Protein AF-A0A0F3RMZ8-F1 (afdb_monomer)

Secondary structure (DSSP, 8-state):
--HHHHHHHHHHHHHHHHHHH---HHHHHHHHHHHHHHHHHHHHHT---HHHHHHHHHHHHHHHTGGG-TTHHHHHHHHHHHHHHHHHHHSPP--EEEEHHHHHHHHHHHHHHHHT-TTEEEEE-TT--SEEEE-HHHHHHHHHHHHHHHHHTS-TTPEEEEEEEEETTEEEEEEEEET----HHHHHHHHHHHH---TT--SSS-HHHHHHHHHHHHTTEEEEEETTTTEEEEEE-HHHHHHHHHHHT-HHHHHHHHHHTT-EEEESSHHHHHHHHHHHHHT-SS-GGGEEEE--HHHHHHHHHHHHHHHHHTT-SEEEEEEEEEE-SSS-EEEEEEET-EEEE-S-BTTTTB-TT-EEEEEEE-SS-EEEEETTS-EEEE-TTT--EEE-SEES---TTT---SEEEEEE-TT----HHHHHHHTT-SEEEEEEEHHHH-SHHHHHHHHHHHHHHH-------HHHHHHHHHHHGGGS-----SSSSHHHHHHHHHHHHHHHTHHHHHHHHH-SB-TTT-BTTEEEESTT--EEEE-SGGGTTEEEETTT--EEEHHHHHHHHH---HHHHHHHHHHHHT--------PPPPP--TTSTTS---HHHHHHHHHHHHHHSEESSS----SS--HHHHHHHHHHHHTT----TTT--TTEEEEEEE-TTT--EEEEEEEEEE-TTS-EEEEEEEEE-TTSSB-SSS-SEEEEE--TT-BEEEEPPPTTS-SEEEEESSHHHHHHHHHTT--SEEEE-SSGGGGGG--PPTT-EEEEE----TT-HHHHHHHHHHHHHHHHTT-EEEEE--SSSS-HHHHHHHHHHHHHHHHHHHHHHHHHHTTHHHHHHHHHHHHHHHHHHHHHHHHHHHHPEEP--TTS-S---HHHHHHHHHHHHHH----HHHH--TTEEEEEEEETTTTEEEEEEEEEEE-TTS-EEEEEEEEB-TTT-SB-SS--EEEE--TT-BEEEEPPPTTS--EEEEESSHHHHHHHHHTT--SEEEE-SSGGGGGS--PPTTPEEEEEEE-SSS-EEEEEE-

Mean predicted aligned error: 24.42 Å

Nearest PDB structures (foldseek):
  4u7o-assembly1_B  TM=6.023E-01  e=2.367E-08  Lactiplantibacillus plantarum JDM1
  3a0w-assembly1_A  TM=7.372E-01  e=4.372E-07  Thermotoga maritima
  4zki-assembly1_B  TM=6.185E-01  e=9.907E-08  Lactiplantibacillus plantarum JDM1
  4zki-assembly1_A  TM=5.209E-01  e=1.188E-08  Lactiplantibacillus plantarum JDM1
  9eut-assembly1_B  TM=5.581E-01  e=3.181E-07  Pseudomonas aeruginosa

Solvent-accessible surface area (backbone atoms only — not comparable to full-atom values): 58020 Å² total; per-residue (Å²): 136,75,70,75,59,58,34,58,39,51,46,52,47,52,50,56,47,38,75,72,73,50,90,50,75,65,62,52,55,50,44,53,55,40,51,51,51,41,50,59,50,41,64,74,66,72,76,66,57,72,67,62,56,55,49,55,53,54,48,51,55,56,61,74,50,60,93,75,55,94,71,55,58,63,60,50,50,51,50,48,54,52,50,52,51,49,48,63,66,70,48,80,87,52,79,41,80,45,54,53,62,65,54,50,52,53,48,50,57,48,50,29,67,52,64,76,36,83,50,60,43,80,47,71,54,92,84,52,78,53,68,45,78,39,39,68,68,59,53,50,50,42,52,51,48,52,53,50,53,47,52,74,76,43,62,100,80,48,39,30,42,34,40,43,43,57,60,90,89,33,52,37,40,32,45,28,33,51,87,56,82,72,60,67,72,62,52,52,53,40,41,54,53,60,70,47,84,64,92,85,69,64,90,77,44,54,76,64,56,47,49,39,52,52,52,27,55,74,69,52,32,49,70,48,71,45,84,78,33,51,31,39,41,38,36,56,49,70,40,37,56,32,24,50,24,53,70,73,65,43,37,60,61,19,51,50,52,30,47,79,67,74,20,51,43,80,30,67,38,65,66,52,29,51,51,51,52,50,50,56,60,70,70,48,91,64,56,80,85,29,44,41,35,38,22,53,69,71,55,14,56,54,48,32,51,54,51,50,52,50,36,47,76,72,60,64,41,44,82,74,77,45,78,43,82,77,43,76,92,91,57,83,43,68,49,75,49,36,20,52,40,44,28,26,29,71,39,72,37,81,91,71,68,41,47,57,49,28,43,29,32,28,68,44,74,54,99,68,40,39,29,30,36,33,80,91,68,51,77,39,77,47,42,75,93,77,55,52,64,45,70,41,53,24,34,69,76,50,47,54,91,58,46,81,36,41,36,38,38,36,50,49,65,74,71,58,40,80,50,72,45,46,38,53,36,47,31,65,21,81,39,61,35,42,31,32,19,36,73,66,34,70,45,72,68,46,41,37,46,36,45,47,52,35,42,54,77,75,54,89,74,89,80,94,62,76,76,55,59,67,49,52,59,55,58,59,59,74,76,64,77,97,81,79,88,74,74,84,64,47,66,64,48,52,54,51,49,51,54,55,44,44,27,81,41,24,59,64,54,45,36,76,73,66,45,76,63,28,71,90,71,32,47,94,47,37,43,14,27,55,101,82,37,42,36,37,38,25,44,46,70,102,51,31,28,29,37,39,29,75,83,78,72,49,69,48,40,55,59,57,48,40,23,69,73,71,69,36,52,76,65,56,26,49,53,52,49,29,52,76,61,69,69,58,90,82,83,88,83,87,77,83,81,76,94,73,78,87,84,74,79,82,81,86,69,57,69,68,60,37,20,52,51,39,44,52,49,57,73,73,33,44,69,73,59,67,97,69,90,71,81,73,80,54,72,39,40,52,28,39,50,42,26,33,51,75,55,63,48,71,70,61,55,91,65,63,34,88,43,43,30,15,34,78,45,77,39,84,88,83,69,44,76,29,34,20,42,33,40,36,14,27,32,93,87,66,48,62,25,12,34,40,34,38,34,29,36,94,86,18,43,76,30,99,52,102,73,36,67,49,77,44,50,47,46,80,48,18,37,26,59,50,39,76,54,54,95,90,40,60,86,36,38,35,40,15,40,34,64,63,40,32,49,39,45,49,57,38,68,61,69,22,30,32,27,13,30,77,36,69,87,28,51,58,48,61,82,60,53,78,69,36,36,34,38,38,47,44,68,25,58,85,87,42,68,66,60,55,52,49,52,54,54,26,43,54,52,39,36,76,55,36,25,46,66,45,82,46,62,50,96,54,84,36,40,55,33,56,44,39,60,75,63,34,45,64,58,56,39,71,62,47,51,59,53,54,45,47,71,53,44,65,48,53,62,44,52,66,54,35,72,66,46,52,59,55,54,52,48,50,42,35,48,51,44,49,47,53,55,72,73,33,37,71,33,70,52,94,89,65,85,94,79,80,57,68,23,31,56,33,35,42,47,26,48,30,74,75,52,71,58,88,53,55,81,68,43,60,35,97,34,41,30,14,33,76,44,76,37,80,89,77,72,43,74,30,30,15,38,32,42,32,20,29,45,98,87,68,48,67,38,15,33,43,37,41,46,29,30,82,86,78,26,40,78,36,103,59,85,76,44,75,44,55,54,52,83,66,27,38,28,70,76,40,72,64,58,91,90,55,82,56,37,38,37,41,19,70,41,66,58,61,42,52,43,46,53,70,72,63,59,86,32,23,30,31,21,25,83,47,82,68,26,67,78,58,64,80,79,59,95,84,50,44,46,35,46,47,50,91,46,97,73,92,48,86,50,79,49,78,59,130

Radius of gyration: 38.12 Å; Cα contacts (8 Å, |Δi|>4): 1713; chains: 1; bounding box: 91×83×98 Å

Structure (mmCIF, N/CA/C/O backbone):
data_AF-A0A0F3RMZ8-F1
#
_entry.id   AF-A0A0F3RMZ8-F1
#
loop_
_atom_site.group_PDB
_atom_site.id
_atom_site.type_symbol
_atom_site.label_atom_id
_atom_site.label_alt_id
_atom_site.label_comp_id
_atom_site.label_asym_id
_atom_site.label_entity_id
_atom_site.label_seq_id
_atom_site.pdbx_PDB_ins_code
_atom_site.Cartn_x
_atom_site.Cartn_y
_atom_site.Cartn_z
_atom_site.occupancy
_atom_site.B_iso_or_equiv
_atom_site.auth_seq_id
_atom_site.auth_comp_id
_atom_site.auth_asym_id
_atom_site.auth_atom_id
_atom_site.pdbx_PDB_model_num
ATOM 1 N N . MET A 1 1 ? -0.131 24.751 -21.221 1.00 34.22 1 MET A N 1
ATOM 2 C CA . MET A 1 1 ? -1.398 24.020 -21.472 1.00 34.22 1 MET A CA 1
ATOM 3 C C . MET A 1 1 ? -2.368 24.675 -22.497 1.00 34.22 1 MET A C 1
ATOM 5 O O . MET A 1 1 ? -3.573 24.519 -22.316 1.00 34.22 1 MET A O 1
ATOM 9 N N . PRO A 1 2 ? -1.947 25.344 -23.599 1.00 27.28 2 PRO A N 1
ATOM 10 C CA . PRO A 1 2 ? -2.908 25.855 -24.597 1.00 27.28 2 PRO A CA 1
ATOM 11 C C . PRO A 1 2 ? -3.242 24.863 -25.734 1.00 27.28 2 PRO A C 1
ATOM 13 O O . PRO A 1 2 ? -4.149 25.115 -26.516 1.00 27.28 2 PRO A O 1
ATOM 16 N N . ILE A 1 3 ? -2.520 23.743 -25.839 1.00 37.91 3 ILE A N 1
ATOM 17 C CA . ILE A 1 3 ? -2.465 22.934 -27.066 1.00 37.91 3 ILE A CA 1
ATOM 18 C C . ILE A 1 3 ? -3.632 21.925 -27.176 1.00 37.91 3 ILE A C 1
ATOM 20 O O . ILE A 1 3 ? -4.238 21.810 -28.235 1.00 37.91 3 ILE A O 1
ATOM 24 N N . GLU A 1 4 ? -4.035 21.266 -26.085 1.00 44.53 4 GLU A N 1
ATOM 25 C CA . GLU A 1 4 ? -5.160 20.299 -26.076 1.00 44.53 4 GLU A CA 1
ATOM 26 C C . GLU A 1 4 ? -6.536 20.956 -26.289 1.00 44.53 4 GLU A C 1
ATOM 28 O O . GLU A 1 4 ? -7.549 20.313 -26.565 1.00 44.53 4 GLU A O 1
ATOM 33 N N . ASP A 1 5 ? -6.573 22.276 -26.165 1.00 45.41 5 ASP A N 1
ATOM 34 C CA . ASP A 1 5 ? -7.783 23.045 -25.983 1.00 45.41 5 ASP A CA 1
ATOM 35 C C . ASP A 1 5 ? -8.452 23.480 -27.292 1.00 45.41 5 ASP A C 1
ATOM 37 O O . ASP A 1 5 ? -9.676 23.640 -27.367 1.00 45.41 5 ASP A O 1
ATOM 41 N N . GLU A 1 6 ? -7.649 23.700 -28.323 1.00 47.22 6 GLU A N 1
ATOM 42 C CA . GLU A 1 6 ? -8.118 24.192 -29.613 1.00 47.22 6 GLU A CA 1
ATOM 43 C C . GLU A 1 6 ? -8.627 23.045 -30.499 1.00 47.22 6 GLU A C 1
ATOM 45 O O . GLU A 1 6 ? -9.656 23.187 -31.161 1.00 47.22 6 GLU A O 1
ATOM 50 N N . GLY A 1 7 ? -7.973 21.878 -30.440 1.00 50.22 7 GLY A N 1
ATOM 51 C CA . GLY A 1 7 ? -8.373 20.690 -31.199 1.00 50.22 7 GLY A CA 1
ATOM 52 C C . GLY A 1 7 ? -9.674 20.063 -30.686 1.00 50.22 7 GLY A C 1
ATOM 53 O O . GLY A 1 7 ? -10.588 19.827 -31.475 1.00 50.22 7 GLY A O 1
ATOM 54 N N . GLN A 1 8 ? -9.825 19.887 -29.366 1.00 47.91 8 GLN A N 1
ATOM 55 C CA . GLN A 1 8 ? -11.036 19.291 -28.780 1.00 47.91 8 GLN A CA 1
ATOM 56 C C . GLN A 1 8 ? -12.297 20.114 -29.080 1.00 47.91 8 GLN A C 1
ATOM 58 O O . GLN A 1 8 ? -13.366 19.570 -29.354 1.00 47.91 8 GLN A O 1
ATOM 63 N N . ASN A 1 9 ? -12.178 21.439 -29.063 1.00 50.00 9 ASN A N 1
ATOM 64 C CA . ASN A 1 9 ? -13.314 22.307 -29.327 1.00 50.00 9 ASN A CA 1
ATOM 65 C C . ASN A 1 9 ? -13.688 22.390 -30.809 1.00 50.00 9 ASN A C 1
ATOM 67 O O . ASN A 1 9 ? -14.875 22.466 -31.116 1.00 50.00 9 ASN A O 1
ATOM 71 N N . LYS A 1 10 ? -12.720 22.314 -31.732 1.00 51.72 10 LYS A N 1
ATOM 72 C CA . LYS A 1 10 ? -13.022 22.185 -33.166 1.00 51.72 10 LYS A CA 1
ATOM 73 C C . LYS A 1 10 ? -13.729 20.871 -33.480 1.00 51.72 10 LYS A C 1
ATOM 75 O O . LYS A 1 10 ? -14.668 20.873 -34.269 1.00 51.72 10 LYS A O 1
ATOM 80 N N . ILE A 1 11 ? -13.337 19.779 -32.821 1.00 51.44 11 ILE A N 1
ATOM 81 C CA . ILE A 1 11 ? -13.996 18.474 -32.960 1.00 51.44 11 ILE A CA 1
ATOM 82 C C . ILE A 1 11 ? -15.448 18.547 -32.469 1.00 51.44 11 ILE A C 1
ATOM 84 O O . ILE A 1 11 ? -16.346 18.096 -33.179 1.00 51.44 11 ILE A O 1
ATOM 88 N N . ASN A 1 12 ? -15.710 19.186 -31.325 1.00 48.75 12 ASN A N 1
ATOM 89 C CA . ASN A 1 12 ? -17.076 19.363 -30.814 1.00 48.75 12 ASN A CA 1
ATOM 90 C C . ASN A 1 12 ? -17.944 20.215 -31.765 1.00 48.75 12 ASN A C 1
ATOM 92 O O . ASN A 1 12 ? -19.047 19.799 -32.114 1.00 48.75 12 ASN A O 1
ATOM 96 N N . LYS A 1 13 ? -17.418 21.342 -32.270 1.00 53.66 13 LYS A N 1
ATOM 97 C CA . LYS A 1 13 ? -18.103 22.218 -33.245 1.00 53.66 13 LYS A CA 1
ATOM 98 C C . LYS A 1 13 ? -18.433 21.498 -34.558 1.00 53.66 13 LYS A C 1
ATOM 100 O O . LYS A 1 13 ? -19.517 21.652 -35.113 1.00 53.66 13 LYS A O 1
ATOM 105 N N . LEU A 1 14 ? -17.496 20.694 -35.063 1.00 51.59 14 LEU A N 1
ATOM 106 C CA . LEU A 1 14 ? -17.687 19.906 -36.282 1.00 51.59 14 LEU A CA 1
ATOM 107 C C . LEU A 1 14 ? -18.672 18.743 -36.071 1.00 51.59 14 LEU A C 1
ATOM 109 O O . LEU A 1 14 ? -19.395 18.384 -36.998 1.00 51.59 14 LEU A O 1
ATOM 113 N N . THR A 1 15 ? -18.746 18.195 -34.855 1.00 49.81 15 THR A N 1
ATOM 114 C CA . THR A 1 15 ? -19.709 17.146 -34.477 1.00 49.81 15 THR A CA 1
ATOM 115 C C . THR A 1 15 ? -21.139 17.692 -34.400 1.00 49.81 15 THR A C 1
ATOM 117 O O . THR A 1 15 ? -22.067 17.059 -34.896 1.00 49.81 15 THR A O 1
ATOM 120 N N . GLU A 1 16 ? -21.320 18.899 -33.865 1.00 50.50 16 GLU A N 1
ATOM 121 C CA . GLU A 1 16 ? -22.615 19.596 -33.811 1.00 50.50 16 GLU A CA 1
ATOM 122 C C . GLU A 1 16 ? -23.098 20.057 -35.202 1.00 50.50 16 GLU A C 1
ATOM 124 O O . GLU A 1 16 ? -24.286 20.017 -35.526 1.00 50.50 16 GLU A O 1
ATOM 129 N N . LYS A 1 17 ? -22.163 20.414 -36.089 1.00 51.00 17 LYS A N 1
ATOM 130 C CA . LYS A 1 17 ? -22.466 20.712 -37.495 1.00 51.00 17 LYS A CA 1
ATOM 131 C C . LYS A 1 17 ? -22.897 19.462 -38.278 1.00 51.00 17 LYS A C 1
ATOM 133 O O . LYS A 1 17 ? -23.775 19.536 -39.133 1.00 51.00 17 LYS A O 1
ATOM 138 N N . LEU A 1 18 ? -22.340 18.290 -37.950 1.00 50.94 18 LEU A N 1
ATOM 139 C CA . LEU A 1 18 ? -22.748 17.005 -38.536 1.00 50.94 18 LEU A CA 1
ATOM 140 C C . LEU A 1 18 ? -24.140 16.538 -38.091 1.00 50.94 18 LEU A C 1
ATOM 142 O O . LEU A 1 18 ? -24.825 15.883 -38.879 1.00 50.94 18 LEU A O 1
ATOM 146 N N . SER A 1 19 ? -24.559 16.847 -36.859 1.00 47.69 19 SER A N 1
ATOM 147 C CA . SER A 1 19 ? -25.889 16.479 -36.356 1.00 47.69 19 SER A CA 1
ATOM 148 C C . SER A 1 19 ? -27.010 17.356 -36.925 1.00 47.69 19 SER A C 1
ATOM 150 O O . SER A 1 19 ? -28.149 16.903 -36.993 1.00 47.69 19 SER A O 1
ATOM 152 N N . THR A 1 20 ? -26.691 18.575 -37.374 1.00 47.12 20 THR A N 1
ATOM 153 C CA . THR A 1 20 ? -27.666 19.565 -37.866 1.00 47.12 20 THR A CA 1
ATOM 154 C C . THR A 1 20 ? -27.744 19.665 -39.393 1.00 47.12 20 THR A C 1
ATOM 156 O O . THR A 1 20 ? -28.841 19.794 -39.929 1.00 47.12 20 THR A O 1
ATOM 159 N N . GLU A 1 21 ? -26.624 19.559 -40.118 1.00 49.94 21 GLU A N 1
ATOM 160 C CA . GLU A 1 21 ? -26.582 19.717 -41.588 1.00 49.94 21 GLU A CA 1
ATOM 161 C C . GLU A 1 21 ? -26.584 18.377 -42.354 1.00 49.94 21 GLU A C 1
ATOM 163 O O . GLU A 1 21 ? -26.677 18.345 -43.583 1.00 49.94 21 GLU A O 1
ATOM 168 N N . GLY A 1 22 ? -26.503 17.251 -41.638 1.00 53.28 22 GLY A N 1
ATOM 169 C CA . GLY A 1 22 ? -26.339 15.924 -42.223 1.00 53.28 22 GLY A CA 1
ATOM 170 C C . GLY A 1 22 ? -24.911 15.652 -42.714 1.00 53.28 22 GLY A C 1
ATOM 171 O O . GLY A 1 22 ? -24.095 16.540 -42.956 1.00 53.28 22 GLY A O 1
ATOM 172 N N . ILE A 1 23 ? -24.577 14.367 -42.838 1.00 54.50 23 ILE A N 1
ATOM 173 C CA . ILE A 1 23 ? -23.204 13.915 -43.084 1.00 54.50 23 ILE A CA 1
ATOM 174 C C . ILE A 1 23 ? -22.748 14.236 -44.523 1.00 54.50 23 ILE A C 1
ATOM 176 O O . ILE A 1 23 ? -23.162 13.553 -45.462 1.00 54.50 23 ILE A O 1
ATOM 180 N N . ASN A 1 24 ? -21.848 15.218 -44.684 1.00 58.06 24 ASN A N 1
ATOM 181 C CA . ASN A 1 24 ? -21.133 15.508 -45.936 1.00 58.06 24 ASN A CA 1
ATOM 182 C C . ASN A 1 24 ? -19.634 15.143 -45.824 1.00 58.06 24 ASN A C 1
ATOM 184 O O . ASN A 1 24 ? -19.039 15.219 -44.744 1.00 58.06 24 ASN A O 1
ATOM 188 N N . SER A 1 25 ? -19.010 14.740 -46.938 1.00 53.38 25 SER A N 1
ATOM 189 C CA . SER A 1 25 ? -17.624 14.239 -46.958 1.00 53.38 25 SER A CA 1
ATOM 190 C C . SER A 1 25 ? -16.579 15.284 -46.560 1.00 53.38 25 SER A C 1
ATOM 192 O O . SER A 1 25 ? -15.489 14.946 -46.104 1.00 53.38 25 SER A O 1
ATOM 194 N N . THR A 1 26 ? -16.891 16.561 -46.754 1.00 60.12 26 THR A N 1
ATOM 195 C CA . THR A 1 26 ? -16.004 17.693 -46.479 1.00 60.12 26 THR A CA 1
ATOM 196 C C . THR A 1 26 ? -15.885 17.934 -44.975 1.00 60.12 26 THR A C 1
ATOM 198 O O . THR A 1 26 ? -14.777 18.095 -44.467 1.00 60.12 26 THR A O 1
ATOM 201 N N . THR A 1 27 ? -16.996 17.861 -44.238 1.00 58.44 27 THR A N 1
ATOM 202 C CA . THR A 1 27 ? -17.020 18.013 -42.774 1.00 58.44 27 THR A CA 1
ATOM 203 C C . THR A 1 27 ? -16.284 16.868 -42.074 1.00 58.44 27 THR A C 1
ATOM 205 O O . THR A 1 27 ? -15.575 17.093 -41.098 1.00 58.44 27 THR A O 1
ATOM 208 N N . ILE A 1 28 ? -16.359 15.647 -42.610 1.00 56.53 28 ILE A N 1
ATOM 209 C CA . ILE A 1 28 ? -15.632 14.488 -42.065 1.00 56.53 28 ILE A CA 1
ATOM 210 C C . ILE A 1 28 ? -14.124 14.586 -42.303 1.00 56.53 28 ILE A C 1
ATOM 212 O O . ILE A 1 28 ? -13.348 14.320 -41.386 1.00 56.53 28 ILE A O 1
ATOM 216 N N . LYS A 1 29 ? -13.695 15.039 -43.488 1.00 58.66 29 LYS A N 1
ATOM 217 C CA . LYS A 1 29 ? -12.273 15.310 -43.756 1.00 58.66 29 LYS A CA 1
ATOM 218 C C . LYS A 1 29 ? -11.706 16.381 -42.821 1.00 58.66 29 LYS A C 1
ATOM 220 O O . LYS A 1 29 ? -10.556 16.283 -42.399 1.00 58.66 29 LYS A O 1
ATOM 225 N N . LEU A 1 30 ? -12.515 17.379 -42.467 1.00 61.47 30 LEU A N 1
ATOM 226 C CA . LEU A 1 30 ? -12.140 18.406 -41.494 1.00 61.47 30 LEU A CA 1
ATOM 227 C C . LEU A 1 30 ? -11.966 17.830 -40.078 1.00 61.47 30 LEU A C 1
ATOM 229 O O . LEU A 1 30 ? -10.998 18.179 -39.409 1.00 61.47 30 LEU A O 1
ATOM 233 N N . ILE A 1 31 ? -12.842 16.917 -39.643 1.00 60.06 31 ILE A N 1
ATOM 234 C CA . ILE A 1 31 ? -12.723 16.241 -38.335 1.00 60.06 31 ILE A CA 1
ATOM 235 C C . ILE A 1 31 ? -11.470 15.370 -38.269 1.00 60.06 31 ILE A C 1
ATOM 237 O O . ILE A 1 31 ? -10.724 15.459 -37.295 1.00 60.06 31 ILE A O 1
ATOM 241 N N . ASP A 1 32 ? -11.214 14.565 -39.302 1.00 58.22 32 ASP A N 1
ATOM 242 C CA . ASP A 1 32 ? -10.008 13.732 -39.372 1.00 58.22 32 ASP A CA 1
ATOM 243 C C . ASP A 1 32 ? -8.736 14.590 -39.306 1.00 58.22 32 ASP A C 1
ATOM 245 O O . ASP A 1 32 ? -7.828 14.328 -38.517 1.00 58.22 32 ASP A O 1
ATOM 249 N N . THR A 1 33 ? -8.718 15.704 -40.041 1.00 60.31 33 THR A N 1
ATOM 250 C CA . THR A 1 33 ? -7.590 16.645 -40.047 1.00 60.31 33 THR A CA 1
ATOM 251 C C . THR A 1 33 ? -7.341 17.276 -38.672 1.00 60.31 33 THR A C 1
ATOM 253 O O . THR A 1 33 ? -6.191 17.443 -38.266 1.00 60.31 33 THR A O 1
ATOM 256 N N . GLU A 1 34 ? -8.385 17.635 -37.925 1.00 59.88 34 GLU A N 1
ATOM 257 C CA . GLU A 1 34 ? -8.215 18.219 -36.587 1.00 59.88 34 GLU A CA 1
ATOM 258 C C . GLU A 1 34 ? -7.824 17.170 -35.532 1.00 59.88 34 GLU A C 1
ATOM 260 O O . GLU A 1 34 ? -7.008 17.461 -34.658 1.00 59.88 34 GLU A O 1
ATOM 265 N N . LEU A 1 35 ? -8.291 15.925 -35.655 1.00 59.06 35 LEU A N 1
ATOM 266 C CA . LEU A 1 35 ? -7.830 14.814 -34.814 1.00 59.06 35 LEU A CA 1
ATOM 267 C C . LEU A 1 35 ? -6.369 14.435 -35.079 1.00 59.06 35 LEU A C 1
ATOM 269 O O . LEU A 1 35 ? -5.651 14.092 -34.143 1.00 59.06 35 LEU A O 1
ATOM 273 N N . GLN A 1 36 ? -5.897 14.532 -36.326 1.00 57.38 36 GLN A N 1
ATOM 274 C CA . GLN A 1 36 ? -4.476 14.385 -36.673 1.00 57.38 36 GLN A CA 1
ATOM 275 C C . GLN A 1 36 ? -3.612 15.436 -35.973 1.00 57.38 36 GLN A C 1
ATOM 277 O O . GLN A 1 36 ? -2.560 15.117 -35.418 1.00 57.38 36 GLN A O 1
ATOM 282 N N . LYS A 1 37 ? -4.075 16.689 -35.941 1.00 60.75 37 LYS A N 1
ATOM 283 C CA . LYS A 1 37 ? -3.377 17.767 -35.230 1.00 60.75 37 LYS A CA 1
ATOM 284 C C . LYS A 1 37 ? -3.348 17.515 -33.727 1.00 60.75 37 LYS A C 1
ATOM 286 O O . LYS A 1 37 ? -2.280 17.639 -33.133 1.00 60.75 37 LYS A O 1
ATOM 291 N N . LEU A 1 38 ? -4.479 17.112 -33.139 1.00 58.25 38 LEU A N 1
ATOM 292 C CA . LEU A 1 38 ? -4.570 16.775 -31.717 1.00 58.25 38 LEU A CA 1
ATOM 293 C C . LEU A 1 38 ? -3.643 15.600 -31.362 1.00 58.25 38 LEU A C 1
ATOM 295 O O . LEU A 1 38 ? -2.915 15.682 -30.380 1.00 58.25 38 LEU A O 1
ATOM 299 N N . TYR A 1 39 ? -3.604 14.555 -32.197 1.00 56.69 39 TYR A N 1
ATOM 300 C CA . TYR A 1 39 ? -2.688 13.417 -32.064 1.00 56.69 39 TYR A CA 1
ATOM 301 C C . TYR A 1 39 ? -1.223 13.874 -32.004 1.00 56.69 39 TYR A C 1
ATOM 303 O O . TYR A 1 39 ? -0.540 13.620 -31.015 1.00 56.69 39 TYR A O 1
ATOM 311 N N . CYS A 1 40 ? -0.760 14.627 -33.007 1.00 53.56 40 CYS A N 1
ATOM 312 C CA . CYS A 1 40 ? 0.628 15.098 -33.058 1.00 53.56 40 CYS A CA 1
ATOM 313 C C . CYS A 1 40 ? 0.979 16.060 -31.915 1.00 53.56 40 CYS A C 1
ATOM 315 O O . CYS A 1 40 ? 2.136 16.172 -31.517 1.00 53.56 40 CYS A O 1
ATOM 317 N N . GLN A 1 41 ? 0.001 16.806 -31.413 1.00 54.56 41 GLN A N 1
ATOM 318 C CA . GLN A 1 41 ? 0.177 17.736 -30.306 1.00 54.56 41 GLN A CA 1
ATOM 319 C C . GLN A 1 41 ? 0.282 17.023 -28.954 1.00 54.56 41 GLN A C 1
ATOM 321 O O . GLN A 1 41 ? 1.170 17.336 -28.160 1.00 54.56 41 GLN A O 1
ATOM 326 N N . LEU A 1 42 ? -0.595 16.048 -28.719 1.00 51.62 42 LEU A N 1
ATOM 327 C CA . LEU A 1 42 ? -0.597 15.195 -27.538 1.00 51.62 42 LEU A CA 1
ATOM 328 C C . LEU A 1 42 ? 0.700 14.380 -27.458 1.00 51.62 42 LEU A C 1
ATOM 330 O O . LEU A 1 42 ? 1.376 14.408 -26.431 1.00 51.62 42 LEU A O 1
ATOM 334 N N . GLU A 1 43 ? 1.108 13.766 -28.569 1.00 48.44 43 GLU A N 1
ATOM 335 C CA . GLU A 1 43 ? 2.361 13.012 -28.711 1.00 48.44 43 GLU A CA 1
ATOM 336 C C . GLU A 1 43 ? 3.598 13.866 -28.374 1.00 48.44 43 GLU A C 1
ATOM 338 O O . GLU A 1 43 ? 4.470 13.434 -27.623 1.00 48.44 43 GLU A O 1
ATOM 343 N N . LYS A 1 44 ? 3.640 15.127 -28.827 1.00 45.78 44 LYS A N 1
ATOM 344 C CA . LYS A 1 44 ? 4.725 16.075 -28.507 1.00 45.78 44 LYS A CA 1
ATOM 345 C C . LYS A 1 44 ? 4.744 16.541 -27.049 1.00 45.78 44 LYS A C 1
ATOM 347 O O . LYS A 1 44 ? 5.785 16.990 -26.578 1.00 45.78 44 LYS A O 1
ATOM 352 N N . SER A 1 45 ? 3.614 16.478 -26.345 1.00 45.78 45 SER A N 1
ATOM 353 C CA . SER A 1 45 ? 3.492 16.943 -24.954 1.00 45.78 45 SER A CA 1
ATOM 354 C C . SER A 1 45 ? 3.876 15.890 -23.905 1.00 45.78 45 SER A C 1
ATOM 356 O O . SER A 1 45 ? 3.978 16.223 -22.726 1.00 45.78 45 SER A O 1
ATOM 358 N N . GLY A 1 46 ? 4.068 14.627 -24.309 1.00 43.12 46 GLY A N 1
ATOM 359 C CA . GLY A 1 46 ? 4.396 13.517 -23.406 1.00 43.12 46 GLY A CA 1
ATOM 360 C C . GLY A 1 46 ? 3.253 13.072 -22.480 1.00 43.12 46 GLY A C 1
ATOM 361 O O . GLY A 1 46 ? 3.467 12.232 -21.615 1.00 43.12 46 GLY A O 1
ATOM 362 N N . GLN A 1 47 ? 2.034 13.604 -22.637 1.00 42.81 47 GLN A N 1
ATOM 363 C CA . GLN A 1 47 ? 0.897 13.344 -21.735 1.00 42.81 47 GLN A CA 1
ATOM 364 C C . GLN A 1 47 ? -0.034 12.193 -22.165 1.00 42.81 47 GLN A C 1
ATOM 366 O O . GLN A 1 47 ? -1.190 12.132 -21.740 1.00 42.81 47 GLN A O 1
ATOM 371 N N . VAL A 1 48 ? 0.430 11.253 -22.987 1.00 43.47 48 VAL A N 1
ATOM 372 C CA . VAL A 1 48 ? -0.464 10.294 -23.654 1.00 43.47 48 VAL A CA 1
ATOM 373 C C . VAL A 1 48 ? -0.352 8.897 -23.058 1.00 43.47 48 VAL A C 1
ATOM 375 O O . VAL A 1 48 ? 0.732 8.324 -23.019 1.00 43.47 48 VAL A O 1
ATOM 378 N N . SER A 1 49 ? -1.480 8.307 -22.642 1.00 47.97 49 SER A N 1
ATOM 379 C CA . SER A 1 49 ? -1.527 6.857 -22.429 1.00 47.97 49 SER A CA 1
ATOM 380 C C . SER A 1 49 ? -1.693 6.129 -23.761 1.00 47.97 49 SER A C 1
ATOM 382 O O . SER A 1 49 ? -2.441 6.578 -24.632 1.00 47.97 49 SER A O 1
ATOM 384 N N . ILE A 1 50 ? -1.070 4.956 -23.872 1.00 40.56 50 ILE A N 1
ATOM 385 C CA . ILE A 1 50 ? -1.154 4.038 -25.022 1.00 40.56 50 ILE A CA 1
ATOM 386 C C . ILE A 1 50 ? -2.608 3.804 -25.468 1.00 40.56 50 ILE A C 1
ATOM 388 O O . ILE A 1 50 ? -2.902 3.820 -26.660 1.00 40.56 50 ILE A O 1
ATOM 392 N N . LYS A 1 51 ? -3.553 3.735 -24.519 1.00 42.53 51 LYS A N 1
ATOM 393 C CA . LYS A 1 51 ? -4.978 3.559 -24.826 1.00 42.53 51 LYS A CA 1
ATOM 394 C C . LYS A 1 51 ? -5.538 4.694 -25.689 1.00 42.53 51 LYS A C 1
ATOM 396 O O . LYS A 1 51 ? -6.298 4.422 -26.606 1.00 42.53 51 LYS A O 1
ATOM 401 N N . LEU A 1 52 ? -5.172 5.957 -25.442 1.00 50.59 52 LEU A N 1
ATOM 402 C CA . LEU A 1 52 ? -5.694 7.106 -26.201 1.00 50.59 52 LEU A CA 1
ATOM 403 C C . LEU A 1 52 ? -5.227 7.100 -27.669 1.00 50.59 52 LEU A C 1
ATOM 405 O O . LEU A 1 52 ? -5.975 7.505 -28.558 1.00 50.59 52 LEU A O 1
ATOM 409 N N . ILE A 1 53 ? -4.017 6.599 -27.920 1.00 52.03 53 ILE A N 1
ATOM 410 C CA . ILE A 1 53 ? -3.452 6.438 -29.266 1.00 52.03 53 ILE A CA 1
ATOM 411 C C . ILE A 1 53 ? -4.212 5.353 -30.029 1.00 52.03 53 ILE A C 1
ATOM 413 O O . ILE A 1 53 ? -4.671 5.604 -31.144 1.00 52.03 53 ILE A O 1
ATOM 417 N N . ASP A 1 54 ? -4.435 4.200 -29.397 1.00 48.44 54 ASP A N 1
ATOM 418 C CA . ASP A 1 54 ? -5.208 3.099 -29.982 1.00 48.44 54 ASP A CA 1
ATOM 419 C C . ASP A 1 54 ? -6.645 3.534 -30.327 1.00 48.44 54 ASP A C 1
ATOM 421 O O . ASP A 1 54 ? -7.183 3.173 -31.378 1.00 48.44 54 ASP A O 1
ATOM 425 N N . TRP A 1 55 ? -7.250 4.396 -29.500 1.00 54.56 55 TRP A N 1
ATOM 426 C CA . TRP A 1 55 ? -8.585 4.954 -29.738 1.00 54.56 55 TRP A CA 1
ATOM 427 C C . TRP A 1 55 ? -8.652 5.900 -30.943 1.00 54.56 55 TRP A C 1
ATOM 429 O O . TRP A 1 55 ? -9.588 5.809 -31.742 1.00 54.56 55 TRP A O 1
ATOM 439 N N . ILE A 1 56 ? -7.664 6.786 -31.115 1.00 57.22 56 ILE A N 1
ATOM 440 C CA . ILE A 1 56 ? -7.595 7.683 -32.281 1.00 57.22 56 ILE A CA 1
ATOM 441 C C . ILE A 1 56 ? -7.418 6.866 -33.571 1.00 57.22 56 ILE A C 1
ATOM 443 O O . ILE A 1 56 ? -8.046 7.170 -34.589 1.00 57.22 56 ILE A O 1
ATOM 447 N N . GLN A 1 57 ? -6.627 5.790 -33.527 1.00 54.62 57 GLN A N 1
ATOM 448 C CA . GLN A 1 57 ? -6.437 4.883 -34.664 1.00 54.62 57 GLN A CA 1
ATOM 449 C C . GLN A 1 57 ? -7.711 4.092 -34.997 1.00 54.62 57 GLN A C 1
ATOM 451 O O . GLN A 1 57 ? -8.070 3.949 -36.169 1.00 54.62 57 GLN A O 1
ATOM 456 N N . TYR A 1 58 ? -8.450 3.642 -33.980 1.00 54.72 58 TYR A N 1
ATOM 457 C CA . TYR A 1 58 ? -9.745 2.990 -34.168 1.00 54.72 58 TYR A CA 1
ATOM 458 C C . TYR A 1 58 ? -10.772 3.921 -34.833 1.00 54.72 58 TYR A C 1
ATOM 460 O O . TYR A 1 58 ? -11.486 3.505 -35.747 1.00 54.72 58 TYR A O 1
ATOM 468 N N . PHE A 1 59 ? -10.809 5.204 -34.458 1.00 56.59 59 PHE A N 1
ATOM 469 C CA . PHE A 1 59 ? -11.697 6.166 -35.113 1.00 56.59 59 PHE A CA 1
ATOM 470 C C . PHE A 1 59 ? -11.324 6.435 -36.570 1.00 56.59 59 PHE A C 1
ATOM 472 O O . PHE A 1 59 ? -12.208 6.452 -37.426 1.00 56.59 59 PHE A O 1
ATOM 479 N N . ARG A 1 60 ? -10.028 6.583 -36.879 1.00 57.00 60 ARG A N 1
ATOM 480 C CA . ARG A 1 60 ? -9.556 6.723 -38.268 1.00 57.00 60 ARG A CA 1
ATOM 481 C C . ARG A 1 60 ? -10.014 5.563 -39.134 1.00 57.00 60 ARG A C 1
ATOM 483 O O . ARG A 1 60 ? -10.431 5.775 -40.266 1.00 57.00 60 ARG A O 1
ATOM 490 N N . ARG A 1 61 ? -9.998 4.343 -38.596 1.00 58.62 61 ARG A N 1
ATOM 491 C CA . ARG A 1 61 ? -10.512 3.161 -39.294 1.00 58.62 61 ARG A CA 1
ATOM 492 C C . ARG A 1 61 ? -12.007 3.286 -39.616 1.00 58.62 61 ARG A C 1
ATOM 494 O O . ARG A 1 61 ? -12.393 2.959 -40.730 1.00 58.62 61 ARG A O 1
ATOM 501 N N . ILE A 1 62 ? -12.826 3.794 -38.695 1.00 53.38 62 ILE A N 1
ATOM 502 C CA . ILE A 1 62 ? -14.271 4.005 -38.917 1.00 53.38 62 ILE A CA 1
ATOM 503 C C . ILE A 1 62 ? -14.527 5.129 -39.928 1.00 53.38 62 ILE A C 1
ATOM 505 O O . ILE A 1 62 ? -15.377 4.984 -40.806 1.00 53.38 62 ILE A O 1
ATOM 509 N N . VAL A 1 63 ? -13.785 6.236 -39.833 1.00 54.59 63 VAL A N 1
ATOM 510 C CA . VAL A 1 63 ? -13.864 7.351 -40.789 1.00 54.59 63 VAL A CA 1
ATOM 511 C C . VAL A 1 63 ? -13.413 6.918 -42.184 1.00 54.59 63 VAL A C 1
ATOM 513 O O . VAL A 1 63 ? -14.027 7.313 -43.167 1.00 54.59 63 VAL A O 1
ATOM 516 N N . ASN A 1 64 ? -12.399 6.061 -42.297 1.00 56.06 64 ASN A N 1
ATOM 517 C CA . ASN A 1 64 ? -11.936 5.538 -43.584 1.00 56.06 64 ASN A CA 1
ATOM 518 C C . ASN A 1 64 ? -12.923 4.546 -44.231 1.00 56.06 64 ASN A C 1
ATOM 520 O O . ASN A 1 64 ? -12.887 4.368 -45.445 1.00 56.06 64 ASN A O 1
ATOM 524 N N . ASP A 1 65 ? -13.853 3.967 -43.462 1.00 56.00 65 ASP A N 1
ATOM 525 C CA . ASP A 1 65 ? -14.917 3.065 -43.943 1.00 56.00 65 ASP A CA 1
ATOM 526 C C . ASP A 1 65 ? -16.224 3.814 -44.325 1.00 56.00 65 ASP A C 1
ATOM 528 O O . ASP A 1 65 ? -17.296 3.220 -44.494 1.00 56.00 65 ASP A O 1
ATOM 532 N N . TYR A 1 66 ? -16.132 5.145 -44.480 1.00 50.97 66 TYR A N 1
ATOM 533 C CA . TYR A 1 66 ? -17.209 6.130 -44.691 1.00 50.97 66 TYR A CA 1
ATOM 534 C C . TYR A 1 66 ? -18.302 5.732 -45.695 1.00 50.97 66 TYR A C 1
ATOM 536 O O . TYR A 1 66 ? -19.468 6.093 -45.525 1.00 50.97 66 TYR A O 1
ATOM 544 N N . ASN A 1 67 ? -17.961 4.949 -46.718 1.00 52.56 67 ASN A N 1
ATOM 545 C CA . ASN A 1 67 ? -18.899 4.584 -47.776 1.00 52.56 67 ASN A CA 1
ATOM 546 C C . ASN A 1 67 ? -19.963 3.547 -47.360 1.00 52.56 67 ASN A C 1
ATOM 548 O O . ASN A 1 67 ? -20.867 3.294 -48.155 1.00 52.56 67 ASN A O 1
ATOM 552 N N . LYS A 1 68 ? -19.914 2.948 -46.153 1.00 47.34 68 LYS A N 1
ATOM 553 C CA . LYS A 1 68 ? -20.746 1.764 -45.848 1.00 47.34 68 LYS A CA 1
ATOM 554 C C . LYS A 1 68 ? -21.920 1.879 -44.872 1.00 47.34 68 LYS A C 1
ATOM 556 O O . LYS A 1 68 ? -22.644 0.892 -44.804 1.00 47.34 68 LYS A O 1
ATOM 561 N N . LYS A 1 69 ? -22.198 2.999 -44.177 1.00 46.41 69 LYS A N 1
ATOM 562 C CA . LYS A 1 69 ? -23.524 3.270 -43.538 1.00 46.41 69 LYS A CA 1
ATOM 563 C C . LYS A 1 69 ? -23.579 4.617 -42.797 1.00 46.41 69 LYS A C 1
ATOM 565 O O . LYS A 1 69 ? -22.943 4.809 -41.766 1.00 46.41 69 LYS A O 1
ATOM 570 N N . LYS A 1 70 ? -24.464 5.499 -43.271 1.00 46.56 70 LYS A N 1
ATOM 571 C CA . LYS A 1 70 ? -24.729 6.881 -42.813 1.00 46.56 70 LYS A CA 1
ATOM 572 C C . LYS A 1 70 ? -25.212 7.018 -41.348 1.00 46.56 70 LYS A C 1
ATOM 574 O O . LYS A 1 70 ? -25.232 8.121 -40.830 1.00 46.56 70 LYS A O 1
ATOM 579 N N . ILE A 1 71 ? -25.588 5.930 -40.667 1.00 45.84 71 ILE A N 1
ATOM 580 C CA . ILE A 1 71 ? -26.147 5.946 -39.293 1.00 45.84 71 ILE A CA 1
ATOM 581 C C . ILE A 1 71 ? -25.086 5.601 -38.227 1.00 45.84 71 ILE A C 1
ATOM 583 O O . ILE A 1 71 ? -25.170 6.061 -37.092 1.00 45.84 71 ILE A O 1
ATOM 587 N N . ASN A 1 72 ? -24.026 4.870 -38.592 1.00 49.50 72 ASN A N 1
ATOM 588 C CA . ASN A 1 72 ? -23.053 4.360 -37.617 1.00 49.50 72 ASN A CA 1
ATOM 589 C C . ASN A 1 72 ? -22.036 5.408 -37.139 1.00 49.50 72 ASN A C 1
ATOM 591 O O . ASN A 1 72 ? -21.406 5.207 -36.104 1.00 49.50 72 ASN A O 1
ATOM 595 N N . ILE A 1 73 ? -21.870 6.525 -37.853 1.00 50.12 73 ILE A N 1
ATOM 596 C CA . ILE A 1 73 ? -20.803 7.500 -37.567 1.00 50.12 73 ILE A CA 1
ATOM 597 C C . ILE A 1 73 ? -21.126 8.346 -36.328 1.00 50.12 73 ILE A C 1
ATOM 599 O O . ILE A 1 73 ? -20.242 8.563 -35.509 1.00 50.12 73 ILE A O 1
ATOM 603 N N . ILE A 1 74 ? -22.387 8.754 -36.134 1.00 46.06 74 ILE A N 1
ATOM 604 C CA . ILE A 1 74 ? -22.813 9.517 -34.944 1.00 46.06 74 ILE A CA 1
ATOM 605 C C . ILE A 1 74 ? -22.724 8.645 -33.685 1.00 46.06 74 ILE A C 1
ATOM 607 O O . ILE A 1 74 ? -22.161 9.071 -32.681 1.00 46.06 74 ILE A O 1
ATOM 611 N N . ALA A 1 75 ? -23.187 7.392 -33.757 1.00 45.03 75 ALA A N 1
ATOM 612 C CA . ALA A 1 75 ? -23.022 6.426 -32.670 1.00 45.03 75 ALA A CA 1
ATOM 613 C C . ALA A 1 75 ? -21.537 6.147 -32.365 1.00 45.03 75 ALA A C 1
ATOM 615 O O . ALA A 1 75 ? -21.153 6.054 -31.202 1.00 45.03 75 ALA A O 1
ATOM 616 N N . SER A 1 76 ? -20.682 6.084 -33.394 1.00 50.12 76 SER A N 1
ATOM 617 C CA . SER A 1 76 ? -19.234 5.903 -33.213 1.00 50.12 76 SER A CA 1
ATOM 618 C C . SER A 1 76 ? -18.561 7.123 -32.580 1.00 50.12 76 SER A C 1
ATOM 620 O O . SER A 1 76 ? -17.709 6.966 -31.712 1.00 50.12 76 SER A O 1
ATOM 622 N N . LEU A 1 77 ? -18.964 8.335 -32.975 1.00 51.25 77 LEU A N 1
ATOM 623 C CA . LEU A 1 77 ? -18.475 9.594 -32.407 1.00 51.25 77 LEU A CA 1
ATOM 624 C C . LEU A 1 77 ? -18.880 9.753 -30.935 1.00 51.25 77 LEU A C 1
ATOM 626 O O . LEU A 1 77 ? -18.031 10.078 -30.106 1.00 51.25 77 LEU A O 1
ATOM 630 N N . ASN A 1 78 ? -20.135 9.455 -30.588 1.00 49.88 78 ASN A N 1
ATOM 631 C CA . ASN A 1 78 ? -20.587 9.438 -29.192 1.00 49.88 78 ASN A CA 1
ATOM 632 C C . ASN A 1 78 ? -19.849 8.364 -28.383 1.00 49.88 78 ASN A C 1
ATOM 634 O O . ASN A 1 78 ? -19.413 8.634 -27.267 1.00 49.88 78 ASN A O 1
ATOM 638 N N . GLY A 1 79 ? -19.601 7.191 -28.978 1.00 48.62 79 GLY A N 1
ATOM 639 C CA . GLY A 1 79 ? -18.741 6.164 -28.391 1.00 48.62 79 GLY A CA 1
ATOM 640 C C . GLY A 1 79 ? -17.341 6.689 -28.061 1.00 48.62 79 GLY A C 1
ATOM 641 O O . GLY A 1 79 ? -16.819 6.422 -26.986 1.00 48.62 79 GLY A O 1
ATOM 642 N N . ILE A 1 80 ? -16.750 7.512 -28.925 1.00 50.94 80 ILE A N 1
ATOM 643 C CA . ILE A 1 80 ? -15.416 8.091 -28.698 1.00 50.94 80 ILE A CA 1
ATOM 644 C C . ILE A 1 80 ? -15.424 9.158 -27.615 1.00 50.94 80 ILE A C 1
ATOM 646 O O . ILE A 1 80 ? -14.529 9.169 -26.773 1.00 50.94 80 ILE A O 1
ATOM 650 N N . ILE A 1 81 ? -16.436 10.023 -27.591 1.00 53.50 81 ILE A N 1
ATOM 651 C CA . ILE A 1 81 ? -16.608 11.005 -26.515 1.00 53.50 81 ILE A CA 1
ATOM 652 C C . ILE A 1 81 ? -16.794 10.282 -25.174 1.00 53.50 81 ILE A C 1
ATOM 654 O O . ILE A 1 81 ? -16.171 10.662 -24.183 1.00 53.50 81 ILE A O 1
ATOM 658 N N . PHE A 1 82 ? -17.584 9.207 -25.143 1.00 49.53 82 PHE A N 1
ATOM 659 C CA . PHE A 1 82 ? -17.768 8.352 -23.972 1.00 49.53 82 PHE A CA 1
ATOM 660 C C . PHE A 1 82 ? -16.454 7.709 -23.505 1.00 49.53 82 PHE A C 1
ATOM 662 O O . PHE A 1 82 ? -16.136 7.740 -22.318 1.00 49.53 82 PHE A O 1
ATOM 669 N N . LEU A 1 83 ? -15.643 7.189 -24.425 1.00 48.31 83 LEU A N 1
ATOM 670 C CA . LEU A 1 83 ? -14.359 6.558 -24.112 1.00 48.31 83 LEU A CA 1
ATOM 671 C C . LEU A 1 83 ? -13.287 7.564 -23.679 1.00 48.31 83 LEU A C 1
ATOM 673 O O . LEU A 1 83 ? -12.501 7.278 -22.779 1.00 48.31 83 LEU A O 1
ATOM 677 N N . PHE A 1 84 ? -13.284 8.767 -24.253 1.00 55.66 84 PHE A N 1
ATOM 678 C CA . PHE A 1 84 ? -12.417 9.862 -23.818 1.00 55.66 84 PHE A CA 1
ATOM 679 C C . PHE A 1 84 ? -12.793 10.338 -22.408 1.00 55.66 84 PHE A C 1
ATOM 681 O O . PHE A 1 84 ? -11.926 10.535 -21.556 1.00 55.66 84 PHE A O 1
ATOM 688 N N . ARG A 1 85 ? -14.099 10.430 -22.125 1.00 57.81 85 ARG A N 1
ATOM 689 C CA . ARG A 1 85 ? -14.634 10.668 -20.778 1.00 57.81 85 ARG A CA 1
ATOM 690 C C . ARG A 1 85 ? -14.221 9.556 -19.807 1.00 57.81 85 ARG A C 1
ATOM 692 O O . ARG A 1 85 ? -13.731 9.870 -18.725 1.00 57.81 85 ARG A O 1
ATOM 699 N N . GLN A 1 86 ? -14.315 8.280 -20.198 1.00 53.56 86 GLN A N 1
ATOM 700 C CA . GLN A 1 86 ? -13.809 7.158 -19.395 1.00 53.56 86 GLN A CA 1
ATOM 701 C C . GLN A 1 86 ? -12.300 7.236 -19.157 1.00 53.56 86 GLN A C 1
ATOM 703 O O . GLN A 1 86 ? -11.843 6.922 -18.063 1.00 53.56 86 GLN A O 1
ATOM 708 N N . TYR A 1 87 ? -11.517 7.664 -20.147 1.00 55.41 87 TYR A N 1
ATOM 709 C CA . TYR A 1 87 ? -10.077 7.808 -19.987 1.00 55.41 87 TYR A CA 1
ATOM 710 C C . TYR A 1 87 ? -9.737 8.873 -18.942 1.00 55.41 87 TYR A C 1
ATOM 712 O O . TYR A 1 87 ? -9.033 8.560 -17.984 1.00 55.41 87 TYR A O 1
ATOM 720 N N . ILE A 1 88 ? -10.295 10.085 -19.061 1.00 55.50 88 ILE A N 1
ATOM 721 C CA . ILE A 1 88 ? -10.092 11.154 -18.068 1.00 55.50 88 ILE A CA 1
ATOM 722 C C . ILE A 1 88 ? -10.521 10.663 -16.679 1.00 55.50 88 ILE A C 1
ATOM 724 O O . ILE A 1 88 ? -9.750 10.763 -15.725 1.00 55.50 88 ILE A O 1
ATOM 728 N N . ALA A 1 89 ? -11.699 10.045 -16.582 1.00 51.78 89 ALA A N 1
ATOM 729 C CA . ALA A 1 89 ? -12.181 9.387 -15.371 1.00 51.78 89 ALA A CA 1
ATOM 730 C C . ALA A 1 89 ? -11.196 8.334 -14.818 1.00 51.78 89 ALA A C 1
ATOM 732 O O . ALA A 1 89 ? -10.968 8.280 -13.618 1.00 51.78 89 ALA A O 1
ATOM 733 N N . SER A 1 90 ? -10.560 7.528 -15.667 1.00 50.16 90 SER A N 1
ATOM 734 C CA . SER A 1 90 ? -9.654 6.444 -15.252 1.00 50.16 90 SER A CA 1
ATOM 735 C C . SER A 1 90 ? -8.251 6.894 -14.837 1.00 50.16 90 SER A C 1
ATOM 737 O O . SER A 1 90 ? -7.501 6.106 -14.263 1.00 50.16 90 SER A O 1
ATOM 739 N N . THR A 1 91 ? -7.866 8.134 -15.146 1.00 53.56 91 THR A N 1
ATOM 740 C CA . THR A 1 91 ? -6.569 8.673 -14.714 1.00 53.56 91 THR A CA 1
ATOM 741 C C . THR A 1 91 ? -6.591 9.016 -13.224 1.00 53.56 91 THR A C 1
ATOM 743 O O . THR A 1 91 ? -7.647 9.312 -12.670 1.00 53.56 91 THR A O 1
ATOM 746 N N . ASN A 1 92 ? -5.434 8.995 -12.558 1.00 53.53 92 ASN A N 1
ATOM 747 C CA . ASN A 1 92 ? -5.343 9.475 -11.177 1.00 53.53 92 ASN A CA 1
ATOM 748 C C . ASN A 1 92 ? -5.527 11.000 -11.125 1.00 53.53 92 ASN A C 1
ATOM 750 O O . ASN A 1 92 ? -5.202 11.707 -12.082 1.00 53.53 92 ASN A O 1
ATOM 754 N N . ILE A 1 93 ? -6.046 11.501 -10.004 1.00 57.53 93 ILE A N 1
ATOM 755 C CA . ILE A 1 93 ? -6.145 12.941 -9.731 1.00 57.53 93 ILE A CA 1
ATOM 756 C C . ILE A 1 93 ? -4.729 13.508 -9.652 1.00 57.53 93 ILE A C 1
ATOM 758 O O . ILE A 1 93 ? -3.892 12.995 -8.907 1.00 57.53 93 ILE A O 1
ATOM 762 N N . ARG A 1 94 ? -4.458 14.559 -10.424 1.00 53.72 94 ARG A N 1
ATOM 763 C CA . ARG A 1 94 ? -3.180 15.270 -10.396 1.00 53.72 94 ARG A CA 1
ATOM 764 C C . ARG A 1 94 ? -3.311 16.444 -9.442 1.00 53.72 94 ARG A C 1
ATOM 766 O O . ARG A 1 94 ? -4.078 17.357 -9.702 1.00 53.72 94 ARG A O 1
ATOM 773 N N . ILE A 1 95 ? -2.596 16.405 -8.326 1.00 56.66 95 ILE A N 1
ATOM 774 C CA . ILE A 1 95 ? -2.597 17.508 -7.366 1.00 56.66 95 ILE A CA 1
ATOM 775 C C . ILE A 1 95 ? -1.481 18.467 -7.764 1.00 56.66 95 ILE A C 1
ATOM 777 O O . ILE A 1 95 ? -0.304 18.126 -7.667 1.00 56.66 95 ILE A O 1
ATOM 781 N N . GLU A 1 96 ? -1.852 19.657 -8.217 1.00 55.22 96 GLU A N 1
ATOM 782 C CA . GLU A 1 96 ? -0.914 20.704 -8.604 1.00 55.22 96 GLU A CA 1
ATOM 783 C C . GLU A 1 96 ? -1.344 22.062 -8.052 1.00 55.22 96 GLU A C 1
ATOM 785 O O . GLU A 1 96 ? -2.514 22.297 -7.750 1.00 55.22 96 GLU A O 1
ATOM 790 N N . THR A 1 97 ? -0.374 22.960 -7.918 1.00 58.50 97 THR A N 1
ATOM 791 C CA . THR A 1 97 ? -0.605 24.347 -7.524 1.00 58.50 97 THR A CA 1
ATOM 792 C C . THR A 1 97 ? -0.766 25.189 -8.785 1.00 58.50 97 THR A C 1
ATOM 794 O O . THR A 1 97 ? 0.147 25.246 -9.607 1.00 58.50 97 THR A O 1
ATOM 797 N N . PHE A 1 98 ? -1.906 25.853 -8.960 1.00 66.31 98 PHE A N 1
ATOM 798 C CA . PHE A 1 98 ? -2.196 26.628 -10.169 1.00 66.31 98 PHE A CA 1
ATOM 799 C C . PHE A 1 98 ? -3.034 27.870 -9.863 1.00 66.31 98 PHE A C 1
ATOM 801 O O . PHE A 1 98 ? -3.706 27.944 -8.835 1.00 66.31 98 PHE A O 1
ATOM 808 N N . ASN A 1 99 ? -3.007 28.851 -10.772 1.00 70.44 99 ASN A N 1
ATOM 809 C CA . ASN A 1 99 ? -3.844 30.038 -10.640 1.00 70.44 99 ASN A CA 1
ATOM 810 C C . ASN A 1 99 ? -5.227 29.810 -11.272 1.00 70.44 99 ASN A C 1
ATOM 812 O O . ASN A 1 99 ? -5.327 29.485 -12.460 1.00 70.44 99 ASN A O 1
ATOM 816 N N . ILE A 1 100 ? -6.285 29.968 -10.477 1.00 76.31 100 ILE A N 1
ATOM 817 C CA . ILE A 1 100 ? -7.661 29.684 -10.898 1.00 76.31 100 ILE A CA 1
ATOM 818 C C . ILE A 1 100 ? -8.196 30.710 -11.893 1.00 76.31 100 ILE A C 1
ATOM 820 O O . ILE A 1 100 ? -8.922 30.356 -12.822 1.00 76.31 100 ILE A O 1
ATOM 824 N N . GLU A 1 101 ? -7.809 31.971 -11.747 1.00 75.62 101 GLU A N 1
ATOM 825 C CA . GLU A 1 101 ? -8.352 33.054 -12.554 1.00 75.62 101 GLU A CA 1
ATOM 826 C C . GLU A 1 101 ? -7.906 32.945 -14.029 1.00 75.62 101 GLU A C 1
ATOM 828 O O . GLU A 1 101 ? -8.778 32.887 -14.900 1.00 75.62 101 GLU A O 1
ATOM 833 N N . PRO A 1 102 ? -6.608 32.773 -14.366 1.00 77.50 102 PRO A N 1
ATOM 834 C CA . PRO A 1 102 ? -6.172 32.492 -15.730 1.00 77.50 102 PRO A CA 1
ATOM 835 C C . PRO A 1 102 ? -6.772 31.204 -16.291 1.00 77.50 102 PRO A C 1
ATOM 837 O O . PRO A 1 102 ? -7.077 31.147 -17.481 1.00 77.50 102 PRO A O 1
ATOM 840 N N . LEU A 1 103 ? -6.958 30.167 -15.465 1.00 77.06 103 LEU A N 1
ATOM 841 C CA . LEU A 1 103 ? -7.551 28.907 -15.913 1.00 77.06 103 LEU A CA 1
ATOM 842 C C . LEU A 1 103 ? -8.987 29.125 -16.409 1.00 77.06 103 LEU A C 1
ATOM 844 O O . LEU A 1 103 ? -9.344 28.675 -17.502 1.00 77.06 103 LEU A O 1
ATOM 848 N N . ILE A 1 104 ? -9.799 29.841 -15.631 1.00 76.69 104 ILE A N 1
ATOM 849 C CA . ILE A 1 104 ? -11.206 30.094 -15.947 1.00 76.69 104 ILE A CA 1
ATOM 850 C C . ILE A 1 104 ? -11.336 31.131 -17.061 1.00 76.69 104 ILE A C 1
ATOM 852 O O . ILE A 1 104 ? -12.052 30.868 -18.028 1.00 76.69 104 ILE A O 1
ATOM 856 N N . ASN A 1 105 ? -10.595 32.241 -16.993 1.00 80.44 105 ASN A N 1
ATOM 857 C CA . ASN A 1 105 ? -10.574 33.272 -18.033 1.00 80.44 105 ASN A CA 1
ATOM 858 C C . ASN A 1 105 ? -10.236 32.664 -19.401 1.00 80.44 105 ASN A C 1
ATOM 860 O O . ASN A 1 105 ? -10.996 32.826 -20.359 1.00 80.44 105 ASN A O 1
ATOM 864 N N . ASN A 1 106 ? -9.155 31.881 -19.488 1.00 77.00 106 ASN A N 1
ATOM 865 C CA . ASN A 1 106 ? -8.757 31.227 -20.736 1.00 77.00 106 ASN A CA 1
ATOM 866 C C . ASN A 1 106 ? -9.806 30.222 -21.218 1.00 77.00 106 ASN A C 1
ATOM 868 O O . ASN A 1 106 ? -10.078 30.133 -22.416 1.00 77.00 106 ASN A O 1
ATOM 872 N N . THR A 1 107 ? -10.432 29.487 -20.296 1.00 72.38 107 THR A N 1
ATOM 873 C CA . THR A 1 107 ? -11.487 28.530 -20.641 1.00 72.38 107 THR A CA 1
ATOM 874 C C . THR A 1 107 ? -12.712 29.239 -21.213 1.00 72.38 107 THR A C 1
ATOM 876 O O . THR A 1 107 ? -13.203 28.830 -22.262 1.00 72.38 107 THR A O 1
ATOM 879 N N . VAL A 1 108 ? -13.172 30.330 -20.596 1.00 75.62 108 VAL A N 1
ATOM 880 C CA . VAL A 1 108 ? -14.333 31.101 -21.068 1.00 75.62 108 VAL A CA 1
ATOM 881 C C . VAL A 1 108 ? -14.049 31.788 -22.405 1.00 75.62 108 VAL A C 1
ATOM 883 O O . VAL A 1 108 ? -14.856 31.657 -23.325 1.00 75.62 108 VAL A O 1
ATOM 886 N N . ILE A 1 109 ? -12.894 32.451 -22.558 1.00 74.19 109 ILE A N 1
ATOM 887 C CA . ILE A 1 109 ? -12.468 33.074 -23.829 1.00 74.19 109 ILE A CA 1
ATOM 888 C C . ILE A 1 109 ? -12.486 32.040 -24.955 1.00 74.19 109 ILE A C 1
ATOM 890 O O . ILE A 1 109 ? -13.010 32.279 -26.047 1.00 74.19 109 ILE A O 1
ATOM 894 N N . ARG A 1 110 ? -11.948 30.855 -24.669 1.00 69.44 110 ARG A N 1
ATOM 895 C CA . ARG A 1 110 ? -11.922 29.748 -25.612 1.00 69.44 110 ARG A CA 1
ATOM 896 C C . ARG A 1 110 ? -13.331 29.264 -25.960 1.00 69.44 110 ARG A C 1
ATOM 898 O O . ARG A 1 110 ? -13.612 29.079 -27.140 1.00 69.44 110 ARG A O 1
ATOM 905 N N . MET A 1 111 ? -14.222 29.083 -24.985 1.00 68.25 111 MET A N 1
ATOM 906 C CA . MET A 1 111 ? -15.610 28.670 -25.244 1.00 68.25 111 MET A CA 1
ATOM 907 C C . MET A 1 111 ? -16.373 29.716 -26.071 1.00 68.25 111 MET A C 1
ATOM 909 O O . MET A 1 111 ? -17.071 29.344 -27.008 1.00 68.25 111 MET A O 1
ATOM 913 N N . ARG A 1 112 ? -16.158 31.016 -25.826 1.00 71.62 112 ARG A N 1
ATOM 914 C CA . ARG A 1 112 ? -16.732 32.113 -26.629 1.00 71.62 112 ARG A CA 1
ATOM 915 C C . ARG A 1 112 ? -16.368 31.981 -28.111 1.00 71.62 112 ARG A C 1
ATOM 917 O O . ARG A 1 112 ? -17.244 31.930 -28.972 1.00 71.62 112 ARG A O 1
ATOM 924 N N . LYS A 1 113 ? -15.071 31.822 -28.399 1.00 63.78 113 LYS A N 1
ATOM 925 C CA . LYS A 1 113 ? -14.545 31.614 -29.761 1.00 63.78 113 LYS A CA 1
ATOM 926 C C . LYS A 1 113 ? -15.084 30.321 -30.385 1.00 63.78 113 LYS A C 1
ATOM 928 O O . LYS A 1 113 ? -15.475 30.275 -31.553 1.00 63.78 113 LYS A O 1
ATOM 933 N N . ASN A 1 114 ? -15.138 29.256 -29.596 1.00 59.19 114 ASN A N 1
ATOM 934 C CA . ASN A 1 114 ? -15.510 27.931 -30.074 1.00 59.19 114 ASN A CA 1
ATOM 935 C C . ASN A 1 114 ? -16.999 27.690 -30.212 1.00 59.19 114 ASN A C 1
ATOM 937 O O . ASN A 1 114 ? -17.352 26.660 -30.752 1.00 59.19 114 ASN A O 1
ATOM 941 N N . PHE A 1 115 ? -17.859 28.618 -29.820 1.00 59.59 115 PHE A N 1
ATOM 942 C CA . PHE A 1 115 ? -19.291 28.527 -30.098 1.00 59.59 115 PHE A CA 1
ATOM 943 C C . PHE A 1 115 ? -19.833 29.758 -30.829 1.00 59.59 115 PHE A C 1
ATOM 945 O O . PHE A 1 115 ? -21.030 29.823 -31.069 1.00 59.59 115 PHE A O 1
ATOM 952 N N . GLU A 1 116 ? -18.964 30.709 -31.214 1.00 63.12 116 GLU A N 1
ATOM 953 C CA . GLU A 1 116 ? -19.365 31.967 -31.877 1.00 63.12 116 GLU A CA 1
ATOM 954 C C . GLU A 1 116 ? -20.463 32.718 -31.100 1.00 63.12 116 GLU A C 1
ATOM 956 O O . GLU A 1 116 ? -21.309 33.391 -31.676 1.00 63.12 116 GLU A O 1
ATOM 961 N N . ASN A 1 117 ? -20.448 32.599 -29.768 1.00 67.00 117 ASN A N 1
ATOM 962 C CA . ASN A 1 117 ? -21.434 33.215 -28.888 1.00 67.00 117 ASN A CA 1
ATOM 963 C C . ASN A 1 117 ? -20.741 34.242 -27.996 1.00 67.00 117 ASN A C 1
ATOM 965 O O . ASN A 1 117 ? -20.098 33.872 -27.017 1.00 67.00 117 ASN A O 1
ATOM 969 N N . GLU A 1 118 ? -20.875 35.528 -28.322 1.00 62.56 118 GLU A N 1
ATOM 970 C CA . GLU A 1 118 ? -20.265 36.624 -27.558 1.00 62.56 118 GLU A CA 1
ATOM 971 C C . GLU A 1 118 ? -20.955 36.900 -26.213 1.00 62.56 118 GLU A C 1
ATOM 973 O O . GLU A 1 118 ? -20.354 37.517 -25.337 1.00 62.56 118 GLU A O 1
ATOM 978 N N . ASN A 1 119 ? -22.157 36.357 -25.987 1.00 69.75 119 ASN A N 1
ATOM 979 C CA . ASN A 1 119 ? -22.962 36.574 -24.780 1.00 69.75 119 ASN A CA 1
ATOM 980 C C . ASN A 1 119 ? -22.570 35.664 -23.597 1.00 69.75 119 ASN A C 1
ATOM 982 O O . ASN A 1 119 ? -23.361 35.472 -22.668 1.00 69.75 119 ASN A O 1
ATOM 986 N N . ILE A 1 120 ? -21.360 35.092 -23.628 1.00 73.50 120 ILE A N 1
ATOM 987 C CA . ILE A 1 120 ? -20.763 34.356 -22.509 1.00 73.50 120 ILE A CA 1
ATOM 988 C C . ILE A 1 120 ? -19.955 35.335 -21.653 1.00 73.50 120 ILE A C 1
ATOM 990 O O . ILE A 1 120 ? -18.843 35.734 -22.022 1.00 73.50 120 ILE A O 1
ATOM 994 N N . ASN A 1 121 ? -20.501 35.688 -20.494 1.00 75.50 121 ASN A N 1
ATOM 995 C CA . ASN A 1 121 ? -19.912 36.632 -19.549 1.00 75.50 121 ASN A CA 1
ATOM 996 C C . ASN A 1 121 ? -19.313 35.898 -18.353 1.00 75.50 121 ASN A C 1
ATOM 998 O O . ASN A 1 121 ? -19.922 34.971 -17.827 1.00 75.50 121 ASN A O 1
ATOM 1002 N N . LEU A 1 122 ? -18.141 36.338 -17.907 1.00 75.62 122 LEU A N 1
ATOM 1003 C CA . LEU A 1 122 ? -17.490 35.843 -16.701 1.00 75.62 122 LEU A CA 1
ATOM 1004 C C . LEU A 1 122 ? -17.409 36.979 -15.686 1.00 75.62 122 LEU A C 1
ATOM 1006 O O . LEU A 1 122 ? -16.845 38.028 -15.981 1.00 75.62 122 LEU A O 1
ATOM 1010 N N . ASN A 1 123 ? -17.960 36.736 -14.505 1.00 77.00 123 ASN A N 1
ATOM 1011 C CA . ASN A 1 123 ? -17.886 37.609 -13.350 1.00 77.00 123 ASN A CA 1
ATOM 1012 C C . ASN A 1 123 ? -17.008 36.925 -12.299 1.00 77.00 123 ASN A C 1
ATOM 1014 O O . ASN A 1 123 ? -17.292 35.803 -11.871 1.00 77.00 123 ASN A O 1
ATOM 1018 N N . VAL A 1 124 ? -15.944 37.604 -11.891 1.00 68.38 124 VAL A N 1
ATOM 1019 C CA . VAL A 1 124 ? -15.000 37.129 -10.876 1.00 68.38 124 VAL A CA 1
ATOM 1020 C C . VAL A 1 124 ? -15.104 38.066 -9.678 1.00 68.38 124 VAL A C 1
ATOM 1022 O O . VAL A 1 124 ? -15.082 39.283 -9.849 1.00 68.38 124 VAL A O 1
ATOM 1025 N N . GLN A 1 125 ? -15.268 37.518 -8.476 1.00 69.94 125 GLN A N 1
ATOM 1026 C CA . GLN A 1 125 ? -15.234 38.304 -7.242 1.00 69.94 125 GLN A CA 1
ATOM 1027 C C . GLN A 1 125 ? -13.805 38.824 -6.977 1.00 69.94 125 GLN A C 1
ATOM 1029 O O . GLN A 1 125 ? -12.842 38.090 -7.173 1.00 69.94 125 GLN A O 1
ATOM 1034 N N . ASN A 1 126 ? -13.657 40.070 -6.512 1.00 54.34 126 ASN A N 1
ATOM 1035 C CA . ASN A 1 126 ? -12.346 40.737 -6.397 1.00 54.34 126 ASN A CA 1
ATOM 1036 C C . ASN A 1 126 ? -11.370 40.099 -5.380 1.00 54.34 126 ASN A C 1
ATOM 1038 O O . ASN A 1 126 ? -10.164 40.263 -5.532 1.00 54.34 126 ASN A O 1
ATOM 1042 N N . ASP A 1 127 ? -11.865 39.358 -4.380 1.00 59.75 127 ASP A N 1
ATOM 1043 C CA . ASP A 1 127 ? -11.071 38.865 -3.236 1.00 59.75 127 ASP A CA 1
ATOM 1044 C C . ASP A 1 127 ? -10.834 37.341 -3.260 1.00 59.75 127 ASP A C 1
ATOM 1046 O O . ASP A 1 127 ? -10.866 36.664 -2.230 1.00 59.75 127 ASP A O 1
ATOM 1050 N N . ILE A 1 128 ? -10.639 36.760 -4.444 1.00 62.97 128 ILE A N 1
ATOM 1051 C CA . ILE A 1 128 ? -10.379 35.320 -4.588 1.00 62.97 128 ILE A CA 1
ATOM 1052 C C . ILE A 1 128 ? -8.888 35.047 -4.373 1.00 62.97 128 ILE A C 1
ATOM 1054 O O . ILE A 1 128 ? -8.032 35.717 -4.951 1.00 62.97 128 ILE A O 1
ATOM 1058 N N . LYS A 1 129 ? -8.557 34.024 -3.575 1.00 59.75 129 LYS A N 1
ATOM 1059 C CA . LYS A 1 129 ? -7.188 33.511 -3.463 1.00 59.75 129 LYS A CA 1
ATOM 1060 C C . LYS A 1 129 ? -6.743 33.039 -4.853 1.00 59.75 129 LYS A C 1
ATOM 1062 O O . LYS A 1 129 ? -7.319 32.086 -5.381 1.00 59.75 129 LYS A O 1
ATOM 1067 N N . PRO A 1 130 ? -5.705 33.651 -5.447 1.00 59.06 130 PRO A N 1
ATOM 1068 C CA . PRO A 1 130 ? -5.359 33.391 -6.838 1.00 59.06 130 PRO A CA 1
ATOM 1069 C C . PRO A 1 130 ? -4.853 31.964 -7.036 1.00 59.06 130 PRO A C 1
ATOM 1071 O O . PRO A 1 130 ? -5.053 31.384 -8.093 1.00 59.06 130 PRO A O 1
ATOM 1074 N N . ILE A 1 131 ? -4.220 31.373 -6.022 1.00 60.62 131 ILE A N 1
ATOM 1075 C CA . ILE A 1 131 ? -3.521 30.095 -6.124 1.00 60.62 131 ILE A CA 1
ATOM 1076 C C . ILE A 1 131 ? -4.320 28.999 -5.414 1.00 60.62 131 ILE A C 1
ATOM 1078 O O . ILE A 1 131 ? -4.573 29.090 -4.214 1.00 60.62 131 ILE A O 1
ATOM 1082 N N . LEU A 1 132 ? -4.676 27.949 -6.154 1.00 64.31 132 LEU A N 1
ATOM 1083 C CA . LEU A 1 132 ? -5.353 26.756 -5.653 1.00 64.31 132 LEU A CA 1
ATOM 1084 C C . LEU A 1 132 ? -4.464 25.524 -5.782 1.00 64.31 132 LEU A C 1
ATOM 1086 O O . LEU A 1 132 ? -3.623 25.443 -6.675 1.00 64.31 132 LEU A O 1
ATOM 1090 N N . ILE A 1 133 ? -4.707 24.549 -4.909 1.00 54.53 133 ILE A N 1
ATOM 1091 C CA . ILE A 1 133 ? -4.114 23.215 -4.971 1.00 54.53 133 ILE A CA 1
ATOM 1092 C C . ILE A 1 133 ? -5.218 22.243 -5.393 1.00 54.53 133 ILE A C 1
ATOM 1094 O O . ILE A 1 133 ? -6.229 22.112 -4.704 1.00 54.53 133 ILE A O 1
ATOM 1098 N N . GLY A 1 134 ? -5.055 21.587 -6.538 1.00 63.94 134 GLY A N 1
ATOM 1099 C CA . GLY A 1 134 ? -6.057 20.677 -7.095 1.00 63.94 134 GLY A CA 1
ATOM 1100 C C . GLY A 1 134 ? -5.711 20.233 -8.512 1.00 63.94 134 GLY A C 1
ATOM 1101 O O . GLY A 1 134 ? -4.607 20.473 -8.979 1.00 63.94 134 GLY A O 1
ATOM 1102 N N . ASP A 1 135 ? -6.657 19.600 -9.202 1.00 69.19 135 ASP A N 1
ATOM 1103 C CA . ASP A 1 135 ? -6.458 19.115 -10.572 1.00 69.19 135 ASP A CA 1
ATOM 1104 C C . ASP A 1 135 ? -6.987 20.140 -11.580 1.00 69.19 135 ASP A C 1
ATOM 1106 O O . ASP A 1 135 ? -8.184 20.182 -11.887 1.00 69.19 135 ASP A O 1
ATOM 1110 N N . SER A 1 136 ? -6.095 21.001 -12.084 1.00 68.56 136 SER A N 1
ATOM 1111 C CA . SER A 1 136 ? -6.486 22.081 -12.998 1.00 68.56 136 SER A CA 1
ATOM 1112 C C . SER A 1 136 ? -7.115 21.537 -14.285 1.00 68.56 136 SER A C 1
ATOM 1114 O O . SER A 1 136 ? -8.036 22.145 -14.840 1.00 68.56 136 SER A O 1
ATOM 1116 N N . PHE A 1 137 ? -6.679 20.355 -14.732 1.00 67.31 137 PHE A N 1
ATOM 1117 C CA . PHE A 1 137 ? -7.171 19.697 -15.935 1.00 67.31 137 PHE A CA 1
ATOM 1118 C C . PHE A 1 137 ? -8.620 19.224 -15.771 1.00 67.31 137 PHE A C 1
ATOM 1120 O O . PHE A 1 137 ? -9.467 19.494 -16.628 1.00 67.31 137 PHE A O 1
ATOM 1127 N N . ARG A 1 138 ? -8.952 18.587 -14.645 1.00 72.75 138 ARG A N 1
ATOM 1128 C CA . ARG A 1 138 ? -10.330 18.157 -14.350 1.00 72.75 138 ARG A CA 1
ATOM 1129 C C . ARG A 1 138 ? -11.263 19.323 -14.075 1.00 72.75 138 ARG A C 1
ATOM 1131 O O . ARG A 1 138 ? -12.396 19.307 -14.552 1.00 72.75 138 ARG A O 1
ATOM 1138 N N . ILE A 1 139 ? -10.792 20.351 -13.372 1.00 75.06 139 ILE A N 1
ATOM 1139 C CA . ILE A 1 139 ? -11.572 21.571 -13.113 1.00 75.06 139 ILE A CA 1
ATOM 1140 C C . ILE A 1 139 ? -11.944 22.235 -14.439 1.00 75.06 139 ILE A C 1
ATOM 1142 O O . ILE A 1 139 ? -13.110 22.533 -14.699 1.00 75.06 139 ILE A O 1
ATOM 1146 N N . LYS A 1 140 ? -10.975 22.369 -15.342 1.00 73.94 140 LYS A N 1
ATOM 1147 C CA . LYS A 1 140 ? -11.191 22.866 -16.700 1.00 73.94 140 LYS A CA 1
ATOM 1148 C C . LYS A 1 140 ? -12.164 22.007 -17.506 1.00 73.94 140 LYS A C 1
ATOM 1150 O O . LYS A 1 140 ? -13.008 22.556 -18.221 1.00 73.94 140 LYS A O 1
ATOM 1155 N N . ALA A 1 141 ? -12.065 20.680 -17.401 1.00 69.88 141 ALA A N 1
ATOM 1156 C CA . ALA A 1 141 ? -12.971 19.751 -18.072 1.00 69.88 141 ALA A CA 1
ATOM 1157 C C . ALA A 1 141 ? -14.415 19.924 -17.581 1.00 69.88 141 ALA A C 1
ATOM 1159 O O . ALA A 1 141 ? -15.325 20.044 -18.401 1.00 69.88 141 ALA A O 1
ATOM 1160 N N . VAL A 1 142 ? -14.620 20.026 -16.266 1.00 74.69 142 VAL A N 1
ATOM 1161 C CA . VAL A 1 142 ? -15.936 20.274 -15.665 1.00 74.69 142 VAL A CA 1
ATOM 1162 C C . VAL A 1 142 ? -16.520 21.606 -16.144 1.00 74.69 142 VAL A C 1
ATOM 1164 O O . VAL A 1 142 ? -17.648 21.640 -16.634 1.00 74.69 142 VAL A O 1
ATOM 1167 N N . ILE A 1 143 ? -15.743 22.691 -16.086 1.00 73.69 143 ILE A N 1
ATOM 1168 C CA . ILE A 1 143 ? -16.184 24.027 -16.518 1.00 73.69 143 ILE A CA 1
ATOM 1169 C C . ILE A 1 143 ? -16.559 24.037 -18.004 1.00 73.69 143 ILE A C 1
ATOM 1171 O O . ILE A 1 143 ? -17.614 24.546 -18.382 1.00 73.69 143 ILE A O 1
ATOM 1175 N N . SER A 1 144 ? -15.724 23.432 -18.851 1.00 72.56 144 SER A N 1
ATOM 1176 C CA . SER A 1 144 ? -15.968 23.361 -20.295 1.00 72.56 144 SER A CA 1
ATOM 1177 C C . SER A 1 144 ? -17.239 22.563 -20.612 1.00 72.56 144 SER A C 1
ATOM 1179 O O . SER A 1 144 ? -18.027 22.969 -21.460 1.00 72.56 144 SER A O 1
ATOM 1181 N N . GLN A 1 145 ? -17.481 21.450 -19.914 1.00 72.19 145 GLN A N 1
ATOM 1182 C CA . GLN A 1 145 ? -18.678 20.629 -20.128 1.00 72.19 145 GLN A CA 1
ATOM 1183 C C . GLN A 1 145 ? -19.953 21.323 -19.633 1.00 72.19 145 GLN A C 1
ATOM 1185 O O . GLN A 1 145 ? -20.991 21.205 -20.282 1.00 72.19 145 GLN A O 1
ATOM 1190 N N . LEU A 1 146 ? -19.883 22.085 -18.538 1.00 73.38 146 LEU A N 1
ATOM 1191 C CA . LEU A 1 146 ? -21.016 22.868 -18.038 1.00 73.38 146 LEU A CA 1
ATOM 1192 C C . LEU A 1 146 ? -21.394 24.004 -18.988 1.00 73.38 146 LEU A C 1
ATOM 1194 O O . LEU A 1 146 ? -22.564 24.138 -19.338 1.00 73.38 146 LEU A O 1
ATOM 1198 N N . ILE A 1 147 ? -20.410 24.778 -19.455 1.00 72.62 147 ILE A N 1
ATOM 1199 C CA . ILE A 1 147 ? -20.645 25.849 -20.432 1.00 72.62 147 ILE A CA 1
ATOM 1200 C C . ILE A 1 147 ? -21.159 25.255 -21.751 1.00 72.62 147 ILE A C 1
ATOM 1202 O O . ILE A 1 147 ? -22.141 25.749 -22.293 1.00 72.62 147 ILE A O 1
ATOM 1206 N N . GLY A 1 148 ? -20.561 24.164 -22.242 1.00 66.31 148 GLY A N 1
ATOM 1207 C CA . GLY A 1 148 ? -21.018 23.492 -23.463 1.00 66.31 148 GLY A CA 1
ATOM 1208 C C . GLY A 1 148 ? -22.452 22.971 -23.344 1.00 66.31 148 GLY A C 1
ATOM 1209 O O . GLY A 1 148 ? -23.265 23.194 -24.234 1.00 66.31 148 GLY A O 1
ATOM 1210 N N . SER A 1 149 ? -22.799 22.361 -22.209 1.00 67.75 149 SER A N 1
ATOM 1211 C CA . SER A 1 149 ? -24.168 21.898 -21.940 1.00 67.75 149 SER A CA 1
ATOM 1212 C C . SER A 1 149 ? -25.161 23.057 -21.847 1.00 67.75 149 SER A C 1
ATOM 1214 O O . SER A 1 149 ? -26.298 22.923 -22.297 1.00 67.75 149 SER A O 1
ATOM 1216 N N . ALA A 1 150 ? -24.748 24.196 -21.284 1.00 67.38 150 ALA A N 1
ATOM 1217 C CA . ALA A 1 150 ? -25.567 25.401 -21.254 1.00 67.38 150 ALA A CA 1
ATOM 1218 C C . ALA A 1 150 ? -25.823 25.937 -22.670 1.00 67.38 150 ALA A C 1
ATOM 1220 O O . ALA A 1 150 ? -26.959 26.285 -22.961 1.00 67.38 150 ALA A O 1
ATOM 1221 N N . ILE A 1 151 ? -24.815 25.933 -23.553 1.00 63.84 151 ILE A N 1
ATOM 1222 C CA . ILE A 1 151 ? -24.934 26.392 -24.948 1.00 63.84 151 ILE A CA 1
ATOM 1223 C C . ILE A 1 151 ? -25.853 25.480 -25.765 1.00 63.84 151 ILE A C 1
ATOM 1225 O O . ILE A 1 151 ? -26.787 25.979 -26.389 1.00 63.84 151 ILE A O 1
ATOM 1229 N N . ILE A 1 152 ? -25.627 24.163 -25.722 1.00 60.62 152 ILE A N 1
ATOM 1230 C CA . ILE A 1 152 ? -26.396 23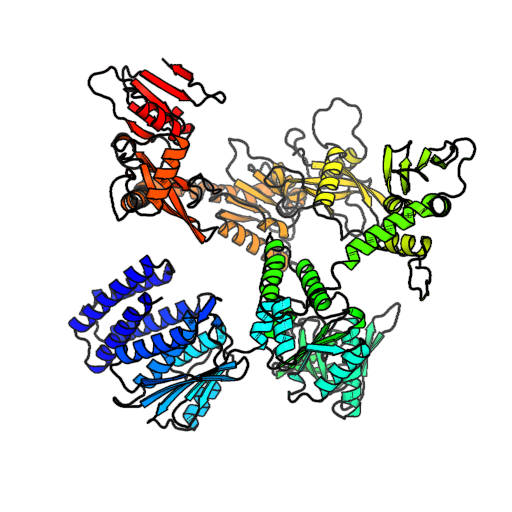.165 -26.492 1.00 60.62 152 ILE A CA 1
ATOM 1231 C C . ILE A 1 152 ? -27.887 23.231 -26.155 1.00 60.62 152 ILE A C 1
ATOM 1233 O O . ILE A 1 152 ? -28.741 23.087 -27.025 1.00 60.62 152 ILE A O 1
ATOM 1237 N N . ASN A 1 153 ? -28.207 23.469 -24.884 1.00 56.94 153 ASN A N 1
ATOM 1238 C CA . ASN A 1 153 ? -29.587 23.565 -24.425 1.00 56.94 153 ASN A CA 1
ATOM 1239 C C . ASN A 1 153 ? -30.156 24.985 -24.539 1.00 56.94 153 ASN A C 1
ATOM 1241 O O . ASN A 1 153 ? -31.213 25.241 -23.977 1.00 56.94 153 ASN A O 1
ATOM 1245 N N . SER A 1 154 ? -29.473 25.917 -25.210 1.00 59.53 154 SER A N 1
ATOM 1246 C CA . SER A 1 154 ? -29.869 27.323 -25.312 1.00 59.53 154 SER A CA 1
ATOM 1247 C C . SER A 1 154 ? -30.247 27.751 -26.730 1.00 59.53 154 SER A C 1
ATOM 1249 O O . SER A 1 154 ? -29.853 27.132 -27.714 1.00 59.53 154 SER A O 1
ATOM 1251 N N . SER A 1 155 ? -31.024 28.829 -26.853 1.00 58.88 155 SER A N 1
ATOM 1252 C CA . SER A 1 155 ? -31.279 29.465 -28.153 1.00 58.88 155 SER A CA 1
ATOM 1253 C C . SER A 1 155 ? -30.043 30.253 -28.615 1.00 58.88 155 SER A C 1
ATOM 1255 O O . SER A 1 155 ? -29.262 30.705 -27.781 1.00 58.88 155 SER A O 1
ATOM 1257 N N . LYS A 1 156 ? -29.874 30.478 -29.929 1.00 52.94 156 LYS A N 1
ATOM 1258 C CA . LYS A 1 156 ? -28.664 31.076 -30.547 1.00 52.94 156 LYS A CA 1
ATOM 1259 C C . LYS A 1 156 ? -28.181 32.429 -29.972 1.00 52.94 156 LYS A C 1
ATOM 1261 O O . LYS A 1 156 ? -27.064 32.815 -30.282 1.00 52.94 156 LYS A O 1
ATOM 1266 N N . ASN A 1 157 ? -28.954 33.106 -29.114 1.00 54.50 157 ASN A N 1
ATOM 1267 C CA . ASN A 1 157 ? -28.599 34.380 -28.467 1.00 54.50 157 ASN A CA 1
ATOM 1268 C C . ASN A 1 157 ? -28.734 34.370 -26.927 1.00 54.50 157 ASN A C 1
ATOM 1270 O O . ASN A 1 157 ? -28.781 35.430 -26.305 1.00 54.50 157 ASN A O 1
ATOM 1274 N N . SER A 1 158 ? -28.835 33.202 -26.289 1.00 61.81 158 SER A N 1
ATOM 1275 C CA . SER A 1 158 ? -28.985 33.115 -24.833 1.00 61.81 158 SER A CA 1
ATOM 1276 C C . SER A 1 158 ? -27.735 33.612 -24.094 1.00 61.81 158 SER A C 1
ATOM 1278 O O . SER A 1 158 ? -26.601 33.308 -24.476 1.00 61.81 158 SER A O 1
ATOM 1280 N N . LYS A 1 159 ? -27.949 34.379 -23.017 1.00 72.06 159 LYS A N 1
ATOM 1281 C CA . LYS A 1 159 ? -26.878 34.962 -22.200 1.00 72.06 159 LYS A CA 1
ATOM 1282 C C . LYS A 1 159 ? -26.418 33.960 -21.147 1.00 72.06 159 LYS A C 1
ATOM 1284 O O . LYS A 1 159 ? -27.187 33.595 -20.255 1.00 72.06 159 LYS A O 1
ATOM 1289 N N . ILE A 1 160 ? -25.150 33.562 -21.219 1.00 74.94 160 ILE A N 1
ATOM 1290 C CA . ILE A 1 160 ? -24.534 32.633 -20.268 1.00 74.94 160 ILE A CA 1
ATOM 1291 C C . ILE A 1 160 ? -23.651 33.435 -19.322 1.00 74.94 160 ILE A C 1
ATOM 1293 O O . ILE A 1 160 ? -22.753 34.145 -19.763 1.00 74.94 160 ILE A O 1
ATOM 1297 N N . THR A 1 161 ? -23.908 33.347 -18.020 1.00 76.44 161 THR A N 1
ATOM 1298 C CA . THR A 1 161 ? -23.119 34.058 -17.004 1.00 76.44 161 THR A CA 1
ATOM 1299 C C . THR A 1 161 ? -22.397 33.055 -16.122 1.00 76.44 161 THR A C 1
ATOM 1301 O O . THR A 1 161 ? -23.024 32.209 -15.493 1.00 76.44 161 THR A O 1
ATOM 1304 N N . ILE A 1 162 ? -21.075 33.142 -16.078 1.00 80.44 162 ILE A N 1
ATOM 1305 C CA . ILE A 1 162 ? -20.227 32.370 -15.183 1.00 80.44 162 ILE A CA 1
ATOM 1306 C C . ILE A 1 162 ? -19.870 33.262 -13.998 1.00 80.44 162 ILE A C 1
ATOM 1308 O O . ILE A 1 162 ? -19.308 34.330 -14.201 1.00 80.44 162 ILE A O 1
ATOM 1312 N N . ASN A 1 163 ? -20.174 32.832 -12.777 1.00 77.12 163 ASN A N 1
ATOM 1313 C CA . ASN A 1 163 ? -19.768 33.518 -11.554 1.00 77.12 163 ASN A CA 1
ATOM 1314 C C . ASN A 1 163 ? -18.762 32.649 -10.802 1.00 77.12 163 ASN A C 1
ATOM 1316 O O . ASN A 1 163 ? -19.046 31.484 -10.506 1.00 77.12 163 ASN A O 1
ATOM 1320 N N . LEU A 1 164 ? -17.608 33.223 -10.484 1.00 76.94 164 LEU A N 1
ATOM 1321 C CA . LEU A 1 164 ? -16.641 32.637 -9.569 1.00 76.94 164 LEU A CA 1
ATOM 1322 C C . LEU A 1 164 ? -16.655 33.454 -8.281 1.00 76.94 164 LEU A C 1
ATOM 1324 O O . LEU A 1 164 ? -16.286 34.628 -8.292 1.00 76.94 164 LEU A O 1
ATOM 1328 N N . ASN A 1 165 ? -17.078 32.820 -7.193 1.00 73.44 165 ASN A N 1
ATOM 1329 C CA . ASN A 1 165 ? -17.149 33.433 -5.874 1.00 73.44 165 ASN A CA 1
ATOM 1330 C C . ASN A 1 165 ? -16.274 32.637 -4.909 1.00 73.44 165 ASN A C 1
ATOM 1332 O O . ASN A 1 165 ? -16.203 31.411 -5.002 1.00 73.44 165 ASN A O 1
ATOM 1336 N N . GLN A 1 166 ? -15.647 33.315 -3.956 1.00 63.44 166 GLN A N 1
ATOM 1337 C CA . GLN A 1 166 ? -14.960 32.651 -2.856 1.00 63.44 166 GLN A CA 1
ATOM 1338 C C . GLN A 1 166 ? -15.559 33.114 -1.534 1.00 63.44 166 GLN A C 1
ATOM 1340 O O . GLN A 1 166 ? -15.602 34.304 -1.229 1.00 63.44 166 GLN A O 1
ATOM 1345 N N . TYR A 1 167 ? -16.012 32.147 -0.741 1.00 63.41 167 TYR A N 1
ATOM 1346 C CA . TYR A 1 167 ? -16.511 32.375 0.607 1.00 63.41 167 TYR A CA 1
ATOM 1347 C C . TYR A 1 167 ? -15.591 31.631 1.570 1.00 63.41 167 TYR A C 1
ATOM 1349 O O . TYR A 1 167 ? -15.647 30.404 1.648 1.00 63.41 167 TYR A O 1
ATOM 1357 N N . SER A 1 168 ? -14.732 32.357 2.292 1.00 60.19 168 SER A N 1
ATOM 1358 C CA . SER A 1 168 ? -13.700 31.746 3.147 1.00 60.19 168 SER A CA 1
ATOM 1359 C C . SER A 1 168 ? -12.789 30.803 2.324 1.00 60.19 168 SER A C 1
ATOM 1361 O O . SER A 1 168 ? -12.218 31.240 1.326 1.00 60.19 168 SER A O 1
ATOM 1363 N N . GLU A 1 169 ? -12.660 29.524 2.683 1.00 56.31 169 GLU A N 1
ATOM 1364 C CA . GLU A 1 169 ? -11.893 28.510 1.931 1.00 56.31 169 GLU A CA 1
ATOM 1365 C C . GLU A 1 169 ? -12.733 27.753 0.878 1.00 56.31 169 GLU A C 1
ATOM 1367 O O . GLU A 1 169 ? -12.255 26.803 0.256 1.00 56.31 169 GLU A O 1
ATOM 1372 N N . ILE A 1 170 ? -13.995 28.149 0.662 1.00 58.91 170 ILE A N 1
ATOM 1373 C CA . ILE A 1 170 ? -14.879 27.534 -0.332 1.00 58.91 170 ILE A CA 1
ATOM 1374 C C . ILE A 1 170 ? -14.810 28.328 -1.630 1.00 58.91 170 ILE A C 1
ATOM 1376 O O . ILE A 1 170 ? -15.323 29.445 -1.725 1.00 58.91 170 ILE A O 1
ATOM 1380 N N . LEU A 1 171 ? -14.241 27.705 -2.659 1.00 67.25 171 LEU A N 1
ATOM 1381 C CA . LEU A 1 171 ? -14.374 28.180 -4.027 1.00 67.25 171 LEU A CA 1
ATOM 1382 C C . LEU A 1 171 ? -15.714 27.713 -4.594 1.00 67.25 171 LEU A C 1
ATOM 1384 O O . LEU A 1 171 ? -15.947 26.511 -4.720 1.00 67.25 171 LEU A O 1
ATOM 1388 N N . GLN A 1 172 ? -16.572 28.663 -4.948 1.00 71.88 172 GLN A N 1
ATOM 1389 C CA . GLN A 1 172 ? -17.856 28.415 -5.576 1.00 71.88 172 GLN A CA 1
ATOM 1390 C C . GLN A 1 172 ? -17.816 28.807 -7.053 1.00 71.88 172 GLN A C 1
ATOM 1392 O O . GLN A 1 172 ? -17.631 29.972 -7.402 1.00 71.88 172 GLN A O 1
ATOM 1397 N N . PHE A 1 173 ? -18.069 27.839 -7.928 1.00 73.81 173 PHE A N 1
ATOM 1398 C CA . PHE A 1 173 ? -18.234 28.087 -9.358 1.00 73.81 173 PHE A CA 1
ATOM 1399 C C . PHE A 1 173 ? -19.695 27.945 -9.760 1.00 73.81 173 PHE A C 1
ATOM 1401 O O . PHE A 1 173 ? -20.321 26.951 -9.396 1.00 73.81 173 PHE A O 1
ATOM 1408 N N . THR A 1 174 ? -20.221 28.915 -10.513 1.00 73.44 174 THR A N 1
ATOM 1409 C CA . THR A 1 174 ? -21.618 28.917 -10.952 1.00 73.44 174 THR A CA 1
ATOM 1410 C C . THR A 1 174 ? -21.754 29.226 -12.441 1.00 73.44 174 THR A C 1
ATOM 1412 O O . THR A 1 174 ? -21.321 30.286 -12.875 1.00 73.44 174 THR A O 1
ATOM 1415 N N . VAL A 1 175 ? -22.401 28.354 -13.225 1.00 74.56 175 VAL A N 1
ATOM 1416 C CA . VAL A 1 175 ? -22.769 28.629 -14.635 1.00 74.56 175 VAL A CA 1
ATOM 1417 C C . VAL A 1 175 ? -24.264 28.843 -14.734 1.00 74.56 175 VAL A C 1
ATOM 1419 O O . VAL A 1 175 ? -25.011 27.959 -14.339 1.00 74.56 175 VAL A O 1
ATOM 1422 N N . GLN A 1 176 ? -24.674 29.987 -15.266 1.00 72.88 176 GLN A N 1
ATOM 1423 C CA . GLN A 1 176 ? -26.055 30.414 -15.447 1.00 72.88 176 GLN A CA 1
ATOM 1424 C C . GLN A 1 176 ? -26.413 30.475 -16.926 1.00 72.88 176 GLN A C 1
ATOM 1426 O O . GLN A 1 176 ? -25.646 31.037 -17.706 1.00 72.88 176 GLN A O 1
ATOM 1431 N N . ASN A 1 177 ? -27.610 30.027 -17.290 1.00 71.06 177 ASN A N 1
ATOM 1432 C CA . ASN A 1 177 ? -28.195 30.248 -18.608 1.00 71.06 177 ASN A CA 1
ATOM 1433 C C . ASN A 1 177 ? -29.496 31.061 -18.488 1.00 71.06 177 ASN A C 1
ATOM 1435 O O . ASN A 1 177 ? -30.519 30.564 -18.017 1.00 71.06 177 ASN A O 1
ATOM 1439 N N . ILE A 1 178 ? -29.455 32.330 -18.899 1.00 59.34 178 ILE A N 1
ATOM 1440 C CA . ILE A 1 178 ? -30.603 33.241 -18.847 1.00 59.34 178 ILE A CA 1
ATOM 1441 C C . ILE A 1 178 ? -31.448 33.016 -20.107 1.00 59.34 178 ILE A C 1
ATOM 1443 O O . ILE A 1 178 ? -31.049 33.415 -21.203 1.00 59.34 178 ILE A O 1
ATOM 1447 N N . GLY A 1 179 ? -32.612 32.375 -19.950 1.00 52.06 179 GLY A N 1
ATOM 1448 C CA . GLY A 1 179 ? -33.586 32.190 -21.035 1.00 52.06 179 GLY A CA 1
ATOM 1449 C C . GLY A 1 179 ? -34.233 30.806 -21.150 1.00 52.06 179 GLY A C 1
ATOM 1450 O O . GLY A 1 179 ? -35.087 30.637 -22.014 1.00 52.06 179 GLY A O 1
ATOM 1451 N N . LEU A 1 180 ? -33.877 29.829 -20.306 1.00 51.53 180 LEU A N 1
ATOM 1452 C CA . LEU A 1 180 ? -34.579 28.540 -20.232 1.00 51.53 180 LEU A CA 1
ATOM 1453 C C . LEU A 1 180 ? -35.235 28.321 -18.872 1.00 51.53 180 LEU A C 1
ATOM 1455 O O . LEU A 1 180 ? -34.581 28.432 -17.837 1.00 51.53 180 LEU A O 1
ATOM 1459 N N . SER A 1 181 ? -36.508 27.933 -18.897 1.00 50.66 181 SER A N 1
ATOM 1460 C CA . SER A 1 181 ? -37.209 27.351 -17.757 1.00 50.66 181 SER A CA 1
ATOM 1461 C C . SER A 1 181 ? -37.272 25.833 -17.940 1.00 50.66 181 SER A C 1
ATOM 1463 O O . SER A 1 181 ? -37.859 25.318 -18.890 1.00 50.66 181 SER A O 1
ATOM 1465 N N . THR A 1 182 ? -36.619 25.099 -17.042 1.00 57.00 182 THR A N 1
ATOM 1466 C CA . THR A 1 182 ? -36.773 23.642 -16.935 1.00 57.00 182 THR A CA 1
ATOM 1467 C C . THR A 1 182 ? -37.889 23.372 -15.925 1.00 57.00 182 THR A C 1
ATOM 1469 O O . THR A 1 182 ? -37.921 24.022 -14.884 1.00 57.00 182 THR A O 1
ATOM 1472 N N . SER A 1 183 ? -38.807 22.438 -16.190 1.00 61.16 183 SER A N 1
ATOM 1473 C CA . SER A 1 183 ? -39.889 22.113 -15.244 1.00 61.16 183 SER A CA 1
ATOM 1474 C C . SER A 1 183 ? -39.333 21.651 -13.888 1.00 61.16 183 SER A C 1
ATOM 1476 O O . SER A 1 183 ? -38.456 20.780 -13.867 1.00 61.16 183 SER A O 1
ATOM 1478 N N . LYS A 1 184 ? -39.895 22.157 -12.784 1.00 61.50 184 LYS A N 1
ATOM 1479 C CA . LYS A 1 184 ? -39.522 21.829 -11.396 1.00 61.50 184 LYS A CA 1
ATOM 1480 C C . LYS A 1 184 ? -39.331 20.333 -11.136 1.00 61.50 184 LYS A C 1
ATOM 1482 O O . LYS A 1 184 ? -38.287 19.917 -10.646 1.00 61.50 184 LYS A O 1
ATOM 1487 N N . GLU A 1 185 ? -40.284 19.517 -11.581 1.00 62.84 185 GLU A N 1
ATOM 1488 C CA . GLU A 1 185 ? -40.263 18.060 -11.392 1.00 62.84 185 GLU A CA 1
ATOM 1489 C C . GLU A 1 185 ? -39.054 17.379 -12.052 1.00 62.84 185 GLU A C 1
ATOM 1491 O O . GLU A 1 185 ? -38.483 16.436 -11.510 1.00 62.84 185 GLU A O 1
ATOM 1496 N N . LYS A 1 186 ? -38.626 17.862 -13.224 1.00 65.75 186 LYS A N 1
ATOM 1497 C CA . LYS A 1 186 ? -37.445 17.331 -13.921 1.00 65.75 186 LYS A CA 1
ATOM 1498 C C . LYS A 1 186 ? -36.151 17.738 -13.211 1.00 65.75 186 LYS A C 1
ATOM 1500 O O . LYS A 1 186 ? -35.214 16.949 -13.147 1.00 65.75 186 LYS A O 1
ATOM 1505 N N . LEU A 1 187 ? -36.100 18.950 -12.657 1.00 65.69 187 LEU A N 1
ATOM 1506 C CA . LEU A 1 187 ? -34.960 19.422 -11.865 1.00 65.69 187 LEU A CA 1
ATOM 1507 C C . LEU A 1 187 ? -34.815 18.658 -10.546 1.00 65.69 187 LEU A C 1
ATOM 1509 O O . LEU A 1 187 ? -33.696 18.329 -10.161 1.00 65.69 187 LEU A O 1
ATOM 1513 N N . GLU A 1 188 ? -35.923 18.344 -9.876 1.00 66.31 188 GLU A N 1
ATOM 1514 C CA . GLU A 1 188 ? -35.922 17.528 -8.658 1.00 66.31 188 GLU A CA 1
ATOM 1515 C C . GLU A 1 188 ? -35.396 16.113 -8.933 1.00 66.31 188 GLU A C 1
ATOM 1517 O O . GLU A 1 188 ? -34.534 15.638 -8.194 1.00 66.31 188 GLU A O 1
ATOM 1522 N N . ARG A 1 189 ? -35.802 1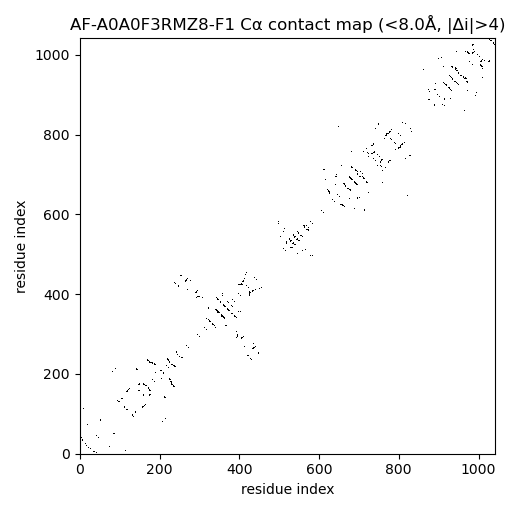5.482 -10.046 1.00 67.88 189 ARG A N 1
ATOM 1523 C CA . ARG A 1 189 ? -35.256 14.178 -10.469 1.00 67.88 189 ARG A CA 1
ATOM 1524 C C . ARG A 1 189 ? -33.758 14.231 -10.786 1.00 67.88 189 ARG A C 1
ATOM 1526 O O . ARG A 1 189 ? -33.008 13.377 -10.320 1.00 67.88 189 ARG A O 1
ATOM 1533 N N . ILE A 1 190 ? -33.304 15.259 -11.509 1.00 67.88 190 ILE A N 1
ATOM 1534 C CA . ILE A 1 190 ? -31.877 15.466 -11.811 1.00 67.88 190 ILE A CA 1
ATOM 1535 C C . ILE A 1 190 ? -31.065 15.667 -10.525 1.00 67.88 190 ILE A C 1
ATOM 1537 O O . ILE A 1 190 ? -30.016 15.049 -10.367 1.00 67.88 190 ILE A O 1
ATOM 1541 N N . ASN A 1 191 ? -31.529 16.503 -9.592 1.00 66.44 191 ASN A N 1
ATOM 1542 C CA . ASN A 1 191 ? -30.822 16.736 -8.329 1.00 66.44 191 ASN A CA 1
ATOM 1543 C C . ASN A 1 191 ? -30.808 15.490 -7.435 1.00 66.44 191 ASN A C 1
ATOM 1545 O O . ASN A 1 191 ? -29.768 15.194 -6.854 1.00 66.44 191 ASN A O 1
ATOM 1549 N N . ALA A 1 192 ? -31.902 14.725 -7.382 1.00 66.88 192 ALA A N 1
ATOM 1550 C CA . ALA A 1 192 ? -31.938 13.451 -6.670 1.00 66.88 192 ALA A CA 1
ATOM 1551 C C . ALA A 1 192 ? -30.919 12.449 -7.246 1.00 66.88 192 ALA A C 1
ATOM 1553 O O . ALA A 1 192 ? -30.194 11.799 -6.492 1.00 66.88 192 ALA A O 1
ATOM 1554 N N . GLU A 1 193 ? -30.790 12.365 -8.578 1.00 66.88 193 GLU A N 1
ATOM 1555 C CA . GLU A 1 193 ? -29.732 11.564 -9.200 1.00 66.88 193 GLU A CA 1
ATOM 1556 C C . GLU A 1 193 ? -28.338 12.132 -8.917 1.00 66.88 193 GLU A C 1
ATOM 1558 O O . GLU A 1 193 ? -27.427 11.344 -8.698 1.00 66.88 193 GLU A O 1
ATOM 1563 N N . LEU A 1 194 ? -28.128 13.453 -8.882 1.00 64.94 194 LEU A N 1
ATOM 1564 C CA . LEU A 1 194 ? -26.825 14.058 -8.562 1.00 64.94 194 LEU A CA 1
ATOM 1565 C C . LEU A 1 194 ? -26.384 13.824 -7.109 1.00 64.94 194 LEU A C 1
ATOM 1567 O O . LEU A 1 194 ? -25.192 13.625 -6.877 1.00 64.94 194 LEU A O 1
ATOM 1571 N N . GLU A 1 195 ? -27.323 13.798 -6.163 1.00 60.47 195 GLU A N 1
ATOM 1572 C CA . GLU A 1 195 ? -27.072 13.533 -4.739 1.00 60.47 195 GLU A CA 1
ATOM 1573 C C . GLU A 1 195 ? -26.877 12.039 -4.430 1.00 60.47 195 GLU A C 1
ATOM 1575 O O . GLU A 1 195 ? -26.260 11.687 -3.424 1.00 60.47 195 GLU A O 1
ATOM 1580 N N . ASN A 1 196 ? -27.334 11.143 -5.311 1.00 62.09 196 ASN A N 1
ATOM 1581 C CA . ASN A 1 196 ? -27.175 9.701 -5.142 1.00 62.09 196 ASN A CA 1
ATOM 1582 C C . ASN A 1 196 ? -25.695 9.273 -5.242 1.00 62.09 196 ASN A C 1
ATOM 1584 O O . ASN A 1 196 ? -25.028 9.516 -6.249 1.00 62.09 196 ASN A O 1
ATOM 1588 N N . THR A 1 197 ? -25.170 8.594 -4.226 1.00 51.78 197 THR A N 1
ATOM 1589 C CA . THR A 1 197 ? -23.770 8.138 -4.167 1.00 51.78 197 THR A CA 1
ATOM 1590 C C . THR A 1 197 ? -23.500 6.864 -4.974 1.00 51.78 197 THR A C 1
ATOM 1592 O O . THR A 1 197 ? -22.344 6.577 -5.285 1.00 51.78 197 THR A O 1
ATOM 1595 N N . ASN A 1 198 ? -24.540 6.127 -5.381 1.00 52.19 198 ASN A N 1
ATOM 1596 C CA . ASN A 1 198 ? -24.404 4.931 -6.211 1.00 52.19 198 ASN A CA 1
ATOM 1597 C C . ASN A 1 198 ? -24.226 5.314 -7.691 1.00 52.19 198 ASN A C 1
ATOM 1599 O O . ASN A 1 198 ? -25.139 5.827 -8.335 1.00 52.19 198 ASN A O 1
ATOM 1603 N N . LEU A 1 199 ? -23.047 5.029 -8.258 1.00 51.84 199 LEU A N 1
ATOM 1604 C CA . LEU A 1 199 ? -22.652 5.366 -9.642 1.00 51.84 199 LEU A CA 1
ATOM 1605 C C . LEU A 1 199 ? -23.360 4.525 -10.737 1.00 51.84 199 LEU A C 1
ATOM 1607 O O . LEU A 1 199 ? -22.918 4.519 -11.882 1.00 51.84 199 LEU A O 1
ATOM 1611 N N . VAL A 1 200 ? -24.408 3.768 -10.393 1.00 45.88 200 VAL A N 1
ATOM 1612 C CA . VAL A 1 200 ? -24.946 2.673 -11.226 1.00 45.88 200 VAL A CA 1
ATOM 1613 C C . VAL A 1 200 ? -26.147 3.098 -12.088 1.00 45.88 200 VAL A C 1
ATOM 1615 O O . VAL A 1 200 ? -26.416 2.449 -13.094 1.00 45.88 200 VAL A O 1
ATOM 1618 N N . MET A 1 201 ? -26.843 4.197 -11.762 1.00 47.47 201 MET A N 1
ATOM 1619 C CA . MET A 1 201 ? -28.042 4.647 -12.491 1.00 47.47 201 MET A CA 1
ATOM 1620 C C . MET A 1 201 ? -27.995 6.151 -12.801 1.00 47.47 201 MET A C 1
ATOM 1622 O O . MET A 1 201 ? -27.899 6.969 -11.888 1.00 47.47 201 MET A O 1
ATOM 1626 N N . TYR A 1 202 ? -28.074 6.489 -14.094 1.00 50.84 202 TYR A N 1
ATOM 1627 C CA . TYR A 1 202 ? -28.072 7.854 -14.646 1.00 50.84 202 TYR A CA 1
ATOM 1628 C C . TYR A 1 202 ? -29.133 7.981 -15.746 1.00 50.84 202 TYR A C 1
ATOM 1630 O O . TYR A 1 202 ? -28.807 8.190 -16.913 1.00 50.84 202 TYR A O 1
ATOM 1638 N N . GLN A 1 203 ? -30.397 7.730 -15.412 1.00 52.50 203 GLN A N 1
ATOM 1639 C CA . GLN A 1 203 ? -31.465 7.688 -16.414 1.00 52.50 203 GLN A CA 1
ATOM 1640 C C . GLN A 1 203 ? -31.922 9.096 -16.812 1.00 52.50 203 GLN A C 1
ATOM 1642 O O . GLN A 1 203 ? -32.268 9.324 -17.971 1.00 52.50 203 GLN A O 1
ATOM 1647 N N . GLU A 1 204 ? -31.882 10.042 -15.872 1.00 45.28 204 GLU A N 1
ATOM 1648 C CA . GLU A 1 204 ? -32.291 11.440 -16.073 1.00 45.28 204 GLU A CA 1
ATOM 1649 C C . GLU A 1 204 ? -31.099 12.364 -16.405 1.00 45.28 204 GLU A C 1
ATOM 1651 O O . GLU A 1 204 ? -31.278 13.483 -16.899 1.00 45.28 204 GLU A O 1
ATOM 1656 N N . LEU A 1 205 ? -29.863 11.902 -16.176 1.00 51.75 205 LEU A N 1
ATOM 1657 C CA . LEU A 1 205 ? -28.627 12.626 -16.482 1.00 51.75 205 LEU A CA 1
ATOM 1658 C C . LEU A 1 205 ? -28.123 12.336 -17.907 1.00 51.75 205 LEU A C 1
ATOM 1660 O O . LEU A 1 205 ? -27.711 11.227 -18.231 1.00 51.75 205 LEU A O 1
ATOM 1664 N N . GLY A 1 206 ? -28.055 13.365 -18.759 1.00 59.34 206 GLY A N 1
ATOM 1665 C CA . GLY A 1 206 ? -27.364 13.263 -20.052 1.00 59.34 206 GLY A CA 1
ATOM 1666 C C . GLY A 1 206 ? -25.862 12.969 -19.890 1.00 59.34 206 GLY A C 1
ATOM 1667 O O . GLY A 1 206 ? -25.263 13.315 -18.868 1.00 59.34 206 GLY A O 1
ATOM 1668 N N . GLU A 1 207 ? -25.219 12.394 -20.916 1.00 60.97 207 GLU A N 1
ATOM 1669 C CA . GLU A 1 207 ? -23.828 11.896 -20.845 1.00 60.97 207 GLU A CA 1
ATOM 1670 C C . GLU A 1 207 ? -22.804 12.932 -20.330 1.00 60.97 207 GLU A C 1
ATOM 1672 O O . GLU A 1 207 ? -21.813 12.577 -19.691 1.00 60.97 207 GLU A O 1
ATOM 1677 N N . GLY A 1 208 ? -23.032 14.224 -20.597 1.00 61.25 208 GLY A N 1
ATOM 1678 C CA . GLY A 1 208 ? -22.183 15.312 -20.104 1.00 61.25 208 GLY A CA 1
ATOM 1679 C C . GLY A 1 208 ? -22.299 15.537 -18.595 1.00 61.25 208 GLY A C 1
ATOM 1680 O O . GLY A 1 208 ? -21.282 15.692 -17.922 1.00 61.25 208 GLY A O 1
ATOM 1681 N N . LEU A 1 209 ? -23.516 15.504 -18.047 1.00 67.38 209 LEU A N 1
ATOM 1682 C CA . LEU A 1 209 ? -23.760 15.745 -16.623 1.00 67.38 209 LEU A CA 1
ATOM 1683 C C . LEU A 1 209 ? -23.384 14.522 -15.772 1.00 67.38 209 LEU A C 1
ATOM 1685 O O . LEU A 1 209 ? -22.831 14.689 -14.687 1.00 67.38 209 LEU A O 1
ATOM 1689 N N . ALA A 1 210 ? -23.563 13.307 -16.305 1.00 68.19 210 ALA A N 1
ATOM 1690 C CA . ALA A 1 210 ? -23.042 12.076 -15.704 1.00 68.19 210 ALA A CA 1
ATOM 1691 C C . ALA A 1 210 ? -21.503 12.086 -15.614 1.00 68.19 210 ALA A C 1
ATOM 1693 O O . ALA A 1 210 ? -20.928 11.742 -14.581 1.00 68.19 210 ALA A O 1
ATOM 1694 N N . PHE A 1 211 ? -20.822 12.558 -16.665 1.00 68.38 211 PHE A N 1
ATOM 1695 C CA . PHE A 1 211 ? -19.369 12.724 -16.653 1.00 68.38 211 PHE A CA 1
ATOM 1696 C C . PHE A 1 211 ? -18.905 13.784 -15.649 1.00 68.38 211 PHE A C 1
ATOM 1698 O O . PHE A 1 211 ? -17.958 13.541 -14.903 1.00 68.38 211 PHE A O 1
ATOM 1705 N N . ILE A 1 212 ? -19.588 14.933 -15.583 1.00 72.06 212 ILE A N 1
ATOM 1706 C CA . ILE A 1 212 ? -19.289 15.965 -14.583 1.00 72.06 212 ILE A CA 1
ATOM 1707 C C . ILE A 1 212 ? -19.447 15.393 -13.176 1.00 72.06 212 ILE A C 1
ATOM 1709 O O . ILE A 1 212 ? -18.524 15.534 -12.383 1.00 72.06 212 ILE A O 1
ATOM 1713 N N . LYS A 1 213 ? -20.547 14.684 -12.890 1.00 71.19 213 LYS A N 1
ATOM 1714 C CA . LYS A 1 213 ? -20.767 14.030 -11.595 1.00 71.19 213 LYS A CA 1
ATOM 1715 C C . LYS A 1 213 ? -19.642 13.053 -11.246 1.00 71.19 213 LYS A C 1
ATOM 1717 O O . LYS A 1 213 ? -19.189 13.020 -10.106 1.00 71.19 213 LYS A O 1
ATOM 1722 N N . HIS A 1 214 ? -19.172 12.272 -12.218 1.00 70.88 214 HIS A N 1
ATOM 1723 C CA . HIS A 1 214 ? -18.053 11.359 -12.009 1.00 70.88 214 HIS A CA 1
ATOM 1724 C C . HIS A 1 214 ? -16.766 12.112 -11.637 1.00 70.88 214 HIS A C 1
ATOM 1726 O O . HIS A 1 214 ? -16.122 11.779 -10.643 1.00 70.88 214 HIS A O 1
ATOM 1732 N N . LEU A 1 215 ? -16.413 13.164 -12.384 1.00 69.06 215 LEU A N 1
ATOM 1733 C CA . LEU A 1 215 ? -15.227 13.973 -12.091 1.00 69.06 215 LEU A CA 1
ATOM 1734 C C . LEU A 1 215 ? -15.336 14.697 -10.747 1.00 69.06 215 LEU A C 1
ATOM 1736 O O . LEU A 1 215 ? -14.364 14.734 -9.995 1.00 69.06 215 LEU A O 1
ATOM 1740 N N . THR A 1 216 ? -16.502 15.261 -10.429 1.00 70.31 216 THR A N 1
ATOM 1741 C CA . THR A 1 216 ? -16.725 15.944 -9.154 1.00 70.31 216 THR A CA 1
ATOM 1742 C C . THR A 1 216 ? -16.696 14.956 -8.000 1.00 70.31 216 THR A C 1
ATOM 1744 O O . THR A 1 216 ? -16.093 15.266 -6.987 1.00 70.31 216 THR A O 1
ATOM 1747 N N . HIS A 1 217 ? -17.232 13.743 -8.157 1.00 69.31 217 HIS A N 1
ATOM 1748 C CA . HIS A 1 217 ? -17.118 12.693 -7.145 1.00 69.31 217 HIS A CA 1
ATOM 1749 C C . HIS A 1 217 ? -15.654 12.321 -6.872 1.00 69.31 217 HIS A C 1
ATOM 1751 O O . HIS A 1 217 ? -15.243 12.257 -5.716 1.00 69.31 217 HIS A O 1
ATOM 1757 N N . GLN A 1 218 ? -14.841 12.155 -7.921 1.00 63.03 218 GLN A N 1
ATOM 1758 C CA . GLN A 1 218 ? -13.408 11.885 -7.774 1.00 63.03 218 GLN A CA 1
ATOM 1759 C C . GLN A 1 218 ? -12.679 13.029 -7.064 1.00 63.03 218 GLN A C 1
ATOM 1761 O O . GLN A 1 218 ? -11.916 12.785 -6.136 1.00 63.03 218 GLN A O 1
ATOM 1766 N N . MET A 1 219 ? -12.960 14.277 -7.445 1.00 65.50 219 MET A N 1
ATOM 1767 C CA . MET A 1 219 ? -12.402 15.469 -6.793 1.00 65.50 219 MET A CA 1
ATOM 1768 C C . MET A 1 219 ? -13.052 15.787 -5.435 1.00 65.50 219 MET A C 1
ATOM 1770 O O . MET A 1 219 ? -12.654 16.753 -4.791 1.00 65.50 219 MET A O 1
ATOM 1774 N N . LYS A 1 220 ? -14.056 15.007 -5.008 1.00 62.91 220 LYS A N 1
ATOM 1775 C CA . LYS A 1 220 ? -14.908 15.238 -3.828 1.00 62.91 220 LYS A CA 1
ATOM 1776 C C . LYS A 1 220 ? -15.561 16.627 -3.780 1.00 62.91 220 LYS A C 1
ATOM 1778 O O . LYS A 1 220 ? -15.685 17.246 -2.725 1.00 62.91 220 LYS A O 1
ATOM 1783 N N . TRP A 1 221 ? -15.977 17.117 -4.943 1.00 66.88 221 TRP A N 1
ATOM 1784 C CA . TRP A 1 221 ? -16.727 18.354 -5.124 1.00 66.88 221 TRP A CA 1
ATOM 1785 C C . TRP A 1 221 ? -18.233 18.096 -5.096 1.00 66.88 221 TRP A C 1
ATOM 1787 O O . TRP A 1 221 ? -18.722 17.126 -5.678 1.00 66.88 221 TRP A O 1
ATOM 1797 N N . ASN A 1 222 ? -18.977 19.015 -4.485 1.00 60.53 222 ASN A N 1
ATOM 1798 C CA . ASN A 1 222 ? -20.440 18.977 -4.484 1.00 60.53 222 ASN A CA 1
ATOM 1799 C C . ASN A 1 222 ? -21.003 19.645 -5.740 1.00 60.53 222 ASN A C 1
ATOM 1801 O O . ASN A 1 222 ? -20.534 20.718 -6.103 1.00 60.53 222 ASN A O 1
ATOM 1805 N N . LEU A 1 223 ? -22.025 19.046 -6.362 1.00 67.81 223 LEU A N 1
ATOM 1806 C CA . LEU A 1 223 ? -22.683 19.536 -7.578 1.00 67.81 223 LEU A CA 1
ATOM 1807 C C . LEU A 1 223 ? -24.192 19.704 -7.338 1.00 67.81 223 LEU A C 1
ATOM 1809 O O . LEU A 1 223 ? -24.839 18.762 -6.890 1.00 67.81 223 LEU A O 1
ATOM 1813 N N . ARG A 1 224 ? -24.766 20.875 -7.649 1.00 64.88 224 ARG A N 1
ATOM 1814 C CA . ARG A 1 224 ? -26.223 21.134 -7.541 1.00 64.88 224 ARG A CA 1
ATOM 1815 C C . ARG A 1 224 ? -26.749 21.979 -8.696 1.00 64.88 224 ARG A C 1
ATOM 1817 O O . ARG A 1 224 ? -26.032 22.869 -9.147 1.00 64.88 224 ARG A O 1
ATOM 1824 N N . VAL A 1 225 ? -28.006 21.763 -9.100 1.00 66.19 225 VAL A N 1
ATOM 1825 C CA . VAL A 1 225 ? -28.719 22.542 -10.135 1.00 66.19 225 VAL A CA 1
ATOM 1826 C C . VAL A 1 225 ? -29.923 23.276 -9.516 1.00 66.19 225 VAL A C 1
ATOM 1828 O O . VAL A 1 225 ? -30.674 22.673 -8.756 1.00 66.19 225 VAL A O 1
ATOM 1831 N N . LYS A 1 226 ? -30.142 24.572 -9.803 1.00 61.12 226 LYS A N 1
ATOM 1832 C CA . LYS A 1 226 ? -31.256 25.369 -9.217 1.00 61.12 226 LYS A CA 1
ATOM 1833 C C . LYS A 1 226 ? -32.208 25.997 -10.252 1.00 61.12 226 LYS A C 1
ATOM 1835 O O . LYS A 1 226 ? -31.789 26.333 -11.355 1.00 61.12 226 LYS A O 1
ATOM 1840 N N . GLU A 1 227 ? -33.466 26.215 -9.836 1.00 50.41 227 GLU A N 1
ATOM 1841 C CA . GLU A 1 227 ? -34.641 26.578 -10.665 1.00 50.41 227 GLU A CA 1
ATOM 1842 C C . GLU A 1 227 ? -34.627 27.951 -11.360 1.00 50.41 227 GLU A C 1
ATOM 1844 O O . GLU A 1 227 ? -35.298 28.111 -12.373 1.00 50.41 227 GLU A O 1
ATOM 1849 N N . HIS A 1 228 ? -33.888 28.953 -10.879 1.00 45.75 228 HIS A N 1
ATOM 1850 C CA . HIS A 1 228 ? -33.883 30.276 -11.520 1.00 45.75 228 HIS A CA 1
ATOM 1851 C C . HIS A 1 228 ? -32.635 30.433 -12.388 1.00 45.75 228 HIS A C 1
ATOM 1853 O O . HIS A 1 228 ? -31.540 30.546 -11.856 1.00 45.75 228 HIS A O 1
ATOM 1859 N N . ASN A 1 229 ? -32.795 30.450 -13.716 1.00 42.16 229 ASN A N 1
ATOM 1860 C CA . ASN A 1 229 ? -31.724 30.599 -14.716 1.00 42.16 229 ASN A CA 1
ATOM 1861 C C . ASN A 1 229 ? -30.692 29.450 -14.791 1.00 42.16 229 ASN A C 1
ATOM 1863 O O . ASN A 1 229 ? -29.569 29.674 -15.247 1.00 42.16 229 ASN A O 1
ATOM 1867 N N . ASN A 1 230 ? -31.061 28.234 -14.359 1.00 41.53 230 ASN A N 1
ATOM 1868 C CA . ASN A 1 230 ? -30.234 27.018 -14.416 1.00 41.53 230 ASN A CA 1
ATOM 1869 C C . ASN A 1 230 ? -28.786 27.252 -13.935 1.00 41.53 230 ASN A C 1
ATOM 1871 O O . ASN A 1 230 ? -27.847 27.183 -14.726 1.00 41.53 230 ASN A O 1
ATOM 1875 N N . TYR A 1 231 ? -28.605 27.543 -12.643 1.00 37.50 231 TYR A N 1
ATOM 1876 C CA . TYR A 1 231 ? -27.273 27.653 -12.040 1.00 37.50 231 TYR A CA 1
ATOM 1877 C C . TYR A 1 231 ? -26.729 26.287 -11.619 1.00 37.50 231 TYR A C 1
ATOM 1879 O O . TYR A 1 231 ? -27.414 25.571 -10.883 1.00 37.50 231 TYR A O 1
ATOM 1887 N N . VAL A 1 232 ? -25.493 25.962 -12.013 1.00 42.12 232 VAL A N 1
ATOM 1888 C CA . VAL A 1 232 ? -24.764 24.781 -11.518 1.00 42.12 232 VAL A CA 1
ATOM 1889 C C . VAL A 1 232 ? -23.660 25.183 -10.548 1.00 42.12 232 VAL A C 1
ATOM 1891 O O . VAL A 1 232 ? -22.724 25.846 -10.977 1.00 42.12 232 VAL A O 1
ATOM 1894 N N . THR A 1 233 ? -23.749 24.774 -9.278 1.00 37.16 233 THR A N 1
ATOM 1895 C CA . THR A 1 233 ? -22.783 25.126 -8.219 1.00 37.16 233 THR A CA 1
ATOM 1896 C C . THR A 1 233 ? -21.775 24.003 -7.952 1.00 37.16 233 THR A C 1
ATOM 1898 O O . THR A 1 233 ? -22.203 22.874 -7.723 1.00 37.16 233 THR A O 1
ATOM 1901 N N . LEU A 1 234 ? -20.473 24.327 -7.907 1.00 38.59 234 LEU A N 1
ATOM 1902 C CA . LEU A 1 234 ? -19.370 23.436 -7.497 1.00 38.59 234 LEU A CA 1
ATOM 1903 C C . LEU A 1 234 ? -18.625 23.972 -6.266 1.00 38.59 234 LEU A C 1
ATOM 1905 O O . LEU A 1 234 ? -18.319 25.161 -6.256 1.00 38.59 234 LEU A O 1
ATOM 1909 N N . ALA A 1 235 ? -18.309 23.124 -5.276 1.00 35.97 235 ALA A N 1
ATOM 1910 C CA . ALA A 1 235 ? -17.536 23.495 -4.077 1.00 35.97 235 ALA A CA 1
ATOM 1911 C C . ALA A 1 235 ? -16.597 22.368 -3.592 1.00 35.97 235 ALA A C 1
ATOM 1913 O O . ALA A 1 235 ? -17.022 21.213 -3.540 1.00 35.97 235 ALA A O 1
ATOM 1914 N N . ASN A 1 236 ? -15.357 22.712 -3.207 1.00 43.88 236 ASN A N 1
ATOM 1915 C CA . ASN A 1 236 ? -14.368 21.806 -2.595 1.00 43.88 236 ASN A CA 1
ATOM 1916 C C . ASN A 1 236 ? -14.643 21.648 -1.083 1.00 43.88 236 ASN A C 1
ATOM 1918 O O . ASN A 1 236 ? -14.922 22.649 -0.420 1.00 43.88 236 ASN A O 1
ATOM 1922 N N . SER A 1 237 ? -14.585 20.432 -0.520 1.00 53.69 237 SER A N 1
ATOM 1923 C CA . SER A 1 237 ? -14.840 20.235 0.915 1.00 53.69 237 SER A CA 1
ATOM 1924 C C . SER A 1 237 ? -13.559 20.421 1.736 1.00 53.69 237 SER A C 1
ATOM 1926 O O . SER A 1 237 ? -12.552 19.740 1.559 1.00 53.69 237 SER A O 1
ATOM 1928 N N . TYR A 1 238 ? -13.599 21.368 2.669 1.00 59.25 238 TYR A N 1
ATOM 1929 C CA . TYR A 1 238 ? -12.496 21.690 3.574 1.00 59.25 238 TYR A CA 1
ATOM 1930 C C . TYR A 1 238 ? -11.927 20.449 4.310 1.00 59.25 238 TYR A C 1
ATOM 1932 O O . TYR A 1 238 ? -10.709 20.263 4.372 1.00 59.25 238 TYR A O 1
ATOM 1940 N N . ASN A 1 239 ? -12.794 19.541 4.774 1.00 58.91 239 ASN A N 1
ATOM 1941 C CA . ASN A 1 239 ? -12.392 18.322 5.489 1.00 58.91 239 ASN A CA 1
ATOM 1942 C C . ASN A 1 239 ? -11.601 17.342 4.603 1.00 58.91 239 ASN A C 1
ATOM 1944 O O . ASN A 1 239 ? -10.740 16.610 5.099 1.00 58.91 239 ASN A O 1
ATOM 1948 N N . HIS A 1 240 ? -11.831 17.346 3.284 1.00 56.59 240 HIS A N 1
ATOM 1949 C CA . HIS A 1 240 ? -11.047 16.530 2.361 1.00 56.59 240 HIS A CA 1
ATOM 1950 C C . HIS A 1 240 ? -9.588 16.995 2.305 1.00 56.59 240 HIS A C 1
ATOM 1952 O O . HIS A 1 240 ? -8.686 16.158 2.354 1.00 56.59 240 HIS A O 1
ATOM 1958 N N . ASN A 1 241 ? -9.351 18.310 2.287 1.00 54.72 241 ASN A N 1
ATOM 1959 C CA . ASN A 1 241 ? -8.000 18.872 2.307 1.00 54.72 241 ASN A CA 1
ATOM 1960 C C . ASN A 1 241 ? -7.270 18.528 3.613 1.00 54.72 241 ASN A C 1
ATOM 1962 O O . ASN A 1 241 ? -6.106 18.132 3.563 1.00 54.72 241 ASN A O 1
ATOM 1966 N N . VAL A 1 242 ? -7.962 18.582 4.761 1.00 60.81 242 VAL A N 1
ATOM 1967 C CA . VAL A 1 242 ? -7.415 18.125 6.053 1.00 60.81 242 VAL A CA 1
ATOM 1968 C C . VAL A 1 242 ? -6.970 16.664 5.955 1.00 60.81 242 VAL A C 1
ATOM 1970 O O . VAL A 1 242 ? -5.830 16.342 6.280 1.00 60.81 242 VAL A O 1
ATOM 1973 N N . ALA A 1 243 ? -7.824 15.776 5.442 1.00 56.16 243 ALA A N 1
ATOM 1974 C CA . ALA A 1 243 ? -7.492 14.359 5.322 1.00 56.16 243 ALA A CA 1
ATOM 1975 C C . ALA A 1 243 ? -6.334 14.081 4.354 1.00 56.16 243 ALA A C 1
ATOM 1977 O O . ALA A 1 243 ? -5.477 13.259 4.663 1.00 56.16 243 ALA A O 1
ATOM 1978 N N . VAL A 1 244 ? -6.258 14.772 3.211 1.00 53.38 244 VAL A N 1
ATOM 1979 C CA . VAL A 1 244 ? -5.141 14.621 2.259 1.00 53.38 244 VAL A CA 1
ATOM 1980 C C . VAL A 1 244 ? -3.819 15.041 2.901 1.00 53.38 244 VAL A C 1
ATOM 1982 O O . VAL A 1 244 ? -2.830 14.317 2.789 1.00 53.38 244 VAL A O 1
ATOM 1985 N N . LYS A 1 245 ? -3.804 16.158 3.637 1.00 60.69 245 LYS A N 1
ATOM 1986 C CA . LYS A 1 245 ? -2.619 16.618 4.374 1.00 60.69 245 LYS A CA 1
ATOM 1987 C C . LYS A 1 245 ? -2.196 15.620 5.451 1.00 60.69 245 LYS A C 1
ATOM 1989 O O . LYS A 1 245 ? -1.035 15.202 5.494 1.00 60.69 245 LYS A O 1
ATOM 1994 N N . LEU A 1 246 ? -3.158 15.117 6.224 1.00 62.47 246 LEU A N 1
ATOM 1995 C CA . LEU A 1 246 ? -2.914 14.072 7.215 1.00 62.47 246 LEU A CA 1
ATOM 1996 C C . LEU A 1 246 ? -2.444 12.744 6.584 1.00 62.47 246 LEU A C 1
ATOM 1998 O O . LEU A 1 246 ? -1.605 12.078 7.184 1.00 62.47 246 LEU A O 1
ATOM 2002 N N . ILE A 1 247 ? -2.887 12.368 5.373 1.00 56.34 247 ILE A N 1
ATOM 2003 C CA . ILE A 1 247 ? -2.453 11.157 4.629 1.00 56.34 247 ILE A CA 1
ATOM 2004 C C . ILE A 1 247 ? -1.065 11.314 4.005 1.00 56.34 247 ILE A C 1
ATOM 2006 O O . ILE A 1 247 ? -0.292 10.356 4.022 1.00 56.34 247 ILE A O 1
ATOM 2010 N N . ASN A 1 248 ? -0.696 12.504 3.537 1.00 50.59 248 ASN A N 1
ATOM 2011 C CA . ASN A 1 248 ? 0.586 12.732 2.861 1.00 50.59 248 ASN A CA 1
ATOM 2012 C C . ASN A 1 248 ? 1.755 12.982 3.822 1.00 50.59 248 ASN A C 1
ATOM 2014 O O . ASN A 1 248 ? 2.904 12.832 3.437 1.00 50.59 248 ASN A O 1
ATOM 2018 N N . GLY A 1 249 ? 1.474 13.269 5.096 1.00 53.28 249 GLY A N 1
ATOM 2019 C CA . GLY A 1 249 ? 2.513 13.473 6.119 1.00 53.28 249 GLY A CA 1
ATOM 2020 C C . GLY A 1 249 ? 2.742 14.941 6.431 1.00 53.28 249 GLY A C 1
ATOM 2021 O O . GLY A 1 249 ? 3.461 15.251 7.373 1.00 53.28 249 GLY A O 1
ATOM 2022 N N . ASP A 1 250 ? 2.027 15.816 5.730 1.00 61.69 250 ASP A N 1
ATOM 2023 C CA . ASP A 1 250 ? 1.926 17.246 5.981 1.00 61.69 250 ASP A CA 1
ATOM 2024 C C . ASP A 1 250 ? 1.027 17.514 7.209 1.00 61.69 250 ASP A C 1
ATOM 2026 O O . ASP A 1 250 ? 0.008 18.203 7.129 1.00 61.69 250 ASP A O 1
ATOM 2030 N N . ILE A 1 251 ? 1.362 16.924 8.364 1.00 72.81 251 ILE A N 1
ATOM 2031 C CA . ILE A 1 251 ? 0.552 17.020 9.591 1.00 72.81 251 ILE A CA 1
ATOM 2032 C C . ILE A 1 251 ? 0.380 18.481 10.017 1.00 72.81 251 ILE A C 1
ATOM 2034 O O . ILE A 1 251 ? -0.716 18.878 10.405 1.00 72.81 251 ILE A O 1
ATOM 2038 N N . ALA A 1 252 ? 1.434 19.292 9.892 1.00 65.00 252 ALA A N 1
ATOM 2039 C CA . ALA A 1 252 ? 1.393 20.714 10.215 1.00 65.00 252 ALA A CA 1
ATOM 2040 C C . ALA A 1 252 ? 0.312 21.455 9.411 1.00 65.00 252 ALA A C 1
ATOM 2042 O O . ALA A 1 252 ? -0.535 22.119 10.005 1.00 65.00 252 ALA A O 1
ATOM 2043 N N . ASP A 1 253 ? 0.276 21.269 8.089 1.00 56.78 253 ASP A N 1
ATOM 2044 C CA . ASP A 1 253 ? -0.733 21.880 7.218 1.00 56.78 253 ASP A CA 1
ATOM 2045 C C . ASP A 1 253 ? -2.148 21.400 7.569 1.00 56.78 253 ASP A C 1
ATOM 2047 O O . ASP A 1 253 ? -3.089 22.191 7.582 1.00 56.78 253 ASP A O 1
ATOM 2051 N N . GLY A 1 254 ? -2.314 20.113 7.895 1.00 64.50 254 GLY A N 1
ATOM 2052 C CA . GLY A 1 254 ? -3.601 19.562 8.329 1.00 64.50 254 GLY A CA 1
ATOM 2053 C C . GLY A 1 254 ? -4.111 20.188 9.633 1.00 64.50 254 GLY A C 1
ATOM 2054 O O . GLY A 1 254 ? -5.298 20.491 9.752 1.00 64.50 254 GLY A O 1
ATOM 2055 N N . ILE A 1 255 ? -3.217 20.429 10.597 1.00 76.38 255 ILE A N 1
ATOM 2056 C CA . ILE A 1 255 ? -3.549 21.085 11.870 1.00 76.38 255 ILE A CA 1
ATOM 2057 C C . ILE A 1 255 ? -3.826 22.581 11.684 1.00 76.38 255 ILE A C 1
ATOM 2059 O O . ILE A 1 255 ? -4.762 23.093 12.298 1.00 76.38 255 ILE A O 1
ATOM 2063 N N . VAL A 1 256 ? -3.080 23.271 10.816 1.00 69.81 256 VAL A N 1
ATOM 2064 C CA . VAL A 1 256 ? -3.361 24.672 10.453 1.00 69.81 256 VAL A CA 1
ATOM 2065 C C . VAL A 1 256 ? -4.755 24.787 9.841 1.00 69.81 256 VAL A C 1
ATOM 2067 O O . VAL A 1 256 ? -5.557 25.593 10.300 1.00 69.81 256 VAL A O 1
ATOM 2070 N N . LEU A 1 257 ? -5.103 23.897 8.908 1.00 63.09 257 LEU A N 1
ATOM 2071 C CA . LEU A 1 257 ? -6.443 23.842 8.329 1.00 63.09 257 LEU A CA 1
ATOM 2072 C C . LEU A 1 257 ? -7.527 23.634 9.406 1.00 63.09 257 LEU A C 1
ATOM 2074 O O . LEU A 1 257 ? -8.549 24.325 9.383 1.00 63.09 257 LEU A O 1
ATOM 2078 N N . LEU A 1 258 ? -7.324 22.718 10.364 1.00 71.69 258 LEU A N 1
ATOM 2079 C CA . LEU A 1 258 ? -8.202 22.521 11.539 1.00 71.69 258 LEU A CA 1
ATOM 2080 C C . LEU A 1 258 ? -8.349 23.779 12.396 1.00 71.69 258 LEU A C 1
ATOM 2082 O O . LEU A 1 258 ? -9.464 24.116 12.802 1.00 71.69 258 LEU A O 1
ATOM 2086 N N . SER A 1 259 ? -7.257 24.498 12.620 1.00 73.94 259 SER A N 1
ATOM 2087 C CA . SER A 1 259 ? -7.253 25.752 13.368 1.00 73.94 259 SER A CA 1
ATOM 2088 C C . SER A 1 259 ? -8.035 26.857 12.651 1.00 73.94 259 SER A C 1
ATOM 2090 O O . SER A 1 259 ? -8.943 27.437 13.245 1.00 73.94 259 SER A O 1
ATOM 2092 N N . ASP A 1 260 ? -7.752 27.100 11.369 1.00 67.69 260 ASP A N 1
ATOM 2093 C CA . ASP A 1 260 ? -8.337 28.199 10.582 1.00 67.69 260 ASP A CA 1
ATOM 2094 C C . ASP A 1 260 ? -9.866 28.105 10.457 1.00 67.69 260 ASP A C 1
ATOM 2096 O O . ASP A 1 260 ? -10.555 29.111 10.294 1.00 67.69 260 ASP A O 1
ATOM 2100 N N . ASN A 1 261 ? -10.418 26.895 10.580 1.00 65.81 261 ASN A N 1
ATOM 2101 C CA . ASN A 1 261 ? -11.855 26.634 10.488 1.00 65.81 261 ASN A CA 1
ATOM 2102 C C . ASN A 1 261 ? -12.507 26.395 11.860 1.00 65.81 261 ASN A C 1
ATOM 2104 O O . ASN A 1 261 ? -13.564 25.765 11.939 1.00 65.81 261 ASN A O 1
ATOM 2108 N N . ASN A 1 262 ? -11.888 26.854 12.956 1.00 77.00 262 ASN A N 1
ATOM 2109 C CA . ASN A 1 262 ? -12.392 26.698 14.332 1.00 77.00 262 ASN A CA 1
ATOM 2110 C C . ASN A 1 262 ? -12.736 25.241 14.709 1.00 77.00 262 ASN A C 1
ATOM 2112 O O . ASN A 1 262 ? -13.635 24.972 15.519 1.00 77.00 262 ASN A O 1
ATOM 2116 N N . SER A 1 263 ? -12.026 24.299 14.092 1.00 83.31 263 SER A N 1
ATOM 2117 C CA . SER A 1 263 ? -12.221 22.854 14.218 1.00 83.31 263 SER A CA 1
ATOM 2118 C C . SER A 1 263 ? -11.144 22.204 15.094 1.00 83.31 263 SER A C 1
ATOM 2120 O O . SER A 1 263 ? -11.231 21.017 15.390 1.00 83.31 263 SER A O 1
ATOM 2122 N N . LEU A 1 264 ? -10.165 22.978 15.570 1.00 86.94 264 LEU A N 1
ATOM 2123 C CA . LEU A 1 264 ? -9.190 22.586 16.585 1.00 86.94 264 LEU A CA 1
ATOM 2124 C C . LEU A 1 264 ? -9.610 23.133 17.961 1.00 86.94 264 LEU A C 1
ATOM 2126 O O . LEU A 1 264 ? -9.869 24.328 18.103 1.00 86.94 264 LEU A O 1
ATOM 2130 N N . ARG A 1 265 ? -9.687 22.266 18.975 1.00 88.81 265 ARG A N 1
ATOM 2131 C CA . ARG A 1 265 ? -10.107 22.595 20.346 1.00 88.81 265 ARG A CA 1
ATOM 2132 C C . ARG A 1 265 ? -9.021 22.197 21.336 1.00 88.81 265 ARG A C 1
ATOM 2134 O O . ARG A 1 265 ? -8.519 21.076 21.290 1.00 88.81 265 ARG A O 1
ATOM 2141 N N . ALA A 1 266 ? -8.671 23.134 22.207 1.00 87.00 266 ALA A N 1
ATOM 2142 C CA . ALA A 1 266 ? -7.620 22.984 23.196 1.00 87.00 266 ALA A CA 1
ATOM 2143 C C . ALA A 1 266 ? -8.184 23.283 24.582 1.00 87.00 266 ALA A C 1
ATOM 2145 O O . ALA A 1 266 ? -8.699 24.380 24.798 1.00 87.00 266 ALA A O 1
ATOM 2146 N N . ASP A 1 267 ? -8.027 22.348 25.513 1.00 92.00 267 ASP A N 1
ATOM 2147 C CA . ASP A 1 267 ? -8.375 22.548 26.924 1.00 92.00 267 ASP A CA 1
ATOM 2148 C C . ASP A 1 267 ? -7.171 22.238 27.819 1.00 92.00 267 ASP A C 1
ATOM 2150 O O . ASP A 1 267 ? -6.169 21.682 27.362 1.00 92.00 267 ASP A O 1
ATOM 2154 N N . ASN A 1 268 ? -7.222 22.593 29.104 1.00 87.56 268 ASN A N 1
ATOM 2155 C CA . ASN A 1 268 ? -6.063 22.398 29.976 1.00 87.56 268 ASN A CA 1
ATOM 2156 C C . ASN A 1 268 ? -5.884 20.920 30.333 1.00 87.56 268 ASN A C 1
ATOM 2158 O O . ASN A 1 268 ? -4.758 20.422 30.339 1.00 87.56 268 ASN A O 1
ATOM 2162 N N . THR A 1 269 ? -6.986 20.209 30.591 1.00 91.25 269 THR A N 1
ATOM 2163 C CA . THR A 1 269 ? -6.975 18.811 31.049 1.00 91.25 269 THR A CA 1
ATOM 2164 C C . THR A 1 269 ? -7.765 17.876 30.132 1.00 91.25 269 THR A C 1
ATOM 2166 O O . THR A 1 269 ? -8.720 18.279 29.472 1.00 91.25 269 THR A O 1
ATOM 2169 N N . LEU A 1 270 ? -7.423 16.581 30.141 1.00 90.44 270 LEU A N 1
ATOM 2170 C CA . LEU A 1 270 ? -8.159 15.551 29.392 1.00 90.44 270 LEU A CA 1
ATOM 2171 C C . LEU A 1 270 ? -9.658 15.524 29.741 1.00 90.44 270 LEU A C 1
ATOM 2173 O O . LEU A 1 270 ? -10.500 15.309 28.872 1.00 90.44 270 LEU A O 1
ATOM 2177 N N . LYS A 1 271 ? -9.997 15.751 31.016 1.00 91.69 271 LYS A N 1
ATOM 2178 C CA . LYS A 1 271 ? -11.386 15.768 31.491 1.00 91.69 271 LYS A CA 1
ATOM 2179 C C . LYS A 1 271 ? -12.178 16.923 30.877 1.00 91.69 271 LYS A C 1
ATOM 2181 O O . LYS A 1 271 ? -13.324 16.723 30.489 1.00 91.69 271 LYS A O 1
ATOM 2186 N N . GLU A 1 272 ? -11.577 18.107 30.783 1.00 91.94 272 GLU A N 1
ATOM 2187 C CA . GLU A 1 272 ? -12.199 19.269 30.138 1.00 91.94 272 GLU A CA 1
ATOM 2188 C C . GLU A 1 272 ? -12.434 19.006 28.650 1.00 91.94 272 GLU A C 1
ATOM 2190 O O . GLU A 1 272 ? -13.561 19.179 28.192 1.00 91.94 272 GLU A O 1
ATOM 2195 N N . SER A 1 273 ? -11.440 18.465 27.936 1.00 92.12 273 SER A N 1
ATOM 2196 C CA . SER A 1 273 ? -11.602 18.115 26.519 1.00 92.12 273 SER A CA 1
ATOM 2197 C C . SER A 1 273 ? -12.688 17.073 26.277 1.00 92.12 273 SER A C 1
ATOM 2199 O O . SER A 1 273 ? -13.476 17.224 25.347 1.00 92.12 273 SER A O 1
ATOM 2201 N N . ILE A 1 274 ? -12.790 16.042 27.124 1.00 92.94 274 ILE A N 1
ATOM 2202 C CA . ILE A 1 274 ? -13.878 15.055 27.038 1.00 92.94 274 ILE A CA 1
ATOM 2203 C C . ILE A 1 274 ? -15.239 15.720 27.284 1.00 92.94 274 ILE A C 1
ATOM 2205 O O . ILE A 1 274 ? -16.184 15.473 26.536 1.00 92.94 274 ILE A O 1
ATOM 2209 N N . ASN A 1 275 ? -15.352 16.580 28.299 1.00 93.25 275 ASN A N 1
ATOM 2210 C CA . ASN A 1 275 ? -16.601 17.277 28.609 1.00 93.25 275 ASN A CA 1
ATOM 2211 C C . ASN A 1 275 ? -17.035 18.208 27.473 1.00 93.25 275 ASN A C 1
ATOM 2213 O O . ASN A 1 275 ? -18.210 18.212 27.103 1.00 93.25 275 ASN A O 1
ATOM 2217 N N . GLN A 1 276 ? -16.096 18.967 26.907 1.00 93.56 276 GLN A N 1
ATOM 2218 C CA . GLN A 1 276 ? -16.363 19.873 25.797 1.00 93.56 276 GLN A CA 1
ATOM 2219 C C . GLN A 1 276 ? -16.752 19.100 24.532 1.00 93.56 276 GLN A C 1
ATOM 2221 O O . GLN A 1 276 ? -17.744 19.441 23.892 1.00 93.56 276 GLN A O 1
ATOM 2226 N N . LEU A 1 277 ? -16.044 18.010 24.222 1.00 95.75 277 LEU A N 1
ATOM 2227 C CA . LEU A 1 277 ? -16.378 17.109 23.119 1.00 95.75 277 LEU A CA 1
ATOM 2228 C C . LEU A 1 277 ? -17.796 16.553 23.269 1.00 95.75 277 LEU A C 1
ATOM 2230 O O . LEU A 1 277 ? -18.587 16.613 22.330 1.00 95.75 277 LEU A O 1
ATOM 2234 N N . ILE A 1 278 ? -18.146 16.049 24.454 1.00 95.12 278 ILE A N 1
ATOM 2235 C CA . ILE A 1 278 ? -19.485 15.521 24.728 1.00 95.12 278 ILE A CA 1
ATOM 2236 C C . ILE A 1 278 ? -20.541 16.627 24.615 1.00 95.12 278 ILE A C 1
ATOM 2238 O O . ILE A 1 278 ? -21.620 16.377 24.085 1.00 95.12 278 ILE A O 1
ATOM 2242 N N . ASN A 1 279 ? -20.260 17.846 25.076 1.00 94.62 279 ASN A N 1
ATOM 2243 C CA . ASN A 1 279 ? -21.180 18.973 24.931 1.00 94.62 279 ASN A CA 1
ATOM 2244 C C . ASN A 1 279 ? -21.428 19.320 23.453 1.00 94.62 279 ASN A C 1
ATOM 2246 O O . ASN A 1 279 ? -22.574 19.462 23.028 1.00 94.62 279 ASN A O 1
ATOM 2250 N N . ASP A 1 280 ? -20.372 19.378 22.645 1.00 93.94 280 ASP A N 1
ATOM 2251 C CA . ASP A 1 280 ? -20.489 19.626 21.208 1.00 93.94 280 ASP A CA 1
ATOM 2252 C C . ASP A 1 280 ? -21.196 18.468 20.483 1.00 93.94 280 ASP A C 1
ATOM 2254 O O . ASP A 1 280 ? -21.927 18.695 19.518 1.00 93.94 280 ASP A O 1
ATOM 2258 N N . TRP A 1 281 ? -21.024 17.230 20.959 1.00 95.06 281 TRP A N 1
ATOM 2259 C CA . TRP A 1 281 ? -21.749 16.054 20.473 1.00 95.06 281 TRP A CA 1
ATOM 2260 C C . TRP A 1 281 ? -23.242 16.118 20.799 1.00 95.06 281 TRP A C 1
ATOM 2262 O O . TRP A 1 281 ? -24.065 15.816 19.936 1.00 95.06 281 TRP A O 1
ATOM 2272 N N . LYS A 1 282 ? -23.614 16.559 22.010 1.00 93.31 282 LYS A N 1
ATOM 2273 C CA . LYS A 1 282 ? -25.017 16.750 22.425 1.00 93.31 282 LYS A CA 1
ATOM 2274 C C . LYS A 1 282 ? -25.718 17.793 21.557 1.00 93.31 282 LYS A C 1
ATOM 2276 O O . LYS A 1 282 ? -26.832 17.553 21.100 1.00 93.31 282 LYS A O 1
ATOM 2281 N N . ASN A 1 283 ? -25.030 18.899 21.278 1.00 92.12 283 ASN A N 1
ATOM 2282 C CA . ASN A 1 283 ? -25.553 20.037 20.518 1.00 92.12 283 ASN A CA 1
ATOM 2283 C C . ASN A 1 283 ? -25.446 19.871 18.990 1.00 92.12 283 ASN A C 1
ATOM 2285 O O . ASN A 1 283 ? -25.693 20.822 18.246 1.00 92.12 283 ASN A O 1
ATOM 2289 N N . SER A 1 284 ? -25.059 18.690 18.499 1.00 91.56 284 SER A N 1
ATOM 2290 C CA . SER A 1 284 ? -24.986 18.432 17.062 1.00 91.56 284 SER A CA 1
ATOM 2291 C C . SER A 1 284 ? -26.369 18.479 16.404 1.00 91.56 284 SER A C 1
ATOM 2293 O O . SER A 1 284 ? -27.360 17.994 16.950 1.00 91.56 284 SER A O 1
ATOM 2295 N N . LYS A 1 285 ? -26.412 19.037 15.190 1.00 90.81 285 LYS A N 1
ATOM 2296 C CA . LYS A 1 285 ? -27.603 19.094 14.325 1.00 90.81 285 LYS A CA 1
ATOM 2297 C C . LYS A 1 285 ? -27.856 17.802 13.537 1.00 90.81 285 LYS A C 1
ATOM 2299 O O . LYS A 1 285 ? -28.878 17.699 12.870 1.00 90.81 285 LYS A O 1
ATOM 2304 N N . PHE A 1 286 ? -26.895 16.879 13.523 1.00 88.94 286 PHE A N 1
ATOM 2305 C CA . PHE A 1 286 ? -26.958 15.650 12.728 1.00 88.94 286 PHE A CA 1
ATOM 2306 C C . PHE A 1 286 ? -27.706 14.552 13.477 1.00 88.94 286 PHE A C 1
ATOM 2308 O O . PHE A 1 286 ? -27.735 14.570 14.697 1.00 88.94 286 PHE A O 1
ATOM 2315 N N . GLU A 1 287 ? -28.287 13.568 12.801 1.00 89.19 287 GLU A N 1
ATOM 2316 C CA . GLU A 1 287 ? -28.934 12.444 13.491 1.00 89.19 287 GLU A CA 1
ATOM 2317 C C . GLU A 1 287 ? -27.921 11.581 14.252 1.00 89.19 287 GLU A C 1
ATOM 2319 O O . GLU A 1 287 ? -26.737 11.560 13.920 1.00 89.19 287 GLU A O 1
ATOM 2324 N N . LEU A 1 288 ? -28.375 10.832 15.261 1.00 87.19 288 LEU A N 1
ATOM 2325 C CA . LEU A 1 288 ? -27.494 10.009 16.103 1.00 87.19 288 LEU A CA 1
ATOM 2326 C C . LEU A 1 288 ? -26.626 9.035 15.288 1.00 87.19 288 LEU A C 1
ATOM 2328 O O . LEU A 1 288 ? -25.451 8.841 15.589 1.00 87.19 288 LEU A O 1
ATOM 2332 N N . GLN A 1 289 ? -27.203 8.448 14.239 1.00 87.31 289 GLN A N 1
ATOM 2333 C CA . GLN A 1 289 ? -26.507 7.531 13.337 1.00 87.31 289 GLN A CA 1
ATOM 2334 C C . GLN A 1 289 ? -25.411 8.207 12.501 1.00 87.31 289 GLN A C 1
ATOM 2336 O O . GLN A 1 289 ? -24.484 7.532 12.066 1.00 87.31 289 GLN A O 1
ATOM 2341 N N . ASP A 1 290 ? -25.473 9.526 12.310 1.00 88.50 290 ASP A N 1
ATOM 2342 C CA . ASP A 1 290 ? -24.528 10.296 11.495 1.00 88.50 290 ASP A CA 1
ATOM 2343 C C . ASP A 1 290 ? -23.369 10.885 12.323 1.00 88.50 290 ASP A C 1
ATOM 2345 O O . ASP A 1 290 ? -22.447 11.473 11.749 1.00 88.50 290 ASP A O 1
ATOM 2349 N N . ARG A 1 291 ? -23.390 10.716 13.654 1.00 91.44 291 ARG A N 1
ATOM 2350 C CA . ARG A 1 291 ? -22.366 11.203 14.593 1.00 91.44 291 ARG A CA 1
ATOM 2351 C C . ARG A 1 291 ? -21.404 10.083 14.988 1.00 91.44 291 ARG A C 1
ATOM 2353 O O . ARG A 1 291 ? -21.831 8.948 15.200 1.00 91.44 291 ARG A O 1
ATOM 2360 N N . LEU A 1 292 ? -20.120 10.397 15.166 1.00 91.31 292 LEU A N 1
ATOM 2361 C CA . LEU A 1 292 ? -19.144 9.437 15.686 1.00 91.31 292 LEU A CA 1
ATOM 2362 C C . LEU A 1 292 ? -17.962 10.098 16.398 1.00 91.31 292 LEU A C 1
ATOM 2364 O O . LEU A 1 292 ? -17.445 11.121 15.953 1.00 91.31 292 LEU A O 1
ATOM 2368 N N . ILE A 1 293 ? -17.496 9.459 17.471 1.00 92.69 293 ILE A N 1
ATOM 2369 C CA . ILE A 1 293 ? -16.318 9.885 18.226 1.00 92.69 293 ILE A CA 1
ATOM 2370 C C . ILE A 1 293 ? -15.170 8.887 18.035 1.00 92.69 293 ILE A C 1
ATOM 2372 O O . ILE A 1 293 ? -15.354 7.674 18.139 1.00 92.69 293 ILE A O 1
ATOM 2376 N N . ILE A 1 294 ? -13.973 9.409 17.793 1.00 89.88 294 ILE A N 1
ATOM 2377 C CA . ILE A 1 294 ? -12.723 8.666 17.654 1.00 89.88 294 ILE A CA 1
ATOM 2378 C C . ILE A 1 294 ? -11.818 9.035 18.828 1.00 89.88 294 ILE A C 1
ATOM 2380 O O . ILE A 1 294 ? -11.506 10.211 19.018 1.00 89.88 294 ILE A O 1
ATOM 2384 N N . ALA A 1 295 ? -11.402 8.051 19.622 1.00 89.00 295 ALA A N 1
ATOM 2385 C CA . ALA A 1 295 ? -10.542 8.255 20.788 1.00 89.00 295 ALA A CA 1
ATOM 2386 C C . ALA A 1 295 ? -9.731 6.991 21.114 1.00 89.00 295 ALA A C 1
ATOM 2388 O O . ALA A 1 295 ? -10.071 5.899 20.661 1.00 89.00 295 ALA A O 1
ATOM 2389 N N . GLY A 1 296 ? -8.688 7.119 21.942 1.00 84.38 296 GLY A N 1
ATOM 2390 C CA . GLY A 1 296 ? -7.955 5.973 22.497 1.00 84.38 296 GLY A CA 1
ATOM 2391 C C . GLY A 1 296 ? -8.867 4.991 23.248 1.00 84.38 296 GLY A C 1
ATOM 2392 O O . GLY A 1 296 ? -9.980 5.334 23.637 1.00 84.38 296 GLY A O 1
ATOM 2393 N N . HIS A 1 297 ? -8.427 3.742 23.445 1.00 83.19 297 HIS A N 1
ATOM 2394 C CA . HIS A 1 297 ? -9.295 2.665 23.958 1.00 83.19 297 HIS A CA 1
ATOM 2395 C C . HIS A 1 297 ? -9.949 3.013 25.302 1.00 83.19 297 HIS A C 1
ATOM 2397 O O . HIS A 1 297 ? -11.155 2.842 25.484 1.00 83.19 297 HIS A O 1
ATOM 2403 N N . LYS A 1 298 ? -9.151 3.522 26.245 1.00 85.94 298 LYS A N 1
ATOM 2404 C CA . LYS A 1 298 ? -9.612 3.879 27.590 1.00 85.94 298 LYS A CA 1
ATOM 2405 C C . LYS A 1 298 ? -10.573 5.069 27.550 1.00 85.94 298 LYS A C 1
ATOM 2407 O O . LYS A 1 298 ? -11.587 5.074 28.246 1.00 85.94 298 LYS A O 1
ATOM 2412 N N . GLU A 1 299 ? -10.265 6.064 26.728 1.00 89.31 299 GLU A N 1
ATOM 2413 C CA . GLU A 1 299 ? -11.081 7.256 26.533 1.00 89.31 299 GLU A CA 1
ATOM 2414 C C . GLU A 1 299 ? -12.404 6.918 25.836 1.00 89.31 299 GLU A C 1
ATOM 2416 O O . GLU A 1 299 ? -13.450 7.394 26.264 1.00 89.31 299 GLU A O 1
ATOM 2421 N N . ALA A 1 300 ? -12.391 6.051 24.823 1.00 89.50 300 ALA A N 1
ATOM 2422 C CA . ALA A 1 300 ? -13.584 5.621 24.104 1.00 89.50 300 ALA A CA 1
ATOM 2423 C C . ALA A 1 300 ? -14.563 4.863 25.016 1.00 89.50 300 ALA A C 1
ATOM 2425 O O . ALA A 1 300 ? -15.762 5.137 24.972 1.00 89.50 300 ALA A O 1
ATOM 2426 N N . GLU A 1 301 ? -14.090 3.953 25.879 1.00 87.31 301 GLU A N 1
ATOM 2427 C CA . GLU A 1 301 ? -14.950 3.300 26.885 1.00 87.31 301 GLU A CA 1
ATOM 2428 C C . GLU A 1 301 ? -15.595 4.330 27.828 1.00 87.31 301 GLU A C 1
ATOM 2430 O O . GLU A 1 301 ? -16.797 4.277 28.092 1.00 87.31 301 GLU A O 1
ATOM 2435 N N . ASN A 1 302 ? -14.808 5.304 28.289 1.00 90.75 302 ASN A N 1
ATOM 2436 C CA . ASN A 1 302 ? -15.270 6.362 29.181 1.00 90.75 302 ASN A CA 1
ATOM 2437 C C . ASN A 1 302 ? -16.329 7.268 28.515 1.00 90.75 302 ASN A C 1
ATOM 2439 O O . ASN A 1 302 ? -17.383 7.547 29.092 1.00 90.75 302 ASN A O 1
ATOM 2443 N N . ILE A 1 303 ? -16.077 7.692 27.276 1.00 94.25 303 ILE A N 1
ATOM 2444 C CA . ILE A 1 303 ? -16.982 8.542 26.494 1.00 94.25 303 ILE A CA 1
ATOM 2445 C C . ILE A 1 303 ? -18.289 7.810 26.184 1.00 94.25 303 ILE A C 1
ATOM 2447 O O . ILE A 1 303 ? -19.360 8.389 26.368 1.00 94.25 303 ILE A O 1
ATOM 2451 N N . ASN A 1 304 ? -18.215 6.539 25.768 1.00 94.25 304 ASN A N 1
ATOM 2452 C CA . ASN A 1 304 ? -19.398 5.712 25.521 1.00 94.25 304 ASN A CA 1
ATOM 2453 C C . ASN A 1 304 ? -20.330 5.714 26.736 1.00 94.25 304 ASN A C 1
ATOM 2455 O O . ASN A 1 304 ? -21.535 5.903 26.581 1.00 94.25 304 ASN A O 1
ATOM 2459 N N . GLN A 1 305 ? -19.775 5.579 27.944 1.00 91.94 305 GLN A N 1
ATOM 2460 C CA . GLN A 1 305 ? -20.598 5.520 29.143 1.00 91.94 305 GLN A CA 1
ATOM 2461 C C . GLN A 1 305 ? -21.199 6.871 29.546 1.00 91.94 305 GLN A C 1
ATOM 2463 O O . GLN A 1 305 ? -22.353 6.927 29.971 1.00 91.94 305 GLN A O 1
ATOM 2468 N N . HIS A 1 306 ? -20.471 7.974 29.361 1.00 93.38 306 HIS A N 1
ATOM 2469 C CA . HIS A 1 306 ? -21.028 9.310 29.590 1.00 93.38 306 HIS A CA 1
ATOM 2470 C C . HIS A 1 306 ? -22.163 9.642 28.619 1.00 93.38 306 HIS A C 1
ATOM 2472 O O . HIS A 1 306 ? -23.188 10.188 29.030 1.00 93.38 306 HIS A O 1
ATOM 2478 N N . ILE A 1 307 ? -21.994 9.303 27.338 1.00 95.00 307 ILE A N 1
ATOM 2479 C CA . ILE A 1 307 ? -23.033 9.513 26.329 1.00 95.00 307 ILE A CA 1
ATOM 2480 C C . ILE A 1 307 ? -24.247 8.659 26.649 1.00 95.00 307 ILE A C 1
ATOM 2482 O O . ILE A 1 307 ? -25.356 9.180 26.676 1.00 95.00 307 ILE A O 1
ATOM 2486 N N . ARG A 1 308 ? -24.048 7.382 26.973 1.00 93.75 308 ARG A N 1
ATOM 2487 C CA . ARG A 1 308 ? -25.144 6.492 27.343 1.00 93.75 308 ARG A CA 1
ATOM 2488 C C . ARG A 1 308 ? -25.936 7.007 28.545 1.00 93.75 308 ARG A C 1
ATOM 2490 O O . ARG A 1 308 ? -27.161 7.034 28.489 1.00 93.75 308 ARG A O 1
ATOM 2497 N N . ASN A 1 309 ? -25.263 7.460 29.605 1.00 92.62 309 ASN A N 1
ATOM 2498 C CA . ASN A 1 309 ? -25.935 8.045 30.770 1.00 92.62 309 ASN A CA 1
ATOM 2499 C C . ASN A 1 309 ? -26.789 9.257 30.375 1.00 92.62 309 ASN A C 1
ATOM 2501 O O . ASN A 1 309 ? -27.947 9.342 30.769 1.00 92.62 309 ASN A O 1
ATOM 2505 N N . TYR A 1 310 ? -26.266 10.129 29.512 1.00 92.75 310 TYR A N 1
ATOM 2506 C CA . TYR A 1 310 ? -27.039 11.240 28.963 1.00 92.75 310 TYR A CA 1
ATOM 2507 C C . TYR A 1 310 ? -28.247 10.777 28.124 1.00 92.75 310 TYR A C 1
ATOM 2509 O O . TYR A 1 310 ? -29.330 11.341 28.259 1.00 92.75 310 TYR A O 1
ATOM 2517 N N . MET A 1 311 ? -28.093 9.735 27.298 1.00 92.81 311 MET A N 1
ATOM 2518 C CA . MET A 1 311 ? -29.194 9.152 26.513 1.00 92.81 311 MET A CA 1
ATOM 2519 C C . MET A 1 311 ? -30.259 8.478 27.393 1.00 92.81 311 MET A C 1
ATOM 2521 O O . MET A 1 311 ? -31.420 8.352 27.007 1.00 92.81 311 MET A O 1
ATOM 2525 N N . LYS A 1 312 ? -29.879 8.039 28.594 1.00 92.38 312 LYS A N 1
ATOM 2526 C CA . LYS A 1 312 ? -30.812 7.529 29.601 1.00 92.38 312 LYS A CA 1
ATOM 2527 C C . LYS A 1 312 ? -31.570 8.675 30.270 1.00 92.38 312 LYS A C 1
ATOM 2529 O O . LYS A 1 312 ? -32.791 8.631 30.358 1.00 92.38 312 LYS A O 1
ATOM 2534 N N . GLU A 1 313 ? -30.856 9.717 30.692 1.00 91.31 313 GLU A N 1
ATOM 2535 C CA . GLU A 1 313 ? -31.423 10.904 31.348 1.00 91.31 313 GLU A CA 1
ATOM 2536 C C . GLU A 1 313 ? -32.380 11.690 30.442 1.00 91.31 313 GLU A C 1
ATOM 2538 O O . GLU A 1 313 ? -33.389 12.206 30.916 1.00 91.31 313 GLU A O 1
ATOM 2543 N N . ASN A 1 314 ? -32.098 11.763 29.137 1.00 90.00 314 ASN A N 1
ATOM 2544 C CA . ASN A 1 314 ? -32.950 12.460 28.171 1.00 90.00 314 ASN A CA 1
ATOM 2545 C C . ASN A 1 314 ? -34.120 11.603 27.635 1.00 90.00 314 ASN A C 1
ATOM 2547 O O . ASN A 1 314 ? -34.901 12.086 26.815 1.00 90.00 314 ASN A O 1
ATOM 2551 N N . GLY A 1 315 ? -34.246 10.345 28.081 1.00 88.50 315 GLY A N 1
ATOM 2552 C CA . GLY A 1 315 ? -35.321 9.428 27.690 1.00 88.50 315 GLY A CA 1
ATOM 2553 C C . GLY A 1 315 ? -35.196 8.815 26.288 1.00 88.50 315 GLY A C 1
ATOM 2554 O O . GLY A 1 315 ? -36.169 8.239 25.792 1.00 88.50 315 GLY A O 1
ATOM 2555 N N . ALA A 1 316 ? -34.035 8.926 25.632 1.00 88.69 316 ALA A N 1
ATOM 2556 C CA . ALA A 1 316 ? -33.782 8.294 24.335 1.00 88.69 316 ALA A CA 1
ATOM 2557 C C . ALA A 1 316 ? -33.639 6.767 24.445 1.00 88.69 316 ALA A C 1
ATOM 2559 O O . ALA A 1 316 ? -34.050 6.052 23.530 1.00 88.69 316 ALA A O 1
ATOM 2560 N N . LEU A 1 317 ? -33.104 6.266 25.564 1.00 91.38 317 LEU A N 1
ATOM 2561 C CA . LEU A 1 317 ? -33.052 4.833 25.867 1.00 91.38 317 LEU A CA 1
ATOM 2562 C C . LEU A 1 317 ? -34.345 4.387 26.550 1.00 91.38 317 LEU A C 1
ATOM 2564 O O . LEU A 1 317 ? -34.753 4.957 27.563 1.00 91.38 317 LEU A O 1
ATOM 2568 N N . LYS A 1 318 ? -34.992 3.357 26.000 1.00 82.31 318 LYS A N 1
ATOM 2569 C CA . LYS A 1 318 ? -36.311 2.885 26.444 1.00 82.31 318 LYS A CA 1
ATOM 2570 C C . LYS A 1 318 ? -36.265 1.415 26.854 1.00 82.31 318 LYS A C 1
ATOM 2572 O O . LYS A 1 318 ? -35.470 0.637 26.336 1.00 82.31 318 LYS A O 1
ATOM 2577 N N . GLY A 1 319 ? -37.170 1.029 27.752 1.00 84.62 319 GLY A N 1
ATOM 2578 C CA . GLY A 1 319 ? -37.321 -0.358 28.201 1.00 84.62 319 GLY A CA 1
ATOM 2579 C C . GLY A 1 319 ? -36.356 -0.768 29.323 1.00 84.62 319 GLY A C 1
ATOM 2580 O O . GLY A 1 319 ? -35.710 0.094 29.918 1.00 84.62 319 GLY A O 1
ATOM 2581 N N . PRO A 1 320 ? -36.307 -2.067 29.667 1.00 84.44 320 PRO A N 1
ATOM 2582 C CA . PRO A 1 320 ? -35.432 -2.585 30.717 1.00 84.44 320 PRO A CA 1
ATOM 2583 C C . PRO A 1 320 ? -33.948 -2.554 30.315 1.00 84.44 320 PRO A C 1
ATOM 2585 O O . PRO A 1 320 ? -33.597 -2.626 29.138 1.00 84.44 320 PRO A O 1
ATOM 2588 N N . GLU A 1 321 ? -33.075 -2.426 31.315 1.00 89.19 321 GLU A N 1
ATOM 2589 C CA . GLU A 1 321 ? -31.617 -2.434 31.157 1.00 89.19 321 GLU A CA 1
ATOM 2590 C C . GLU A 1 321 ? -31.071 -3.841 31.400 1.00 89.19 321 GLU A C 1
ATOM 2592 O O . GLU A 1 321 ? -31.312 -4.424 32.455 1.00 89.19 321 GLU A O 1
ATOM 2597 N N . TYR A 1 322 ? -30.319 -4.367 30.434 1.00 86.62 322 TYR A N 1
ATOM 2598 C CA . TYR A 1 322 ? -29.777 -5.723 30.478 1.00 86.62 322 TYR A CA 1
ATOM 2599 C C . TYR A 1 322 ? -28.262 -5.704 30.647 1.00 86.62 322 TYR A C 1
ATOM 2601 O O . TYR A 1 322 ? -27.554 -5.052 29.877 1.00 86.62 322 TYR A O 1
ATOM 2609 N N . SER A 1 323 ? -27.760 -6.440 31.639 1.00 85.19 323 SER A N 1
ATOM 2610 C CA . SER A 1 323 ? -26.330 -6.569 31.929 1.00 85.19 323 SER A CA 1
ATOM 2611 C C . SER A 1 323 ? -25.735 -7.808 31.262 1.00 85.19 323 SER A C 1
ATOM 2613 O O . SER A 1 323 ? -26.153 -8.930 31.530 1.00 85.19 323 SER A O 1
ATOM 2615 N N . ILE A 1 324 ? -24.708 -7.607 30.440 1.00 80.88 324 ILE A N 1
ATOM 2616 C CA . ILE A 1 324 ? -23.985 -8.654 29.713 1.00 80.88 324 ILE A CA 1
ATOM 2617 C C . ILE A 1 324 ? -22.581 -8.785 30.294 1.00 80.88 324 ILE A C 1
ATOM 2619 O O . ILE A 1 324 ? -21.878 -7.787 30.463 1.00 80.88 324 ILE A O 1
ATOM 2623 N N . LEU A 1 325 ? -22.153 -10.013 30.583 1.00 75.38 325 LEU A N 1
ATOM 2624 C CA . LEU A 1 325 ? -20.787 -10.307 31.012 1.00 75.38 325 LEU A CA 1
ATOM 2625 C C . LEU A 1 325 ? -19.837 -10.264 29.803 1.00 75.38 325 LEU A C 1
ATOM 2627 O O . LEU A 1 325 ? -20.011 -11.034 28.866 1.00 75.38 325 LEU A O 1
ATOM 2631 N N . ILE A 1 326 ? -18.821 -9.395 29.834 1.00 72.50 326 ILE A N 1
ATOM 2632 C CA . ILE A 1 326 ? -17.854 -9.224 28.730 1.00 72.50 326 ILE A CA 1
ATOM 2633 C C . ILE A 1 326 ? -16.490 -9.872 29.043 1.00 72.50 326 ILE A C 1
ATOM 2635 O O . ILE A 1 326 ? -15.749 -10.203 28.121 1.00 72.50 326 ILE A O 1
ATOM 2639 N N . SER A 1 327 ? -16.136 -10.110 30.316 1.00 60.00 327 SER A N 1
ATOM 2640 C CA . SER A 1 327 ? -14.901 -10.839 30.677 1.00 60.00 327 SER A CA 1
ATOM 2641 C C . SER A 1 327 ? -14.992 -11.627 31.994 1.00 60.00 327 SER A C 1
ATOM 2643 O O . SER A 1 327 ? -15.602 -11.155 32.955 1.00 60.00 327 SER A O 1
ATOM 2645 N N . GLY A 1 328 ? -14.312 -12.784 32.068 1.00 40.81 328 GLY A N 1
ATOM 2646 C CA . GLY A 1 328 ? -14.030 -13.571 33.289 1.00 40.81 328 GLY A CA 1
ATOM 2647 C C . GLY A 1 328 ? -12.849 -14.532 33.044 1.00 40.81 328 GLY A C 1
ATOM 2648 O O . GLY A 1 328 ? -12.763 -15.100 31.964 1.00 40.81 328 GLY A O 1
ATOM 2649 N N . ALA A 1 329 ? -11.842 -14.661 33.920 1.00 44.53 329 ALA A N 1
ATOM 2650 C CA . ALA A 1 329 ? -11.930 -15.306 35.238 1.00 44.53 329 ALA A CA 1
ATOM 2651 C C . ALA A 1 329 ? -11.293 -14.537 36.424 1.00 44.53 329 ALA A C 1
ATOM 2653 O O . ALA A 1 329 ? -11.527 -14.915 37.567 1.00 44.53 329 ALA A O 1
ATOM 2654 N N . GLU A 1 330 ? -10.555 -13.446 36.194 1.00 52.62 330 GLU A N 1
ATOM 2655 C CA . GLU A 1 330 ? -9.867 -12.696 37.272 1.00 52.62 330 GLU A CA 1
ATOM 2656 C C . GLU A 1 330 ? -10.567 -11.375 37.656 1.00 52.62 330 GLU A C 1
ATOM 2658 O O . GLU A 1 330 ? -10.391 -10.869 38.761 1.00 52.62 330 GLU A O 1
ATOM 2663 N N . SER A 1 331 ? -11.433 -10.835 36.787 1.00 50.62 331 SER A N 1
ATOM 2664 C CA . SER A 1 331 ? -12.360 -9.736 37.105 1.00 50.62 331 SER A CA 1
ATOM 2665 C C . SER A 1 331 ? -13.628 -9.844 36.248 1.00 50.62 331 SER A C 1
ATOM 2667 O O . SER A 1 331 ? -13.569 -9.861 35.017 1.00 50.62 331 SER A O 1
ATOM 2669 N N . LYS A 1 332 ? -14.798 -9.973 36.891 1.00 63.53 332 LYS A N 1
ATOM 2670 C CA . LYS A 1 332 ? -16.095 -10.010 36.195 1.00 63.53 332 LYS A CA 1
ATOM 2671 C C . LYS A 1 332 ? -16.453 -8.591 35.734 1.00 63.53 332 LYS A C 1
ATOM 2673 O O . LYS A 1 332 ? -16.867 -7.781 36.561 1.00 63.53 332 LYS A O 1
ATOM 2678 N N . LYS A 1 333 ? -16.284 -8.282 34.442 1.00 74.12 333 LYS A N 1
ATOM 2679 C CA . LYS A 1 333 ? -16.682 -6.992 33.838 1.00 74.12 333 LYS A CA 1
ATOM 2680 C C . LYS A 1 333 ? -18.025 -7.164 33.125 1.00 74.12 333 LYS A C 1
ATOM 2682 O O . LYS A 1 333 ? -18.150 -8.027 32.258 1.00 74.12 333 LYS A O 1
ATOM 2687 N N . TYR A 1 334 ? -19.005 -6.334 33.478 1.00 80.31 334 TYR A N 1
ATOM 2688 C CA . TYR A 1 334 ? -20.322 -6.292 32.836 1.00 80.31 334 TYR A CA 1
ATOM 2689 C C . TYR A 1 334 ? -20.485 -4.996 32.033 1.00 80.31 334 TYR A C 1
ATOM 2691 O O . TYR A 1 334 ? -19.968 -3.957 32.448 1.00 80.31 334 TYR A O 1
ATOM 2699 N N . ALA A 1 335 ? -21.224 -5.032 30.923 1.00 84.31 335 ALA A N 1
ATOM 2700 C CA . ALA A 1 335 ? -21.782 -3.829 30.302 1.00 84.31 335 ALA A CA 1
ATOM 2701 C C . ALA A 1 335 ? -23.297 -3.913 30.208 1.00 84.31 335 ALA A C 1
ATOM 2703 O O . ALA A 1 335 ? -23.863 -4.988 30.030 1.00 84.31 335 ALA A O 1
ATOM 2704 N N . ASN A 1 336 ? -23.928 -2.750 30.288 1.00 89.56 336 ASN A N 1
ATOM 2705 C CA . ASN A 1 336 ? -25.373 -2.616 30.282 1.00 89.56 336 ASN A CA 1
ATOM 2706 C C . ASN A 1 336 ? -25.848 -2.100 28.925 1.00 89.56 336 ASN A C 1
ATOM 2708 O O . ASN A 1 336 ? -25.243 -1.170 28.399 1.00 89.56 336 ASN A O 1
ATOM 2712 N N . TYR A 1 337 ? -26.941 -2.657 28.411 1.00 91.06 337 TYR A N 1
ATOM 2713 C CA . TYR A 1 337 ? -27.548 -2.275 27.136 1.00 91.06 337 TYR A CA 1
ATOM 2714 C C . TYR A 1 337 ? -29.059 -2.062 27.290 1.00 91.06 337 TYR A C 1
ATOM 2716 O O . TYR A 1 337 ? -29.712 -2.725 28.097 1.00 91.06 337 TYR A O 1
ATOM 2724 N N . MET A 1 338 ? -29.610 -1.112 26.535 1.00 93.06 338 MET A N 1
ATOM 2725 C CA . MET A 1 338 ? -31.040 -0.778 26.465 1.00 93.06 338 MET A CA 1
ATOM 2726 C C . MET A 1 338 ? -31.480 -0.591 25.009 1.00 93.06 338 MET A C 1
ATOM 2728 O O . MET A 1 338 ? -30.661 -0.308 24.133 1.00 93.06 338 MET A O 1
ATOM 2732 N N . ALA A 1 339 ? -32.779 -0.727 24.729 1.00 92.12 339 ALA A N 1
ATOM 2733 C CA . ALA A 1 339 ? -33.288 -0.385 23.405 1.00 92.12 339 ALA A CA 1
ATOM 2734 C C . ALA A 1 339 ? -33.033 1.108 23.126 1.00 92.12 339 ALA A C 1
ATOM 2736 O O . ALA A 1 339 ? -33.269 1.966 23.980 1.00 92.12 339 ALA A O 1
ATOM 2737 N N . GLY A 1 340 ? -32.518 1.400 21.935 1.00 91.62 340 GLY A N 1
ATOM 2738 C CA . GLY A 1 340 ? -31.985 2.700 21.532 1.00 91.62 340 GLY A CA 1
ATOM 2739 C C . GLY A 1 340 ? -30.458 2.806 21.604 1.00 91.62 340 GLY A C 1
ATOM 2740 O O . GLY A 1 340 ? -29.908 3.751 21.038 1.00 91.62 340 GLY A O 1
ATOM 2741 N N . ASP A 1 341 ? -29.753 1.858 22.240 1.00 94.12 341 ASP A N 1
ATOM 2742 C CA . ASP A 1 341 ? -28.292 1.929 22.335 1.00 94.12 341 ASP A CA 1
ATOM 2743 C C . ASP A 1 341 ? -27.609 1.751 20.973 1.00 94.12 341 ASP A C 1
ATOM 2745 O O . ASP A 1 341 ? -27.955 0.873 20.177 1.00 94.12 341 ASP A O 1
ATOM 2749 N N . ARG A 1 342 ? -26.583 2.571 20.721 1.00 93.25 342 ARG A N 1
ATOM 2750 C CA . ARG A 1 342 ? -25.697 2.422 19.561 1.00 93.25 342 ARG A CA 1
ATOM 2751 C C . ARG A 1 342 ? -24.643 1.364 19.843 1.00 93.25 342 ARG A C 1
ATOM 2753 O O . ARG A 1 342 ? -23.929 1.446 20.845 1.00 93.25 342 ARG A O 1
ATOM 2760 N N . ILE A 1 343 ? -24.487 0.427 18.916 1.00 92.94 343 ILE A N 1
ATOM 2761 C CA . ILE A 1 343 ? -23.497 -0.647 18.979 1.00 92.94 343 ILE A CA 1
ATOM 2762 C C . ILE A 1 343 ? -22.652 -0.705 17.707 1.00 92.94 343 ILE A C 1
ATOM 2764 O O . ILE A 1 343 ? -23.021 -0.171 16.661 1.00 92.94 343 ILE A O 1
ATOM 2768 N N . VAL A 1 344 ? -21.510 -1.375 17.812 1.00 91.31 344 VAL A N 1
ATOM 2769 C CA . VAL A 1 344 ? -20.663 -1.761 16.685 1.00 91.31 344 VAL A CA 1
ATOM 2770 C C . VAL A 1 344 ? -20.338 -3.247 16.789 1.00 91.31 344 VAL A C 1
ATOM 2772 O O . VAL A 1 344 ? -19.930 -3.731 17.852 1.00 91.31 344 VAL A O 1
ATOM 2775 N N . PHE A 1 345 ? -20.524 -3.975 15.691 1.00 90.88 345 PHE A N 1
ATOM 2776 C CA . PHE A 1 345 ? -20.205 -5.397 15.621 1.00 90.88 345 PHE A CA 1
ATOM 2777 C C . PHE A 1 345 ? -18.690 -5.611 15.545 1.00 90.88 345 PHE A C 1
ATOM 2779 O O . PHE A 1 345 ? -17.980 -4.901 14.836 1.00 90.88 345 PHE A O 1
ATOM 2786 N N . GLN A 1 346 ? -18.183 -6.604 16.276 1.00 86.56 346 GLN A N 1
ATOM 2787 C CA . GLN A 1 346 ? -16.766 -7.002 16.290 1.00 86.56 346 GLN A CA 1
ATOM 2788 C C . GLN A 1 346 ? -16.525 -8.341 15.574 1.00 86.56 346 GLN A C 1
ATOM 2790 O O . GLN A 1 346 ? -15.430 -8.899 15.625 1.00 86.56 346 GLN A O 1
ATOM 2795 N N . THR A 1 347 ? -17.562 -8.882 14.934 1.00 85.50 347 THR A N 1
ATOM 2796 C CA . THR A 1 347 ? -17.571 -10.190 14.269 1.00 85.50 347 THR A CA 1
ATOM 2797 C C . THR A 1 347 ? -18.173 -10.068 12.875 1.00 85.50 347 THR A C 1
ATOM 2799 O O . THR A 1 347 ? -18.891 -9.115 12.590 1.00 85.50 347 THR A O 1
ATOM 2802 N N . ASN A 1 348 ? -17.836 -11.012 11.996 1.00 85.38 348 ASN A N 1
ATOM 2803 C CA . ASN A 1 348 ? -18.491 -11.168 10.700 1.00 85.38 348 ASN A CA 1
ATOM 2804 C C . ASN A 1 348 ? -19.401 -12.395 10.769 1.00 85.38 348 ASN A C 1
ATOM 2806 O O . ASN A 1 348 ? -18.932 -13.457 11.176 1.00 85.38 348 ASN A O 1
ATOM 2810 N N . ASP A 1 349 ? -20.637 -12.271 10.300 1.00 86.75 349 ASP A N 1
ATOM 2811 C CA . ASP A 1 349 ? -21.568 -13.387 10.147 1.00 86.75 349 ASP A CA 1
ATOM 2812 C C . ASP A 1 349 ? -22.272 -13.267 8.792 1.00 86.75 349 ASP A C 1
ATOM 2814 O O . ASP A 1 349 ? -22.958 -12.285 8.511 1.00 86.75 349 ASP A O 1
ATOM 2818 N N . LYS A 1 350 ? -22.050 -14.248 7.912 1.00 84.94 350 LYS A N 1
ATOM 2819 C CA . LYS A 1 350 ? -22.573 -14.205 6.540 1.00 84.94 350 LYS A CA 1
ATOM 2820 C C . LYS A 1 350 ? -24.071 -14.470 6.476 1.00 84.94 350 LYS A C 1
ATOM 2822 O O . LYS A 1 350 ? -24.731 -13.896 5.614 1.00 84.94 350 LYS A O 1
ATOM 2827 N N . ASP A 1 351 ? -24.585 -15.316 7.362 1.00 84.50 351 ASP A N 1
ATOM 2828 C CA . ASP A 1 351 ? -25.983 -15.741 7.339 1.00 84.50 351 ASP A CA 1
ATOM 2829 C C . ASP A 1 351 ? -26.876 -14.620 7.875 1.00 84.50 351 ASP A C 1
ATOM 2831 O O . ASP A 1 351 ? -27.939 -14.342 7.323 1.00 84.50 351 ASP A O 1
ATOM 2835 N N . LEU A 1 352 ? -26.390 -13.913 8.897 1.00 83.44 352 LEU A N 1
ATOM 2836 C CA . LEU A 1 352 ? -27.045 -12.739 9.473 1.00 83.44 352 LEU A CA 1
ATOM 2837 C C . LEU A 1 352 ? -26.702 -11.427 8.751 1.00 83.44 352 LEU A C 1
ATOM 2839 O O . LEU A 1 352 ? -27.203 -10.374 9.138 1.00 83.44 352 LEU A O 1
ATOM 2843 N N . GLN A 1 353 ? -25.857 -11.480 7.713 1.00 84.69 353 GLN A N 1
ATOM 2844 C CA . GLN A 1 353 ? -25.357 -10.317 6.967 1.00 84.69 353 GLN A CA 1
ATOM 2845 C C . GLN A 1 353 ? -24.678 -9.257 7.854 1.00 84.69 353 GLN A C 1
ATOM 2847 O O . GLN A 1 353 ? -24.702 -8.071 7.538 1.00 84.69 353 GLN A O 1
ATOM 2852 N N . ILE A 1 354 ? -24.048 -9.688 8.949 1.00 87.31 354 ILE A N 1
ATOM 2853 C CA . ILE A 1 354 ? -23.317 -8.820 9.873 1.00 87.31 354 ILE A CA 1
ATOM 2854 C C . ILE A 1 354 ? -21.882 -8.661 9.385 1.00 87.31 354 ILE A C 1
ATOM 2856 O O . ILE A 1 354 ? -21.167 -9.652 9.189 1.00 87.31 354 ILE A O 1
ATOM 2860 N N . GLN A 1 355 ? -21.424 -7.418 9.265 1.00 82.94 355 GLN A N 1
ATOM 2861 C CA . GLN A 1 355 ? -20.023 -7.119 8.983 1.00 82.94 355 GLN A CA 1
ATOM 2862 C C . GLN A 1 355 ? -19.291 -6.598 10.223 1.00 82.94 355 GLN A C 1
ATOM 2864 O O . GLN A 1 355 ? -19.807 -5.814 11.020 1.00 82.94 355 GLN A O 1
ATOM 2869 N N . ASN A 1 356 ? -18.030 -6.996 10.366 1.00 82.06 356 ASN A N 1
ATOM 2870 C CA . ASN A 1 356 ? -17.155 -6.460 11.396 1.00 82.06 356 ASN A CA 1
ATOM 2871 C C . ASN A 1 356 ? -16.973 -4.950 11.181 1.00 82.06 356 ASN A C 1
ATOM 2873 O O . ASN A 1 356 ? -16.693 -4.501 10.069 1.00 82.06 356 ASN A O 1
ATOM 2877 N N . SER A 1 357 ? -17.057 -4.181 12.268 1.00 82.81 357 SER A N 1
ATOM 2878 C CA . SER A 1 357 ? -17.045 -2.713 12.277 1.00 82.81 357 SER A CA 1
ATOM 2879 C C . SER A 1 357 ? -18.265 -2.057 11.615 1.00 82.81 357 SER A C 1
ATOM 2881 O O . SER A 1 357 ? -18.210 -0.877 11.264 1.00 82.81 357 SER A O 1
ATOM 2883 N N . GLU A 1 358 ? -19.369 -2.787 11.447 1.00 87.62 358 GLU A N 1
ATOM 2884 C CA . GLU A 1 358 ? -20.666 -2.211 11.085 1.00 87.62 358 GLU A CA 1
ATOM 2885 C C . GLU A 1 358 ? -21.385 -1.670 12.328 1.00 87.62 358 GLU A C 1
ATOM 2887 O O . GLU A 1 358 ? -21.385 -2.295 13.393 1.00 87.62 358 GLU A O 1
ATOM 2892 N N . PHE A 1 359 ? -21.980 -0.483 12.194 1.00 90.50 359 PHE A N 1
ATOM 2893 C CA . PHE A 1 359 ? -22.714 0.189 13.263 1.00 90.50 359 PHE A CA 1
ATOM 2894 C C . PHE A 1 359 ? -24.208 -0.109 13.177 1.00 90.50 359 PHE A C 1
ATOM 2896 O O . PHE A 1 359 ? -24.786 -0.176 12.088 1.00 90.50 359 PHE A O 1
ATOM 2903 N N . ALA A 1 360 ? -24.839 -0.238 14.340 1.00 92.31 360 ALA A N 1
ATOM 2904 C CA . ALA A 1 360 ? -26.263 -0.500 14.453 1.00 92.31 360 ALA A CA 1
ATOM 2905 C C . ALA A 1 360 ? -26.869 0.164 15.696 1.00 92.31 360 ALA A C 1
ATOM 2907 O O . ALA A 1 360 ? -26.165 0.572 16.622 1.00 92.31 360 ALA A O 1
ATOM 2908 N N . THR A 1 361 ? -28.195 0.259 15.717 1.00 94.12 361 THR A N 1
ATOM 2909 C CA . THR A 1 361 ? -28.979 0.707 16.875 1.00 94.12 361 THR A CA 1
ATOM 2910 C C . THR A 1 361 ? -29.816 -0.454 17.387 1.00 94.12 361 THR A C 1
ATOM 2912 O O . THR A 1 361 ? -30.534 -1.074 16.604 1.00 94.12 361 THR A O 1
ATOM 2915 N N . LEU A 1 362 ? -29.755 -0.745 18.685 1.00 93.44 362 LEU A N 1
ATOM 2916 C CA . LEU A 1 362 ? -30.604 -1.761 19.303 1.00 93.44 362 LEU A CA 1
ATOM 2917 C C . LEU A 1 362 ? -32.070 -1.320 19.247 1.00 93.44 362 LEU A C 1
ATOM 2919 O O . LEU A 1 362 ? -32.418 -0.239 19.711 1.00 93.44 362 LEU A O 1
ATOM 2923 N N . VAL A 1 363 ? -32.925 -2.157 18.670 1.00 92.88 363 VAL A N 1
ATOM 2924 C CA . VAL A 1 363 ? -34.365 -1.910 18.516 1.00 92.88 363 VAL A CA 1
ATOM 2925 C C . VAL A 1 363 ? -35.137 -2.572 19.649 1.00 92.88 363 VAL A C 1
ATOM 2927 O O . VAL A 1 363 ? -35.991 -1.943 20.268 1.00 92.88 363 VAL A O 1
ATOM 2930 N N . SER A 1 364 ? -34.807 -3.825 19.954 1.00 88.06 364 SER A N 1
ATOM 2931 C CA . SER A 1 364 ? -35.403 -4.568 21.060 1.00 88.06 364 SER A CA 1
ATOM 2932 C C . SER A 1 364 ? -34.381 -5.485 21.708 1.00 88.06 364 SER A C 1
ATOM 2934 O O . SER A 1 364 ? -33.476 -6.003 21.048 1.00 88.06 364 SER A O 1
ATOM 2936 N N . ILE A 1 365 ? -34.555 -5.692 23.008 1.00 85.94 365 ILE A N 1
ATOM 2937 C CA . ILE A 1 365 ? -33.681 -6.527 23.819 1.00 85.94 365 ILE A CA 1
ATOM 2938 C C . ILE A 1 365 ? -34.535 -7.502 24.626 1.00 85.94 365 ILE A C 1
ATOM 2940 O O . ILE A 1 365 ? -35.442 -7.079 25.347 1.00 85.94 365 ILE A O 1
ATOM 2944 N N . ASP A 1 366 ? -34.215 -8.785 24.492 1.00 78.94 366 ASP A N 1
ATOM 2945 C CA . ASP A 1 366 ? -34.772 -9.906 25.247 1.00 78.94 366 ASP A CA 1
ATOM 2946 C C . ASP A 1 366 ? -33.629 -10.674 25.945 1.00 78.94 366 ASP A C 1
ATOM 2948 O O . ASP A 1 366 ? -32.463 -10.546 25.563 1.00 78.94 366 ASP A O 1
ATOM 2952 N N . GLU A 1 367 ? -33.943 -11.494 26.949 1.00 71.81 367 GLU A N 1
ATOM 2953 C CA . GLU A 1 367 ? -32.979 -12.244 27.772 1.00 71.81 367 GLU A CA 1
ATOM 2954 C C . GLU A 1 367 ? -32.075 -13.183 26.952 1.00 71.81 367 GLU A C 1
ATOM 2956 O O . GLU A 1 367 ? -30.966 -13.503 27.378 1.00 71.81 367 GLU A O 1
ATOM 2961 N N . SER A 1 368 ? -32.523 -13.610 25.765 1.00 73.19 368 SER A N 1
ATOM 2962 C CA . SER A 1 368 ? -31.785 -14.539 24.894 1.00 73.19 368 SER A CA 1
ATOM 2963 C C . SER A 1 368 ? -31.411 -13.981 23.518 1.00 73.19 368 SER A C 1
ATOM 2965 O O . SER A 1 368 ? -30.553 -14.553 22.841 1.00 73.19 368 SER A O 1
ATOM 2967 N N . LYS A 1 369 ? -32.042 -12.886 23.071 1.00 85.69 369 LYS A N 1
ATOM 2968 C CA . LYS A 1 369 ? -31.900 -12.370 21.702 1.00 85.69 369 LYS A CA 1
ATOM 2969 C C . LYS A 1 369 ? -31.963 -10.856 21.643 1.00 85.69 369 LYS A C 1
ATOM 2971 O O . LYS A 1 369 ? -32.811 -10.216 22.257 1.00 85.69 369 LYS A O 1
ATOM 2976 N N . PHE A 1 370 ? -31.067 -10.290 20.850 1.00 90.88 370 PHE A N 1
ATOM 2977 C CA . PHE A 1 370 ? -30.994 -8.861 20.591 1.00 90.88 370 PHE A CA 1
ATOM 2978 C C . PHE A 1 370 ? -31.419 -8.616 19.148 1.00 90.88 370 PHE A C 1
ATOM 2980 O O . PHE A 1 370 ? -31.112 -9.415 18.262 1.00 90.88 370 PHE A O 1
ATOM 2987 N N . VAL A 1 371 ? -32.138 -7.522 18.912 1.00 92.69 371 VAL A N 1
ATOM 2988 C CA . VAL A 1 371 ? -32.476 -7.058 17.564 1.00 92.69 371 VAL A CA 1
ATOM 2989 C C . VAL A 1 371 ? -31.847 -5.693 17.367 1.00 92.69 371 VAL A C 1
ATOM 2991 O O . VAL A 1 371 ? -32.092 -4.775 18.152 1.00 92.69 371 VAL A O 1
ATOM 2994 N N . ALA A 1 372 ? -31.036 -5.552 16.324 1.00 94.00 372 ALA A N 1
ATOM 2995 C CA . ALA A 1 372 ? -30.400 -4.298 15.959 1.00 94.00 372 ALA A CA 1
ATOM 2996 C C . ALA A 1 372 ? -30.733 -3.921 14.520 1.00 94.00 372 ALA A C 1
ATOM 2998 O O . ALA A 1 372 ? -30.775 -4.773 13.638 1.00 94.00 372 ALA A O 1
ATOM 2999 N N . LYS A 1 373 ? -30.914 -2.627 14.276 1.00 93.62 373 LYS A N 1
ATOM 3000 C CA . LYS A 1 373 ? -31.026 -2.066 12.935 1.00 93.62 373 LYS A CA 1
ATOM 3001 C C . LYS A 1 373 ? -29.690 -1.456 12.535 1.00 93.62 373 LYS A C 1
ATOM 3003 O O . LYS A 1 373 ? -29.239 -0.513 13.189 1.00 93.62 373 LYS A O 1
ATOM 3008 N N . THR A 1 374 ? -29.049 -2.002 11.509 1.00 89.88 374 THR A N 1
ATOM 3009 C CA . THR A 1 374 ? -27.792 -1.478 10.964 1.00 89.88 374 THR A CA 1
ATOM 3010 C C . THR A 1 374 ? -28.013 -0.115 10.314 1.00 89.88 374 THR A C 1
ATOM 3012 O O . THR A 1 374 ? -29.119 0.221 9.882 1.00 89.88 374 THR A O 1
ATOM 3015 N N . ASP A 1 375 ? -26.948 0.677 10.195 1.00 84.69 375 ASP A N 1
ATOM 3016 C CA . ASP A 1 375 ? -27.005 1.976 9.508 1.00 84.69 375 ASP A CA 1
ATOM 3017 C C . ASP A 1 375 ? -27.325 1.844 8.008 1.00 84.69 375 ASP A C 1
ATOM 3019 O O . ASP A 1 375 ? -27.820 2.783 7.388 1.00 84.69 375 ASP A O 1
ATOM 3023 N N . THR A 1 376 ? -27.085 0.662 7.432 1.00 79.12 376 THR A N 1
ATOM 3024 C CA . THR A 1 376 ? -27.465 0.291 6.061 1.00 79.12 376 THR A CA 1
ATOM 3025 C C . THR A 1 376 ? -28.962 -0.016 5.918 1.00 79.12 376 THR A C 1
ATOM 3027 O O . THR A 1 376 ? -29.463 -0.109 4.800 1.00 79.12 376 THR A O 1
ATOM 3030 N N . GLY A 1 377 ? -29.692 -0.107 7.035 1.00 82.62 377 GLY A N 1
ATOM 3031 C CA . GLY A 1 377 ? -31.140 -0.293 7.085 1.00 82.62 377 GLY A CA 1
ATOM 3032 C C . GLY A 1 377 ? -31.599 -1.728 7.345 1.00 82.62 377 GLY A C 1
ATOM 3033 O O . GLY A 1 377 ? -32.806 -1.938 7.464 1.00 82.62 377 GLY A O 1
ATOM 3034 N N . ASN A 1 378 ? -30.678 -2.688 7.476 1.00 85.75 378 ASN A N 1
ATOM 3035 C CA . ASN A 1 378 ? -31.003 -4.088 7.740 1.00 85.75 378 ASN A CA 1
ATOM 3036 C C . ASN A 1 378 ? -31.372 -4.294 9.209 1.00 85.75 378 ASN A C 1
ATOM 3038 O O . ASN A 1 378 ? -30.722 -3.762 10.106 1.00 85.75 378 ASN A O 1
ATOM 3042 N N . GLU A 1 379 ? -32.398 -5.099 9.463 1.00 92.00 379 GLU A N 1
ATOM 3043 C CA . GLU A 1 379 ? -32.754 -5.530 10.812 1.00 92.00 379 GLU A CA 1
ATOM 3044 C C . GLU A 1 379 ? -32.180 -6.922 11.068 1.00 92.00 379 GLU A C 1
ATOM 3046 O O . GLU A 1 379 ? -32.413 -7.853 10.297 1.00 92.00 379 GLU A O 1
ATOM 3051 N N . VAL A 1 380 ? -31.402 -7.054 12.138 1.00 91.62 380 VAL A N 1
ATOM 3052 C CA . VAL A 1 380 ? -30.639 -8.259 12.443 1.00 91.62 380 VAL A CA 1
ATOM 3053 C C . VAL A 1 380 ? -30.963 -8.728 13.850 1.00 91.62 380 VAL A C 1
ATOM 3055 O O . VAL A 1 380 ? -30.786 -7.988 14.818 1.00 91.62 380 VAL A O 1
ATOM 3058 N N . SER A 1 381 ? -31.406 -9.979 13.963 1.00 91.94 381 SER A N 1
ATOM 3059 C CA . SER A 1 381 ? -31.621 -10.653 15.242 1.00 91.94 381 SER A CA 1
ATOM 3060 C C . SER A 1 381 ? -30.463 -11.603 15.534 1.00 91.94 381 SER A C 1
ATOM 3062 O O . SER A 1 381 ? -30.140 -12.452 14.703 1.00 91.94 381 SER A O 1
ATOM 3064 N N . PHE A 1 382 ? -29.839 -11.473 16.704 1.00 90.19 382 PHE A N 1
ATOM 3065 C CA . PHE A 1 382 ? -28.665 -12.262 17.072 1.00 90.19 382 PHE A CA 1
ATOM 3066 C C . PHE A 1 382 ? -28.650 -12.700 18.541 1.00 90.19 382 PHE A C 1
ATOM 3068 O O . PHE A 1 382 ? -29.283 -12.098 19.409 1.00 90.19 382 PHE A O 1
ATOM 3075 N N . ASP A 1 383 ? -27.905 -13.779 18.792 1.00 83.62 383 ASP A N 1
ATOM 3076 C CA . ASP A 1 383 ? -27.664 -14.369 20.113 1.00 83.62 383 ASP A CA 1
ATOM 3077 C C . ASP A 1 383 ? -26.377 -13.792 20.724 1.00 83.62 383 ASP A C 1
ATOM 3079 O O . ASP A 1 383 ? -25.328 -13.741 20.070 1.00 83.62 383 ASP A O 1
ATOM 3083 N N . LEU A 1 384 ? -26.464 -13.399 21.995 1.00 77.25 384 LEU A N 1
ATOM 3084 C CA . LEU A 1 384 ? -25.377 -12.821 22.787 1.00 77.25 384 LEU A CA 1
ATOM 3085 C C . LEU A 1 384 ? -24.145 -13.721 22.900 1.00 77.25 384 LEU A C 1
ATOM 3087 O O . LEU A 1 384 ? -23.030 -13.223 23.021 1.00 77.25 384 LEU A O 1
ATOM 3091 N N . ASN A 1 385 ? -24.333 -15.039 22.855 1.00 77.94 385 ASN A N 1
ATOM 3092 C CA . ASN A 1 385 ? -23.235 -15.994 22.981 1.00 77.94 385 ASN A CA 1
ATOM 3093 C C . ASN A 1 385 ? -22.501 -16.236 21.655 1.00 77.94 385 ASN A C 1
ATOM 3095 O O . ASN A 1 385 ? -21.447 -16.872 21.648 1.00 77.94 385 ASN A O 1
ATOM 3099 N N . LYS A 1 386 ? -23.059 -15.772 20.529 1.00 81.38 386 LYS A N 1
ATOM 3100 C CA . LYS A 1 386 ? -22.520 -16.029 19.184 1.00 81.38 386 LYS A CA 1
ATOM 3101 C C . LYS A 1 386 ? -21.924 -14.790 18.531 1.00 81.38 386 LYS A C 1
ATOM 3103 O O . LYS A 1 386 ? -20.927 -14.907 17.824 1.00 81.38 386 LYS A O 1
ATOM 3108 N N . ILE A 1 387 ? -22.520 -13.623 18.762 1.00 87.31 387 ILE A N 1
ATOM 3109 C CA . ILE A 1 387 ? -22.114 -12.372 18.120 1.00 87.31 387 ILE A CA 1
ATOM 3110 C C . ILE A 1 387 ? -21.430 -11.461 19.134 1.00 87.31 387 ILE A C 1
ATOM 3112 O O . ILE A 1 387 ? -22.012 -11.095 20.151 1.00 87.31 387 ILE A O 1
ATOM 3116 N N . SER A 1 388 ? -20.194 -11.060 18.828 1.00 87.00 388 SER A N 1
ATOM 3117 C CA . SER A 1 388 ? -19.451 -10.087 19.634 1.00 87.00 388 SER A CA 1
ATOM 3118 C C . SER A 1 388 ? -19.703 -8.667 19.133 1.00 87.00 388 SER A C 1
ATOM 3120 O O . SER A 1 388 ? -19.606 -8.395 17.930 1.00 87.00 388 SER A O 1
ATOM 3122 N N . PHE A 1 389 ? -20.015 -7.763 20.060 1.00 90.25 389 PHE A N 1
ATOM 3123 C CA . PHE A 1 389 ? -20.309 -6.353 19.818 1.00 90.25 389 PHE A CA 1
ATOM 3124 C C . PHE A 1 389 ? -19.966 -5.509 21.054 1.00 90.25 389 PHE A C 1
ATOM 3126 O O . PHE A 1 389 ? -19.825 -6.019 22.167 1.00 90.25 389 PHE A O 1
ATOM 3133 N N . LYS A 1 390 ? -19.846 -4.195 20.860 1.00 91.06 390 LYS A N 1
ATOM 3134 C CA . LYS A 1 390 ? -19.630 -3.212 21.934 1.00 91.06 390 LYS A CA 1
ATOM 3135 C C . LYS A 1 390 ? -20.413 -1.929 21.666 1.00 91.06 390 LYS A C 1
ATOM 3137 O O . LYS A 1 390 ? -20.959 -1.760 20.579 1.00 91.06 390 LYS A O 1
ATOM 3142 N N . HIS A 1 391 ? -20.430 -1.004 22.624 1.00 92.50 391 HIS A N 1
ATOM 3143 C CA . HIS A 1 391 ? -20.991 0.335 22.422 1.00 92.50 391 HIS A CA 1
ATOM 3144 C C . HIS A 1 391 ? -20.323 1.068 21.247 1.00 92.50 391 HIS A C 1
ATOM 3146 O O . HIS A 1 391 ? -19.109 0.990 21.056 1.00 92.50 391 HIS A O 1
ATOM 3152 N N . GLY A 1 392 ? -21.142 1.772 20.468 1.00 90.69 392 GLY A N 1
ATOM 3153 C CA . GLY A 1 392 ? -20.775 2.369 19.184 1.00 90.69 392 GLY A CA 1
ATOM 3154 C C . GLY A 1 392 ? -20.866 3.895 19.131 1.00 90.69 392 GLY A C 1
ATOM 3155 O O . GLY A 1 392 ? -20.898 4.442 18.034 1.00 90.69 392 GLY A O 1
ATOM 3156 N N . TYR A 1 393 ? -20.933 4.604 20.265 1.00 93.50 393 TYR A N 1
ATOM 3157 C CA . TYR A 1 393 ? -20.890 6.076 20.263 1.00 93.50 393 TYR A CA 1
ATOM 3158 C C . TYR A 1 393 ? -19.459 6.596 20.035 1.00 93.50 393 TYR A C 1
ATOM 3160 O O . TYR A 1 393 ? -19.254 7.585 19.328 1.00 93.50 393 TYR A O 1
ATOM 3168 N N . ALA A 1 394 ? -18.472 5.904 20.614 1.00 92.19 394 ALA A N 1
ATOM 3169 C CA . ALA A 1 394 ? -17.045 6.176 20.489 1.00 92.19 394 ALA A CA 1
ATOM 3170 C C . ALA A 1 394 ? -16.238 4.902 20.187 1.00 92.19 394 ALA A C 1
ATOM 3172 O O . ALA A 1 394 ? -16.543 3.821 20.698 1.00 92.19 394 ALA A O 1
ATOM 3173 N N . THR A 1 395 ? -15.176 5.026 19.392 1.00 88.31 395 THR A N 1
ATOM 3174 C CA . THR A 1 395 ? -14.319 3.903 18.973 1.00 88.31 395 THR A CA 1
ATOM 3175 C C . THR A 1 395 ? -12.867 4.331 18.751 1.00 88.31 395 THR A C 1
ATOM 3177 O O . THR A 1 395 ? -12.567 5.514 18.631 1.00 88.31 395 THR A O 1
ATOM 3180 N N . THR A 1 396 ? -11.963 3.356 18.693 1.00 79.12 396 THR A N 1
ATOM 3181 C CA . THR A 1 396 ? -10.531 3.546 18.414 1.00 79.12 396 THR A CA 1
ATOM 3182 C C . THR A 1 396 ? -10.219 3.532 16.926 1.00 79.12 396 THR A C 1
ATOM 3184 O O . THR A 1 396 ? -9.396 4.308 16.452 1.00 79.12 396 THR A O 1
ATOM 3187 N N . VAL A 1 397 ? -10.884 2.644 16.191 1.00 67.31 397 VAL A N 1
ATOM 3188 C CA . VAL A 1 397 ? -10.650 2.379 14.772 1.00 67.31 397 VAL A CA 1
ATOM 3189 C C . VAL A 1 397 ? -11.997 2.173 14.105 1.00 67.31 397 VAL A C 1
ATOM 3191 O O . VAL A 1 397 ? -12.867 1.498 14.665 1.00 67.31 397 VAL A O 1
ATOM 3194 N N . CYS A 1 398 ? -12.158 2.732 12.911 1.00 64.06 398 CYS A N 1
ATOM 3195 C CA . CYS A 1 398 ? -13.341 2.533 12.088 1.00 64.06 398 CYS A CA 1
ATOM 3196 C C . CYS A 1 398 ? -12.990 2.127 10.676 1.00 64.06 398 CYS A C 1
ATOM 3198 O O . CYS A 1 398 ? -12.104 2.708 10.061 1.00 64.06 398 CYS A O 1
ATOM 3200 N N . ASN A 1 399 ? -13.755 1.192 10.122 1.00 64.50 399 ASN A N 1
ATOM 3201 C CA . ASN A 1 399 ? -13.659 0.873 8.712 1.00 64.50 399 ASN A CA 1
ATOM 3202 C C . ASN A 1 399 ? -14.445 1.918 7.885 1.00 64.50 399 ASN A C 1
ATOM 3204 O O . ASN A 1 399 ? -15.671 1.985 8.001 1.00 64.50 399 ASN A O 1
ATOM 3208 N N . PRO A 1 400 ? -13.787 2.719 7.023 1.00 56.44 400 PRO A N 1
ATOM 3209 C CA . PRO A 1 400 ? -14.463 3.745 6.227 1.00 56.44 400 PRO A CA 1
ATOM 3210 C C . PRO A 1 400 ? -15.431 3.170 5.179 1.00 56.44 400 PRO A C 1
ATOM 3212 O O . PRO A 1 400 ? -16.238 3.918 4.635 1.00 56.44 400 PRO A O 1
ATOM 3215 N N . GLN A 1 401 ? -15.367 1.865 4.883 1.00 53.50 401 GLN A N 1
ATOM 3216 C CA . GLN A 1 401 ? -16.292 1.197 3.957 1.00 53.50 401 GLN A CA 1
ATOM 3217 C C . GLN A 1 401 ? -17.664 0.905 4.583 1.00 53.50 401 GLN A C 1
ATOM 3219 O O . GLN A 1 401 ? -18.650 0.837 3.856 1.00 53.50 401 GLN A O 1
ATOM 3224 N N . THR A 1 402 ? -17.736 0.753 5.910 1.00 52.53 402 THR A N 1
ATOM 3225 C CA . THR A 1 402 ? -18.961 0.384 6.646 1.00 52.53 402 THR A CA 1
ATOM 3226 C C . THR A 1 402 ? -19.526 1.535 7.486 1.00 52.53 402 THR A C 1
ATOM 3228 O O . THR A 1 402 ? -20.615 1.412 8.041 1.00 52.53 402 THR A O 1
ATOM 3231 N N . ALA A 1 403 ? -18.808 2.660 7.592 1.00 56.28 403 ALA A N 1
ATOM 3232 C CA . ALA A 1 403 ? -19.154 3.778 8.468 1.00 56.28 403 ALA A CA 1
ATOM 3233 C C . ALA A 1 403 ? -18.940 5.140 7.780 1.00 56.28 403 ALA A C 1
ATOM 3235 O O . ALA A 1 403 ? -17.924 5.805 7.977 1.00 56.28 403 ALA A O 1
ATOM 3236 N N . ILE A 1 404 ? -19.922 5.587 6.991 1.00 64.75 404 ILE A N 1
ATOM 3237 C CA . ILE A 1 404 ? -19.983 6.982 6.529 1.00 64.75 404 ILE A CA 1
ATOM 3238 C C . ILE A 1 404 ? -20.662 7.802 7.632 1.00 64.75 404 ILE A C 1
ATOM 3240 O O . ILE A 1 404 ? -21.795 7.509 8.012 1.00 64.75 404 ILE A O 1
ATOM 3244 N N . LYS A 1 405 ? -19.960 8.800 8.178 1.00 80.44 405 LYS A N 1
ATOM 3245 C CA . LYS A 1 405 ? -20.441 9.673 9.261 1.00 80.44 405 LYS A CA 1
ATOM 3246 C C . LYS A 1 405 ? -20.311 11.126 8.839 1.00 80.44 405 LYS A C 1
ATOM 3248 O O . LYS A 1 405 ? -19.305 11.497 8.242 1.00 80.44 405 LYS A O 1
ATOM 3253 N N . LYS A 1 406 ? -21.326 11.937 9.139 1.00 81.56 406 LYS A N 1
ATOM 3254 C CA . LYS A 1 406 ? -21.353 13.356 8.767 1.00 81.56 406 LYS A CA 1
ATOM 3255 C C . LYS A 1 406 ? -20.695 14.236 9.823 1.00 81.56 406 LYS A C 1
ATOM 3257 O O . LYS A 1 406 ? -20.092 15.230 9.443 1.00 81.56 406 LYS A O 1
ATOM 3262 N N . ASP A 1 407 ? -20.769 13.873 11.105 1.00 88.38 407 ASP A N 1
ATOM 3263 C CA . ASP A 1 407 ? -20.201 14.653 12.214 1.00 88.38 407 ASP A CA 1
ATOM 3264 C C . ASP A 1 407 ? -19.204 13.813 13.018 1.00 88.38 407 ASP A C 1
ATOM 3266 O O . ASP A 1 407 ? -19.581 12.851 13.695 1.00 88.38 407 ASP A O 1
ATOM 3270 N N . VAL A 1 408 ? -17.919 14.150 12.909 1.00 88.94 408 VAL A N 1
ATOM 3271 C CA . VAL A 1 408 ? -16.813 13.363 13.464 1.00 88.94 408 VAL A CA 1
ATOM 3272 C C . VAL A 1 408 ? -16.036 14.170 14.499 1.00 88.94 408 VAL A C 1
ATOM 3274 O O . VAL A 1 408 ? -15.561 15.277 14.243 1.00 88.94 408 VAL A O 1
ATOM 3277 N N . TYR A 1 409 ? -15.852 13.576 15.673 1.00 92.69 409 TYR A N 1
ATOM 3278 C CA . TYR A 1 409 ? -15.128 14.163 16.796 1.00 92.69 409 TYR A CA 1
ATOM 3279 C C . TYR A 1 409 ? -13.888 13.324 17.076 1.00 92.69 409 TYR A C 1
ATOM 3281 O O . TYR A 1 409 ? -13.997 12.118 17.274 1.00 92.69 409 TYR A O 1
ATOM 3289 N N . VAL A 1 410 ? -12.713 13.937 17.109 1.00 91.00 410 VAL A N 1
ATOM 3290 C CA . VAL A 1 410 ? -11.438 13.245 17.318 1.00 91.00 410 VAL A CA 1
ATOM 3291 C C . VAL A 1 410 ? -10.829 13.733 18.621 1.00 91.00 410 VAL A C 1
ATOM 3293 O O . VAL A 1 410 ? -10.590 14.926 18.764 1.00 91.00 410 VAL A O 1
ATOM 3296 N N . LEU A 1 411 ? -10.566 12.835 19.565 1.00 91.06 411 LEU A N 1
ATOM 3297 C CA . LEU A 1 411 ? -9.866 13.149 20.806 1.00 91.06 411 LEU A CA 1
ATOM 3298 C C . LEU A 1 411 ? -8.434 12.618 20.747 1.00 91.06 411 LEU A C 1
ATOM 3300 O O . LEU A 1 411 ? -8.218 11.408 20.677 1.00 91.06 411 LEU A O 1
ATOM 3304 N N . HIS A 1 412 ? -7.467 13.528 20.830 1.00 87.88 412 HIS A N 1
ATOM 3305 C CA . HIS A 1 412 ? -6.047 13.207 20.917 1.00 87.88 412 HIS A CA 1
ATOM 3306 C C . HIS A 1 412 ? -5.552 13.272 22.365 1.00 87.88 412 HIS A C 1
ATOM 3308 O O . HIS A 1 412 ? -5.739 14.280 23.054 1.00 87.88 412 HIS A O 1
ATOM 3314 N N . ASN A 1 413 ? -4.883 12.208 22.813 1.00 82.25 413 ASN A N 1
ATOM 3315 C CA . ASN A 1 413 ? -4.251 12.131 24.127 1.00 82.25 413 ASN A CA 1
ATOM 3316 C C . ASN A 1 413 ? -2.962 11.292 24.056 1.00 82.25 413 ASN A C 1
ATOM 3318 O O . ASN A 1 413 ? -3.004 10.156 23.596 1.00 82.25 413 ASN A O 1
ATOM 3322 N N . ASP A 1 414 ? -1.847 11.880 24.498 1.00 65.62 414 ASP A N 1
ATOM 3323 C CA . ASP A 1 414 ? -0.522 11.277 24.738 1.00 65.62 414 ASP A CA 1
ATOM 3324 C C . ASP A 1 414 ? -0.096 10.103 23.818 1.00 65.62 414 ASP A C 1
ATOM 3326 O O . ASP A 1 414 ? -0.257 8.929 24.143 1.00 65.62 414 ASP A O 1
ATOM 3330 N N . GLY A 1 415 ? 0.495 10.420 22.658 1.00 56.75 415 GLY A N 1
ATOM 3331 C CA . GLY A 1 415 ? 1.226 9.444 21.829 1.00 56.75 415 GLY A CA 1
ATOM 3332 C C . GLY A 1 415 ? 0.386 8.536 20.920 1.00 56.75 415 GLY A C 1
ATOM 3333 O O . GLY A 1 415 ? 0.952 7.723 20.191 1.00 56.75 415 GLY A O 1
ATOM 3334 N N . VAL A 1 416 ? -0.942 8.678 20.903 1.00 54.53 416 VAL A N 1
ATOM 3335 C CA . VAL A 1 416 ? -1.811 7.939 19.973 1.00 54.53 416 VAL A CA 1
ATOM 3336 C C . VAL A 1 416 ? -1.923 8.696 18.646 1.00 54.53 416 VAL A C 1
ATOM 3338 O O . VAL A 1 416 ? -2.418 9.816 18.602 1.00 54.53 416 VAL A O 1
ATOM 3341 N N . GLY A 1 417 ? -1.458 8.098 17.549 1.00 59.31 417 GLY A N 1
ATOM 3342 C CA . GLY A 1 417 ? -1.641 8.656 16.205 1.00 59.31 417 GLY A CA 1
ATOM 3343 C C . GLY A 1 417 ? -3.071 8.519 15.697 1.00 59.31 417 GLY A C 1
ATOM 3344 O O . GLY A 1 417 ? -3.825 7.654 16.139 1.00 59.31 417 GLY A O 1
ATOM 3345 N N . ILE A 1 418 ? -3.438 9.331 14.705 1.00 62.00 418 ILE A N 1
ATOM 3346 C CA . ILE A 1 418 ? -4.689 9.127 13.968 1.00 62.00 418 ILE A CA 1
ATOM 3347 C C . ILE A 1 418 ? -4.434 8.044 12.914 1.00 62.00 418 ILE A C 1
ATOM 3349 O O . ILE A 1 418 ? -3.695 8.266 11.956 1.00 62.00 418 ILE A O 1
ATOM 3353 N N . GLU A 1 419 ? -5.039 6.868 13.084 1.00 59.06 419 GLU A N 1
ATOM 3354 C CA . GLU A 1 419 ? -4.923 5.776 12.111 1.00 59.06 419 GLU A CA 1
ATOM 3355 C C . GLU A 1 419 ? -5.442 6.166 10.713 1.00 59.06 419 GLU A C 1
ATOM 3357 O O . GLU A 1 419 ? -6.376 6.955 10.571 1.00 59.06 419 GLU A O 1
ATOM 3362 N N . SER A 1 420 ? -4.884 5.570 9.654 1.00 50.28 420 SER A N 1
ATOM 3363 C CA . SER A 1 420 ? -5.242 5.864 8.250 1.00 50.28 420 SER A CA 1
ATOM 3364 C C . SER A 1 420 ? -6.727 5.639 7.921 1.00 50.28 420 SER A C 1
ATOM 3366 O O . SER A 1 420 ? -7.321 6.357 7.108 1.00 50.28 420 SER A O 1
ATOM 3368 N N . SER A 1 421 ? -7.337 4.669 8.593 1.00 45.31 421 SER A N 1
ATOM 3369 C CA . SER A 1 421 ? -8.763 4.347 8.558 1.00 45.31 421 SER A CA 1
ATOM 3370 C C . SER A 1 421 ? -9.619 5.495 9.126 1.00 45.31 421 SER A C 1
ATOM 3372 O O . SER A 1 421 ? -10.588 5.923 8.496 1.00 45.31 421 SER A O 1
ATOM 3374 N N . ASN A 1 422 ? -9.178 6.098 10.233 1.00 63.91 422 ASN A N 1
ATOM 3375 C CA . ASN A 1 422 ? -9.791 7.269 10.860 1.00 63.91 422 ASN A CA 1
ATOM 3376 C C . ASN A 1 422 ? -9.577 8.552 10.033 1.00 63.91 422 ASN A C 1
ATOM 3378 O O . ASN A 1 422 ? -10.503 9.352 9.905 1.00 63.91 422 ASN A O 1
ATOM 3382 N N . ILE A 1 423 ? -8.408 8.731 9.399 1.00 64.81 423 ILE A N 1
ATOM 3383 C CA . ILE A 1 423 ? -8.150 9.878 8.503 1.00 64.81 423 ILE A CA 1
ATOM 3384 C C . ILE A 1 423 ? -9.083 9.850 7.282 1.00 64.81 423 ILE A C 1
ATOM 3386 O O . ILE A 1 423 ? -9.603 10.884 6.858 1.00 64.81 423 ILE A O 1
ATOM 3390 N N . SER A 1 424 ? -9.349 8.661 6.737 1.00 56.69 424 SER A N 1
ATOM 3391 C CA . SER A 1 424 ? -10.306 8.496 5.636 1.00 56.69 424 SER A CA 1
ATOM 3392 C C . SER A 1 424 ? -11.720 8.932 6.036 1.00 56.69 424 SER A C 1
ATOM 3394 O O . SER A 1 424 ? -12.439 9.510 5.221 1.00 56.69 424 SER A O 1
ATOM 3396 N N . MET A 1 425 ? -12.100 8.710 7.297 1.00 63.91 425 MET A N 1
ATOM 3397 C CA . MET A 1 425 ? -13.401 9.103 7.836 1.00 63.91 425 MET A CA 1
ATOM 3398 C C . MET A 1 425 ? -13.499 10.612 8.089 1.00 63.91 425 MET A C 1
ATOM 3400 O O . MET A 1 425 ? -14.498 11.223 7.719 1.00 63.91 425 MET A O 1
ATOM 3404 N N . ILE A 1 426 ? -12.428 11.232 8.600 1.00 69.94 426 ILE A N 1
ATOM 3405 C CA . ILE A 1 426 ? -12.278 12.697 8.681 1.00 69.94 426 ILE A CA 1
ATOM 3406 C C . ILE A 1 426 ? -12.506 13.335 7.302 1.00 69.94 426 ILE A C 1
ATOM 3408 O O . ILE A 1 426 ? -13.244 14.306 7.179 1.00 69.94 426 ILE A O 1
ATOM 3412 N N . GLY A 1 427 ? -11.934 12.753 6.244 1.00 61.75 427 GLY A N 1
ATOM 3413 C CA . GLY A 1 427 ? -12.027 13.291 4.884 1.00 61.75 427 GLY A CA 1
ATOM 3414 C C . GLY A 1 427 ? -13.387 13.162 4.200 1.00 61.75 427 GLY A C 1
ATOM 3415 O O . GLY A 1 427 ? -13.572 13.762 3.142 1.00 61.75 427 GLY A O 1
ATOM 3416 N N . ASN A 1 428 ? -14.301 12.365 4.755 1.00 61.12 428 ASN A N 1
ATOM 3417 C CA . ASN A 1 428 ? -15.646 12.144 4.217 1.00 61.12 428 ASN A CA 1
ATOM 3418 C C . ASN A 1 428 ? -16.742 12.804 5.070 1.00 61.12 428 ASN A C 1
ATOM 3420 O O . ASN A 1 428 ? -17.901 12.805 4.662 1.00 61.12 428 ASN A O 1
ATOM 3424 N N . ALA A 1 429 ? -16.392 13.353 6.234 1.00 68.81 429 ALA A N 1
ATOM 3425 C CA . ALA A 1 429 ? -17.340 14.007 7.120 1.00 68.81 429 ALA A CA 1
ATOM 3426 C C . ALA A 1 429 ? -17.736 15.399 6.607 1.00 68.81 429 ALA A C 1
ATOM 3428 O O . ALA A 1 429 ? -16.937 16.117 5.998 1.00 68.81 429 ALA A O 1
ATOM 3429 N N . GLU A 1 430 ? -18.969 15.810 6.897 1.00 72.12 430 GLU A N 1
ATOM 3430 C CA . GLU A 1 430 ? -19.431 17.185 6.684 1.00 72.12 430 GLU A CA 1
ATOM 3431 C C . GLU A 1 430 ? -18.858 18.129 7.749 1.00 72.12 430 GLU A C 1
ATOM 3433 O O . GLU A 1 430 ? -18.558 19.287 7.462 1.00 72.12 430 GLU A O 1
ATOM 3438 N N . GLN A 1 431 ? -18.654 17.624 8.967 1.00 79.38 431 GLN A N 1
ATOM 3439 C CA . GLN A 1 431 ? -18.100 18.359 10.090 1.00 79.38 431 GLN A CA 1
ATOM 3440 C C . GLN A 1 431 ? -17.073 17.515 10.850 1.00 79.38 431 GLN A C 1
ATOM 3442 O O . GLN A 1 431 ? -17.310 16.347 11.152 1.00 79.38 431 GLN A O 1
ATOM 3447 N N . VAL A 1 432 ? -15.926 18.124 11.161 1.00 83.94 432 VAL A N 1
ATOM 3448 C CA . VAL A 1 432 ? -14.840 17.498 11.923 1.00 83.94 432 VAL A CA 1
ATOM 3449 C C . VAL A 1 432 ? -14.398 18.438 13.030 1.00 83.94 432 VAL A C 1
ATOM 3451 O O . VAL A 1 432 ? -14.279 19.639 12.807 1.00 83.94 432 VAL A O 1
ATOM 3454 N N . ARG A 1 433 ? -14.132 17.899 14.221 1.00 89.94 433 ARG A N 1
ATOM 3455 C CA . ARG A 1 433 ? -13.489 18.636 15.316 1.00 89.94 433 ARG A CA 1
ATOM 3456 C C . ARG A 1 433 ? -12.413 17.776 15.974 1.00 89.94 433 ARG A C 1
ATOM 3458 O O . ARG A 1 433 ? -12.684 16.623 16.302 1.00 89.94 433 ARG A O 1
ATOM 3465 N N . LEU A 1 434 ? -11.221 18.330 16.186 1.00 91.06 434 LEU A N 1
ATOM 3466 C CA . LEU A 1 434 ? -10.113 17.686 16.892 1.00 91.06 434 LEU A CA 1
ATOM 3467 C C . LEU A 1 434 ? -9.890 18.353 18.252 1.00 91.06 434 LEU A C 1
ATOM 3469 O O . LEU A 1 434 ? -9.637 19.552 18.319 1.00 91.06 434 LEU A O 1
ATOM 3473 N N . TYR A 1 435 ? -9.969 17.562 19.317 1.00 92.25 435 TYR A N 1
ATOM 3474 C CA . TYR A 1 435 ? -9.817 17.968 20.709 1.00 92.25 435 TYR A CA 1
ATOM 3475 C C . TYR A 1 435 ? -8.494 17.449 21.247 1.00 92.25 435 TYR A C 1
ATOM 3477 O O . TYR A 1 435 ? -8.160 16.277 21.062 1.00 92.25 435 TYR A O 1
ATOM 3485 N N . TYR A 1 436 ? -7.758 18.301 21.946 1.00 89.94 436 TYR A N 1
ATOM 3486 C CA . TYR A 1 436 ? -6.542 17.912 22.642 1.00 89.94 436 TYR A CA 1
ATOM 3487 C C . TYR A 1 436 ? -6.410 18.670 23.964 1.00 89.94 436 TYR A C 1
ATOM 3489 O O . TYR A 1 436 ? -6.978 19.749 24.134 1.00 89.94 436 TYR A O 1
ATOM 3497 N N . ASN A 1 437 ? -5.612 18.122 24.884 1.00 89.31 437 ASN A N 1
ATOM 3498 C CA . ASN A 1 437 ? -5.352 18.758 26.172 1.00 89.31 437 ASN A CA 1
ATOM 3499 C C . ASN A 1 437 ? -3.895 19.215 26.316 1.00 89.31 437 ASN A C 1
ATOM 3501 O O . ASN A 1 437 ? -2.961 18.477 26.002 1.00 89.31 437 ASN A O 1
ATOM 3505 N N . VAL A 1 438 ? -3.710 20.428 26.830 1.00 86.12 438 VAL A N 1
ATOM 3506 C CA . VAL A 1 438 ? -2.408 21.082 27.007 1.00 86.12 438 VAL A CA 1
ATOM 3507 C C . VAL A 1 438 ? -1.543 20.349 28.034 1.00 86.12 438 VAL A C 1
ATOM 3509 O O . VAL A 1 438 ? -0.324 20.347 27.903 1.00 86.12 438 VAL A O 1
ATOM 3512 N N . GLN A 1 439 ? -2.125 19.668 29.022 1.00 85.38 439 GLN A N 1
ATOM 3513 C CA . GLN A 1 439 ? -1.353 18.877 29.983 1.00 85.38 439 GLN A CA 1
ATOM 3514 C C . GLN A 1 439 ? -0.555 17.744 29.310 1.00 85.38 439 GLN A C 1
ATOM 3516 O O . GLN A 1 439 ? 0.610 17.538 29.653 1.00 85.38 439 GLN A O 1
ATOM 3521 N N . ALA A 1 440 ? -1.150 17.040 28.343 1.00 79.56 440 ALA A N 1
ATOM 3522 C CA . ALA A 1 440 ? -0.500 15.950 27.615 1.00 79.56 440 ALA A CA 1
ATOM 3523 C C . ALA A 1 440 ? 0.281 16.431 26.381 1.00 79.56 440 ALA A C 1
ATOM 3525 O O . ALA A 1 440 ? 1.350 15.902 26.074 1.00 79.56 440 ALA A O 1
ATOM 3526 N N . THR A 1 441 ? -0.226 17.434 25.657 1.00 77.69 441 THR A N 1
ATOM 3527 C CA . THR A 1 441 ? 0.411 17.896 24.413 1.00 77.69 441 THR A CA 1
ATOM 3528 C C . THR A 1 441 ? 1.332 19.085 24.609 1.00 77.69 441 THR A C 1
ATOM 3530 O O . THR A 1 441 ? 2.143 19.339 23.739 1.00 77.69 441 THR A O 1
ATOM 3533 N N . LYS A 1 442 ? 1.257 19.830 25.714 1.00 79.00 442 LYS A N 1
ATOM 3534 C CA . LYS A 1 442 ? 1.964 21.102 25.985 1.00 79.00 442 LYS A CA 1
ATOM 3535 C C . LYS A 1 442 ? 1.581 22.271 25.073 1.00 79.00 442 LYS A C 1
ATOM 3537 O O . LYS A 1 442 ? 1.396 23.376 25.567 1.00 79.00 442 LYS A O 1
ATOM 3542 N N . ASN A 1 443 ? 1.521 22.078 23.757 1.00 76.12 443 ASN A N 1
ATOM 3543 C CA . ASN A 1 443 ? 1.177 23.095 22.760 1.00 76.12 443 ASN A CA 1
ATOM 3544 C C . ASN A 1 443 ? 0.882 22.448 21.386 1.00 76.12 443 ASN A C 1
ATOM 3546 O O . ASN A 1 443 ? 1.022 21.239 21.205 1.00 76.12 443 ASN A O 1
ATOM 3550 N N . VAL A 1 444 ? 0.505 23.267 20.398 1.00 73.25 444 VAL A N 1
ATOM 3551 C CA . VAL A 1 444 ? 0.192 22.816 19.028 1.00 73.25 444 VAL A CA 1
ATOM 3552 C C . VAL A 1 444 ? 1.405 22.203 18.310 1.00 73.25 444 VAL A C 1
ATOM 3554 O O . VAL A 1 444 ? 1.243 21.254 17.550 1.00 73.25 444 VAL A O 1
ATOM 3557 N N . ALA A 1 445 ? 2.628 22.685 18.553 1.00 72.25 445 ALA A N 1
ATOM 3558 C CA . ALA A 1 445 ? 3.827 22.137 17.909 1.00 72.25 445 ALA A CA 1
ATOM 3559 C C . ALA A 1 445 ? 4.118 20.706 18.384 1.00 72.25 445 ALA A C 1
ATOM 3561 O O . ALA A 1 445 ? 4.409 19.826 17.580 1.00 72.25 445 ALA A O 1
ATOM 3562 N N . ASN A 1 446 ? 3.960 20.456 19.680 1.00 76.94 446 ASN A N 1
ATOM 3563 C CA . ASN A 1 446 ? 4.072 19.126 20.261 1.00 76.94 446 ASN A CA 1
ATOM 3564 C C . ASN A 1 446 ? 2.899 18.212 19.862 1.00 76.94 446 ASN A C 1
ATOM 3566 O O . ASN A 1 446 ? 3.112 17.017 19.695 1.00 76.94 446 ASN A O 1
ATOM 3570 N N . LEU A 1 447 ? 1.690 18.746 19.646 1.00 79.94 447 LEU A N 1
ATOM 3571 C CA . LEU A 1 447 ? 0.593 17.994 19.017 1.00 79.94 447 LEU A CA 1
ATOM 3572 C C . LEU A 1 447 ? 0.979 17.538 17.598 1.00 79.94 447 LEU A C 1
ATOM 3574 O O . LEU A 1 447 ? 0.810 16.367 17.265 1.00 79.94 447 LEU A O 1
ATOM 3578 N N . ILE A 1 448 ? 1.530 18.438 16.776 1.00 79.12 448 ILE A N 1
ATOM 3579 C CA . ILE A 1 448 ? 2.019 18.112 15.426 1.00 79.12 448 ILE A CA 1
ATOM 3580 C C . ILE A 1 448 ? 3.121 17.053 15.504 1.00 79.12 448 ILE A C 1
ATOM 3582 O O . ILE A 1 448 ? 3.087 16.088 14.743 1.00 79.12 448 ILE A O 1
ATOM 3586 N N . GLU A 1 449 ? 4.068 17.198 16.431 1.00 75.56 449 GLU A N 1
ATOM 3587 C CA . GLU A 1 449 ? 5.143 16.229 16.656 1.00 75.56 449 GLU A CA 1
ATOM 3588 C C . GLU A 1 449 ? 4.584 14.849 17.025 1.00 75.56 449 GLU A C 1
ATOM 3590 O O . GLU A 1 449 ? 4.931 13.873 16.369 1.00 75.56 449 GLU A O 1
ATOM 3595 N N . GLN A 1 450 ? 3.668 14.772 17.997 1.00 77.06 450 GLN A N 1
ATOM 3596 C CA . GLN A 1 450 ? 3.025 13.527 18.441 1.00 77.06 450 GLN A CA 1
ATOM 3597 C C . GLN A 1 450 ? 2.246 12.832 17.315 1.00 77.06 450 GLN A C 1
ATOM 3599 O O . GLN A 1 450 ? 2.318 11.615 17.161 1.00 77.06 450 GLN A O 1
ATOM 3604 N N . LEU A 1 451 ? 1.516 13.599 16.502 1.00 74.25 451 LEU A N 1
ATOM 3605 C CA . LEU A 1 451 ? 0.782 13.068 15.353 1.00 74.25 451 LEU A CA 1
ATOM 3606 C C . LEU A 1 451 ? 1.715 12.649 14.203 1.00 74.25 451 LEU A C 1
ATOM 3608 O O . LEU A 1 451 ? 1.390 11.730 13.451 1.00 74.25 451 LEU A O 1
ATOM 3612 N N . SER A 1 452 ? 2.882 13.287 14.076 1.00 71.00 452 SER A N 1
ATOM 3613 C CA . SER A 1 452 ? 3.893 12.964 13.059 1.00 71.00 452 SER A CA 1
ATOM 3614 C C . SER A 1 452 ? 4.714 11.726 13.424 1.00 71.00 452 SER A C 1
ATOM 3616 O O . SER A 1 452 ? 4.974 10.887 12.561 1.00 71.00 452 SER A O 1
ATOM 3618 N N . THR A 1 453 ? 5.096 11.567 14.694 1.00 61.56 453 THR A N 1
ATOM 3619 C CA . THR A 1 453 ? 5.846 10.397 15.182 1.00 61.56 453 THR A CA 1
ATOM 3620 C C . THR A 1 453 ? 4.996 9.133 15.154 1.00 61.56 453 THR A C 1
ATOM 3622 O O . THR A 1 453 ? 5.440 8.118 14.624 1.00 61.56 453 THR A O 1
ATOM 3625 N N . ALA A 1 454 ? 3.732 9.210 15.575 1.00 54.84 454 ALA A N 1
ATOM 3626 C CA . ALA A 1 454 ? 2.811 8.079 15.487 1.00 54.84 454 ALA A CA 1
ATOM 3627 C C . ALA A 1 454 ? 2.492 7.659 14.032 1.00 54.84 454 ALA A C 1
ATOM 3629 O O . ALA A 1 454 ? 2.103 6.519 13.757 1.00 54.84 454 ALA A O 1
ATOM 3630 N N . LYS A 1 455 ? 2.699 8.562 13.064 1.00 46.81 455 LYS A N 1
ATOM 3631 C CA . LYS A 1 455 ? 2.612 8.248 11.636 1.00 46.81 455 LYS A CA 1
ATOM 3632 C C . LYS A 1 455 ? 3.874 7.567 11.090 1.00 46.81 455 LYS A C 1
ATOM 3634 O O . LYS A 1 455 ? 3.761 6.673 10.255 1.00 46.81 455 LYS A O 1
ATOM 3639 N N . ALA A 1 456 ? 5.057 7.932 11.582 1.00 41.69 456 ALA A N 1
ATOM 3640 C CA . ALA A 1 456 ? 6.307 7.243 11.248 1.00 41.69 456 ALA A CA 1
ATOM 3641 C C . ALA A 1 456 ? 6.315 5.781 11.744 1.00 41.69 456 ALA A C 1
ATOM 3643 O O . ALA A 1 456 ? 6.865 4.906 11.077 1.00 41.69 456 ALA A O 1
ATOM 3644 N N . ASP A 1 457 ? 5.621 5.497 12.851 1.00 36.72 457 ASP A N 1
ATOM 3645 C CA . ASP A 1 457 ? 5.443 4.132 13.365 1.00 36.72 457 ASP A CA 1
ATOM 3646 C C . ASP A 1 457 ? 4.416 3.301 12.562 1.00 36.72 457 ASP A C 1
ATOM 3648 O O . ASP A 1 457 ? 4.502 2.072 12.540 1.00 36.72 457 ASP A O 1
ATOM 3652 N N . SER A 1 458 ? 3.482 3.943 11.841 1.00 36.81 458 SER A N 1
ATOM 3653 C CA . SER A 1 458 ? 2.487 3.273 10.975 1.00 36.81 458 SER A CA 1
ATOM 3654 C C . SER A 1 458 ? 2.864 3.225 9.485 1.00 36.81 458 SER A C 1
ATOM 3656 O O . SER A 1 458 ? 2.286 2.436 8.733 1.00 36.81 458 SER A O 1
ATOM 3658 N N . ILE A 1 459 ? 3.862 4.000 9.042 1.00 31.59 459 ILE A N 1
ATOM 3659 C CA . ILE A 1 459 ? 4.354 4.034 7.656 1.00 31.59 459 ILE A CA 1
ATOM 3660 C C . ILE A 1 459 ? 5.875 3.857 7.645 1.00 31.59 459 ILE A C 1
ATOM 3662 O O . ILE A 1 459 ? 6.624 4.814 7.800 1.00 31.59 459 ILE A O 1
ATOM 3666 N N . ASN A 1 460 ? 6.346 2.638 7.373 1.00 27.66 460 ASN A N 1
ATOM 3667 C CA . ASN A 1 460 ? 7.759 2.386 7.079 1.00 27.66 460 ASN A CA 1
ATOM 3668 C C . ASN A 1 460 ? 7.979 2.000 5.602 1.00 27.66 460 ASN A C 1
ATOM 3670 O O . ASN A 1 460 ? 7.957 0.817 5.232 1.00 27.66 460 ASN A O 1
ATOM 3674 N N . SER A 1 461 ? 8.259 3.018 4.774 1.00 25.98 461 SER A N 1
ATOM 3675 C CA . SER A 1 461 ? 9.089 2.925 3.560 1.00 25.98 461 SER A CA 1
ATOM 3676 C C . SER A 1 461 ? 9.589 4.309 3.090 1.00 25.98 461 SER A C 1
ATOM 3678 O O . SER A 1 461 ? 8.760 5.063 2.599 1.00 25.98 461 SER A O 1
ATOM 3680 N N . LYS A 1 462 ? 10.918 4.551 3.203 1.00 30.72 462 LYS A N 1
ATOM 3681 C CA . LYS A 1 462 ? 11.848 5.410 2.401 1.00 30.72 462 LYS A CA 1
ATOM 3682 C C . LYS A 1 462 ? 11.429 6.850 2.027 1.00 30.72 462 LYS A C 1
ATOM 3684 O O . LYS A 1 462 ? 10.306 7.069 1.615 1.00 30.72 462 LYS A O 1
ATOM 3689 N N . ASP A 1 463 ? 12.265 7.886 1.963 1.00 30.84 463 ASP A N 1
ATOM 3690 C CA . ASP A 1 463 ? 13.672 8.196 2.265 1.00 30.84 463 ASP A CA 1
ATOM 3691 C C . ASP A 1 463 ? 13.770 9.752 2.288 1.00 30.84 463 ASP A C 1
ATOM 3693 O O . ASP A 1 463 ? 12.967 10.438 1.659 1.00 30.84 463 ASP A O 1
ATOM 3697 N N . GLU A 1 464 ? 14.742 10.289 3.033 1.00 31.03 464 GLU A N 1
ATOM 3698 C CA . GLU A 1 464 ? 15.453 11.572 2.829 1.00 31.03 464 GLU A CA 1
ATOM 3699 C C . GLU A 1 464 ? 14.697 12.805 2.266 1.00 31.03 464 GLU A C 1
ATOM 3701 O O . GLU A 1 464 ? 14.824 13.137 1.092 1.00 31.03 464 GLU A O 1
ATOM 3706 N N . ASN A 1 465 ? 14.030 13.600 3.121 1.00 30.03 465 ASN A N 1
ATOM 3707 C CA . ASN A 1 465 ? 13.839 15.042 2.834 1.00 30.03 465 ASN A CA 1
ATOM 3708 C C . ASN A 1 465 ? 13.612 15.977 4.047 1.00 30.03 465 ASN A C 1
ATOM 3710 O O . ASN A 1 465 ? 13.368 17.175 3.888 1.00 30.03 465 ASN A O 1
ATOM 3714 N N . ASN A 1 466 ? 13.767 15.489 5.283 1.00 31.39 466 ASN A N 1
ATOM 3715 C CA . ASN A 1 466 ? 13.401 16.260 6.485 1.00 31.39 466 ASN A CA 1
ATOM 3716 C C . ASN A 1 466 ? 14.325 17.457 6.804 1.00 31.39 466 ASN A C 1
ATOM 3718 O O . ASN A 1 466 ? 13.979 18.291 7.639 1.00 31.39 466 ASN A O 1
ATOM 3722 N N . ASN A 1 467 ? 15.474 17.598 6.132 1.00 31.80 467 ASN A N 1
ATOM 3723 C CA . ASN A 1 467 ? 16.376 18.745 6.324 1.00 31.80 467 ASN A CA 1
ATOM 3724 C C . ASN A 1 467 ? 16.059 19.957 5.428 1.00 31.80 467 ASN A C 1
ATOM 3726 O O . ASN A 1 467 ? 16.606 21.036 5.663 1.00 31.80 467 ASN A O 1
ATOM 3730 N N . VAL A 1 468 ? 15.177 19.814 4.431 1.00 33.66 468 VAL A N 1
ATOM 3731 C CA . VAL A 1 468 ? 14.768 20.928 3.554 1.00 33.66 468 VAL A CA 1
ATOM 3732 C C . VAL A 1 468 ? 13.556 21.658 4.144 1.00 33.66 468 VAL A C 1
ATOM 3734 O O . VAL A 1 468 ? 13.587 22.881 4.272 1.00 33.66 468 VAL A O 1
ATOM 3737 N N . GLN A 1 469 ? 12.568 20.925 4.672 1.00 35.81 469 GLN A N 1
ATOM 3738 C CA . GLN A 1 469 ? 11.378 21.516 5.307 1.00 35.81 469 GLN A CA 1
ATOM 3739 C C . GLN A 1 469 ? 11.705 22.328 6.576 1.00 35.81 469 GLN A C 1
ATOM 3741 O O . GLN A 1 469 ? 11.129 23.390 6.797 1.00 35.81 469 GLN A O 1
ATOM 3746 N N . ALA A 1 470 ? 12.701 21.916 7.371 1.00 32.28 470 ALA A N 1
ATOM 3747 C CA . ALA A 1 470 ? 13.144 22.683 8.542 1.00 32.28 470 ALA A CA 1
ATOM 3748 C C . ALA A 1 470 ? 13.816 24.030 8.186 1.00 32.28 470 ALA A C 1
ATOM 3750 O O . ALA A 1 470 ? 13.890 24.927 9.030 1.00 32.28 470 ALA A O 1
ATOM 3751 N N . ASN A 1 471 ? 14.307 24.185 6.951 1.00 32.62 471 ASN A N 1
ATOM 3752 C CA . ASN A 1 471 ? 14.935 25.414 6.462 1.00 32.62 471 ASN A CA 1
ATOM 3753 C C . ASN A 1 471 ? 13.962 26.301 5.664 1.00 32.62 471 ASN A C 1
ATOM 3755 O O . ASN A 1 471 ? 14.066 27.522 5.752 1.00 32.62 471 ASN A O 1
ATOM 3759 N N . GLU A 1 472 ? 12.970 25.730 4.978 1.00 35.72 472 GLU A N 1
ATOM 3760 C CA . GLU A 1 472 ? 11.902 26.497 4.313 1.00 35.72 472 GLU A CA 1
ATOM 3761 C C . GLU A 1 472 ? 10.948 27.157 5.326 1.00 35.72 472 GLU A C 1
ATOM 3763 O O . GLU A 1 472 ? 10.562 28.315 5.154 1.00 35.72 472 GLU A O 1
ATOM 3768 N N . VAL A 1 473 ? 10.690 26.499 6.466 1.00 37.81 473 VAL A N 1
ATOM 3769 C CA . VAL A 1 473 ? 9.973 27.094 7.614 1.00 37.81 473 VAL A CA 1
ATOM 3770 C C . VAL A 1 473 ? 10.739 28.289 8.207 1.00 37.81 473 VAL A C 1
ATOM 3772 O O . VAL A 1 473 ? 10.124 29.261 8.648 1.00 37.81 473 VAL A O 1
ATOM 3775 N N . ARG A 1 474 ? 12.082 28.284 8.157 1.00 34.47 474 ARG A N 1
ATOM 3776 C CA . ARG A 1 474 ? 12.911 29.430 8.587 1.00 34.47 474 ARG A CA 1
ATOM 3777 C C . ARG A 1 474 ? 12.873 30.596 7.598 1.00 34.47 474 ARG A C 1
ATOM 3779 O O . ARG A 1 474 ? 13.013 31.735 8.031 1.00 34.47 474 ARG A O 1
ATOM 3786 N N . GLN A 1 475 ? 12.668 30.335 6.304 1.00 33.44 475 GLN A N 1
ATOM 3787 C CA . GLN A 1 475 ? 12.578 31.376 5.273 1.00 33.44 475 GLN A CA 1
ATOM 3788 C C . GLN A 1 475 ? 11.191 32.034 5.188 1.00 33.44 475 GLN A C 1
ATOM 3790 O O . GLN A 1 475 ? 11.114 33.239 4.936 1.00 33.44 475 GLN A O 1
ATOM 3795 N N . TYR A 1 476 ? 10.106 31.310 5.483 1.00 31.19 476 TYR A N 1
ATOM 3796 C CA . TYR A 1 476 ? 8.762 31.903 5.569 1.00 31.19 476 TYR A CA 1
ATOM 3797 C C . TYR A 1 476 ? 8.615 32.860 6.767 1.00 31.19 476 TYR A C 1
ATOM 3799 O O . TYR A 1 476 ? 8.005 33.923 6.637 1.00 31.19 476 TYR A O 1
ATOM 3807 N N . GLN A 1 477 ? 9.261 32.559 7.900 1.00 35.41 477 GLN A N 1
ATOM 3808 C CA . GLN A 1 477 ? 9.261 33.418 9.096 1.00 35.41 477 GLN A CA 1
ATOM 3809 C C . GLN A 1 477 ? 10.025 34.744 8.920 1.00 35.41 477 GLN A C 1
ATOM 3811 O O . GLN A 1 477 ? 9.739 35.707 9.625 1.00 35.41 477 GLN A O 1
ATOM 3816 N N . SER A 1 478 ? 10.944 34.851 7.954 1.00 35.50 478 SER A N 1
ATOM 3817 C CA . SER A 1 478 ? 11.665 36.104 7.657 1.00 35.50 478 SER A CA 1
ATOM 3818 C C . SER A 1 478 ? 10.813 37.189 6.985 1.00 35.50 478 SER A C 1
ATOM 3820 O O . SER A 1 478 ? 11.273 38.322 6.867 1.00 35.50 478 SER A O 1
ATOM 3822 N N . SER A 1 479 ? 9.592 36.872 6.540 1.00 31.45 479 SER A N 1
ATOM 3823 C CA . SER A 1 479 ? 8.780 37.780 5.713 1.00 31.45 479 SER A CA 1
ATOM 3824 C C . SER A 1 479 ? 7.537 38.363 6.396 1.00 31.45 479 SER A C 1
ATOM 3826 O O . SER A 1 479 ? 6.870 39.206 5.805 1.00 31.45 479 SER A O 1
ATOM 3828 N N . GLN A 1 480 ? 7.240 37.992 7.648 1.00 28.59 480 GLN A N 1
ATOM 3829 C CA . GLN A 1 480 ? 6.117 38.559 8.403 1.00 28.59 480 GLN A CA 1
ATOM 3830 C C . GLN A 1 480 ? 6.541 38.928 9.836 1.00 28.59 480 GLN A C 1
ATOM 3832 O O . GLN A 1 480 ? 6.500 38.120 10.755 1.00 28.59 480 GLN A O 1
ATOM 3837 N N . ASN A 1 481 ? 6.901 40.204 9.988 1.00 25.48 481 ASN A N 1
ATOM 3838 C CA . ASN A 1 481 ? 6.896 41.013 11.212 1.00 25.48 481 ASN A CA 1
ATOM 3839 C C . ASN A 1 481 ? 7.942 40.760 12.317 1.00 25.48 481 ASN A C 1
ATOM 3841 O O . ASN A 1 481 ? 7.775 39.983 13.252 1.00 25.48 481 ASN A O 1
ATOM 3845 N N . TYR A 1 482 ? 8.968 41.619 12.259 1.00 28.98 482 TYR A N 1
ATOM 3846 C CA . TYR A 1 482 ? 9.541 42.405 13.357 1.00 28.98 482 TYR A CA 1
ATOM 3847 C C . TYR A 1 482 ? 8.755 42.379 14.685 1.00 28.98 482 TYR A C 1
ATOM 3849 O O . TYR A 1 482 ? 7.886 43.211 14.932 1.00 28.98 482 TYR A O 1
ATOM 3857 N N . LYS A 1 483 ? 9.148 41.455 15.566 1.00 27.81 483 LYS A N 1
ATOM 3858 C CA . LYS A 1 483 ? 9.370 41.630 17.017 1.00 27.81 483 LYS A CA 1
ATOM 3859 C C . LYS A 1 483 ? 10.187 40.425 17.483 1.00 27.81 483 LYS A C 1
ATOM 3861 O O . LYS A 1 483 ? 9.689 39.444 18.024 1.00 27.81 483 LYS A O 1
ATOM 3866 N N . GLN A 1 484 ? 11.458 40.482 17.117 1.00 29.94 484 GLN A N 1
ATOM 3867 C CA . GLN A 1 484 ? 12.453 39.444 17.319 1.00 29.94 484 GLN A CA 1
ATOM 3868 C C . GLN A 1 484 ? 13.251 39.728 18.596 1.00 29.94 484 GLN A C 1
ATOM 3870 O O . GLN A 1 484 ? 13.412 40.887 18.970 1.00 29.94 484 GLN A O 1
ATOM 3875 N N . ASN A 1 485 ? 13.838 38.657 19.136 1.00 31.36 485 ASN A N 1
ATOM 3876 C CA . ASN A 1 485 ? 14.954 38.612 20.090 1.00 31.36 485 ASN A CA 1
ATOM 3877 C C . ASN A 1 485 ? 14.565 38.540 21.572 1.00 31.36 485 ASN A C 1
ATOM 3879 O O . ASN A 1 485 ? 14.408 39.569 22.204 1.00 31.36 485 ASN A O 1
ATOM 3883 N N . ASP A 1 486 ? 14.490 37.310 22.113 1.00 31.22 486 ASP A N 1
ATOM 3884 C CA . ASP A 1 486 ? 15.110 37.014 23.424 1.00 31.22 486 ASP A CA 1
ATOM 3885 C C . ASP A 1 486 ? 15.269 35.512 23.766 1.00 31.22 486 ASP A C 1
ATOM 3887 O O . ASP A 1 486 ? 16.169 35.148 24.517 1.00 31.22 486 ASP A O 1
ATOM 3891 N N . HIS A 1 487 ? 14.509 34.574 23.182 1.00 32.53 487 HIS A N 1
ATOM 3892 C CA . HIS A 1 487 ? 14.509 33.200 23.732 1.00 32.53 487 HIS A CA 1
ATOM 3893 C C . HIS A 1 487 ? 15.553 32.194 23.207 1.00 32.53 487 HIS A C 1
ATOM 3895 O O . HIS A 1 487 ? 15.854 31.228 23.909 1.00 32.53 487 HIS A O 1
ATOM 3901 N N . ASN A 1 488 ? 16.157 32.385 22.028 1.00 31.30 488 ASN A N 1
ATOM 3902 C CA . ASN A 1 488 ? 17.084 31.381 21.463 1.00 31.30 488 ASN A CA 1
ATOM 3903 C C . ASN A 1 488 ? 18.558 31.562 21.888 1.00 31.30 488 ASN A C 1
ATOM 3905 O O . ASN A 1 488 ? 19.398 30.697 21.633 1.00 31.30 488 ASN A O 1
ATOM 3909 N N . SER A 1 489 ? 18.869 32.653 22.588 1.00 33.06 489 SER A N 1
ATOM 3910 C CA . SER A 1 489 ? 20.183 32.910 23.194 1.00 33.06 489 SER A CA 1
ATOM 3911 C C . SER A 1 489 ? 20.366 32.155 24.521 1.00 33.06 489 SER A C 1
ATOM 3913 O O . SER A 1 489 ? 21.493 31.820 24.894 1.00 33.06 489 SER A O 1
ATOM 3915 N N . ASN A 1 490 ? 19.265 31.811 25.205 1.00 38.44 490 ASN A N 1
ATOM 3916 C CA . ASN A 1 490 ? 19.301 31.265 26.565 1.00 38.44 490 ASN A CA 1
ATOM 3917 C C . ASN A 1 490 ? 19.739 29.795 26.653 1.00 38.44 490 ASN A C 1
ATOM 3919 O O . ASN A 1 490 ? 20.464 29.452 27.578 1.00 38.44 490 ASN A O 1
ATOM 3923 N N . SER A 1 491 ? 19.423 28.910 25.697 1.00 49.97 491 SER A N 1
ATOM 3924 C CA . SER A 1 491 ? 19.718 27.469 25.878 1.00 49.97 491 SER A CA 1
ATOM 3925 C C . SER A 1 491 ? 21.210 27.105 25.746 1.00 49.97 491 SER A C 1
ATOM 3927 O O . SER A 1 491 ? 21.700 26.203 26.433 1.00 49.97 491 SER A O 1
ATOM 3929 N N . LYS A 1 492 ? 21.971 27.829 24.909 1.00 51.47 492 LYS A N 1
ATOM 3930 C CA . LYS A 1 492 ? 23.441 27.701 24.834 1.00 51.47 492 LYS A CA 1
ATOM 3931 C C . LYS A 1 492 ? 24.135 28.393 26.008 1.00 51.47 492 LYS A C 1
ATOM 3933 O O . LYS A 1 492 ? 25.155 27.881 26.471 1.00 51.47 492 LYS A O 1
ATOM 3938 N N . ALA A 1 493 ? 23.592 29.515 26.486 1.00 56.78 493 ALA A N 1
ATOM 3939 C CA . ALA A 1 493 ? 24.102 30.227 27.655 1.00 56.78 493 ALA A CA 1
ATOM 3940 C C . ALA A 1 493 ? 23.901 29.408 28.941 1.00 56.78 493 ALA A C 1
ATOM 3942 O O . ALA A 1 493 ? 24.865 29.185 29.662 1.00 56.78 493 ALA A O 1
ATOM 3943 N N . GLU A 1 494 ? 22.713 28.841 29.160 1.00 64.94 494 GLU A N 1
ATOM 3944 C CA . GLU A 1 494 ? 22.408 27.971 30.304 1.00 64.94 494 GLU A CA 1
ATOM 3945 C C . GLU A 1 494 ? 23.273 26.710 30.341 1.00 64.94 494 GLU A C 1
ATOM 3947 O O . GLU A 1 494 ? 23.715 26.290 31.406 1.00 64.94 494 GLU A O 1
ATOM 3952 N N . LEU A 1 495 ? 23.540 26.080 29.190 1.00 64.38 495 LEU A N 1
ATOM 3953 C CA . LEU A 1 495 ? 24.397 24.892 29.150 1.00 64.38 495 LEU A CA 1
ATOM 3954 C C . LEU A 1 495 ? 25.867 25.243 29.416 1.00 64.38 495 LEU A C 1
ATOM 3956 O O . LEU A 1 495 ? 26.600 24.440 29.997 1.00 64.38 495 LEU A O 1
ATOM 3960 N N . ARG A 1 496 ? 26.307 26.430 28.984 1.00 70.81 496 ARG A N 1
ATOM 3961 C CA . ARG A 1 496 ? 27.644 26.950 29.284 1.00 70.81 496 ARG A CA 1
ATOM 3962 C C . ARG A 1 496 ? 27.768 27.293 30.768 1.00 70.81 496 ARG A C 1
ATOM 3964 O O . ARG A 1 496 ? 28.761 26.914 31.378 1.00 70.81 496 ARG A O 1
ATOM 3971 N N . GLU A 1 497 ? 26.740 27.908 31.341 1.00 74.38 497 GLU A N 1
ATOM 3972 C CA . GLU A 1 497 ? 26.666 28.237 32.762 1.00 74.38 497 GLU A CA 1
ATOM 3973 C C . GLU A 1 497 ? 26.650 26.976 33.629 1.00 74.38 497 GLU A C 1
ATOM 3975 O O . GLU A 1 497 ? 27.482 26.830 34.517 1.00 74.38 497 GLU A O 1
ATOM 3980 N N . LEU A 1 498 ? 25.820 25.986 33.287 1.00 79.06 498 LEU A N 1
ATOM 3981 C CA . LEU A 1 498 ? 25.798 24.697 33.977 1.00 79.06 498 LEU A CA 1
ATOM 3982 C C . LEU A 1 498 ? 27.173 24.013 33.949 1.00 79.06 498 LEU A C 1
ATOM 3984 O O . LEU A 1 498 ? 27.625 23.501 34.967 1.00 79.06 498 LEU A O 1
ATOM 3988 N N . LYS A 1 499 ? 27.881 24.032 32.812 1.00 77.19 499 LYS A N 1
ATOM 3989 C CA . LYS A 1 499 ? 29.236 23.459 32.714 1.00 77.19 499 LYS A CA 1
ATOM 3990 C C . LYS A 1 499 ? 30.264 24.209 33.565 1.00 77.19 499 LYS A C 1
ATOM 3992 O O . LYS A 1 499 ? 31.128 23.559 34.149 1.00 77.19 499 LYS A O 1
ATOM 3997 N N . ASN A 1 500 ? 30.161 25.534 33.661 1.00 76.06 500 ASN A N 1
ATOM 3998 C CA . ASN A 1 500 ? 31.017 26.336 34.535 1.00 76.06 500 ASN A CA 1
ATOM 3999 C C . ASN A 1 500 ? 30.747 26.028 36.019 1.00 76.06 500 ASN A C 1
ATOM 4001 O O . ASN A 1 500 ? 31.688 25.836 36.785 1.00 76.06 500 ASN A O 1
ATOM 4005 N N . GLN A 1 501 ? 29.477 25.903 36.411 1.00 78.50 501 GLN A N 1
ATOM 4006 C CA . GLN A 1 501 ? 29.076 25.590 37.788 1.00 78.50 501 GLN A CA 1
ATOM 4007 C C . GLN A 1 501 ? 29.386 24.135 38.186 1.00 78.50 501 GLN A C 1
ATOM 4009 O O . GLN A 1 501 ? 29.718 23.849 39.333 1.00 78.50 501 GLN A O 1
ATOM 4014 N N . ILE A 1 502 ? 29.347 23.189 37.240 1.00 78.06 502 ILE A N 1
ATOM 4015 C CA . ILE A 1 502 ? 29.805 21.811 37.486 1.00 78.06 502 ILE A CA 1
ATOM 4016 C C . ILE A 1 502 ? 31.299 21.804 37.817 1.00 78.06 502 ILE A C 1
ATOM 4018 O O . ILE A 1 502 ? 31.716 21.092 38.730 1.00 78.06 502 ILE A O 1
ATOM 4022 N N . ALA A 1 503 ? 32.104 22.604 37.108 1.00 75.62 503 ALA A N 1
ATOM 4023 C CA . ALA A 1 503 ? 33.541 22.673 37.349 1.00 75.62 503 ALA A CA 1
ATOM 4024 C C . ALA A 1 503 ? 33.858 23.150 38.780 1.00 75.62 503 ALA A C 1
ATOM 4026 O O . ALA A 1 503 ? 34.745 22.576 39.412 1.00 75.62 503 ALA A O 1
ATOM 4027 N N . SER A 1 504 ? 33.093 24.108 39.322 1.00 75.94 504 SER A N 1
ATOM 4028 C CA . SER A 1 504 ? 33.280 24.640 40.683 1.00 75.94 504 SER A CA 1
ATOM 4029 C C . SER A 1 504 ? 32.826 23.693 41.803 1.00 75.94 504 SER 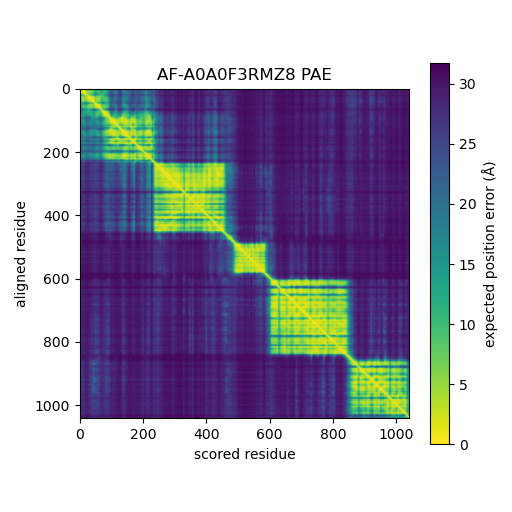A C 1
ATOM 4031 O O . SER A 1 504 ? 33.285 23.834 42.933 1.00 75.94 504 SER A O 1
ATOM 4033 N N . ARG A 1 505 ? 31.977 22.696 41.507 1.00 77.94 505 ARG A N 1
ATOM 4034 C CA . ARG A 1 505 ? 31.506 21.674 42.469 1.00 77.94 505 ARG A CA 1
ATOM 4035 C C . ARG A 1 505 ? 31.941 20.250 42.125 1.00 77.94 505 ARG A C 1
ATOM 4037 O O . ARG A 1 505 ? 31.327 19.279 42.569 1.00 77.94 505 ARG A O 1
ATOM 4044 N N . THR A 1 506 ? 33.011 20.119 41.341 1.00 80.75 506 THR A N 1
ATOM 4045 C CA . THR A 1 506 ? 33.481 18.827 40.822 1.00 80.75 506 THR A CA 1
ATOM 4046 C C . THR A 1 506 ? 33.711 17.800 41.931 1.00 80.75 506 THR A C 1
ATOM 4048 O O . THR A 1 506 ? 33.327 16.643 41.779 1.00 80.75 506 THR A O 1
ATOM 4051 N N . GLU A 1 507 ? 34.327 18.211 43.041 1.00 80.12 507 GLU A N 1
ATOM 4052 C CA . GLU A 1 507 ? 34.648 17.324 44.165 1.00 80.12 507 GLU A CA 1
ATOM 4053 C C . GLU A 1 507 ? 33.386 16.797 44.860 1.00 80.12 507 GLU A C 1
ATOM 4055 O O . GLU A 1 507 ? 33.242 15.590 45.030 1.00 80.12 507 GLU A O 1
ATOM 4060 N N . THR A 1 508 ? 32.422 17.674 45.149 1.00 79.00 508 THR A N 1
ATOM 4061 C CA . THR A 1 508 ? 31.139 17.304 45.765 1.00 79.00 508 THR A CA 1
ATOM 4062 C C . THR A 1 508 ? 30.335 16.350 44.882 1.00 79.00 508 THR A C 1
ATOM 4064 O O . THR A 1 508 ? 29.820 15.344 45.362 1.00 79.00 508 THR A O 1
ATOM 4067 N N . ILE A 1 509 ? 30.263 16.631 43.576 1.00 83.19 509 ILE A N 1
ATOM 4068 C CA . ILE A 1 509 ? 29.561 15.775 42.610 1.00 83.19 509 ILE A CA 1
ATOM 4069 C C . ILE A 1 509 ? 30.255 14.409 42.502 1.00 83.19 509 ILE A C 1
ATOM 4071 O O . ILE A 1 509 ? 29.587 13.380 42.418 1.00 83.19 509 ILE A O 1
ATOM 4075 N N . ALA A 1 510 ? 31.590 14.380 42.515 1.00 81.19 510 ALA A N 1
ATOM 4076 C CA . ALA A 1 510 ? 32.351 13.137 42.461 1.00 81.19 510 ALA A CA 1
ATOM 4077 C C . ALA A 1 510 ? 32.191 12.293 43.737 1.00 81.19 510 ALA A C 1
ATOM 4079 O O . ALA A 1 510 ? 32.072 11.075 43.620 1.00 81.19 510 ALA A O 1
ATOM 4080 N N . TRP A 1 511 ? 32.129 12.909 44.925 1.00 79.75 511 TRP A N 1
ATOM 4081 C CA . TRP A 1 511 ? 31.837 12.201 46.179 1.00 79.75 511 TRP A CA 1
ATOM 4082 C C . TRP A 1 511 ? 30.442 11.584 46.194 1.00 79.75 511 TRP A C 1
ATOM 4084 O O . TRP A 1 511 ? 30.318 10.418 46.553 1.00 79.75 511 TRP A O 1
ATOM 4094 N N . ASP A 1 512 ? 29.409 12.303 45.745 1.00 81.12 512 ASP A N 1
ATOM 4095 C CA . ASP A 1 512 ? 28.057 11.727 45.684 1.00 81.12 512 ASP A CA 1
ATOM 4096 C C . ASP A 1 512 ? 27.984 10.529 44.720 1.00 81.12 512 ASP A C 1
ATOM 4098 O O . ASP A 1 512 ? 27.348 9.514 45.005 1.00 81.12 512 ASP A O 1
ATOM 4102 N N . LEU A 1 513 ? 28.676 10.618 43.578 1.00 83.00 513 LEU A N 1
ATOM 4103 C CA . LEU A 1 513 ? 28.631 9.584 42.541 1.00 83.00 513 LEU A CA 1
ATOM 4104 C C . LEU A 1 513 ? 29.503 8.361 42.832 1.00 83.00 513 LEU A C 1
ATOM 4106 O O . LEU A 1 513 ? 29.168 7.263 42.385 1.00 83.00 513 LEU A O 1
ATOM 4110 N N . LEU A 1 514 ? 30.652 8.550 43.481 1.00 82.06 514 LEU A N 1
ATOM 4111 C CA . LEU A 1 514 ? 31.688 7.521 43.615 1.00 82.06 514 LEU A CA 1
ATOM 4112 C C . LEU A 1 514 ? 31.984 7.129 45.070 1.00 82.06 514 LEU A C 1
ATOM 4114 O O . LEU A 1 514 ? 32.744 6.184 45.282 1.00 82.06 514 LEU A O 1
ATOM 4118 N N . GLY A 1 515 ? 31.395 7.814 46.053 1.00 80.81 515 GLY A N 1
ATOM 4119 C CA . GLY A 1 515 ? 31.627 7.590 47.480 1.00 80.81 515 GLY A CA 1
ATOM 4120 C C . GLY A 1 515 ? 32.948 8.183 47.979 1.00 80.81 515 GLY A C 1
ATOM 4121 O O . GLY A 1 515 ? 33.462 9.163 47.430 1.00 80.81 515 GLY A O 1
ATOM 4122 N N . ASP A 1 516 ? 33.513 7.578 49.026 1.00 81.88 516 ASP A N 1
ATOM 4123 C CA . ASP A 1 516 ? 34.753 8.053 49.644 1.00 81.88 516 ASP A CA 1
ATOM 4124 C C . ASP A 1 516 ? 35.972 7.875 48.719 1.00 81.88 516 ASP A C 1
ATOM 4126 O O . ASP A 1 516 ? 36.184 6.799 48.145 1.00 81.88 516 ASP A O 1
ATOM 4130 N N . PRO A 1 517 ? 36.822 8.908 48.571 1.00 86.88 517 PRO A N 1
ATOM 4131 C CA . PRO A 1 517 ? 38.005 8.819 47.734 1.00 86.88 517 PRO A CA 1
ATOM 4132 C C . PRO A 1 517 ? 39.105 7.987 48.398 1.00 86.88 517 PRO A C 1
ATOM 4134 O O . PRO A 1 517 ? 39.289 7.966 49.617 1.00 86.88 517 PRO A O 1
ATOM 4137 N N . ASN A 1 518 ? 39.946 7.381 47.567 1.00 86.75 518 ASN A N 1
ATOM 4138 C CA . ASN A 1 518 ? 41.174 6.740 48.004 1.00 86.75 518 ASN A CA 1
ATOM 4139 C C . ASN A 1 518 ? 42.207 7.813 48.379 1.00 86.75 518 ASN A C 1
ATOM 4141 O O . ASN A 1 518 ? 42.954 8.314 47.531 1.00 86.75 518 ASN A O 1
ATOM 4145 N N . LYS A 1 519 ? 42.247 8.171 49.667 1.00 81.56 519 LYS A N 1
ATOM 4146 C CA . LYS A 1 519 ? 43.105 9.243 50.201 1.00 81.56 519 LYS A CA 1
ATOM 4147 C C . LYS A 1 519 ? 44.598 9.019 49.933 1.00 81.56 519 LYS A C 1
ATOM 4149 O O . LYS A 1 519 ? 45.321 9.985 49.733 1.00 81.56 519 LYS A O 1
ATOM 4154 N N . ARG A 1 520 ? 45.058 7.762 49.866 1.00 84.94 520 ARG A N 1
ATOM 4155 C CA . ARG A 1 520 ? 46.474 7.420 49.625 1.00 84.94 520 ARG A CA 1
ATOM 4156 C C . ARG A 1 520 ? 46.922 7.717 48.191 1.00 84.94 520 ARG A C 1
ATOM 4158 O O . ARG A 1 520 ? 48.078 8.059 47.969 1.00 84.94 520 ARG A O 1
ATOM 4165 N N . LEU A 1 521 ? 46.030 7.537 47.215 1.00 83.25 521 LEU A N 1
ATOM 4166 C CA . LEU A 1 521 ? 46.343 7.679 45.784 1.00 83.25 521 LEU A CA 1
ATOM 4167 C C . LEU A 1 521 ? 45.858 9.003 45.183 1.00 83.25 521 LEU A C 1
ATOM 4169 O O . LEU A 1 521 ? 46.216 9.329 44.049 1.00 83.25 521 LEU A O 1
ATOM 4173 N N . SER A 1 522 ? 45.049 9.750 45.928 1.00 86.69 522 SER A N 1
ATOM 4174 C CA . SER A 1 522 ? 44.580 11.077 45.544 1.00 86.69 522 SER A CA 1
ATOM 4175 C C . SER A 1 522 ? 45.691 12.110 45.727 1.00 86.69 522 SER A C 1
ATOM 4177 O O . SER A 1 522 ? 46.443 12.070 46.698 1.00 86.69 522 SER A O 1
ATOM 4179 N N . ARG A 1 523 ? 45.805 13.042 44.782 1.00 85.31 523 ARG A N 1
ATOM 4180 C CA . ARG A 1 523 ? 46.704 14.202 44.867 1.00 85.31 523 ARG A CA 1
ATOM 4181 C C . ARG A 1 523 ? 45.888 15.479 44.708 1.00 85.31 523 ARG A C 1
ATOM 4183 O O . ARG A 1 523 ? 44.789 15.440 44.158 1.00 85.31 523 ARG A O 1
ATOM 4190 N N . TYR A 1 524 ? 46.439 16.605 45.154 1.00 77.94 524 TYR A N 1
ATOM 4191 C CA . TYR A 1 524 ? 45.809 17.916 44.991 1.00 77.94 524 TYR A CA 1
ATOM 4192 C C . TYR A 1 524 ? 45.384 18.143 43.523 1.00 77.94 524 TYR A C 1
ATOM 4194 O O . TYR A 1 524 ? 46.170 17.904 42.601 1.00 77.94 524 TYR A O 1
ATOM 4202 N N . GLY A 1 525 ? 44.107 18.480 43.306 1.00 76.88 525 GLY A N 1
ATOM 4203 C CA . GLY A 1 525 ? 43.492 18.655 41.983 1.00 76.88 525 GLY A CA 1
ATOM 4204 C C . GLY A 1 525 ? 43.173 17.375 41.184 1.00 76.88 525 GLY A C 1
ATOM 4205 O O . GLY A 1 525 ? 42.575 17.466 40.109 1.00 76.88 525 GLY A O 1
ATOM 4206 N N . LYS A 1 526 ? 43.558 16.176 41.653 1.00 87.69 526 LYS A N 1
ATOM 4207 C CA . LYS A 1 526 ? 43.305 14.873 40.998 1.00 87.69 526 LYS A CA 1
ATOM 4208 C C . LYS A 1 526 ? 42.984 13.795 42.030 1.00 87.69 526 LYS A C 1
ATOM 4210 O O . LYS A 1 526 ? 43.875 13.123 42.557 1.00 87.69 526 LYS A O 1
ATOM 4215 N N . ILE A 1 527 ? 41.701 13.591 42.268 1.00 87.94 527 ILE A N 1
ATOM 4216 C CA . ILE A 1 527 ? 41.208 12.653 43.275 1.00 87.94 527 ILE A CA 1
ATOM 4217 C C . ILE A 1 527 ? 40.954 11.292 42.617 1.00 87.94 527 ILE A C 1
ATOM 4219 O O . ILE A 1 527 ? 40.581 11.227 41.442 1.00 87.94 527 ILE A O 1
ATOM 4223 N N . ARG A 1 528 ? 41.214 10.196 43.337 1.00 88.31 528 ARG A N 1
ATOM 4224 C CA . ARG A 1 528 ? 41.073 8.819 42.838 1.00 88.31 528 ARG A CA 1
ATOM 4225 C C . ARG A 1 528 ? 40.127 7.990 43.702 1.00 88.31 528 ARG A C 1
ATOM 4227 O O . ARG A 1 528 ? 40.149 8.127 44.917 1.00 88.31 528 ARG A O 1
ATOM 4234 N N . TRP A 1 529 ? 39.359 7.091 43.087 1.00 85.50 529 TRP A N 1
ATOM 4235 C CA . TRP A 1 529 ? 38.340 6.252 43.735 1.00 85.50 529 TRP A CA 1
ATOM 4236 C C . TRP A 1 529 ? 38.542 4.753 43.485 1.00 85.50 529 TRP A C 1
ATOM 4238 O O . TRP A 1 529 ? 39.096 4.338 42.459 1.00 85.50 529 TRP A O 1
ATOM 4248 N N . GLY A 1 530 ? 38.067 3.953 44.447 1.00 76.88 530 GLY A N 1
ATOM 4249 C CA . GLY A 1 530 ? 38.244 2.499 44.534 1.00 76.88 530 GLY A CA 1
ATOM 4250 C C . GLY A 1 530 ? 39.559 2.079 45.207 1.00 76.88 530 GLY A C 1
ATOM 4251 O O . GLY A 1 530 ? 40.507 2.864 45.290 1.00 76.88 530 GLY A O 1
ATOM 4252 N N . ASP A 1 531 ? 39.652 0.820 45.641 1.00 72.56 531 ASP A N 1
ATOM 4253 C CA . ASP A 1 531 ? 40.781 0.285 46.436 1.00 72.56 531 ASP A CA 1
ATOM 4254 C C . ASP A 1 531 ? 42.148 0.432 45.748 1.00 72.56 531 ASP A C 1
ATOM 4256 O O . ASP A 1 531 ? 43.185 0.618 46.386 1.00 72.56 531 ASP A O 1
ATOM 4260 N N . THR A 1 532 ? 42.136 0.423 44.416 1.00 77.62 532 THR A N 1
ATOM 4261 C CA . THR A 1 532 ? 43.313 0.570 43.545 1.00 77.62 532 THR A CA 1
ATOM 4262 C C . THR A 1 532 ? 43.393 1.939 42.856 1.00 77.62 532 THR A C 1
ATOM 4264 O O . THR A 1 532 ? 44.319 2.184 42.088 1.00 77.62 532 THR A O 1
ATOM 4267 N N . GLY A 1 533 ? 42.450 2.853 43.123 1.00 78.75 533 GLY A N 1
ATOM 4268 C CA . GLY A 1 533 ? 42.414 4.192 42.525 1.00 78.75 533 GLY A CA 1
ATOM 4269 C C . GLY A 1 533 ? 42.118 4.202 41.020 1.00 78.75 533 GLY A C 1
ATOM 4270 O O . GLY A 1 533 ? 42.649 5.052 40.304 1.00 78.75 533 GLY A O 1
ATOM 4271 N N . LYS A 1 534 ? 41.315 3.242 40.535 1.00 85.62 534 LYS A N 1
ATOM 4272 C CA . LYS A 1 534 ? 41.032 3.016 39.105 1.00 85.62 534 LYS A CA 1
ATOM 4273 C C . LYS A 1 534 ? 40.329 4.188 38.429 1.00 85.62 534 LYS A C 1
ATOM 4275 O O . LYS A 1 534 ? 40.594 4.432 37.260 1.00 85.62 534 LYS A O 1
ATOM 4280 N N . ILE A 1 535 ? 39.479 4.926 39.139 1.00 89.00 535 ILE A N 1
ATOM 4281 C CA . ILE A 1 535 ? 38.792 6.100 38.585 1.00 89.00 535 ILE A CA 1
ATOM 4282 C C . ILE A 1 535 ? 39.467 7.354 39.121 1.00 89.00 535 ILE A C 1
ATOM 4284 O O . ILE A 1 535 ? 39.604 7.499 40.330 1.00 89.00 535 ILE A O 1
ATOM 4288 N N . GLN A 1 536 ? 39.861 8.271 38.243 1.00 91.31 536 GLN A N 1
ATOM 4289 C CA . GLN A 1 536 ? 40.403 9.576 38.608 1.00 91.31 536 GLN A CA 1
ATOM 4290 C C . GLN A 1 536 ? 39.490 10.687 38.106 1.00 91.31 536 GLN A C 1
ATOM 4292 O O . GLN A 1 536 ? 39.180 10.733 36.917 1.00 91.31 536 GLN A O 1
ATOM 4297 N N . VAL A 1 537 ? 39.141 11.624 38.984 1.00 89.94 537 VAL A N 1
ATOM 4298 C CA . VAL A 1 537 ? 38.443 12.867 38.632 1.00 89.94 537 VAL A CA 1
ATOM 4299 C C . VAL A 1 537 ? 39.393 14.035 38.863 1.00 89.94 537 VAL A C 1
ATOM 4301 O O . VAL A 1 537 ? 40.038 14.139 39.905 1.00 89.94 537 VAL A O 1
ATOM 4304 N N . THR A 1 538 ? 39.529 14.900 37.861 1.00 88.75 538 THR A N 1
ATOM 4305 C CA . THR A 1 538 ? 40.299 16.141 37.988 1.00 88.75 538 THR A CA 1
ATOM 4306 C C . THR A 1 538 ? 39.388 17.226 38.538 1.00 88.75 538 THR A C 1
ATOM 4308 O O . THR A 1 538 ? 38.379 17.539 37.914 1.00 88.75 538 THR A O 1
ATOM 4311 N N . THR A 1 539 ? 39.731 17.767 39.704 1.00 81.62 539 THR A N 1
ATOM 4312 C CA . THR A 1 539 ? 38.940 18.771 40.430 1.00 81.62 539 THR A CA 1
ATOM 4313 C C . THR A 1 539 ? 39.428 20.198 40.195 1.00 81.62 539 THR A C 1
ATOM 4315 O O . THR A 1 539 ? 38.681 21.130 40.459 1.00 81.62 539 THR A O 1
ATOM 4318 N N . GLU A 1 540 ? 40.627 20.384 39.629 1.00 74.31 540 GLU A N 1
ATOM 4319 C CA . GLU A 1 540 ? 41.217 21.709 39.405 1.00 74.31 540 GLU A CA 1
ATOM 4320 C C . GLU A 1 540 ? 41.900 21.871 38.036 1.00 74.31 540 GLU A C 1
ATOM 4322 O O . GLU A 1 540 ? 42.283 20.909 37.361 1.00 74.31 540 GLU A O 1
ATOM 4327 N N . GLY A 1 541 ? 42.086 23.130 37.630 1.00 74.06 541 GLY A N 1
ATOM 4328 C CA . GLY A 1 541 ? 42.716 23.512 36.367 1.00 74.06 541 GLY A CA 1
ATOM 4329 C C . GLY A 1 541 ? 41.801 23.341 35.149 1.00 74.06 541 GLY A C 1
ATOM 4330 O O . GLY A 1 541 ? 40.609 23.069 35.263 1.00 74.06 541 GLY A O 1
ATOM 4331 N N . LYS A 1 542 ? 42.361 23.475 33.939 1.00 76.31 542 LYS A N 1
ATOM 4332 C CA . LYS A 1 542 ? 41.594 23.464 32.670 1.00 76.31 542 LYS A CA 1
ATOM 4333 C C . LYS A 1 542 ? 40.811 22.174 32.374 1.00 76.31 542 LYS A C 1
ATOM 4335 O O . LYS A 1 542 ? 40.045 22.134 31.416 1.00 76.31 542 LYS A O 1
ATOM 4340 N N . TYR A 1 543 ? 41.034 21.118 33.154 1.00 80.69 543 TYR A N 1
ATOM 4341 C CA . TYR A 1 543 ? 40.350 19.830 33.029 1.00 80.69 543 TYR A CA 1
ATOM 4342 C C . TYR A 1 543 ? 39.464 19.510 34.241 1.00 80.69 543 TYR A C 1
ATOM 4344 O O . TYR A 1 543 ? 39.066 18.357 34.403 1.00 80.69 543 TYR A O 1
ATOM 4352 N N . ALA A 1 544 ? 39.148 20.504 35.079 1.00 78.88 544 ALA A N 1
ATOM 4353 C CA . ALA A 1 544 ? 38.177 20.355 36.156 1.00 78.88 544 ALA A CA 1
ATOM 4354 C C . ALA A 1 544 ? 36.846 19.800 35.613 1.00 78.88 544 ALA A C 1
ATOM 4356 O O . ALA A 1 544 ? 36.361 20.222 34.559 1.00 78.88 544 ALA A O 1
ATOM 4357 N N . GLY A 1 545 ? 36.291 18.797 36.291 1.00 79.12 545 GLY A N 1
ATOM 4358 C CA . GLY A 1 545 ? 35.061 18.123 35.873 1.00 79.12 545 GLY A CA 1
ATOM 4359 C C . GLY A 1 545 ? 35.257 17.018 34.830 1.00 79.12 545 GLY A C 1
ATOM 4360 O O . GLY A 1 545 ? 34.272 16.511 34.291 1.00 79.12 545 GLY A O 1
ATOM 4361 N N . LYS A 1 546 ? 36.502 16.630 34.521 1.00 89.31 546 LYS A N 1
ATOM 4362 C CA . LYS A 1 546 ? 36.820 15.476 33.663 1.00 89.31 546 LYS A CA 1
ATOM 4363 C C . LYS A 1 546 ? 37.212 14.256 34.490 1.00 89.31 546 LYS A C 1
ATOM 4365 O O . LYS A 1 546 ? 37.890 14.382 35.511 1.00 89.31 546 LYS A O 1
ATOM 4370 N N . TRP A 1 547 ? 36.832 13.075 34.011 1.00 92.38 547 TRP A N 1
ATOM 4371 C CA . TRP A 1 547 ? 37.161 11.798 34.639 1.00 92.38 547 TRP A CA 1
ATOM 4372 C C . TRP A 1 547 ? 37.832 10.832 33.660 1.00 92.38 547 TRP A C 1
ATOM 4374 O O . TRP A 1 547 ? 37.689 10.951 32.439 1.00 92.38 547 TRP A O 1
ATOM 4384 N N . TYR A 1 548 ? 38.576 9.883 34.222 1.00 89.12 548 TYR A N 1
ATOM 4385 C CA . TYR A 1 548 ? 39.265 8.817 33.504 1.00 89.12 548 TYR A CA 1
ATOM 4386 C C . TYR A 1 548 ? 39.244 7.529 34.331 1.00 89.12 548 TYR A C 1
ATOM 4388 O O . TYR A 1 548 ? 39.510 7.577 35.533 1.00 89.12 548 TYR A O 1
ATOM 4396 N N . ASP A 1 549 ? 38.976 6.389 33.702 1.00 87.69 549 ASP A N 1
ATOM 4397 C CA . ASP A 1 549 ? 39.082 5.061 34.310 1.00 87.69 549 ASP A CA 1
ATOM 4398 C C . ASP A 1 549 ? 40.271 4.289 33.724 1.00 87.69 549 ASP A C 1
ATOM 4400 O O . ASP A 1 549 ? 40.309 3.945 32.545 1.00 87.69 549 ASP A O 1
ATOM 4404 N N . PHE A 1 550 ? 41.258 4.008 34.575 1.00 80.62 550 PHE A N 1
ATOM 4405 C CA . PHE A 1 550 ? 42.490 3.297 34.237 1.00 80.62 550 PHE A CA 1
ATOM 4406 C C . PHE A 1 550 ? 42.295 1.803 33.978 1.00 80.62 550 PHE A C 1
ATOM 4408 O O . PHE A 1 550 ? 43.194 1.181 33.422 1.00 80.62 550 PHE A O 1
ATOM 4415 N N . SER A 1 551 ? 41.156 1.225 34.362 1.00 79.75 551 SER A N 1
ATOM 4416 C CA . SER A 1 551 ? 40.862 -0.185 34.097 1.00 79.75 551 SER A CA 1
ATOM 4417 C C . SER A 1 551 ? 40.224 -0.417 32.730 1.00 79.75 551 SER A C 1
ATOM 4419 O O . SER A 1 551 ? 40.505 -1.427 32.095 1.00 79.75 551 SER A O 1
ATOM 4421 N N . THR A 1 552 ? 39.406 0.528 32.262 1.00 81.50 552 THR A N 1
ATOM 4422 C CA . THR A 1 552 ? 38.660 0.411 30.999 1.00 81.50 552 THR A CA 1
ATOM 4423 C C . THR A 1 552 ? 39.180 1.336 29.896 1.00 81.50 552 THR A C 1
ATOM 4425 O O . THR A 1 552 ? 38.810 1.176 28.736 1.00 81.50 552 THR A O 1
ATOM 4428 N N . GLY A 1 553 ? 40.015 2.325 30.233 1.00 77.88 553 GLY A N 1
ATOM 4429 C CA . GLY A 1 553 ? 40.472 3.374 29.315 1.00 77.88 553 GLY A CA 1
ATOM 4430 C C . GLY A 1 553 ? 39.409 4.432 28.988 1.00 77.88 553 GLY A C 1
ATOM 4431 O O . GLY A 1 553 ? 39.663 5.333 28.184 1.00 77.88 553 GLY A O 1
ATOM 4432 N N . GLN A 1 554 ? 38.219 4.346 29.592 1.00 82.81 554 GLN A N 1
ATOM 4433 C CA . GLN A 1 554 ? 37.123 5.279 29.346 1.00 82.81 554 GLN A CA 1
ATOM 4434 C C . GLN A 1 554 ? 37.391 6.646 29.982 1.00 82.81 554 GLN A C 1
ATOM 4436 O O . GLN A 1 554 ? 38.007 6.759 31.042 1.00 82.81 554 GLN A O 1
ATOM 4441 N N . LYS A 1 555 ? 36.921 7.707 29.321 1.00 85.56 555 LYS A N 1
ATOM 4442 C CA . LYS A 1 555 ? 37.101 9.094 29.762 1.00 85.56 555 LYS A CA 1
ATOM 4443 C C . LYS A 1 555 ? 35.934 9.970 29.334 1.00 85.56 555 LYS A C 1
ATOM 4445 O O . LYS A 1 555 ? 35.346 9.739 28.281 1.00 85.56 555 LYS A O 1
ATOM 4450 N N . GLY A 1 556 ? 35.652 11.016 30.102 1.00 86.25 556 GLY A N 1
ATOM 4451 C CA . GLY A 1 556 ? 34.548 11.927 29.807 1.00 86.25 556 GLY A CA 1
ATOM 4452 C C . GLY A 1 556 ? 34.469 13.113 30.764 1.00 86.25 556 GLY A C 1
ATOM 4453 O O . GLY A 1 556 ? 35.427 13.418 31.474 1.00 86.25 556 GLY A O 1
ATOM 4454 N N . ASP A 1 557 ? 33.341 13.820 30.761 1.00 86.94 557 ASP A N 1
ATOM 4455 C CA . ASP A 1 557 ? 32.999 14.818 31.782 1.00 86.94 557 ASP A CA 1
ATOM 4456 C C . ASP A 1 557 ? 32.066 14.258 32.858 1.00 86.94 557 ASP A C 1
ATOM 4458 O O . ASP A 1 557 ? 31.550 13.148 32.739 1.00 86.94 557 ASP A O 1
ATOM 4462 N N . LEU A 1 558 ? 31.849 15.021 33.926 1.00 82.19 558 LEU A N 1
ATOM 4463 C CA . LEU A 1 558 ? 30.947 14.620 35.002 1.00 82.19 558 LEU A CA 1
ATOM 4464 C C . LEU A 1 558 ? 29.518 14.330 34.517 1.00 82.19 558 LEU A C 1
ATOM 4466 O O . LEU A 1 558 ? 28.877 13.457 35.089 1.00 82.19 558 LEU A O 1
ATOM 4470 N N . LEU A 1 559 ? 29.038 14.964 33.440 1.00 83.50 559 LEU A N 1
ATOM 4471 C CA . LEU A 1 559 ? 27.740 14.629 32.839 1.00 83.50 559 LEU A CA 1
ATOM 4472 C C . LEU A 1 559 ? 27.733 13.189 32.317 1.00 83.50 559 LEU A C 1
ATOM 4474 O O . LEU A 1 559 ? 26.870 12.404 32.701 1.00 83.50 559 LEU A O 1
ATOM 4478 N N . SER A 1 560 ? 28.743 12.807 31.534 1.00 83.56 560 SER A N 1
ATOM 4479 C CA . SER A 1 560 ? 28.896 11.418 31.082 1.00 83.56 560 SER A CA 1
ATOM 4480 C C . SER A 1 560 ? 29.110 10.431 32.240 1.00 83.56 560 SER A C 1
ATOM 4482 O O . SER A 1 560 ? 28.625 9.303 32.181 1.00 83.56 560 SER A O 1
ATOM 4484 N N . LEU A 1 561 ? 29.779 10.852 33.323 1.00 83.62 561 LEU A N 1
ATOM 4485 C CA . LEU A 1 561 ? 29.974 10.010 34.506 1.00 83.62 561 LEU A CA 1
ATOM 4486 C C . LEU A 1 561 ? 28.650 9.720 35.225 1.00 83.62 561 LEU A C 1
ATOM 4488 O O . LEU A 1 561 ? 28.436 8.585 35.643 1.00 83.62 561 LEU A O 1
ATOM 4492 N N . VAL A 1 562 ? 27.755 10.711 35.332 1.00 83.12 562 VAL A N 1
ATOM 4493 C CA . VAL A 1 562 ? 26.404 10.539 35.899 1.00 83.12 562 VAL A CA 1
ATOM 4494 C C . VAL A 1 562 ? 25.604 9.536 35.075 1.00 83.12 562 VAL A C 1
ATOM 4496 O O . VAL A 1 562 ? 25.027 8.611 35.643 1.00 83.12 562 VAL A O 1
ATOM 4499 N N . GLN A 1 563 ? 25.616 9.671 33.745 1.00 80.56 563 GLN A N 1
ATOM 4500 C CA . GLN A 1 563 ? 24.909 8.743 32.857 1.00 80.56 563 GLN A CA 1
ATOM 4501 C C . GLN A 1 563 ? 25.388 7.299 33.054 1.00 80.56 563 GLN A C 1
ATOM 4503 O O . GLN A 1 563 ? 24.573 6.388 33.152 1.00 80.56 563 GLN A O 1
ATOM 4508 N N . ILE A 1 564 ? 26.700 7.091 33.194 1.00 76.50 564 ILE A N 1
ATOM 4509 C CA . ILE A 1 564 ? 27.285 5.754 33.365 1.00 76.50 564 ILE A CA 1
ATOM 4510 C C . ILE A 1 564 ? 27.027 5.192 34.768 1.00 76.50 564 ILE A C 1
ATOM 4512 O O . ILE A 1 564 ? 26.679 4.023 34.905 1.00 76.50 564 ILE A O 1
ATOM 4516 N N . LYS A 1 565 ? 27.212 5.993 35.825 1.00 80.25 565 LYS A N 1
ATOM 4517 C CA . LYS A 1 565 ? 27.119 5.507 37.212 1.00 80.25 565 LYS A CA 1
ATOM 4518 C C . LYS A 1 565 ? 25.688 5.373 37.720 1.00 80.25 565 LYS A C 1
ATOM 4520 O O . LYS A 1 565 ? 25.439 4.514 38.559 1.00 80.25 565 LYS A O 1
ATOM 4525 N N . ARG A 1 566 ? 24.762 6.197 37.225 1.00 74.12 566 ARG A N 1
ATOM 4526 C CA . ARG A 1 566 ? 23.344 6.177 37.621 1.00 74.12 566 ARG A CA 1
ATOM 4527 C C . ARG A 1 566 ? 22.427 5.550 36.563 1.00 74.12 566 ARG A C 1
ATOM 4529 O O . ARG A 1 566 ? 21.257 5.340 36.851 1.00 74.12 566 ARG A O 1
ATOM 4536 N N . GLY A 1 567 ? 22.932 5.259 35.359 1.00 64.88 567 GLY A N 1
ATOM 4537 C CA . GLY A 1 567 ? 22.118 4.776 34.235 1.00 64.88 567 GLY A CA 1
ATOM 4538 C C . GLY A 1 567 ? 21.196 5.844 33.634 1.00 64.88 567 GLY A C 1
ATOM 4539 O O . GLY A 1 567 ? 20.233 5.506 32.958 1.00 64.88 567 GLY A O 1
ATOM 4540 N N . TYR A 1 568 ? 21.456 7.126 33.908 1.00 75.38 568 TYR A N 1
ATOM 4541 C CA . TYR A 1 568 ? 20.585 8.237 33.518 1.00 75.38 568 TYR A CA 1
ATOM 4542 C C . TYR A 1 568 ? 20.698 8.594 32.031 1.00 75.38 568 TYR A C 1
ATOM 4544 O O . TYR A 1 568 ? 21.782 8.582 31.436 1.00 75.38 568 TYR A O 1
ATOM 4552 N N . SER A 1 569 ? 19.575 9.007 31.443 1.00 59.84 569 SER A N 1
ATOM 4553 C CA . SER A 1 569 ? 19.546 9.689 30.150 1.00 59.84 569 SER A CA 1
ATOM 4554 C C . SER A 1 569 ? 20.245 11.053 30.225 1.00 59.84 569 SER A C 1
ATOM 4556 O O . SER A 1 569 ? 20.511 11.598 31.299 1.00 59.84 569 SER A O 1
ATOM 4558 N N . PHE A 1 570 ? 20.542 11.649 29.068 1.00 58.62 570 PHE A N 1
ATOM 4559 C CA . PHE A 1 570 ? 21.197 12.961 29.005 1.00 58.62 570 PHE A CA 1
ATOM 4560 C C . PHE A 1 570 ? 20.389 14.062 29.719 1.00 58.62 570 PHE A C 1
ATOM 4562 O O . PHE A 1 570 ? 20.973 14.937 30.358 1.00 58.62 570 PHE A O 1
ATOM 4569 N N . PHE A 1 571 ? 19.052 14.016 29.637 1.00 59.53 571 PHE A N 1
ATOM 4570 C CA . PHE A 1 571 ? 18.174 14.980 30.305 1.00 59.53 571 PHE A CA 1
ATOM 4571 C C . PHE A 1 571 ? 18.173 14.786 31.826 1.00 59.53 571 PHE A C 1
ATOM 4573 O O . PHE A 1 571 ? 18.388 15.746 32.560 1.00 59.53 571 PHE A O 1
ATOM 4580 N N . GLU A 1 572 ? 18.031 13.549 32.300 1.00 67.25 572 GLU A N 1
ATOM 4581 C CA . GLU A 1 572 ? 18.066 13.225 33.733 1.00 67.25 572 GLU A CA 1
ATOM 4582 C C . GLU A 1 572 ? 19.424 13.565 34.356 1.00 67.25 572 GLU A C 1
ATOM 4584 O O . GLU A 1 572 ? 19.484 14.138 35.442 1.00 67.25 572 GLU A O 1
ATOM 4589 N N . ALA A 1 573 ? 20.523 13.304 33.642 1.00 74.25 573 ALA A N 1
ATOM 4590 C CA . ALA A 1 573 ? 21.858 13.699 34.074 1.00 74.25 573 ALA A CA 1
ATOM 4591 C C . ALA A 1 573 ? 22.018 15.230 34.137 1.00 74.25 573 ALA A C 1
ATOM 4593 O O . ALA A 1 573 ? 22.658 15.743 35.056 1.00 74.25 573 ALA A O 1
ATOM 4594 N N . LYS A 1 574 ? 21.410 15.974 33.200 1.00 77.50 574 LYS A N 1
ATOM 4595 C CA . LYS A 1 574 ? 21.407 17.446 33.195 1.00 77.50 574 LYS A CA 1
ATOM 4596 C C . LYS A 1 574 ? 20.610 18.013 34.373 1.00 77.50 574 LYS A C 1
ATOM 4598 O O . LYS A 1 574 ? 21.107 18.916 35.040 1.00 77.50 574 LYS A O 1
ATOM 4603 N N . GLU A 1 575 ? 19.415 17.494 34.643 1.00 74.00 575 GLU A N 1
ATOM 4604 C CA . GLU A 1 575 ? 18.572 17.946 35.760 1.00 74.00 575 GLU A CA 1
ATOM 4605 C C . GLU A 1 575 ? 19.179 17.581 37.120 1.00 74.00 575 GLU A C 1
ATOM 4607 O O . GLU A 1 575 ? 19.254 18.430 38.004 1.00 74.00 575 GLU A O 1
ATOM 4612 N N . TYR A 1 576 ? 19.741 16.377 37.258 1.00 79.19 576 TYR A N 1
ATOM 4613 C CA . TYR A 1 576 ? 20.498 15.978 38.445 1.00 79.19 576 TYR A CA 1
ATOM 4614 C C . TYR A 1 576 ? 21.669 16.930 38.729 1.00 79.19 576 TYR A C 1
ATOM 4616 O O . TYR A 1 576 ? 21.847 17.393 39.857 1.00 79.19 576 TYR A O 1
ATOM 4624 N N . LEU A 1 577 ? 22.455 17.274 37.702 1.00 79.69 577 LEU A N 1
ATOM 4625 C CA . LEU A 1 577 ? 23.573 18.200 37.874 1.00 79.69 577 LEU A CA 1
ATOM 4626 C C . LEU A 1 577 ? 23.101 19.615 38.195 1.00 79.69 577 LEU A C 1
ATOM 4628 O O . LEU A 1 577 ? 23.724 20.248 39.041 1.00 79.69 577 LEU A O 1
ATOM 4632 N N . LYS A 1 578 ? 21.990 20.088 37.612 1.00 79.56 578 LYS A N 1
ATOM 4633 C CA . LYS A 1 578 ? 21.372 21.364 38.008 1.00 79.56 578 LYS A CA 1
ATOM 4634 C C . LYS A 1 578 ? 21.001 21.371 39.485 1.00 79.56 578 LYS A C 1
ATOM 4636 O O . LYS A 1 578 ? 21.281 22.358 40.153 1.00 79.56 578 LYS A O 1
ATOM 4641 N N . THR A 1 579 ? 20.436 20.286 40.013 1.00 77.00 579 THR A N 1
ATOM 4642 C CA . THR A 1 579 ? 20.159 20.173 41.451 1.00 77.00 579 THR A CA 1
ATOM 4643 C C . THR A 1 579 ? 21.443 20.227 42.279 1.00 77.00 579 THR A C 1
ATOM 4645 O O . THR A 1 579 ? 21.515 20.990 43.239 1.00 77.00 579 THR A O 1
ATOM 4648 N N . MET A 1 580 ? 22.495 19.512 41.870 1.00 75.75 580 MET A N 1
ATOM 4649 C CA . MET A 1 580 ? 23.782 19.498 42.583 1.00 75.75 580 MET A CA 1
ATOM 4650 C C . MET A 1 580 ? 24.513 20.850 42.568 1.00 75.75 580 MET A C 1
ATOM 4652 O O . MET A 1 580 ? 25.197 21.207 43.535 1.00 75.75 580 MET A O 1
ATOM 4656 N N . VAL A 1 581 ? 24.353 21.633 41.498 1.00 77.94 581 VAL A N 1
ATOM 4657 C CA . VAL A 1 581 ? 24.919 22.986 41.394 1.00 77.94 581 VAL A CA 1
ATOM 4658 C C . VAL A 1 581 ? 23.981 24.097 41.875 1.00 77.94 581 VAL A C 1
ATOM 4660 O O . VAL A 1 581 ? 24.368 25.260 41.858 1.00 77.94 581 VAL A O 1
ATOM 4663 N N . GLY A 1 582 ? 22.779 23.759 42.355 1.00 66.00 582 GLY A N 1
ATOM 4664 C CA . GLY A 1 582 ? 21.819 24.725 42.904 1.00 66.00 582 GLY A CA 1
ATOM 4665 C C . GLY A 1 582 ? 21.060 25.554 41.858 1.00 66.00 582 GLY A C 1
ATOM 4666 O O . GLY A 1 582 ? 20.579 26.633 42.175 1.00 66.00 582 GLY A O 1
ATOM 4667 N N . MET A 1 583 ? 20.943 25.062 40.622 1.00 66.12 583 MET A N 1
ATOM 4668 C CA . MET A 1 583 ? 20.253 25.706 39.491 1.00 66.12 583 MET A CA 1
ATOM 4669 C C . MET A 1 583 ? 18.802 25.218 39.276 1.00 66.12 583 MET A C 1
ATOM 4671 O O . MET A 1 583 ? 18.237 25.432 38.203 1.00 66.12 583 MET A O 1
ATOM 4675 N N . SER A 1 584 ? 18.187 24.515 40.233 1.00 51.06 584 SER A N 1
ATOM 4676 C CA . SER A 1 584 ? 16.836 23.946 40.072 1.00 51.06 584 SER A CA 1
ATOM 4677 C C . SER A 1 584 ? 15.730 24.789 40.725 1.00 51.06 584 SER A C 1
ATOM 4679 O O . SER A 1 584 ? 15.776 25.044 41.926 1.00 51.06 584 SER A O 1
ATOM 4681 N N . ASN A 1 585 ? 14.687 25.115 39.951 1.00 41.66 585 ASN A N 1
ATOM 4682 C CA . ASN A 1 585 ? 13.394 25.608 40.442 1.00 41.66 585 ASN A CA 1
ATOM 4683 C C . ASN A 1 585 ? 12.564 24.404 40.913 1.00 41.66 585 ASN A C 1
ATOM 4685 O O . ASN A 1 585 ? 11.976 23.689 40.103 1.00 41.66 585 ASN A O 1
ATOM 4689 N N . ILE A 1 586 ? 12.588 24.116 42.213 1.00 35.38 586 ILE A N 1
ATOM 4690 C CA . ILE A 1 586 ? 11.994 22.902 42.782 1.00 35.38 586 ILE A CA 1
ATOM 4691 C C . ILE A 1 586 ? 10.504 23.101 43.090 1.00 35.38 586 ILE A C 1
ATOM 4693 O O . ILE A 1 586 ? 10.136 23.990 43.851 1.00 35.38 586 ILE A O 1
ATOM 4697 N N . SER A 1 587 ? 9.670 22.166 42.634 1.00 29.72 587 SER A N 1
ATOM 4698 C CA . SER A 1 587 ? 8.614 21.591 43.478 1.00 29.72 587 SER A CA 1
ATOM 4699 C C . SER A 1 587 ? 8.663 20.062 43.352 1.00 29.72 587 SER A C 1
ATOM 4701 O O . SER A 1 587 ? 8.566 19.494 42.269 1.00 29.72 587 SER A O 1
ATOM 4703 N N . GLN A 1 588 ? 8.964 19.412 44.476 1.00 30.84 588 GLN A N 1
ATOM 4704 C CA . GLN A 1 588 ? 9.201 17.976 44.636 1.00 30.84 588 GLN A CA 1
ATOM 4705 C C . GLN A 1 588 ? 7.890 17.192 44.755 1.00 30.84 588 GLN A C 1
ATOM 4707 O O . GLN A 1 588 ? 7.034 17.569 45.549 1.00 30.84 588 GLN A O 1
ATOM 4712 N N . GLN A 1 589 ? 7.831 16.019 44.119 1.00 26.56 589 GLN A N 1
ATOM 4713 C CA . GLN A 1 589 ? 7.367 14.777 44.754 1.00 26.56 589 GLN A CA 1
ATOM 4714 C C . GLN A 1 589 ? 7.887 13.572 43.950 1.00 26.56 589 GLN A C 1
ATOM 4716 O O . GLN A 1 589 ? 7.340 13.208 42.915 1.00 26.56 589 GLN A O 1
ATOM 4721 N N . TYR A 1 590 ? 8.974 12.957 44.424 1.00 26.70 590 TYR A N 1
ATOM 4722 C CA . TYR A 1 590 ? 9.457 11.669 43.921 1.00 26.70 590 TYR A CA 1
ATOM 4723 C C . TYR A 1 590 ? 8.828 10.547 44.753 1.00 26.70 590 TYR A C 1
ATOM 4725 O O . TYR A 1 590 ? 9.197 10.354 45.912 1.00 26.70 590 TYR A O 1
ATOM 4733 N N . GLN A 1 591 ? 7.906 9.785 44.162 1.00 26.28 591 GLN A N 1
ATOM 4734 C CA . GLN A 1 591 ? 7.632 8.418 44.605 1.00 26.28 591 GLN A CA 1
ATOM 4735 C C . GLN A 1 591 ? 8.492 7.440 43.795 1.00 26.28 591 GLN A C 1
ATOM 4737 O O . GLN A 1 591 ? 8.678 7.603 42.591 1.00 26.28 591 GLN A O 1
ATOM 4742 N N . ARG A 1 592 ? 9.053 6.441 44.488 1.00 27.55 592 ARG A N 1
ATOM 4743 C CA . ARG A 1 592 ? 9.862 5.357 43.907 1.00 27.55 592 ARG A CA 1
ATOM 4744 C C . ARG A 1 592 ? 9.074 4.612 42.817 1.00 27.55 592 ARG A C 1
ATOM 4746 O O . ARG A 1 592 ? 7.925 4.262 43.084 1.00 27.55 592 ARG A O 1
ATOM 4753 N N . PRO A 1 593 ? 9.679 4.254 41.668 1.00 27.91 593 PRO A N 1
ATOM 4754 C CA . PRO A 1 593 ? 9.059 3.297 40.763 1.00 27.91 593 PRO A CA 1
ATOM 4755 C C . PRO A 1 593 ? 9.074 1.892 41.390 1.00 27.91 593 PRO A C 1
ATOM 4757 O O . PRO A 1 593 ? 10.083 1.504 41.996 1.00 27.91 593 PRO A O 1
ATOM 4760 N N . PRO A 1 594 ? 7.995 1.106 41.246 1.00 28.95 594 PRO A N 1
ATOM 4761 C CA . PRO A 1 594 ? 8.035 -0.325 41.502 1.00 28.95 594 PRO A CA 1
ATOM 4762 C C . PRO A 1 594 ? 8.891 -1.017 40.431 1.00 28.95 594 PRO A C 1
ATOM 4764 O O . PRO A 1 594 ? 8.972 -0.561 39.292 1.00 28.95 594 PRO A O 1
ATOM 4767 N N . LYS A 1 595 ? 9.530 -2.131 40.807 1.00 38.38 595 LYS A N 1
ATOM 4768 C CA . LYS A 1 595 ? 10.212 -3.036 39.873 1.00 38.38 595 LYS A CA 1
ATOM 4769 C C . LYS A 1 595 ? 9.234 -3.446 38.768 1.00 38.38 595 LYS A C 1
ATOM 4771 O O . LYS A 1 595 ? 8.229 -4.084 39.070 1.00 38.38 595 LYS A O 1
ATOM 4776 N N . THR A 1 596 ? 9.543 -3.109 37.521 1.00 26.48 596 THR A N 1
ATOM 4777 C CA . THR A 1 596 ? 8.818 -3.606 36.350 1.00 26.48 596 THR A CA 1
ATOM 4778 C C . THR A 1 596 ? 9.681 -4.595 35.587 1.00 26.48 596 THR A C 1
ATOM 4780 O O . THR A 1 596 ? 10.803 -4.295 35.195 1.00 26.48 596 THR A O 1
ATOM 4783 N N . ASP A 1 597 ? 9.089 -5.770 35.446 1.00 27.38 597 ASP A N 1
ATOM 4784 C CA . ASP A 1 597 ? 9.376 -6.904 34.581 1.00 27.38 597 ASP A CA 1
ATOM 4785 C C . ASP A 1 597 ? 10.101 -6.557 33.256 1.00 27.38 597 ASP A C 1
ATOM 4787 O O . ASP A 1 597 ? 9.620 -5.754 32.455 1.00 27.38 597 ASP A O 1
ATOM 4791 N N . ASP A 1 598 ? 11.248 -7.201 33.007 1.00 29.64 598 ASP A N 1
ATOM 4792 C CA . ASP A 1 598 ? 12.137 -7.018 31.839 1.00 29.64 598 ASP A CA 1
ATOM 4793 C C . ASP A 1 598 ? 11.543 -7.541 30.506 1.00 29.64 598 ASP A C 1
ATOM 4795 O O . ASP A 1 598 ? 12.249 -7.748 29.515 1.00 29.64 598 ASP A O 1
ATOM 4799 N N . SER A 1 599 ? 10.233 -7.774 30.434 1.00 32.94 599 SER A N 1
ATOM 4800 C CA . SER A 1 599 ? 9.591 -8.477 29.321 1.00 32.94 599 SER A CA 1
ATOM 4801 C C . SER A 1 599 ? 9.146 -7.578 28.151 1.00 32.94 599 SER A C 1
ATOM 4803 O O . SER A 1 599 ? 8.686 -8.101 27.137 1.00 32.94 599 SER A O 1
ATOM 4805 N N . GLN A 1 600 ? 9.342 -6.250 28.204 1.00 31.75 600 GLN A N 1
ATOM 4806 C CA . GLN A 1 600 ? 8.868 -5.326 27.148 1.00 31.75 600 GLN A CA 1
ATOM 4807 C C . GLN A 1 600 ? 9.939 -4.462 26.445 1.00 31.75 600 GLN A C 1
ATOM 4809 O O . GLN A 1 600 ? 9.608 -3.674 25.562 1.00 31.75 600 GLN A O 1
ATOM 4814 N N . GLN A 1 601 ? 11.237 -4.629 26.729 1.00 29.69 601 GLN A N 1
ATOM 4815 C CA . GLN A 1 601 ? 12.298 -3.765 26.167 1.00 29.69 601 GLN A CA 1
ATOM 4816 C C . GLN A 1 601 ? 12.898 -4.187 24.802 1.00 29.69 601 GLN A C 1
ATOM 4818 O O . GLN A 1 601 ? 13.940 -3.666 24.397 1.00 29.69 601 GLN A O 1
ATOM 4823 N N . TYR A 1 602 ? 12.277 -5.092 24.034 1.00 31.02 602 TYR A N 1
ATOM 4824 C CA . TYR A 1 602 ? 12.888 -5.603 22.788 1.00 31.02 602 TYR A CA 1
ATOM 4825 C C . TYR A 1 602 ? 12.565 -4.833 21.490 1.00 31.02 602 TYR A C 1
ATOM 4827 O O . TYR A 1 602 ? 13.174 -5.119 20.454 1.00 31.02 602 TYR A O 1
ATOM 4835 N N . THR A 1 603 ? 11.679 -3.832 21.497 1.00 34.78 603 THR A N 1
ATOM 4836 C CA . THR A 1 603 ? 11.133 -3.271 20.240 1.00 34.78 603 THR A CA 1
ATOM 4837 C C . THR A 1 603 ? 11.718 -1.936 19.758 1.00 34.78 603 THR A C 1
ATOM 4839 O O . THR A 1 603 ? 11.478 -1.586 18.607 1.00 34.78 603 THR A O 1
ATOM 4842 N N . GLN A 1 604 ? 12.574 -1.241 20.520 1.00 44.16 604 GLN A N 1
ATOM 4843 C CA . GLN A 1 604 ? 13.149 0.070 20.129 1.00 44.16 604 GLN A CA 1
ATOM 4844 C C . GLN A 1 604 ? 14.667 0.057 19.823 1.00 44.16 604 GLN A C 1
ATOM 4846 O O . GLN A 1 604 ? 15.384 1.013 20.105 1.00 44.16 604 GLN A O 1
ATOM 4851 N N . GLN A 1 605 ? 15.204 -1.019 19.239 1.00 51.94 605 GLN A N 1
ATOM 4852 C CA . GLN A 1 605 ? 16.598 -1.034 18.752 1.00 51.94 605 GLN A CA 1
ATOM 4853 C C . GLN A 1 605 ? 16.679 -0.664 17.265 1.00 51.94 605 GLN A C 1
ATOM 4855 O O . GLN A 1 605 ? 15.900 -1.180 16.458 1.00 51.94 605 GLN A O 1
ATOM 4860 N N . SER A 1 606 ? 17.651 0.180 16.895 1.00 66.56 606 SER A N 1
ATOM 4861 C CA . SER A 1 606 ? 17.925 0.547 15.499 1.00 66.56 606 SER A CA 1
ATOM 4862 C C . SER A 1 606 ? 18.259 -0.682 14.639 1.00 66.56 606 SER A C 1
ATOM 4864 O O . SER A 1 606 ? 18.828 -1.666 15.122 1.00 66.56 606 SER A O 1
ATOM 4866 N N . GLU A 1 607 ? 17.925 -0.641 13.341 1.00 71.81 607 GLU A N 1
ATOM 4867 C CA . GLU A 1 607 ? 18.182 -1.760 12.416 1.00 71.81 607 GLU A CA 1
ATOM 4868 C C . GLU A 1 607 ? 19.669 -2.145 12.353 1.00 71.81 607 GLU A C 1
ATOM 4870 O O . GLU A 1 607 ? 19.991 -3.329 12.263 1.00 71.81 607 GLU A O 1
ATOM 4875 N N . SER A 1 608 ? 20.575 -1.170 12.475 1.00 74.31 608 SER A N 1
ATOM 4876 C CA . SER A 1 608 ? 22.023 -1.406 12.488 1.00 74.31 608 SER A CA 1
ATOM 4877 C C . SER A 1 608 ? 22.466 -2.284 13.662 1.00 74.31 608 SER A C 1
ATOM 4879 O O . SER A 1 608 ? 23.272 -3.194 13.478 1.00 74.31 608 SER A O 1
ATOM 4881 N N . VAL A 1 609 ? 21.891 -2.082 14.851 1.00 73.94 609 VAL A N 1
ATOM 4882 C CA . VAL A 1 609 ? 22.182 -2.901 16.038 1.00 73.94 609 VAL A CA 1
ATOM 4883 C C . VAL A 1 609 ? 21.624 -4.315 15.874 1.00 73.94 609 VAL A C 1
ATOM 4885 O O . VAL A 1 609 ? 22.285 -5.287 16.242 1.00 73.94 609 VAL A O 1
ATOM 4888 N N . LYS A 1 610 ? 20.432 -4.457 15.281 1.00 79.75 610 LYS A N 1
ATOM 4889 C CA . LYS A 1 610 ? 19.824 -5.769 15.004 1.00 79.75 610 LYS A CA 1
ATOM 4890 C C . LYS A 1 610 ? 20.658 -6.581 14.005 1.00 79.75 610 LYS A C 1
ATOM 4892 O O . LYS A 1 610 ? 20.876 -7.767 14.235 1.00 79.75 610 LYS A O 1
ATOM 4897 N N . ILE A 1 611 ? 21.155 -5.947 12.940 1.00 87.12 611 ILE A N 1
ATOM 4898 C CA . ILE A 1 611 ? 22.026 -6.583 11.938 1.00 87.12 611 ILE A CA 1
ATOM 4899 C C . ILE A 1 611 ? 23.356 -7.011 12.571 1.00 87.12 611 ILE A C 1
ATOM 4901 O O . ILE A 1 611 ? 23.754 -8.163 12.413 1.00 87.12 611 ILE A O 1
ATOM 4905 N N . ALA A 1 612 ? 23.996 -6.139 13.356 1.00 83.88 612 ALA A N 1
ATOM 4906 C CA . ALA A 1 612 ? 25.257 -6.459 14.029 1.00 83.88 612 ALA A CA 1
ATOM 4907 C C . ALA A 1 612 ? 25.130 -7.662 14.982 1.00 83.88 612 ALA A C 1
ATOM 4909 O O . ALA A 1 612 ? 26.018 -8.512 15.035 1.00 83.88 612 ALA A O 1
ATOM 4910 N N . LYS A 1 613 ? 24.003 -7.786 15.699 1.00 86.44 613 LYS A N 1
ATOM 4911 C CA . LYS A 1 613 ? 23.717 -8.956 16.549 1.00 86.44 613 LYS A CA 1
ATOM 4912 C C . LYS A 1 613 ? 23.616 -10.252 15.747 1.00 86.44 613 LYS A C 1
ATOM 4914 O O . LYS A 1 613 ? 24.144 -11.268 16.185 1.00 86.44 613 LYS A O 1
ATOM 4919 N N . VAL A 1 614 ? 22.967 -10.225 14.583 1.00 91.44 614 VAL A N 1
ATOM 4920 C CA . VAL A 1 614 ? 22.859 -11.410 13.716 1.00 91.44 614 VAL A CA 1
ATOM 4921 C C . VAL A 1 614 ? 24.205 -11.778 13.099 1.00 91.44 614 VAL A C 1
ATOM 4923 O O . VAL A 1 614 ? 24.525 -12.958 13.018 1.00 91.44 614 VAL A O 1
ATOM 4926 N N . GLN A 1 615 ? 25.010 -10.794 12.701 1.00 91.19 615 GLN A N 1
ATOM 4927 C CA . GLN A 1 615 ? 26.361 -11.037 12.191 1.00 91.19 615 GLN A CA 1
ATOM 4928 C C . GLN A 1 615 ? 27.254 -11.672 13.262 1.00 91.19 615 GLN A C 1
ATOM 4930 O O . GLN A 1 615 ? 27.927 -12.658 12.986 1.00 91.19 615 GLN A O 1
ATOM 4935 N N . ASN A 1 616 ? 27.187 -11.180 14.501 1.00 89.00 616 ASN A N 1
ATOM 4936 C CA . ASN A 1 616 ? 27.885 -11.792 15.631 1.00 89.00 616 ASN A CA 1
ATOM 4937 C C . ASN A 1 616 ? 27.391 -13.230 15.887 1.00 89.00 616 ASN A C 1
ATOM 4939 O O . ASN A 1 616 ? 28.191 -14.154 15.998 1.00 89.00 616 ASN A O 1
ATOM 4943 N N . LEU A 1 617 ? 26.072 -13.453 15.871 1.00 90.50 617 LEU A N 1
ATOM 4944 C CA . LEU A 1 617 ? 25.512 -14.800 15.985 1.00 90.50 617 LEU A CA 1
ATOM 4945 C C . LEU A 1 617 ? 26.011 -15.727 14.865 1.00 90.50 617 LEU A C 1
ATOM 4947 O O . LEU A 1 617 ? 26.310 -16.883 15.141 1.00 90.50 617 LEU A O 1
ATOM 4951 N N . TYR A 1 618 ? 26.138 -15.247 13.625 1.00 92.12 618 TYR A N 1
ATOM 4952 C CA . TYR A 1 618 ? 26.679 -16.043 12.521 1.00 92.12 618 TYR A CA 1
ATOM 4953 C C . TYR A 1 618 ? 28.121 -16.485 12.774 1.00 92.12 618 TYR A C 1
ATOM 4955 O O . TYR A 1 618 ? 28.428 -17.655 12.553 1.00 92.12 618 TYR A O 1
ATOM 4963 N N . GLU A 1 619 ? 28.984 -15.584 13.246 1.00 89.75 619 GLU A N 1
ATOM 4964 C CA . GLU A 1 619 ? 30.383 -15.884 13.593 1.00 89.75 619 GLU A CA 1
ATOM 4965 C C . GLU A 1 619 ? 30.475 -16.932 14.715 1.00 89.75 619 GLU A C 1
ATOM 4967 O O . GLU A 1 619 ? 31.252 -17.876 14.614 1.00 89.75 619 GLU A O 1
ATOM 4972 N N . LEU A 1 620 ? 29.624 -16.818 15.742 1.00 86.06 620 LEU A N 1
ATOM 4973 C CA . LEU A 1 620 ? 29.589 -17.736 16.889 1.00 86.06 620 LEU A CA 1
ATOM 4974 C C . LEU A 1 620 ? 28.919 -19.088 16.601 1.00 86.06 620 LEU A C 1
ATOM 4976 O O . LEU A 1 620 ? 28.996 -19.993 17.427 1.00 86.06 620 LEU A O 1
ATOM 4980 N N . SER A 1 621 ? 28.214 -19.221 15.478 1.00 90.06 621 SER A N 1
ATOM 4981 C CA . SER A 1 621 ? 27.441 -20.426 15.173 1.00 90.06 621 SER A CA 1
ATOM 4982 C C . SER A 1 621 ? 28.291 -21.504 14.502 1.00 90.06 621 SER A C 1
ATOM 4984 O O . SER A 1 621 ? 29.043 -21.238 13.553 1.00 90.06 621 SER A O 1
ATOM 4986 N N . SER A 1 622 ? 28.082 -22.738 14.948 1.00 88.75 622 SER A N 1
ATOM 4987 C CA . SER A 1 622 ? 28.788 -23.940 14.515 1.00 88.75 622 SER A CA 1
ATOM 4988 C C . SER A 1 622 ? 28.314 -24.378 13.126 1.00 88.75 622 SER A C 1
ATOM 4990 O O . SER A 1 622 ? 27.114 -24.432 12.842 1.00 88.75 622 SER A O 1
ATOM 4992 N N . LYS A 1 623 ? 29.252 -24.692 12.225 1.00 84.38 623 LYS A N 1
ATOM 4993 C CA . LYS A 1 623 ? 28.914 -25.247 10.905 1.00 84.38 623 LYS A CA 1
ATOM 4994 C C . LYS A 1 623 ? 28.341 -26.653 11.080 1.00 84.38 623 LYS A C 1
ATOM 4996 O O . LYS A 1 623 ? 28.859 -27.448 11.856 1.00 84.38 623 LYS A O 1
ATOM 5001 N N . ILE A 1 624 ? 27.305 -26.979 10.312 1.00 80.44 624 ILE A N 1
ATOM 5002 C CA . ILE A 1 624 ? 26.705 -28.325 10.310 1.00 80.44 624 ILE A CA 1
ATOM 5003 C C . ILE A 1 624 ? 27.240 -29.215 9.173 1.00 80.44 624 ILE A C 1
ATOM 5005 O O . ILE A 1 624 ? 26.825 -30.368 9.050 1.00 80.44 624 ILE A O 1
ATOM 5009 N N . HIS A 1 625 ? 28.172 -28.697 8.360 1.00 69.62 625 HIS A N 1
ATOM 5010 C CA . HIS A 1 625 ? 28.771 -29.359 7.195 1.00 69.62 625 HIS A CA 1
ATOM 5011 C C . HIS A 1 625 ? 30.257 -28.992 7.005 1.00 69.62 625 HIS A C 1
ATOM 5013 O O . HIS A 1 625 ? 30.728 -28.003 7.569 1.00 69.62 625 HIS A O 1
ATOM 5019 N N . GLY A 1 626 ? 30.980 -29.805 6.221 1.00 55.91 626 GLY A N 1
ATOM 5020 C CA . GLY A 1 626 ? 32.428 -29.704 5.977 1.00 55.91 626 GLY A CA 1
ATOM 5021 C C . GLY A 1 626 ? 33.248 -30.888 6.521 1.00 55.91 626 GLY A C 1
ATOM 5022 O O . GLY A 1 626 ? 32.856 -31.534 7.492 1.00 55.91 626 GLY A O 1
ATOM 5023 N N . TYR A 1 627 ? 34.383 -31.182 5.873 1.00 46.00 627 TYR A N 1
ATOM 5024 C CA . TYR A 1 627 ? 35.424 -32.096 6.367 1.00 46.00 627 TYR A CA 1
ATOM 5025 C C . TYR A 1 627 ? 36.403 -31.293 7.233 1.00 46.00 627 TYR A C 1
ATOM 5027 O O . TYR A 1 627 ? 37.424 -30.824 6.735 1.00 46.00 627 TYR A O 1
ATOM 5035 N N . GLU A 1 628 ? 36.092 -31.095 8.510 1.00 44.97 628 GLU A N 1
ATOM 5036 C CA . GLU A 1 628 ? 37.116 -30.701 9.481 1.00 44.97 628 GLU A CA 1
ATOM 5037 C C . GLU A 1 628 ? 37.540 -31.923 10.300 1.00 44.97 628 GLU A C 1
ATOM 5039 O O . GLU A 1 628 ? 36.740 -32.797 10.630 1.00 44.97 628 GLU A O 1
ATOM 5044 N N . ILE A 1 629 ? 38.851 -31.988 10.524 1.00 42.34 629 ILE A N 1
ATOM 5045 C CA . ILE A 1 629 ? 39.626 -33.095 11.095 1.00 42.34 629 ILE A CA 1
ATOM 5046 C C . ILE A 1 629 ? 39.554 -33.096 12.641 1.00 42.34 629 ILE A C 1
ATOM 5048 O O . ILE A 1 629 ? 40.131 -33.970 13.281 1.00 42.34 629 ILE A O 1
ATOM 5052 N N . ASP A 1 630 ? 38.794 -32.184 13.257 1.00 43.03 630 ASP A N 1
ATOM 5053 C CA . ASP A 1 630 ? 38.662 -32.101 14.714 1.00 43.03 630 ASP A CA 1
ATOM 5054 C C . ASP A 1 630 ? 37.512 -32.965 15.266 1.00 43.03 630 ASP A C 1
ATOM 5056 O O . ASP A 1 630 ? 36.321 -32.732 15.061 1.00 43.03 630 ASP A O 1
ATOM 5060 N N . THR A 1 631 ? 37.949 -34.029 15.937 1.00 51.00 631 THR A N 1
ATOM 5061 C CA . THR A 1 631 ? 37.426 -34.633 17.171 1.00 51.00 631 THR A CA 1
ATOM 5062 C C . THR A 1 631 ? 36.102 -34.077 17.731 1.00 51.00 631 THR A C 1
ATOM 5064 O O . THR A 1 631 ? 36.058 -33.047 18.390 1.00 51.00 631 THR A O 1
ATOM 5067 N N . SER A 1 632 ? 35.048 -34.888 17.583 1.00 55.12 632 SER A N 1
ATOM 5068 C CA . SER A 1 632 ? 33.730 -34.801 18.241 1.00 55.12 632 SER A CA 1
ATOM 5069 C C . SER A 1 632 ? 32.874 -33.563 17.898 1.00 55.12 632 SER A C 1
ATOM 5071 O O . SER A 1 632 ? 33.163 -32.460 18.358 1.00 55.12 632 SER A O 1
ATOM 5073 N N . PRO A 1 633 ? 31.767 -33.719 17.138 1.00 64.81 633 PRO A N 1
ATOM 5074 C CA . PRO A 1 633 ? 30.848 -32.613 16.871 1.00 64.81 633 PRO A CA 1
ATOM 5075 C C . PRO A 1 633 ? 30.266 -32.053 18.177 1.00 64.81 633 PRO A C 1
ATOM 5077 O O . PRO A 1 633 ? 29.955 -32.801 19.102 1.00 64.81 633 PRO A O 1
ATOM 5080 N N . SER A 1 634 ? 30.115 -30.729 18.258 1.00 78.19 634 SER A N 1
ATOM 5081 C CA . SER A 1 634 ? 29.503 -30.083 19.420 1.00 78.19 634 SER A CA 1
ATOM 5082 C C . SER A 1 634 ? 28.056 -30.552 19.625 1.00 78.19 634 SER A C 1
ATOM 5084 O O . SER A 1 634 ? 27.360 -30.914 18.670 1.00 78.19 634 SER A O 1
ATOM 5086 N N . ALA A 1 635 ? 27.590 -30.540 20.877 1.00 82.75 635 ALA A N 1
ATOM 5087 C CA . ALA A 1 635 ? 26.286 -31.092 21.252 1.00 82.75 635 ALA A CA 1
ATOM 5088 C C . ALA A 1 635 ? 25.126 -30.466 20.454 1.00 82.75 635 ALA A C 1
ATOM 5090 O O . ALA A 1 635 ? 24.204 -31.164 20.033 1.00 82.75 635 ALA A O 1
ATOM 5091 N N . GLU A 1 636 ? 25.179 -29.161 20.171 1.00 85.31 636 GLU A N 1
ATOM 5092 C CA . GLU A 1 636 ? 24.165 -28.488 19.360 1.00 85.31 636 GLU A CA 1
ATOM 5093 C C . GLU A 1 636 ? 24.181 -28.920 17.886 1.00 85.31 636 GLU A C 1
ATOM 5095 O O . GLU A 1 636 ? 23.123 -28.970 17.258 1.00 85.31 636 GLU A O 1
ATOM 5100 N N . VAL A 1 637 ? 25.344 -29.280 17.331 1.00 87.50 637 VAL A N 1
ATOM 5101 C CA . VAL A 1 637 ? 25.454 -29.805 15.962 1.00 87.50 637 VAL A CA 1
ATOM 5102 C C . VAL A 1 637 ? 24.853 -31.205 15.876 1.00 87.50 637 VAL A C 1
ATOM 5104 O O . VAL A 1 637 ? 24.170 -31.506 14.898 1.00 87.50 637 VAL A O 1
ATOM 5107 N N . GLU A 1 638 ? 25.067 -32.057 16.881 1.00 87.31 638 GLU A N 1
ATOM 5108 C CA . GLU A 1 638 ? 24.434 -33.381 16.946 1.00 87.31 638 GLU A CA 1
ATOM 5109 C C . GLU A 1 638 ? 22.909 -33.277 17.042 1.00 87.31 638 GLU A C 1
ATOM 5111 O O . GLU A 1 638 ? 22.200 -33.950 16.294 1.00 87.31 638 GLU A O 1
ATOM 5116 N N . ILE A 1 639 ? 22.398 -32.374 17.884 1.00 89.62 639 ILE A N 1
ATOM 5117 C CA . ILE A 1 639 ? 20.954 -32.138 18.029 1.00 89.62 639 ILE A CA 1
ATOM 5118 C C . ILE A 1 639 ? 20.341 -31.625 16.720 1.00 89.62 639 ILE A C 1
ATOM 5120 O O . ILE A 1 639 ? 19.288 -32.108 16.306 1.00 89.62 639 ILE A O 1
ATOM 5124 N N . VAL A 1 640 ? 20.994 -30.681 16.033 1.00 90.06 640 VAL A N 1
ATOM 5125 C CA . VAL A 1 640 ? 20.510 -30.166 14.740 1.00 90.06 640 VAL A CA 1
ATOM 5126 C C . VAL A 1 640 ? 20.550 -31.240 13.651 1.00 90.06 640 VAL A C 1
ATOM 5128 O O . VAL A 1 640 ? 19.620 -31.322 12.852 1.00 90.06 640 VAL A O 1
ATOM 5131 N N . LYS A 1 641 ? 21.584 -32.091 13.617 1.00 87.62 641 LYS A N 1
ATOM 5132 C CA . LYS A 1 641 ? 21.636 -33.231 12.687 1.00 87.62 641 LYS A CA 1
ATOM 5133 C C . LYS A 1 641 ? 20.482 -34.193 12.937 1.00 87.62 641 LYS A C 1
ATOM 5135 O O . LYS A 1 641 ? 19.754 -34.504 12.001 1.00 87.62 641 LYS A O 1
ATOM 5140 N N . LYS A 1 642 ? 20.259 -34.562 14.200 1.00 89.06 642 LYS A N 1
ATOM 5141 C CA . LYS A 1 642 ? 19.144 -35.418 14.602 1.00 89.06 642 LYS A CA 1
ATOM 5142 C C . LYS A 1 642 ? 17.789 -34.805 14.243 1.00 89.06 642 LYS A C 1
ATOM 5144 O O . LYS A 1 642 ? 16.903 -35.510 13.784 1.00 89.06 642 LYS A O 1
ATOM 5149 N N . TYR A 1 643 ? 17.645 -33.487 14.372 1.00 91.88 643 TYR A N 1
ATOM 5150 C CA . TYR A 1 643 ? 16.448 -32.780 13.918 1.00 91.88 643 TYR A CA 1
ATOM 5151 C C . TYR A 1 643 ? 16.211 -32.905 12.419 1.00 91.88 643 TYR A C 1
ATOM 5153 O O . TYR A 1 643 ? 15.105 -33.237 11.999 1.00 91.88 643 TYR A O 1
ATOM 5161 N N . LEU A 1 644 ? 17.233 -32.663 11.601 1.00 89.06 644 LEU A N 1
ATOM 5162 C CA . LEU A 1 644 ? 17.098 -32.791 10.152 1.00 89.06 644 LEU A CA 1
ATOM 5163 C C . LEU A 1 644 ? 16.799 -34.243 9.751 1.00 89.06 644 LEU A C 1
ATOM 5165 O O . LEU A 1 644 ? 15.908 -34.461 8.933 1.00 89.06 644 LEU A O 1
ATOM 5169 N N . GLU A 1 645 ? 17.434 -35.222 10.400 1.00 88.06 645 GLU A N 1
ATOM 5170 C CA . GLU A 1 645 ? 17.140 -36.652 10.235 1.00 88.06 645 GLU A CA 1
ATOM 5171 C C . GLU A 1 645 ? 15.686 -36.988 10.607 1.00 88.06 645 GLU A C 1
ATOM 5173 O O . GLU A 1 645 ? 14.984 -37.609 9.809 1.00 88.06 645 GLU A O 1
ATOM 5178 N N . ASN A 1 646 ? 15.187 -36.500 11.750 1.00 89.19 646 ASN A N 1
ATOM 5179 C CA . ASN A 1 646 ? 13.789 -36.660 12.171 1.00 89.19 646 ASN A CA 1
ATOM 5180 C C . ASN A 1 646 ? 12.802 -36.025 11.173 1.00 89.19 646 ASN A C 1
ATOM 5182 O O . ASN A 1 646 ? 11.665 -36.477 11.058 1.00 89.19 646 ASN A O 1
ATOM 5186 N N . ARG A 1 647 ? 13.214 -34.982 10.438 1.00 86.56 647 ARG A N 1
ATOM 5187 C CA . ARG A 1 647 ? 12.424 -34.343 9.367 1.00 86.56 647 ARG A CA 1
ATOM 5188 C C . ARG A 1 647 ? 12.600 -35.007 7.995 1.00 86.56 647 ARG A C 1
ATOM 5190 O O . ARG A 1 647 ? 12.100 -34.471 7.003 1.00 86.56 647 ARG A O 1
ATOM 5197 N N . GLY A 1 648 ? 13.308 -36.136 7.913 1.00 83.69 648 GLY A N 1
ATOM 5198 C CA . GLY A 1 648 ? 13.609 -36.843 6.663 1.00 83.69 648 GLY A CA 1
ATOM 5199 C C . GLY A 1 648 ? 14.592 -36.103 5.748 1.00 83.69 648 GLY A C 1
ATOM 5200 O O . GLY A 1 648 ? 14.722 -36.451 4.572 1.00 83.69 648 GLY A O 1
ATOM 5201 N N . ILE A 1 649 ? 15.271 -35.072 6.265 1.00 86.38 649 ILE A N 1
ATOM 5202 C CA . ILE A 1 649 ? 16.203 -34.237 5.514 1.00 86.38 649 ILE A CA 1
ATOM 5203 C C . ILE A 1 649 ? 17.617 -34.817 5.633 1.00 86.38 649 ILE A C 1
ATOM 5205 O O . ILE A 1 649 ? 18.308 -34.649 6.636 1.00 86.38 649 ILE A O 1
ATOM 5209 N N . THR A 1 650 ? 18.063 -35.463 4.564 1.00 76.31 650 THR A N 1
ATOM 5210 C CA . THR A 1 650 ? 19.419 -35.965 4.355 1.00 76.31 650 THR A CA 1
ATOM 5211 C C . THR A 1 650 ? 20.054 -35.172 3.213 1.00 76.31 650 THR A C 1
ATOM 5213 O O . THR A 1 650 ? 19.705 -35.336 2.048 1.00 76.31 650 THR A O 1
ATOM 5216 N N . PHE A 1 651 ? 20.959 -34.246 3.534 1.00 64.56 651 PHE A N 1
ATOM 5217 C CA . PHE A 1 651 ? 21.658 -33.454 2.520 1.00 64.56 651 PHE A CA 1
ATOM 5218 C C . PHE A 1 651 ? 23.112 -33.915 2.385 1.00 64.56 651 PHE A C 1
ATOM 5220 O O . PHE A 1 651 ? 23.755 -34.307 3.363 1.00 64.56 651 PHE A O 1
ATOM 5227 N N . ASP A 1 652 ? 23.649 -33.850 1.167 1.00 61.78 652 ASP A N 1
ATOM 5228 C CA . ASP A 1 652 ? 25.063 -34.114 0.925 1.00 61.78 652 ASP A CA 1
ATOM 5229 C C . ASP A 1 652 ? 25.901 -33.031 1.619 1.00 61.78 652 ASP A C 1
ATOM 5231 O O . ASP A 1 652 ? 25.836 -31.846 1.273 1.00 61.78 652 ASP A O 1
ATOM 5235 N N . LYS A 1 653 ? 26.706 -33.451 2.601 1.00 55.06 653 LYS A N 1
ATOM 5236 C CA . LYS A 1 653 ? 27.590 -32.589 3.402 1.00 55.06 653 LYS A CA 1
ATOM 5237 C C . LYS A 1 653 ? 28.547 -31.747 2.551 1.00 55.06 653 LYS A C 1
ATOM 5239 O O . LYS A 1 653 ? 29.089 -30.778 3.070 1.00 55.06 653 LYS A O 1
ATOM 5244 N N . SER A 1 654 ? 28.768 -32.097 1.283 1.00 57.50 654 SER A N 1
ATOM 5245 C CA . SER A 1 654 ? 29.602 -31.332 0.351 1.00 57.50 654 SER A CA 1
ATOM 5246 C C . SER A 1 654 ? 28.871 -30.179 -0.360 1.00 57.50 654 SER A C 1
ATOM 5248 O O . SER A 1 654 ? 29.528 -29.284 -0.889 1.00 57.50 654 SER A O 1
ATOM 5250 N N . THR A 1 655 ? 27.531 -30.161 -0.350 1.00 61.62 655 THR A N 1
ATOM 5251 C CA . THR A 1 655 ? 26.704 -29.209 -1.125 1.00 61.62 655 THR A CA 1
ATOM 5252 C C . THR A 1 655 ? 25.820 -28.296 -0.272 1.00 61.62 655 THR A C 1
ATOM 5254 O O . THR A 1 655 ? 25.129 -27.426 -0.810 1.00 61.62 655 THR A O 1
ATOM 5257 N N . ALA A 1 656 ? 25.836 -28.455 1.053 1.00 66.44 656 ALA A N 1
ATOM 5258 C CA . ALA A 1 656 ? 25.062 -27.601 1.944 1.00 66.44 656 ALA A CA 1
ATOM 5259 C C . ALA A 1 656 ? 25.561 -26.155 1.966 1.00 66.44 656 ALA A C 1
ATOM 5261 O O . ALA A 1 656 ? 26.757 -25.863 2.020 1.00 66.44 656 ALA A O 1
ATOM 5262 N N . SER A 1 657 ? 24.603 -25.233 1.996 1.00 80.62 657 SER A N 1
ATOM 5263 C CA . SER A 1 657 ? 24.880 -23.810 2.136 1.00 80.62 657 SER A CA 1
ATOM 5264 C C . SER A 1 657 ? 25.605 -23.503 3.446 1.00 80.62 657 SER A C 1
ATOM 5266 O O . SER A 1 657 ? 25.184 -23.926 4.523 1.00 80.62 657 SER A O 1
ATOM 5268 N N . SER A 1 658 ? 26.670 -22.696 3.379 1.00 82.69 658 SER A N 1
ATOM 5269 C CA . SER A 1 658 ? 27.391 -22.161 4.550 1.00 82.69 658 SER A CA 1
ATOM 5270 C C . SER A 1 658 ? 26.508 -21.354 5.505 1.00 82.69 658 SER A C 1
ATOM 5272 O O . SER A 1 658 ? 26.896 -21.116 6.647 1.00 82.69 658 SER A O 1
ATOM 5274 N N . ASP A 1 659 ? 25.335 -20.931 5.031 1.00 90.12 659 ASP A N 1
ATOM 5275 C CA . ASP A 1 659 ? 24.378 -20.124 5.779 1.00 90.12 659 ASP A CA 1
ATOM 5276 C C . ASP A 1 659 ? 23.428 -20.967 6.648 1.00 90.12 659 ASP A C 1
ATOM 5278 O O . ASP A 1 659 ? 22.570 -20.410 7.331 1.00 90.12 659 ASP A O 1
ATOM 5282 N N . LEU A 1 660 ? 23.585 -22.294 6.653 1.00 91.12 660 LEU A N 1
ATOM 5283 C CA . LEU A 1 660 ? 22.902 -23.207 7.568 1.00 91.12 660 LEU A CA 1
ATOM 5284 C C . LEU A 1 660 ? 23.859 -23.627 8.683 1.00 91.12 660 LEU A C 1
ATOM 5286 O O . LEU A 1 660 ? 24.947 -24.143 8.414 1.00 91.12 660 LEU A O 1
ATOM 5290 N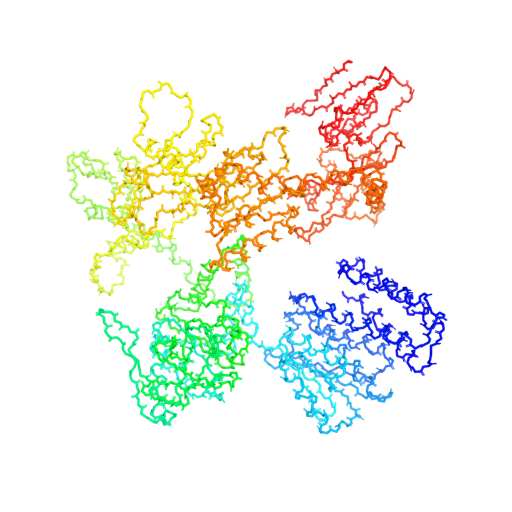 N . LYS A 1 661 ? 23.469 -23.392 9.935 1.00 91.69 661 LYS A N 1
ATOM 5291 C CA . LYS A 1 661 ? 24.323 -23.591 11.109 1.00 91.69 661 LYS A CA 1
ATOM 5292 C C . LYS A 1 661 ? 23.541 -24.129 12.312 1.00 91.69 661 LYS A C 1
ATOM 5294 O O . LYS A 1 661 ? 22.311 -24.199 12.305 1.00 91.69 661 LYS A O 1
ATOM 5299 N N . ALA A 1 662 ? 24.286 -24.524 13.338 1.00 91.19 662 ALA A N 1
ATOM 5300 C CA . ALA A 1 662 ? 23.777 -24.836 14.663 1.00 91.19 662 ALA A CA 1
ATOM 5301 C C . ALA A 1 662 ? 24.186 -23.726 15.636 1.00 91.19 662 ALA A C 1
ATOM 5303 O O . ALA A 1 662 ? 25.324 -23.253 15.617 1.00 91.19 662 ALA A O 1
ATOM 5304 N N . SER A 1 663 ? 23.252 -23.305 16.482 1.00 91.62 663 SER A N 1
ATOM 5305 C CA . SER A 1 663 ? 23.471 -22.240 17.463 1.00 91.62 663 SER A CA 1
ATOM 5306 C C . SER A 1 663 ? 22.889 -22.625 18.816 1.00 91.62 663 SER A C 1
ATOM 5308 O O . SER A 1 663 ? 21.978 -23.446 18.891 1.00 91.62 663 SER A O 1
ATOM 5310 N N . ILE A 1 664 ? 23.359 -21.975 19.879 1.00 88.56 664 ILE A N 1
ATOM 5311 C CA . ILE A 1 664 ? 22.714 -22.006 21.193 1.00 88.56 664 ILE A CA 1
ATOM 5312 C C . ILE A 1 664 ? 22.029 -20.658 21.403 1.00 88.56 664 ILE A C 1
ATOM 5314 O O . ILE A 1 664 ? 22.677 -19.613 21.337 1.00 88.56 664 ILE A O 1
ATOM 5318 N N . LEU A 1 665 ? 20.717 -20.675 21.625 1.00 88.69 665 LEU A N 1
ATOM 5319 C CA . LEU A 1 665 ? 19.904 -19.475 21.790 1.00 88.69 665 LEU A CA 1
ATOM 5320 C C . LEU A 1 665 ? 19.199 -19.482 23.143 1.00 88.69 665 LEU A C 1
ATOM 5322 O O . LEU A 1 665 ? 18.542 -20.454 23.511 1.00 88.69 665 LEU A O 1
ATOM 5326 N N . PHE A 1 666 ? 19.294 -18.358 23.847 1.00 83.25 666 PHE A N 1
ATOM 5327 C CA . PHE A 1 666 ? 18.574 -18.132 25.094 1.00 83.25 666 PHE A CA 1
ATOM 5328 C C . PHE A 1 666 ? 17.102 -17.814 24.813 1.00 83.25 666 PHE A C 1
ATOM 5330 O O . PHE A 1 666 ? 16.794 -16.950 23.983 1.00 83.25 666 PHE A O 1
ATOM 5337 N N . ASP A 1 667 ? 16.191 -18.488 25.511 1.00 82.56 667 ASP A N 1
ATOM 5338 C CA . ASP A 1 667 ? 14.779 -18.132 25.546 1.00 82.56 667 ASP A CA 1
ATOM 5339 C C . ASP A 1 667 ? 14.452 -17.333 26.810 1.00 82.56 667 ASP A C 1
ATOM 5341 O O . ASP A 1 667 ? 14.734 -17.748 27.930 1.00 82.56 667 ASP A O 1
ATOM 5345 N N . THR A 1 668 ? 13.829 -16.169 26.641 1.00 72.88 668 THR A N 1
ATOM 5346 C CA . THR A 1 668 ? 13.512 -15.285 27.766 1.00 72.88 668 THR A CA 1
ATOM 5347 C C . THR A 1 668 ? 12.327 -15.768 28.595 1.00 72.88 668 THR A C 1
ATOM 5349 O O . THR A 1 668 ? 12.242 -15.385 29.759 1.00 72.88 668 THR A O 1
ATOM 5352 N N . GLN A 1 669 ? 11.431 -16.585 28.027 1.00 75.12 669 GLN A N 1
ATOM 5353 C CA . GLN A 1 669 ? 10.237 -17.067 28.725 1.00 75.12 669 GLN A CA 1
ATOM 5354 C C . GLN A 1 669 ? 10.572 -18.238 29.644 1.00 75.12 669 GLN A C 1
ATOM 5356 O O . GLN A 1 669 ? 10.231 -18.201 30.822 1.00 75.12 669 GLN A O 1
ATOM 5361 N N . THR A 1 670 ? 11.272 -19.251 29.132 1.00 77.94 670 THR A N 1
ATOM 5362 C CA . THR A 1 670 ? 11.710 -20.392 29.946 1.00 77.94 670 THR A CA 1
ATOM 5363 C C . THR A 1 670 ? 12.992 -20.106 30.721 1.00 77.94 670 THR A C 1
ATOM 5365 O O . THR A 1 670 ? 13.276 -20.799 31.692 1.00 77.94 670 THR A O 1
ATOM 5368 N N . ARG A 1 671 ? 13.738 -19.054 30.345 1.00 76.38 671 ARG A N 1
ATOM 5369 C CA . ARG A 1 671 ? 15.035 -18.663 30.930 1.00 76.38 671 ARG A CA 1
ATOM 5370 C C . ARG A 1 671 ? 16.120 -19.731 30.739 1.00 76.38 671 ARG A C 1
ATOM 5372 O O . ARG A 1 671 ? 17.057 -19.809 31.533 1.00 76.38 671 ARG A O 1
ATOM 5379 N N . GLU A 1 672 ? 16.019 -20.511 29.667 1.00 81.50 672 GLU A N 1
ATOM 5380 C CA . GLU A 1 672 ? 16.933 -21.604 29.325 1.00 81.50 672 GLU A CA 1
ATOM 5381 C C . GLU A 1 672 ? 17.618 -21.386 27.969 1.00 81.50 672 GLU A C 1
ATOM 5383 O O . GLU A 1 672 ? 17.156 -20.621 27.122 1.00 81.50 672 GLU A O 1
ATOM 5388 N N . ASN A 1 673 ? 18.734 -22.085 27.757 1.00 86.88 673 ASN A N 1
ATOM 5389 C CA . ASN A 1 673 ? 19.430 -22.138 26.475 1.00 86.88 673 ASN A CA 1
ATOM 5390 C C . ASN A 1 673 ? 18.992 -23.377 25.691 1.00 86.88 673 ASN A C 1
ATOM 5392 O O . ASN A 1 673 ? 19.077 -24.489 26.207 1.00 86.88 673 ASN A O 1
ATOM 5396 N N . TYR A 1 674 ? 18.609 -23.191 24.431 1.00 90.50 674 TYR A N 1
ATOM 5397 C CA . TYR A 1 674 ? 18.247 -24.278 23.523 1.00 90.50 674 TYR A CA 1
ATOM 5398 C C . TYR A 1 674 ? 19.219 -24.346 22.357 1.00 90.50 674 TYR A C 1
ATOM 5400 O O . TYR A 1 674 ? 19.639 -23.317 21.820 1.00 90.50 674 TYR A O 1
ATOM 5408 N N . SER A 1 675 ? 19.520 -25.564 21.918 1.00 92.94 675 SER A N 1
ATOM 5409 C CA . SER A 1 675 ? 20.094 -25.775 20.594 1.00 92.94 675 SER A CA 1
ATOM 5410 C C . SER A 1 675 ? 19.084 -25.336 19.537 1.00 92.94 675 SER A C 1
ATOM 5412 O O . SER A 1 675 ? 17.880 -25.527 19.696 1.00 92.94 675 SER A O 1
ATOM 5414 N N . ALA A 1 676 ? 19.561 -24.729 18.460 1.00 94.75 676 ALA A N 1
ATOM 5415 C CA . ALA A 1 676 ? 18.709 -24.215 17.407 1.00 94.75 676 ALA A CA 1
ATOM 5416 C C . ALA A 1 676 ? 19.314 -24.466 16.028 1.00 94.75 676 ALA A C 1
ATOM 5418 O O . ALA A 1 676 ? 20.502 -24.224 15.803 1.00 94.75 676 ALA A O 1
ATOM 5419 N N . PHE A 1 677 ? 18.465 -24.889 15.093 1.00 94.31 677 PHE A N 1
ATOM 5420 C CA . PHE A 1 677 ? 18.789 -24.874 13.672 1.00 94.31 677 PHE A CA 1
ATOM 5421 C C . PHE A 1 677 ? 18.634 -23.446 13.151 1.00 94.31 677 PHE A C 1
ATOM 5423 O O . PHE A 1 677 ? 17.530 -22.892 13.182 1.00 94.31 677 PHE A O 1
ATOM 5430 N N . THR A 1 678 ? 19.731 -22.836 12.703 1.00 94.12 678 THR A N 1
ATOM 5431 C CA . THR A 1 678 ? 19.766 -21.438 12.266 1.00 94.12 678 THR A CA 1
ATOM 5432 C C . THR A 1 678 ? 20.072 -21.320 10.778 1.00 94.12 678 THR A C 1
ATOM 5434 O O . THR A 1 678 ? 21.062 -21.841 10.270 1.00 94.12 678 THR A O 1
ATOM 5437 N N . ALA A 1 679 ? 19.201 -20.603 10.071 1.00 94.75 679 ALA A N 1
ATOM 5438 C CA . ALA A 1 679 ? 19.289 -20.360 8.640 1.00 94.75 679 ALA A CA 1
ATOM 5439 C C . ALA A 1 679 ? 19.419 -18.853 8.378 1.00 94.75 679 ALA A C 1
ATOM 5441 O O . ALA A 1 679 ? 18.490 -18.076 8.623 1.00 94.75 679 ALA A O 1
ATOM 5442 N N . PHE A 1 680 ? 20.598 -18.428 7.932 1.00 95.88 680 PHE A N 1
ATOM 5443 C CA . PHE A 1 680 ? 20.960 -17.021 7.790 1.00 95.88 680 PHE A CA 1
ATOM 5444 C C . PHE A 1 680 ? 20.542 -16.460 6.427 1.00 95.88 680 PHE A C 1
ATOM 5446 O O . PHE A 1 680 ? 20.718 -17.088 5.385 1.00 95.88 680 PHE A O 1
ATOM 5453 N N . ALA A 1 681 ? 19.978 -15.253 6.441 1.00 95.69 681 ALA A N 1
ATOM 5454 C CA . ALA A 1 681 ? 19.472 -14.558 5.267 1.00 95.69 681 ALA A CA 1
ATOM 5455 C C . ALA A 1 681 ? 20.418 -13.426 4.849 1.00 95.69 681 ALA A C 1
ATOM 5457 O O . ALA A 1 681 ? 20.833 -12.596 5.673 1.00 95.69 681 ALA A O 1
ATOM 5458 N N . ARG A 1 682 ? 20.710 -13.362 3.546 1.00 94.12 682 ARG A N 1
ATOM 5459 C CA . ARG A 1 682 ? 21.572 -12.342 2.942 1.00 94.12 682 ARG A CA 1
ATOM 5460 C C . ARG A 1 682 ? 20.781 -11.378 2.073 1.00 94.12 682 ARG A C 1
ATOM 5462 O O . ARG A 1 682 ? 19.840 -11.786 1.396 1.00 94.12 682 ARG A O 1
ATOM 5469 N N . ASN A 1 683 ? 21.169 -10.107 2.095 1.00 91.62 683 ASN A N 1
ATOM 5470 C CA . ASN A 1 683 ? 20.621 -9.099 1.188 1.00 91.62 683 ASN A CA 1
ATOM 5471 C C . ASN A 1 683 ? 21.262 -9.202 -0.214 1.00 91.62 683 ASN A C 1
ATOM 5473 O O . ASN A 1 683 ? 22.175 -9.998 -0.440 1.00 91.62 683 ASN A O 1
ATOM 5477 N N . SER A 1 684 ? 20.831 -8.357 -1.154 1.00 84.81 684 SER A N 1
ATOM 5478 C CA . SER A 1 684 ? 21.375 -8.316 -2.524 1.00 84.81 684 SER A CA 1
ATOM 5479 C C . SER A 1 684 ? 22.864 -7.948 -2.616 1.00 84.81 684 SER A C 1
ATOM 5481 O O . SER A 1 684 ? 23.492 -8.222 -3.635 1.00 84.81 684 SER A O 1
ATOM 5483 N N . LYS A 1 685 ? 23.447 -7.361 -1.562 1.00 86.25 685 LYS A N 1
ATOM 5484 C CA . LYS A 1 685 ? 24.890 -7.082 -1.455 1.00 86.25 685 LYS A CA 1
ATOM 5485 C C . LYS A 1 685 ? 25.688 -8.273 -0.909 1.00 86.25 685 LYS A C 1
ATOM 5487 O O . LYS A 1 685 ? 26.910 -8.206 -0.844 1.00 86.25 685 LYS A O 1
ATOM 5492 N N . GLY A 1 686 ? 25.014 -9.352 -0.502 1.00 86.38 686 GLY A N 1
ATOM 5493 C CA . GLY A 1 686 ? 25.626 -10.531 0.111 1.00 86.38 686 GLY A CA 1
ATOM 5494 C C . GLY A 1 686 ? 25.847 -10.422 1.624 1.00 86.38 686 GLY A C 1
ATOM 5495 O O . GLY A 1 686 ? 26.445 -11.324 2.213 1.00 86.38 686 GLY A O 1
ATOM 5496 N N . GLU A 1 687 ? 25.360 -9.366 2.279 1.00 91.94 687 GLU A N 1
ATOM 5497 C CA . GLU A 1 687 ? 25.532 -9.146 3.719 1.00 91.94 687 GLU A CA 1
ATOM 5498 C C . GLU A 1 687 ? 24.505 -9.948 4.522 1.00 91.94 687 GLU A C 1
ATOM 5500 O O . GLU A 1 687 ? 23.311 -9.944 4.204 1.00 91.94 687 GLU A O 1
ATOM 5505 N N . ILE A 1 688 ? 24.948 -10.586 5.609 1.00 94.06 688 ILE A N 1
ATOM 5506 C CA . ILE A 1 688 ? 24.048 -11.245 6.559 1.00 94.06 688 ILE A CA 1
ATOM 5507 C C . ILE A 1 688 ? 23.306 -10.169 7.337 1.00 94.06 688 ILE A C 1
ATOM 5509 O O . ILE A 1 688 ? 23.918 -9.323 7.992 1.00 94.06 688 ILE A O 1
ATOM 5513 N N . THR A 1 689 ? 21.983 -10.206 7.254 1.00 94.50 689 THR A N 1
ATOM 5514 C CA . THR A 1 689 ? 21.118 -9.171 7.836 1.00 94.50 689 THR A CA 1
ATOM 5515 C C . THR A 1 689 ? 20.041 -9.744 8.739 1.00 94.50 689 THR A C 1
ATOM 5517 O O . THR A 1 689 ? 19.623 -9.061 9.673 1.00 94.50 689 THR A O 1
ATOM 5520 N N . GLY A 1 690 ? 19.638 -10.997 8.533 1.00 94.56 690 GLY A N 1
ATOM 5521 C CA . GLY A 1 690 ? 18.671 -11.686 9.377 1.00 94.56 690 GLY A CA 1
ATOM 5522 C C . GLY A 1 690 ? 18.959 -13.178 9.489 1.00 94.56 690 GLY A C 1
ATOM 5523 O O . GLY A 1 690 ? 19.808 -13.716 8.782 1.00 94.56 690 GLY A O 1
ATOM 5524 N N . VAL A 1 691 ? 18.267 -13.842 10.405 1.00 94.94 691 VAL A N 1
ATOM 5525 C CA . VAL A 1 691 ? 18.365 -15.289 10.623 1.00 94.94 691 VAL A CA 1
ATOM 5526 C C . VAL A 1 691 ? 17.014 -15.828 11.055 1.00 94.94 691 VAL A C 1
ATOM 5528 O O . VAL A 1 691 ? 16.304 -15.183 11.826 1.00 94.94 691 VAL A O 1
ATOM 5531 N N . GLN A 1 692 ? 16.661 -17.007 10.560 1.00 94.50 692 GLN A N 1
ATOM 5532 C CA . GLN A 1 692 ? 15.520 -17.774 11.032 1.00 94.50 692 GLN A CA 1
ATOM 5533 C C . GLN A 1 692 ? 16.025 -18.951 11.866 1.00 94.50 692 GLN A C 1
ATOM 5535 O O . GLN A 1 692 ? 16.848 -19.730 11.396 1.00 94.50 692 GLN A O 1
ATOM 5540 N N . ALA A 1 693 ? 15.545 -19.063 13.100 1.00 93.94 693 ALA A N 1
ATOM 5541 C CA . ALA A 1 693 ? 15.964 -20.070 14.062 1.00 93.94 693 ALA A CA 1
ATOM 5542 C C . ALA A 1 693 ? 14.793 -20.971 14.458 1.00 93.94 693 ALA A C 1
ATOM 5544 O O . ALA A 1 693 ? 13.723 -20.470 14.814 1.00 93.94 693 ALA A O 1
ATOM 5545 N N . VAL A 1 694 ? 15.009 -22.284 14.436 1.00 93.88 694 VAL A N 1
ATOM 5546 C CA . VAL A 1 694 ? 14.102 -23.285 15.010 1.00 93.88 694 VAL A CA 1
ATOM 5547 C C . VAL A 1 694 ? 14.739 -23.828 16.283 1.00 93.88 694 VAL A C 1
ATOM 5549 O O . VAL A 1 694 ? 15.818 -24.405 16.221 1.00 93.88 694 VAL A O 1
ATOM 5552 N N . TYR A 1 695 ? 14.089 -23.617 17.423 1.00 94.38 695 TYR A N 1
ATOM 5553 C CA . TYR A 1 695 ? 14.537 -24.058 18.743 1.00 94.38 695 TYR A CA 1
ATOM 5554 C C . TYR A 1 695 ? 14.246 -25.550 18.915 1.00 94.38 695 TYR A C 1
ATOM 5556 O O . TYR A 1 695 ? 13.145 -26.003 18.592 1.00 94.38 695 TYR A O 1
ATOM 5564 N N . LEU A 1 696 ? 15.214 -26.300 19.439 1.00 93.75 696 LEU A N 1
ATOM 5565 C CA . LEU A 1 696 ? 15.208 -27.760 19.510 1.00 93.75 696 LEU A CA 1
ATOM 5566 C C . LEU A 1 696 ? 15.375 -28.253 20.949 1.00 93.75 696 LEU A C 1
ATOM 5568 O O . LEU A 1 696 ? 16.058 -27.627 21.759 1.00 93.75 696 LEU A O 1
ATOM 5572 N N . ASN A 1 697 ? 14.759 -29.390 21.263 1.00 91.50 697 ASN A N 1
ATOM 5573 C CA . ASN A 1 697 ? 15.006 -30.126 22.500 1.00 91.50 697 ASN A CA 1
ATOM 5574 C C . ASN A 1 697 ? 16.200 -31.092 22.339 1.00 91.50 697 ASN A C 1
ATOM 5576 O O . ASN A 1 697 ? 16.704 -31.311 21.238 1.00 91.50 697 ASN A O 1
ATOM 5580 N N . SER A 1 698 ? 16.634 -31.716 23.435 1.00 87.56 698 SER A N 1
ATOM 5581 C CA . SER A 1 698 ? 17.732 -32.698 23.426 1.00 87.56 698 SER A CA 1
ATOM 5582 C C . SER A 1 698 ? 17.436 -33.962 22.607 1.00 87.56 698 SER A C 1
ATOM 5584 O O . SER A 1 698 ? 18.360 -34.675 22.220 1.00 87.56 698 SER A O 1
ATOM 5586 N N . ALA A 1 699 ? 16.163 -34.251 22.320 1.00 87.56 699 ALA A N 1
ATOM 5587 C CA . ALA A 1 699 ? 15.767 -35.372 21.479 1.00 87.56 699 ALA A CA 1
ATOM 5588 C C . ALA A 1 699 ? 15.924 -35.082 19.977 1.00 87.56 699 ALA A C 1
ATOM 5590 O O . ALA A 1 699 ? 15.884 -36.037 19.203 1.00 87.56 699 ALA A O 1
ATOM 5591 N N . GLY A 1 700 ? 16.171 -33.829 19.579 1.00 85.50 700 GLY A N 1
ATOM 5592 C CA . GLY A 1 700 ? 16.202 -33.417 18.177 1.00 85.50 700 GLY A CA 1
ATOM 5593 C C . GLY A 1 700 ? 14.822 -33.062 17.624 1.00 85.50 700 GLY A C 1
ATOM 5594 O O . GLY A 1 700 ? 14.662 -33.011 16.418 1.00 85.50 700 GLY A O 1
ATOM 5595 N N . ASP A 1 701 ? 13.822 -32.797 18.464 1.00 90.50 701 ASP A N 1
ATOM 5596 C CA . ASP A 1 701 ? 12.510 -32.309 18.025 1.00 90.50 701 ASP A CA 1
ATOM 5597 C C . ASP A 1 701 ? 12.351 -30.817 18.329 1.00 90.50 701 ASP A C 1
ATOM 5599 O O . ASP A 1 701 ? 13.123 -30.232 19.094 1.00 90.50 701 ASP A O 1
ATOM 5603 N N . LYS A 1 702 ? 11.323 -30.181 17.753 1.00 91.12 702 LYS A N 1
ATOM 5604 C 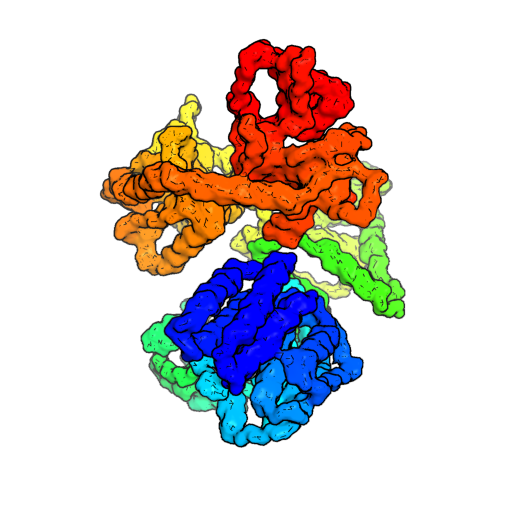CA . LYS A 1 702 ? 11.000 -28.779 18.057 1.00 91.12 702 LYS A CA 1
ATOM 5605 C C . LYS A 1 702 ? 10.771 -28.616 19.562 1.00 91.12 702 LYS A C 1
ATOM 5607 O O . LYS A 1 702 ? 10.001 -29.362 20.166 1.00 91.12 702 LYS A O 1
ATOM 5612 N N . ALA A 1 703 ? 11.427 -27.627 20.162 1.00 90.31 703 ALA A N 1
ATOM 5613 C CA . ALA A 1 703 ? 11.284 -27.331 21.579 1.00 90.31 703 ALA A CA 1
ATOM 5614 C C . ALA A 1 703 ? 9.821 -26.993 21.916 1.00 90.31 703 ALA A C 1
ATOM 5616 O O . ALA A 1 703 ? 9.143 -26.288 21.160 1.00 90.31 703 ALA A O 1
ATOM 5617 N N . ASN A 1 704 ? 9.347 -27.475 23.067 1.00 87.50 704 ASN A N 1
ATOM 5618 C CA . ASN A 1 704 ? 7.999 -27.205 23.564 1.00 87.50 704 ASN A CA 1
ATOM 5619 C C . ASN A 1 704 ? 7.936 -25.825 24.243 1.00 87.50 704 ASN A C 1
ATOM 5621 O O . ASN A 1 704 ? 7.803 -25.713 25.458 1.00 87.50 704 ASN A O 1
ATOM 5625 N N . ILE A 1 705 ? 8.102 -24.776 23.438 1.00 85.50 705 ILE A N 1
ATOM 5626 C CA . ILE A 1 705 ? 8.028 -23.368 23.841 1.00 85.50 705 ILE A CA 1
ATOM 5627 C C . ILE A 1 705 ? 6.962 -22.653 23.006 1.00 85.50 705 ILE A C 1
ATOM 5629 O O . ILE A 1 705 ? 6.660 -23.078 21.891 1.00 85.50 705 ILE A O 1
ATOM 5633 N N . SER A 1 706 ? 6.415 -21.546 23.519 1.00 75.56 706 SER A N 1
ATOM 5634 C CA . SER A 1 706 ? 5.272 -20.835 22.910 1.00 75.56 706 SER A CA 1
ATOM 5635 C C . SER A 1 706 ? 5.458 -20.501 21.422 1.00 75.56 706 SER A C 1
ATOM 5637 O O . SER A 1 706 ? 4.525 -20.618 20.631 1.00 75.56 706 SER A O 1
ATOM 5639 N N . ILE A 1 707 ? 6.675 -20.106 21.037 1.00 81.94 707 ILE A N 1
ATOM 5640 C CA . ILE A 1 707 ? 7.079 -19.834 19.657 1.00 81.94 707 ILE A CA 1
ATOM 5641 C C . ILE A 1 707 ? 8.431 -20.505 19.427 1.00 81.94 707 ILE A C 1
ATOM 5643 O O . ILE A 1 707 ? 9.468 -19.969 19.827 1.00 81.94 707 ILE A O 1
ATOM 5647 N N . ASN A 1 708 ? 8.415 -21.669 18.780 1.00 85.81 708 ASN A N 1
ATOM 5648 C CA . ASN A 1 708 ? 9.608 -22.482 18.522 1.00 85.81 708 ASN A CA 1
ATOM 5649 C C . ASN A 1 708 ? 10.368 -22.101 17.238 1.00 85.81 708 ASN A C 1
ATOM 5651 O O . ASN A 1 708 ? 11.515 -22.504 17.074 1.00 85.81 708 ASN A O 1
ATOM 5655 N N . ARG A 1 709 ? 9.776 -21.293 16.349 1.00 87.62 709 ARG A N 1
ATOM 5656 C CA . ARG A 1 709 ? 10.422 -20.753 15.143 1.00 87.62 709 ARG A CA 1
ATOM 5657 C C . ARG A 1 709 ? 10.403 -19.232 15.188 1.00 87.62 709 ARG A C 1
ATOM 5659 O O . ARG A 1 709 ? 9.335 -18.626 15.206 1.00 87.62 709 ARG A O 1
ATOM 5666 N N . ARG A 1 710 ? 11.580 -18.607 15.210 1.00 89.81 710 ARG A N 1
ATOM 5667 C CA . ARG A 1 710 ? 11.740 -17.155 15.379 1.00 89.81 710 ARG A CA 1
ATOM 5668 C C . ARG A 1 710 ? 12.648 -16.576 14.310 1.00 89.81 710 ARG A C 1
ATOM 5670 O O . ARG A 1 710 ? 13.569 -17.240 13.845 1.00 89.81 710 ARG A O 1
ATOM 5677 N N . SER A 1 711 ? 12.404 -15.323 13.956 1.00 90.38 711 SER A N 1
ATOM 5678 C CA . SER A 1 711 ? 13.253 -14.571 13.037 1.00 90.38 711 SER A CA 1
ATOM 5679 C C . SER A 1 711 ? 13.905 -13.405 13.772 1.00 90.38 711 SER A C 1
ATOM 5681 O O . SER A 1 711 ? 13.226 -12.654 14.471 1.00 90.38 711 SER A O 1
ATOM 5683 N N . PHE A 1 712 ? 15.213 -13.234 13.593 1.00 88.62 712 PHE A N 1
ATOM 5684 C CA . PHE A 1 712 ? 16.000 -12.150 14.179 1.00 88.62 712 PHE A CA 1
ATOM 5685 C C . PHE A 1 712 ? 16.634 -11.286 13.085 1.00 88.62 712 PHE A C 1
ATOM 5687 O O . PHE A 1 712 ? 16.817 -11.724 11.947 1.00 88.62 712 PHE A O 1
ATOM 5694 N N . GLY A 1 713 ? 16.999 -10.052 13.434 1.00 89.94 713 GLY A N 1
ATOM 5695 C CA . GLY A 1 713 ? 17.596 -9.103 12.491 1.00 89.94 713 GLY A CA 1
ATOM 5696 C C . GLY A 1 713 ? 16.588 -8.510 11.505 1.00 89.94 713 GLY A C 1
ATOM 5697 O O . GLY A 1 713 ? 15.421 -8.298 11.832 1.00 89.94 713 GLY A O 1
ATOM 5698 N N . LYS A 1 714 ? 17.062 -8.224 10.293 1.00 90.88 714 LYS A N 1
ATOM 5699 C CA . LYS A 1 714 ? 16.305 -7.681 9.163 1.00 90.88 714 LYS A CA 1
ATOM 5700 C C . LYS A 1 714 ? 16.163 -8.744 8.070 1.00 90.88 714 LYS A C 1
ATOM 5702 O O . LYS A 1 714 ? 17.062 -8.934 7.261 1.00 90.88 714 LYS A O 1
ATOM 5707 N N . ILE A 1 715 ? 15.012 -9.419 8.049 1.00 90.88 715 ILE A N 1
ATOM 5708 C CA . ILE A 1 715 ? 14.666 -10.421 7.021 1.00 90.88 715 ILE A CA 1
ATOM 5709 C C . ILE A 1 715 ? 14.148 -9.766 5.731 1.00 90.88 715 ILE A C 1
ATOM 5711 O O . ILE A 1 715 ? 14.360 -10.295 4.645 1.00 90.88 715 ILE A O 1
ATOM 5715 N N . ARG A 1 716 ? 13.477 -8.608 5.825 1.00 89.50 716 ARG A N 1
ATOM 5716 C CA . ARG A 1 716 ? 12.847 -7.946 4.670 1.00 89.50 716 ARG A CA 1
ATOM 5717 C C . ARG A 1 716 ? 13.883 -7.611 3.588 1.00 89.50 716 ARG A C 1
ATOM 5719 O O . ARG A 1 716 ? 14.759 -6.782 3.821 1.00 89.50 716 ARG A O 1
ATOM 5726 N N . GLY A 1 717 ? 13.723 -8.203 2.402 1.00 88.75 717 GLY A N 1
ATOM 5727 C CA . GLY A 1 717 ? 14.642 -8.043 1.265 1.00 88.75 717 GLY A CA 1
ATOM 5728 C C . GLY A 1 717 ? 15.881 -8.943 1.315 1.00 88.75 717 GLY A C 1
ATOM 5729 O O . GLY A 1 717 ? 16.771 -8.789 0.480 1.00 88.75 717 GLY A O 1
ATOM 5730 N N . SER A 1 718 ? 15.929 -9.874 2.267 1.00 93.88 718 SER A N 1
ATOM 5731 C CA . SER A 1 718 ? 17.023 -10.823 2.451 1.00 93.88 718 SER A CA 1
ATOM 5732 C C . SER A 1 718 ? 16.515 -12.255 2.360 1.00 93.88 718 SER A C 1
ATOM 5734 O O . SER A 1 718 ? 15.442 -12.566 2.873 1.00 93.88 718 SER A O 1
ATOM 5736 N N . PHE A 1 719 ? 17.286 -13.132 1.722 1.00 95.25 719 PHE A N 1
ATOM 5737 C CA . PHE A 1 719 ? 16.881 -14.507 1.423 1.00 95.25 719 PHE A CA 1
ATOM 5738 C C . PHE A 1 719 ? 17.916 -15.503 1.934 1.00 95.25 719 PHE A C 1
ATOM 5740 O O . PHE A 1 719 ? 19.118 -15.226 1.946 1.00 95.25 719 PHE A O 1
ATOM 5747 N N . ILE A 1 720 ? 17.442 -16.666 2.373 1.00 94.44 720 ILE A N 1
ATOM 5748 C CA . ILE A 1 720 ? 18.294 -17.778 2.794 1.00 94.44 720 ILE A CA 1
ATOM 5749 C C . ILE A 1 720 ? 18.646 -18.561 1.534 1.00 94.44 720 ILE A C 1
ATOM 5751 O O . ILE A 1 720 ? 17.757 -19.080 0.862 1.00 94.44 720 ILE A O 1
ATOM 5755 N N . THR A 1 721 ? 19.930 -18.646 1.198 1.00 92.12 721 THR A N 1
ATOM 5756 C CA . THR A 1 721 ? 20.370 -19.442 0.045 1.00 92.12 721 THR A CA 1
ATOM 5757 C C . THR A 1 721 ? 20.563 -20.887 0.476 1.00 92.12 721 THR A C 1
ATOM 5759 O O . THR A 1 721 ? 21.319 -21.132 1.412 1.00 92.12 721 THR A O 1
ATOM 5762 N N . ILE A 1 722 ? 19.902 -21.829 -0.197 1.00 90.44 722 ILE A N 1
ATOM 5763 C CA . ILE A 1 722 ? 20.019 -23.268 0.082 1.00 90.44 722 ILE A CA 1
ATOM 5764 C C . ILE A 1 722 ? 20.911 -23.943 -0.957 1.00 90.44 722 ILE A C 1
ATOM 5766 O O . ILE A 1 722 ? 21.868 -24.619 -0.590 1.00 90.44 722 ILE A O 1
ATOM 5770 N N . ALA A 1 723 ? 20.660 -23.683 -2.241 1.00 87.50 723 ALA A N 1
ATOM 5771 C CA . ALA A 1 723 ? 21.474 -24.185 -3.340 1.00 87.50 723 ALA A CA 1
ATOM 5772 C C . ALA A 1 723 ? 21.673 -23.096 -4.396 1.00 87.50 723 ALA A C 1
ATOM 5774 O O . ALA A 1 723 ? 20.727 -22.406 -4.772 1.00 87.50 723 ALA A O 1
ATOM 5775 N N . LYS A 1 724 ? 22.903 -22.955 -4.894 1.00 85.31 724 LYS A N 1
ATOM 5776 C CA . LYS A 1 724 ? 23.196 -22.107 -6.053 1.00 85.31 724 LYS A CA 1
ATOM 5777 C C . LYS A 1 724 ? 23.198 -22.962 -7.315 1.00 85.31 724 LYS A C 1
ATOM 5779 O O . LYS A 1 724 ? 23.716 -24.073 -7.315 1.00 85.31 724 LYS A O 1
ATOM 5784 N N . ARG A 1 725 ? 22.669 -22.396 -8.396 1.00 83.25 725 ARG A N 1
ATOM 5785 C CA . ARG A 1 725 ? 22.710 -22.964 -9.750 1.00 83.25 725 ARG A CA 1
ATOM 5786 C C . ARG A 1 725 ? 24.159 -23.229 -10.192 1.00 83.25 725 ARG A C 1
ATOM 5788 O O . ARG A 1 725 ? 24.988 -22.318 -10.124 1.00 83.25 725 ARG A O 1
ATOM 5795 N N . ASN A 1 726 ? 24.426 -24.405 -10.761 1.00 79.25 726 ASN A N 1
ATOM 5796 C CA . ASN A 1 726 ? 25.648 -24.663 -11.528 1.00 79.25 726 ASN A CA 1
ATOM 5797 C C . ASN A 1 726 ? 25.499 -24.210 -12.989 1.00 79.25 726 ASN A C 1
ATOM 5799 O O . ASN A 1 726 ? 24.396 -23.985 -13.480 1.00 79.25 726 ASN A O 1
ATOM 5803 N N . ALA A 1 727 ? 26.612 -24.107 -13.721 1.00 73.25 727 ALA A N 1
ATOM 5804 C CA . ALA A 1 727 ? 26.607 -23.657 -15.119 1.00 73.25 727 ALA A CA 1
ATOM 5805 C C . ALA A 1 727 ? 25.722 -24.514 -16.053 1.00 73.25 727 ALA A C 1
ATOM 5807 O O . ALA A 1 727 ? 25.174 -23.981 -17.015 1.00 73.25 727 ALA A O 1
ATOM 5808 N N . ASN A 1 728 ? 25.555 -25.804 -15.740 1.00 74.75 728 ASN A N 1
ATOM 5809 C CA . ASN A 1 728 ? 24.803 -26.774 -16.547 1.00 74.75 728 ASN A CA 1
ATOM 5810 C C . ASN A 1 728 ? 23.349 -26.977 -16.077 1.00 74.75 728 ASN A C 1
ATOM 5812 O O . ASN A 1 728 ? 22.623 -27.769 -16.676 1.00 74.75 728 ASN A O 1
ATOM 5816 N N . ASP A 1 729 ? 22.930 -26.302 -15.005 1.00 80.19 729 ASP A N 1
ATOM 5817 C CA . ASP A 1 729 ? 21.585 -26.435 -14.445 1.00 80.19 729 ASP A CA 1
ATOM 5818 C C . ASP A 1 729 ? 20.587 -25.509 -15.169 1.00 80.19 729 ASP A C 1
ATOM 5820 O O . ASP A 1 729 ? 20.979 -24.467 -15.712 1.00 80.19 729 ASP A O 1
ATOM 5824 N N . PRO A 1 730 ? 19.281 -25.844 -15.182 1.00 77.56 730 PRO A N 1
ATOM 5825 C CA . PRO A 1 730 ? 18.262 -24.977 -15.762 1.00 77.56 730 PRO A CA 1
ATOM 5826 C C . PRO A 1 730 ? 18.280 -23.590 -15.104 1.00 77.56 730 PRO A C 1
ATOM 5828 O O . PRO A 1 730 ? 18.424 -23.453 -13.888 1.00 77.56 730 PRO A O 1
ATOM 5831 N N . ASN A 1 731 ? 18.118 -22.539 -15.918 1.00 85.56 731 ASN A N 1
ATOM 5832 C CA . ASN A 1 731 ? 18.088 -21.153 -15.445 1.00 85.56 731 ASN A CA 1
ATOM 5833 C C . ASN A 1 731 ? 16.753 -20.816 -14.763 1.00 85.56 731 ASN A C 1
ATOM 5835 O O . ASN A 1 731 ? 15.929 -20.094 -15.328 1.00 85.56 731 ASN A O 1
ATOM 5839 N N . ILE A 1 732 ? 16.525 -21.406 -13.593 1.00 90.81 732 ILE A N 1
ATOM 5840 C CA . ILE A 1 732 ? 15.301 -21.268 -12.810 1.00 90.81 732 ILE A CA 1
ATOM 5841 C C . ILE A 1 732 ? 15.674 -20.974 -11.359 1.00 90.81 732 ILE A C 1
ATOM 5843 O O . ILE A 1 732 ? 16.562 -21.613 -10.787 1.00 90.81 732 ILE A O 1
ATOM 5847 N N . THR A 1 733 ? 14.964 -20.015 -10.774 1.00 94.12 733 THR A N 1
ATOM 5848 C CA . THR A 1 733 ? 14.995 -19.721 -9.344 1.00 94.12 733 THR A CA 1
ATOM 5849 C C . THR A 1 733 ? 13.775 -20.353 -8.683 1.00 94.12 733 THR A C 1
ATOM 5851 O O . THR A 1 733 ? 12.653 -20.211 -9.161 1.00 94.12 733 THR A O 1
ATOM 5854 N N . ILE A 1 734 ? 13.979 -21.055 -7.575 1.00 94.25 734 ILE A N 1
ATOM 5855 C CA . ILE A 1 734 ? 12.928 -21.701 -6.796 1.00 94.25 734 ILE A CA 1
ATOM 5856 C C . ILE A 1 734 ? 12.908 -21.052 -5.419 1.00 94.25 734 ILE A C 1
ATOM 5858 O O . ILE A 1 734 ? 13.911 -21.071 -4.706 1.00 94.25 734 ILE A O 1
ATOM 5862 N N . ILE A 1 735 ? 11.774 -20.458 -5.057 1.00 94.81 735 ILE A N 1
ATOM 5863 C CA . ILE A 1 735 ? 11.597 -19.747 -3.794 1.00 94.81 735 ILE A CA 1
ATOM 5864 C C . ILE A 1 735 ? 10.601 -20.514 -2.935 1.00 94.81 735 ILE A C 1
ATOM 5866 O O . ILE A 1 735 ? 9.424 -20.604 -3.283 1.00 94.81 735 ILE A O 1
ATOM 5870 N N . ALA A 1 736 ? 11.071 -21.044 -1.809 1.00 92.88 736 ALA A N 1
ATOM 5871 C CA . ALA A 1 736 ? 10.215 -21.646 -0.794 1.00 92.88 736 ALA A CA 1
ATOM 5872 C C . ALA A 1 736 ? 9.942 -20.664 0.354 1.00 92.88 736 ALA A C 1
ATOM 5874 O O . ALA A 1 736 ? 10.716 -19.737 0.605 1.00 92.88 736 ALA A O 1
ATOM 5875 N N . GLU A 1 737 ? 8.866 -20.883 1.104 1.00 87.94 737 GLU A N 1
ATOM 5876 C CA . GLU A 1 737 ? 8.556 -20.067 2.283 1.00 87.94 737 GLU A CA 1
ATOM 5877 C C . GLU A 1 737 ? 9.582 -20.254 3.418 1.00 87.94 737 GLU A C 1
ATOM 5879 O O . GLU A 1 737 ? 10.006 -19.289 4.068 1.00 87.94 737 GLU A O 1
ATOM 5884 N N . GLY A 1 738 ? 9.991 -21.503 3.665 1.00 88.69 738 GLY A N 1
ATOM 5885 C CA . GLY A 1 738 ? 10.879 -21.894 4.756 1.00 88.69 738 GLY A CA 1
ATOM 5886 C C . GLY A 1 738 ? 12.121 -22.658 4.308 1.00 88.69 738 GLY A C 1
ATOM 5887 O O . GLY A 1 738 ? 12.152 -23.256 3.234 1.00 88.69 738 GLY A O 1
ATOM 5888 N N . ALA A 1 739 ? 13.148 -22.650 5.164 1.00 89.69 739 ALA A N 1
ATOM 5889 C CA . ALA A 1 739 ? 14.401 -23.360 4.907 1.00 89.69 739 ALA A CA 1
ATOM 5890 C C . ALA A 1 739 ? 14.209 -24.887 4.825 1.00 89.69 739 ALA A C 1
ATOM 5892 O O . ALA A 1 739 ? 14.837 -25.524 3.991 1.00 89.69 739 ALA A O 1
ATOM 5893 N N . GLU A 1 740 ? 13.310 -25.467 5.629 1.00 89.56 740 GLU A N 1
ATOM 5894 C CA . GLU A 1 740 ? 13.004 -26.911 5.614 1.00 89.56 740 GLU A CA 1
ATOM 5895 C C . GLU A 1 740 ? 12.372 -27.353 4.287 1.00 89.56 740 GLU A C 1
ATOM 5897 O O . GLU A 1 740 ? 12.790 -28.342 3.682 1.00 89.56 740 GLU A O 1
ATOM 5902 N N . THR A 1 741 ? 11.398 -26.579 3.800 1.00 90.19 741 THR A N 1
ATOM 5903 C CA . THR A 1 741 ? 10.758 -26.777 2.496 1.00 90.19 741 THR A CA 1
ATOM 5904 C C . THR A 1 741 ? 11.809 -26.713 1.390 1.00 90.19 741 THR A C 1
ATOM 5906 O O . THR A 1 741 ? 11.924 -27.643 0.601 1.00 90.19 741 THR A O 1
ATOM 5909 N N . ALA A 1 742 ? 12.647 -25.671 1.376 1.00 91.69 742 ALA A N 1
ATOM 5910 C CA . ALA A 1 742 ? 13.708 -25.519 0.382 1.00 91.69 742 ALA A CA 1
ATOM 5911 C C . ALA A 1 742 ? 14.770 -26.638 0.436 1.00 91.69 742 ALA A C 1
ATOM 5913 O O . ALA A 1 742 ? 15.224 -27.092 -0.613 1.00 91.69 742 ALA A O 1
ATOM 5914 N N . LEU A 1 743 ? 15.133 -27.124 1.629 1.00 89.88 743 LEU A N 1
ATOM 5915 C CA . LEU A 1 743 ? 16.020 -28.282 1.798 1.00 89.88 743 LEU A CA 1
ATOM 5916 C C . LEU A 1 743 ? 15.402 -29.565 1.234 1.00 89.88 743 LEU A C 1
ATOM 5918 O O . LEU A 1 743 ? 16.091 -30.340 0.576 1.00 89.88 743 LEU A O 1
ATOM 5922 N N . SER A 1 744 ? 14.094 -29.754 1.420 1.00 90.56 744 SER A N 1
ATOM 5923 C CA . SER A 1 744 ? 13.369 -30.907 0.871 1.00 90.56 744 SER A CA 1
ATOM 5924 C C . SER A 1 744 ? 13.390 -30.906 -0.665 1.00 90.56 744 SER A C 1
ATOM 5926 O O . SER A 1 744 ? 13.560 -31.952 -1.294 1.00 90.56 744 SER A O 1
ATOM 5928 N N . LEU A 1 745 ? 13.301 -29.719 -1.280 1.00 90.38 745 LEU A N 1
ATOM 5929 C CA . LEU A 1 745 ? 13.443 -29.547 -2.731 1.00 90.38 745 LEU A CA 1
ATOM 5930 C C . LEU A 1 745 ? 14.862 -29.873 -3.214 1.00 90.38 745 LEU A C 1
ATOM 5932 O O . LEU A 1 745 ? 15.018 -30.598 -4.194 1.00 90.38 745 LEU A O 1
ATOM 5936 N N . GLN A 1 746 ? 15.887 -29.371 -2.515 1.00 89.44 746 GLN A N 1
ATOM 5937 C CA . GLN A 1 746 ? 17.291 -29.635 -2.846 1.00 89.44 746 GLN A CA 1
ATOM 5938 C C . GLN A 1 746 ? 17.607 -31.135 -2.789 1.00 89.44 746 GLN A C 1
ATOM 5940 O O . GLN A 1 746 ? 18.174 -31.683 -3.732 1.00 89.44 746 GLN A O 1
ATOM 5945 N N . GLN A 1 747 ? 17.215 -31.805 -1.703 1.00 87.81 747 GLN A N 1
ATOM 5946 C CA . GLN A 1 747 ? 17.441 -33.240 -1.515 1.00 87.81 747 GLN A CA 1
ATOM 5947 C C . GLN A 1 747 ? 16.754 -34.088 -2.582 1.00 87.81 747 GLN A C 1
ATOM 5949 O O . GLN A 1 747 ? 17.284 -35.120 -2.980 1.00 87.81 747 GLN A O 1
ATOM 5954 N N . SER A 1 748 ? 15.610 -33.632 -3.094 1.00 87.50 748 SER A N 1
ATOM 5955 C CA . SER A 1 748 ? 14.888 -34.336 -4.155 1.00 87.50 748 SER A CA 1
ATOM 5956 C C . SER A 1 748 ? 15.591 -34.274 -5.517 1.00 87.50 748 SER A C 1
ATOM 5958 O O . SER A 1 748 ? 15.068 -34.787 -6.502 1.00 87.50 748 SER A O 1
ATOM 5960 N N . GLY A 1 749 ? 16.778 -33.664 -5.601 1.00 86.19 749 GLY A N 1
ATOM 5961 C CA . GLY A 1 749 ? 17.572 -33.576 -6.825 1.00 86.19 749 GLY A CA 1
ATOM 5962 C C . GLY A 1 749 ? 17.114 -32.471 -7.775 1.00 86.19 749 GLY A C 1
ATOM 5963 O O . GLY A 1 749 ? 17.579 -32.417 -8.914 1.00 86.19 749 GLY A O 1
ATOM 5964 N N . ILE A 1 750 ? 16.226 -31.578 -7.321 1.00 88.44 750 ILE A N 1
ATOM 5965 C CA . ILE A 1 750 ? 15.769 -30.443 -8.118 1.00 88.44 750 ILE A CA 1
ATOM 5966 C C . ILE A 1 750 ? 16.942 -29.492 -8.363 1.00 88.44 750 ILE A C 1
ATOM 5968 O O . ILE A 1 750 ? 17.598 -29.019 -7.435 1.00 88.44 750 ILE A O 1
ATOM 5972 N N . LYS A 1 751 ? 17.193 -29.193 -9.638 1.00 84.81 751 LYS A N 1
ATOM 5973 C CA . LYS A 1 751 ? 18.305 -28.346 -10.079 1.00 84.81 751 LYS A CA 1
ATOM 5974 C C . LYS A 1 751 ? 17.836 -26.914 -10.310 1.00 84.81 751 LYS A C 1
ATOM 5976 O O . LYS A 1 751 ? 16.814 -26.692 -10.956 1.00 84.81 751 LYS A O 1
ATOM 5981 N N . GLY A 1 752 ? 18.603 -25.946 -9.820 1.00 87.38 752 GLY A N 1
ATOM 5982 C CA . GLY A 1 752 ? 18.308 -24.521 -9.962 1.00 87.38 752 GLY A CA 1
ATOM 5983 C C . GLY A 1 752 ? 18.873 -23.696 -8.810 1.00 87.38 752 GLY A C 1
ATOM 5984 O O . GLY A 1 752 ? 19.608 -24.197 -7.960 1.00 87.38 752 GLY A O 1
ATOM 5985 N N . ASN A 1 753 ? 18.531 -22.412 -8.786 1.00 91.50 753 ASN A N 1
ATOM 5986 C CA . ASN A 1 753 ? 18.834 -21.541 -7.657 1.00 91.50 753 ASN A CA 1
ATOM 5987 C C . ASN A 1 753 ? 17.725 -21.678 -6.603 1.00 91.50 753 ASN A C 1
ATOM 5989 O O . ASN A 1 753 ? 16.635 -21.153 -6.806 1.00 91.50 753 ASN A O 1
ATOM 5993 N N . ILE A 1 754 ? 17.977 -22.393 -5.506 1.00 92.69 754 ILE A N 1
ATOM 5994 C CA . ILE A 1 754 ? 16.976 -22.670 -4.465 1.00 92.69 754 ILE A CA 1
ATOM 5995 C C . ILE A 1 754 ? 17.212 -21.749 -3.271 1.00 92.69 754 ILE A C 1
ATOM 5997 O O . ILE A 1 754 ? 18.266 -21.789 -2.625 1.00 92.69 754 ILE A O 1
ATOM 6001 N N . ILE A 1 755 ? 16.203 -20.944 -2.953 1.00 94.38 755 ILE A N 1
ATOM 6002 C CA . ILE A 1 755 ? 16.230 -19.977 -1.858 1.00 94.38 755 ILE A CA 1
ATOM 6003 C C . ILE A 1 755 ? 14.971 -20.085 -0.990 1.00 94.38 755 ILE A C 1
ATOM 6005 O O . ILE A 1 755 ? 13.917 -20.527 -1.446 1.00 94.38 755 ILE A O 1
ATOM 6009 N N . ALA A 1 756 ? 15.067 -19.653 0.266 1.00 94.06 756 ALA A N 1
ATOM 6010 C CA . ALA A 1 756 ? 13.927 -19.523 1.165 1.00 94.06 756 ALA A CA 1
ATOM 6011 C C . ALA A 1 756 ? 13.690 -18.061 1.562 1.00 94.06 756 ALA A C 1
ATOM 6013 O O . ALA A 1 756 ? 14.628 -17.314 1.857 1.00 94.06 756 ALA A O 1
ATOM 6014 N N . SER A 1 757 ? 12.421 -17.651 1.592 1.00 91.94 757 SER A N 1
ATOM 6015 C CA . SER A 1 757 ? 12.016 -16.279 1.914 1.00 91.94 757 SER A CA 1
ATOM 6016 C C . SER A 1 757 ? 11.961 -15.990 3.414 1.00 91.94 757 SER A C 1
ATOM 6018 O O . SER A 1 757 ? 11.853 -14.827 3.798 1.00 91.94 757 SER A O 1
ATOM 6020 N N . ALA A 1 758 ? 12.046 -17.020 4.264 1.00 87.31 758 ALA A N 1
ATOM 6021 C CA . ALA A 1 758 ? 11.880 -16.914 5.715 1.00 87.31 758 ALA A CA 1
ATOM 6022 C C . ALA A 1 758 ? 10.528 -16.283 6.119 1.00 87.31 758 ALA A C 1
ATOM 6024 O O . ALA A 1 758 ? 10.437 -15.573 7.123 1.00 87.31 758 ALA A O 1
ATOM 6025 N N . GLY A 1 759 ? 9.485 -16.565 5.329 1.00 84.62 759 GLY A N 1
ATOM 6026 C CA . GLY A 1 759 ? 8.112 -16.086 5.505 1.00 84.62 759 GLY A CA 1
ATOM 6027 C C . GLY A 1 759 ? 7.485 -15.561 4.207 1.00 84.62 759 GLY A C 1
ATOM 6028 O O . GLY A 1 759 ? 8.158 -14.937 3.380 1.00 84.62 759 GLY A O 1
ATOM 6029 N N . ILE A 1 760 ? 6.178 -15.781 4.032 1.00 80.94 760 ILE A N 1
ATOM 6030 C CA . ILE A 1 760 ? 5.428 -15.435 2.803 1.00 80.94 760 ILE A CA 1
ATOM 6031 C C . ILE A 1 760 ? 5.501 -13.937 2.490 1.00 80.94 760 ILE A C 1
ATOM 6033 O O . ILE A 1 760 ? 5.669 -13.546 1.337 1.00 80.94 760 ILE A O 1
ATOM 6037 N N . SER A 1 761 ? 5.426 -13.080 3.511 1.00 80.31 761 SER A N 1
ATOM 6038 C CA . SER A 1 761 ? 5.454 -11.619 3.344 1.00 80.31 761 SER A CA 1
ATOM 6039 C C . SER A 1 761 ? 6.767 -11.095 2.754 1.00 80.31 761 SER A C 1
ATOM 6041 O O .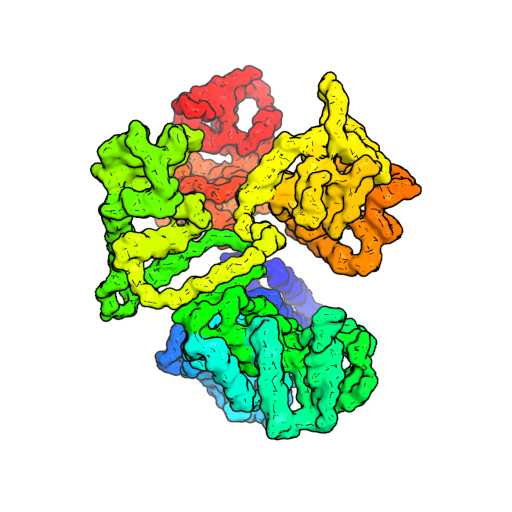 SER A 1 761 ? 6.811 -9.970 2.254 1.00 80.31 761 SER A O 1
ATOM 6043 N N . ASN A 1 762 ? 7.840 -11.893 2.788 1.00 89.62 762 ASN A N 1
ATOM 6044 C CA . ASN A 1 762 ? 9.123 -11.500 2.228 1.00 89.62 762 ASN A CA 1
ATOM 6045 C C . ASN A 1 762 ? 9.260 -11.820 0.728 1.00 89.62 762 ASN A C 1
ATOM 6047 O O . ASN A 1 762 ? 10.104 -11.215 0.068 1.00 89.62 762 ASN A O 1
ATOM 6051 N N . LEU A 1 763 ? 8.408 -12.691 0.166 1.00 87.56 763 LEU A N 1
ATOM 6052 C CA . LEU A 1 763 ? 8.443 -13.084 -1.253 1.00 87.56 763 LEU A CA 1
ATOM 6053 C C . LEU A 1 763 ? 8.406 -11.871 -2.195 1.00 87.56 763 LEU A C 1
ATOM 6055 O O . LEU A 1 763 ? 9.178 -11.798 -3.149 1.00 87.56 763 LEU A O 1
ATOM 6059 N N . THR A 1 764 ? 7.577 -10.865 -1.893 1.00 86.62 764 THR A N 1
ATOM 6060 C CA . THR A 1 764 ? 7.448 -9.642 -2.709 1.00 86.62 764 THR A CA 1
ATOM 6061 C C . THR A 1 764 ? 8.712 -8.788 -2.758 1.00 86.62 764 THR A C 1
ATOM 6063 O O . THR A 1 764 ? 8.838 -7.925 -3.629 1.00 86.62 764 THR A O 1
ATOM 6066 N N . ASN A 1 765 ? 9.630 -8.965 -1.804 1.00 89.38 765 ASN A N 1
ATOM 6067 C CA . ASN A 1 765 ? 10.867 -8.190 -1.732 1.00 89.38 765 ASN A CA 1
ATOM 6068 C C . ASN A 1 765 ? 12.001 -8.821 -2.551 1.00 89.38 765 ASN A C 1
ATOM 6070 O O . ASN A 1 765 ? 13.079 -8.235 -2.602 1.00 89.38 765 ASN A O 1
ATOM 6074 N N . TYR A 1 766 ? 11.772 -9.966 -3.208 1.00 91.50 766 TYR A N 1
ATOM 6075 C CA . TYR A 1 766 ? 12.710 -10.487 -4.198 1.00 91.50 766 TYR A CA 1
ATOM 6076 C C . TYR A 1 766 ? 12.764 -9.528 -5.396 1.00 91.50 766 TYR A C 1
ATOM 6078 O O . TYR A 1 766 ? 11.740 -8.961 -5.807 1.00 91.50 766 TYR A O 1
ATOM 6086 N N . SER A 1 767 ? 13.969 -9.308 -5.915 1.00 87.81 767 SER A N 1
ATOM 6087 C CA . SER A 1 767 ? 14.240 -8.406 -7.036 1.00 87.81 767 SER A CA 1
ATOM 6088 C C . SER A 1 767 ? 14.706 -9.234 -8.229 1.00 87.81 767 SER A C 1
ATOM 6090 O O . SER A 1 767 ? 15.906 -9.490 -8.335 1.00 87.81 767 SER A O 1
ATOM 6092 N N . PRO A 1 768 ? 13.773 -9.693 -9.080 1.00 89.25 768 PRO A N 1
ATOM 6093 C CA . PRO A 1 768 ? 14.119 -10.525 -10.215 1.00 89.25 768 PRO A CA 1
ATOM 6094 C C . PRO A 1 768 ? 14.781 -9.724 -11.335 1.00 89.25 768 PRO A C 1
ATOM 6096 O O . PRO A 1 768 ? 14.531 -8.525 -11.475 1.00 89.25 768 PRO A O 1
ATOM 6099 N N . PHE A 1 769 ? 15.581 -10.391 -12.166 1.00 83.31 769 PHE A N 1
ATOM 6100 C CA . PHE A 1 769 ? 15.993 -9.818 -13.451 1.00 83.31 769 PHE A CA 1
ATOM 6101 C C . PHE A 1 769 ? 14.905 -10.034 -14.523 1.00 83.31 769 PHE A C 1
ATOM 6103 O O . PHE A 1 769 ? 14.137 -10.998 -14.433 1.00 83.31 769 PHE A O 1
ATOM 6110 N N . PRO A 1 770 ? 14.809 -9.171 -15.554 1.00 80.38 770 PRO A N 1
ATOM 6111 C CA . PRO A 1 770 ? 13.810 -9.333 -16.609 1.00 80.38 770 PRO A CA 1
ATOM 6112 C C . PRO A 1 770 ? 13.904 -10.704 -17.292 1.00 80.38 770 PRO A C 1
ATOM 6114 O O . PRO A 1 770 ? 14.963 -11.107 -17.771 1.00 80.38 770 PRO A O 1
ATOM 6117 N N . GLY A 1 771 ? 12.785 -11.426 -17.334 1.00 81.38 771 GLY A N 1
ATOM 6118 C CA . GLY A 1 771 ? 12.682 -12.779 -17.876 1.00 81.38 771 GLY A CA 1
ATOM 6119 C C . GLY A 1 771 ? 13.143 -13.895 -16.931 1.00 81.38 771 GLY A C 1
ATOM 6120 O O . GLY A 1 771 ? 13.186 -15.052 -17.356 1.00 81.38 771 GLY A O 1
ATOM 6121 N N . GLU A 1 772 ? 13.487 -13.593 -15.673 1.00 89.38 772 GLU A N 1
ATOM 6122 C CA . GLU A 1 772 ? 13.830 -14.616 -14.681 1.00 89.38 772 GLU A CA 1
ATOM 6123 C C . GLU A 1 772 ? 12.650 -15.565 -14.448 1.00 89.38 772 GLU A C 1
ATOM 6125 O O . GLU A 1 772 ? 11.523 -15.136 -14.197 1.00 89.38 772 GLU A O 1
ATOM 6130 N N . LYS A 1 773 ? 12.912 -16.871 -14.522 1.00 92.00 773 LYS A N 1
ATOM 6131 C CA . LYS A 1 773 ? 11.904 -17.914 -14.316 1.00 92.00 773 LYS A CA 1
ATOM 6132 C C . LYS A 1 773 ? 11.879 -18.291 -12.847 1.00 92.00 773 LYS A C 1
ATOM 6134 O O . LYS A 1 773 ? 12.881 -18.782 -12.327 1.00 92.00 773 LYS A O 1
ATOM 6139 N N . ILE A 1 774 ? 10.741 -18.076 -12.200 1.00 93.94 774 ILE A N 1
ATOM 6140 C CA . ILE A 1 774 ? 10.588 -18.257 -10.761 1.00 93.94 774 ILE A CA 1
ATOM 6141 C C . ILE A 1 774 ? 9.509 -19.290 -10.471 1.00 93.94 774 ILE A C 1
ATOM 6143 O O . ILE A 1 774 ? 8.351 -19.115 -10.840 1.00 93.94 774 ILE A O 1
ATOM 6147 N N . ILE A 1 775 ? 9.877 -20.341 -9.748 1.00 94.19 775 ILE A N 1
ATOM 6148 C CA . ILE A 1 775 ? 8.930 -21.287 -9.163 1.00 94.19 775 ILE A CA 1
ATOM 6149 C C . ILE A 1 775 ? 8.752 -20.927 -7.690 1.00 94.19 775 ILE A C 1
ATOM 6151 O O . ILE A 1 775 ? 9.710 -20.932 -6.922 1.00 94.19 775 ILE A O 1
ATOM 6155 N N . ILE A 1 776 ? 7.526 -20.614 -7.285 1.00 93.94 776 ILE A N 1
ATOM 6156 C CA . ILE A 1 776 ? 7.165 -20.372 -5.889 1.00 93.94 776 ILE A CA 1
ATOM 6157 C C . ILE A 1 776 ? 6.618 -21.681 -5.322 1.00 93.94 776 ILE A C 1
ATOM 6159 O O . ILE A 1 776 ? 5.497 -22.077 -5.645 1.00 93.94 776 ILE A O 1
ATOM 6163 N N . ALA A 1 777 ? 7.417 -22.347 -4.489 1.00 91.06 777 ALA A N 1
ATOM 6164 C CA . ALA A 1 777 ? 7.030 -23.561 -3.781 1.00 91.06 777 ALA A CA 1
ATOM 6165 C C . ALA A 1 777 ? 6.304 -23.170 -2.487 1.00 91.06 777 ALA A C 1
ATOM 6167 O O . ALA A 1 777 ? 6.937 -22.794 -1.496 1.00 91.06 777 ALA A O 1
ATOM 6168 N N . ALA A 1 778 ? 4.973 -23.192 -2.532 1.00 87.81 778 ALA A N 1
ATOM 6169 C CA . ALA A 1 778 ? 4.112 -22.751 -1.442 1.00 87.81 778 ALA A CA 1
ATOM 6170 C C . ALA A 1 778 ? 3.481 -23.936 -0.704 1.00 87.81 778 ALA A C 1
ATOM 6172 O O . ALA A 1 778 ? 3.162 -24.959 -1.313 1.00 87.81 778 ALA A O 1
ATOM 6173 N N . ASP A 1 779 ? 3.249 -23.758 0.594 1.00 83.75 779 ASP A N 1
ATOM 6174 C CA . ASP A 1 779 ? 2.564 -24.744 1.427 1.00 83.75 779 ASP A CA 1
ATOM 6175 C C . ASP A 1 779 ? 1.065 -24.795 1.062 1.00 83.75 779 ASP A C 1
ATOM 6177 O O . ASP A 1 779 ? 0.455 -23.778 0.697 1.00 83.75 779 ASP A O 1
ATOM 6181 N N . ASN A 1 780 ? 0.457 -25.985 1.101 1.00 76.88 780 ASN A N 1
ATOM 6182 C CA . ASN A 1 780 ? -0.945 -26.174 0.725 1.00 76.88 780 ASN A CA 1
ATOM 6183 C C . ASN A 1 780 ? -1.865 -26.168 1.954 1.00 76.88 780 ASN A C 1
ATOM 6185 O O . ASN A 1 780 ? -2.445 -27.180 2.331 1.00 76.88 780 ASN A O 1
ATOM 6189 N N . ASP A 1 781 ? -2.037 -25.006 2.579 1.00 69.75 781 ASP A N 1
ATOM 6190 C CA . ASP A 1 781 ? -2.950 -24.860 3.715 1.00 69.75 781 ASP A CA 1
ATOM 6191 C C . ASP A 1 781 ? -4.391 -24.588 3.238 1.00 69.75 781 ASP A C 1
ATOM 6193 O O . ASP A 1 781 ? -4.792 -23.429 3.083 1.00 69.75 781 ASP A O 1
ATOM 6197 N N . SER A 1 782 ? -5.233 -25.616 3.036 1.00 53.47 782 SER A N 1
ATOM 6198 C CA . SER A 1 782 ? -6.651 -25.383 2.651 1.00 53.47 782 SER A CA 1
ATOM 6199 C C . SER A 1 782 ? -7.462 -24.585 3.679 1.00 53.47 782 SER A C 1
ATOM 6201 O O . SER A 1 782 ? -8.513 -24.040 3.340 1.00 53.47 782 SER A O 1
ATOM 6203 N N . LYS A 1 783 ? -6.989 -24.486 4.929 1.00 50.81 783 LYS A N 1
ATOM 6204 C CA . LYS A 1 783 ? -7.685 -23.790 6.021 1.00 50.81 783 LYS A CA 1
ATOM 6205 C C . LYS A 1 783 ? -7.409 -22.282 6.078 1.00 50.81 783 LYS A C 1
ATOM 6207 O O . LYS A 1 783 ? -8.187 -21.571 6.706 1.00 50.81 783 LYS A O 1
ATOM 6212 N N . ASN A 1 784 ? -6.366 -21.773 5.411 1.00 55.44 784 ASN A N 1
ATOM 6213 C CA . ASN A 1 784 ? -6.003 -20.349 5.434 1.00 55.44 784 ASN A CA 1
ATOM 6214 C C . ASN A 1 784 ? -6.087 -19.717 4.033 1.00 55.44 784 ASN A C 1
ATOM 6216 O O . ASN A 1 784 ? -5.118 -19.633 3.280 1.00 55.44 784 ASN A O 1
ATOM 6220 N N . SER A 1 785 ? -7.256 -19.174 3.685 1.00 53.56 785 SER A N 1
ATOM 6221 C CA . SER A 1 785 ? -7.439 -18.413 2.435 1.00 53.56 785 SER A CA 1
ATOM 6222 C C . SER A 1 785 ? -6.525 -17.176 2.342 1.00 53.56 785 SER A C 1
ATOM 6224 O O . SER A 1 785 ? -6.167 -16.743 1.245 1.00 53.56 785 SER A O 1
ATOM 6226 N N . ILE A 1 786 ? -6.096 -16.632 3.488 1.00 57.28 786 ILE A N 1
ATOM 6227 C CA . ILE A 1 786 ? -5.239 -15.442 3.593 1.00 57.28 786 ILE A CA 1
ATOM 6228 C C . ILE A 1 786 ? -3.815 -15.716 3.077 1.00 57.28 786 ILE A C 1
ATOM 6230 O O . ILE A 1 786 ? -3.281 -14.904 2.313 1.00 57.28 786 ILE A O 1
ATOM 6234 N N . THR A 1 787 ? -3.197 -16.850 3.429 1.00 62.59 787 THR A N 1
ATOM 6235 C CA . THR A 1 787 ? -1.844 -17.204 2.956 1.00 62.59 787 THR A CA 1
ATOM 6236 C C . THR A 1 787 ? -1.843 -17.475 1.454 1.00 62.59 787 THR A C 1
ATOM 6238 O O . THR A 1 787 ? -1.011 -16.919 0.737 1.00 62.59 787 THR A O 1
ATOM 6241 N N . ASN A 1 788 ? -2.853 -18.182 0.941 1.00 70.56 788 ASN A N 1
ATOM 6242 C CA . ASN A 1 788 ? -3.022 -18.420 -0.497 1.00 70.56 788 ASN A CA 1
ATOM 6243 C C . ASN A 1 788 ? -3.158 -17.123 -1.311 1.00 70.56 788 ASN A C 1
ATOM 6245 O O . ASN A 1 788 ? -2.474 -16.950 -2.324 1.00 70.56 788 ASN A O 1
ATOM 6249 N N . ASN A 1 789 ? -3.975 -16.176 -0.843 1.00 76.12 789 ASN A N 1
ATOM 6250 C CA . ASN A 1 789 ? -4.105 -14.865 -1.482 1.00 76.12 789 ASN A CA 1
ATOM 6251 C C . ASN A 1 789 ? -2.788 -14.073 -1.453 1.00 76.12 789 ASN A C 1
ATOM 6253 O O . ASN A 1 789 ? -2.467 -13.364 -2.409 1.00 76.12 789 ASN A O 1
ATOM 6257 N N . THR A 1 790 ? -1.998 -14.218 -0.387 1.00 78.88 790 THR A N 1
ATOM 6258 C CA . THR A 1 790 ? -0.702 -13.541 -0.242 1.00 78.88 790 THR A CA 1
ATOM 6259 C C . THR A 1 790 ? 0.354 -14.118 -1.189 1.00 78.88 790 THR A C 1
ATOM 6261 O O . THR A 1 790 ? 1.102 -13.349 -1.796 1.00 78.88 790 THR A O 1
ATOM 6264 N N . VAL A 1 791 ? 0.377 -15.439 -1.399 1.00 82.94 791 VAL A N 1
ATOM 6265 C CA . VAL A 1 791 ? 1.261 -16.094 -2.382 1.00 82.94 791 VAL A CA 1
ATOM 6266 C C . VAL A 1 791 ? 0.903 -15.657 -3.806 1.00 82.94 791 VAL A C 1
ATOM 6268 O O . VAL A 1 791 ? 1.785 -15.242 -4.554 1.00 82.94 791 VAL A O 1
ATOM 6271 N N . ILE A 1 792 ? -0.389 -15.639 -4.162 1.00 85.31 792 ILE A N 1
ATOM 6272 C CA . ILE A 1 792 ? -0.855 -15.179 -5.485 1.00 85.31 792 ILE A CA 1
ATOM 6273 C C . ILE A 1 792 ? -0.508 -13.703 -5.711 1.00 85.31 792 ILE A C 1
ATOM 6275 O O . ILE A 1 792 ? -0.034 -13.325 -6.783 1.00 85.31 792 ILE A O 1
ATOM 6279 N N . LYS A 1 793 ? -0.715 -12.851 -4.701 1.00 85.75 793 LYS A N 1
ATOM 6280 C CA . LYS A 1 793 ? -0.334 -11.434 -4.771 1.00 85.75 793 LYS A CA 1
ATOM 6281 C C . LYS A 1 793 ? 1.178 -11.270 -4.939 1.00 85.75 793 LYS A C 1
ATOM 6283 O O . LYS A 1 793 ? 1.612 -10.392 -5.681 1.00 85.75 793 LYS A O 1
ATOM 6288 N N . SER A 1 794 ? 1.964 -12.119 -4.279 1.00 84.44 794 SER A N 1
ATOM 6289 C CA . SER A 1 794 ? 3.422 -12.104 -4.390 1.00 84.44 794 SER A CA 1
ATOM 6290 C C . SER A 1 794 ? 3.905 -12.506 -5.776 1.00 84.44 794 SER A C 1
ATOM 6292 O O . SER A 1 794 ? 4.733 -11.798 -6.340 1.00 84.44 794 SER A O 1
ATOM 6294 N N . ALA A 1 795 ? 3.331 -13.563 -6.352 1.00 87.25 795 ALA A N 1
ATOM 6295 C CA . ALA A 1 795 ? 3.603 -13.989 -7.722 1.00 87.25 795 ALA A CA 1
ATOM 6296 C C . ALA A 1 795 ? 3.349 -12.853 -8.727 1.00 87.25 795 ALA A C 1
ATOM 6298 O O . ALA A 1 795 ? 4.261 -12.438 -9.435 1.00 87.25 795 ALA A O 1
ATOM 6299 N N . LYS A 1 796 ? 2.162 -12.231 -8.672 1.00 88.19 796 LYS A N 1
ATOM 6300 C CA . LYS A 1 796 ? 1.812 -11.088 -9.536 1.00 88.19 796 LYS A CA 1
ATOM 6301 C C . LYS A 1 796 ? 2.771 -9.907 -9.390 1.00 88.19 796 LYS A C 1
ATOM 6303 O O . LYS A 1 796 ? 3.099 -9.250 -10.370 1.00 88.19 796 LYS A O 1
ATOM 6308 N N . MET A 1 797 ? 3.231 -9.619 -8.172 1.00 86.06 797 MET A N 1
ATOM 6309 C CA . MET A 1 797 ? 4.195 -8.541 -7.939 1.00 86.06 797 MET A CA 1
ATOM 6310 C C . MET A 1 797 ? 5.560 -8.849 -8.568 1.00 86.06 797 MET A C 1
ATOM 6312 O O . MET A 1 797 ? 6.217 -7.945 -9.075 1.00 86.06 797 MET A O 1
ATOM 6316 N N . LEU A 1 798 ? 5.995 -10.111 -8.545 1.00 86.81 798 LEU A N 1
ATOM 6317 C CA . LEU A 1 798 ? 7.227 -10.537 -9.212 1.00 86.81 798 LEU A CA 1
ATOM 6318 C C . LEU A 1 798 ? 7.079 -10.503 -10.740 1.00 86.81 798 LEU A C 1
ATOM 6320 O O . LEU A 1 798 ? 8.003 -10.066 -11.421 1.00 86.81 798 LEU A O 1
ATOM 6324 N N . GLU A 1 799 ? 5.906 -10.852 -11.271 1.00 87.50 799 GLU A N 1
ATOM 6325 C CA . GLU A 1 799 ? 5.581 -10.702 -12.698 1.00 87.50 799 GLU A CA 1
ATOM 6326 C C . GLU A 1 799 ? 5.605 -9.237 -13.144 1.00 87.50 799 GLU A C 1
ATOM 6328 O O . GLU A 1 799 ? 6.197 -8.909 -14.169 1.00 87.50 799 GLU A O 1
ATOM 6333 N N . MET A 1 800 ? 5.052 -8.325 -12.337 1.00 81.25 800 MET A N 1
ATOM 6334 C CA . MET A 1 800 ? 5.132 -6.879 -12.586 1.00 81.25 800 MET A CA 1
ATOM 6335 C C . MET A 1 800 ? 6.574 -6.349 -12.583 1.00 81.25 800 MET A C 1
ATOM 6337 O O . MET A 1 800 ? 6.848 -5.338 -13.223 1.00 81.25 800 MET A O 1
ATOM 6341 N N . LYS A 1 801 ? 7.499 -7.026 -11.889 1.00 85.69 801 LYS A N 1
ATOM 6342 C CA . LYS A 1 801 ? 8.943 -6.735 -11.915 1.00 85.69 801 LYS A CA 1
ATOM 6343 C C . LYS A 1 801 ? 9.679 -7.416 -13.079 1.00 85.69 801 LYS A C 1
ATOM 6345 O O . LYS A 1 801 ? 10.900 -7.334 -13.153 1.00 85.69 801 LYS A O 1
ATOM 6350 N N . GLY A 1 802 ? 8.958 -8.083 -13.980 1.00 80.62 802 GLY A N 1
ATOM 6351 C CA . GLY A 1 802 ? 9.507 -8.702 -15.184 1.00 80.62 802 GLY A CA 1
ATOM 6352 C C . GLY A 1 802 ? 9.878 -10.179 -15.049 1.00 80.62 802 GLY A C 1
ATOM 6353 O O . GLY A 1 802 ? 10.478 -10.710 -15.979 1.00 80.62 802 GLY A O 1
ATOM 6354 N N . ALA A 1 803 ? 9.544 -10.858 -13.946 1.00 89.88 803 ALA A N 1
ATOM 6355 C CA . ALA A 1 803 ? 9.732 -12.307 -13.830 1.00 89.88 803 ALA A CA 1
ATOM 6356 C C . ALA A 1 803 ? 8.618 -13.099 -14.535 1.00 89.88 803 ALA A C 1
ATOM 6358 O O . ALA A 1 803 ? 7.508 -12.614 -14.731 1.00 89.88 803 ALA A O 1
ATOM 6359 N N . ILE A 1 804 ? 8.890 -14.364 -14.847 1.00 89.00 804 ILE A N 1
ATOM 6360 C CA . ILE A 1 804 ? 7.884 -15.352 -15.247 1.00 89.00 804 ILE A 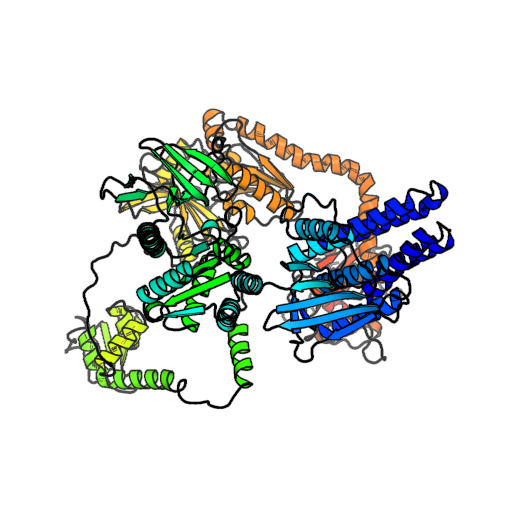CA 1
ATOM 6361 C C . ILE A 1 804 ? 7.675 -16.269 -14.049 1.00 89.00 804 ILE A C 1
ATOM 6363 O O . ILE A 1 804 ? 8.593 -17.009 -13.689 1.00 89.00 804 ILE A O 1
ATOM 6367 N N . THR A 1 805 ? 6.503 -16.213 -13.415 1.00 91.12 805 THR A N 1
ATOM 6368 C CA . THR A 1 805 ? 6.269 -16.951 -12.167 1.00 91.12 805 THR A CA 1
ATOM 6369 C C . THR A 1 805 ? 5.352 -18.153 -12.352 1.00 91.12 805 THR A C 1
ATOM 6371 O O . THR A 1 805 ? 4.438 -18.142 -13.171 1.00 91.12 805 THR A O 1
ATOM 6374 N N . CYS A 1 806 ? 5.598 -19.205 -11.575 1.00 91.38 806 CYS A N 1
ATOM 6375 C CA . CYS A 1 806 ? 4.738 -20.377 -11.461 1.00 91.38 806 CYS A CA 1
ATOM 6376 C C . CYS A 1 806 ? 4.585 -20.734 -9.984 1.00 91.38 806 CYS A C 1
ATOM 6378 O O . CYS A 1 806 ? 5.580 -20.830 -9.268 1.00 91.38 806 CYS A O 1
ATOM 6380 N N . ILE A 1 807 ? 3.355 -20.937 -9.514 1.00 91.38 807 ILE A N 1
ATOM 6381 C CA . ILE A 1 807 ? 3.090 -21.364 -8.135 1.00 91.38 807 ILE A CA 1
ATOM 6382 C C . ILE A 1 807 ? 2.892 -22.874 -8.133 1.00 91.38 807 ILE A C 1
ATOM 6384 O O . ILE A 1 807 ? 2.079 -23.388 -8.897 1.00 91.38 807 ILE A O 1
ATOM 6388 N N . VAL A 1 808 ? 3.598 -23.564 -7.244 1.00 90.25 808 VAL A N 1
ATOM 6389 C CA . VAL A 1 808 ? 3.540 -25.018 -7.106 1.00 90.25 808 VAL A CA 1
ATOM 6390 C C . VAL A 1 808 ? 3.241 -25.369 -5.655 1.00 90.25 808 VAL A C 1
ATOM 6392 O O . VAL A 1 808 ? 3.787 -24.751 -4.739 1.00 90.25 808 VAL A O 1
ATOM 6395 N N . LYS A 1 809 ? 2.346 -26.338 -5.455 1.00 89.12 809 LYS A N 1
ATOM 6396 C CA . LYS A 1 809 ? 1.870 -26.777 -4.140 1.00 89.12 809 LYS A CA 1
ATOM 6397 C C . LYS A 1 809 ? 1.781 -28.304 -4.084 1.00 89.12 809 LYS A C 1
ATOM 6399 O O . LYS A 1 809 ? 1.487 -28.907 -5.118 1.00 89.12 809 LYS A O 1
ATOM 6404 N N . PRO A 1 810 ? 1.990 -28.925 -2.913 1.00 85.00 810 PRO A N 1
ATOM 6405 C CA . PRO A 1 810 ? 1.718 -30.346 -2.723 1.00 85.00 810 PRO A CA 1
ATOM 6406 C C . PRO A 1 810 ? 0.201 -30.637 -2.804 1.00 85.00 810 PRO A C 1
ATOM 6408 O O . PRO A 1 810 ? -0.602 -29.745 -2.535 1.00 85.00 810 PRO A O 1
ATOM 6411 N N . PRO A 1 811 ? -0.217 -31.856 -3.191 1.00 72.81 811 PRO A N 1
ATOM 6412 C CA . PRO A 1 811 ? -1.621 -32.189 -3.471 1.00 72.81 811 PRO A CA 1
ATOM 6413 C C . PRO A 1 811 ? -2.531 -32.287 -2.232 1.00 72.81 811 PRO A C 1
ATOM 6415 O O . PRO A 1 811 ? -3.724 -32.007 -2.338 1.00 72.81 811 PRO A O 1
ATOM 6418 N N . GLU A 1 812 ? -1.997 -32.640 -1.061 1.00 69.44 812 GLU A N 1
ATOM 6419 C CA . GLU A 1 812 ? -2.747 -32.713 0.203 1.00 69.44 812 GLU A CA 1
ATOM 6420 C C . GLU A 1 812 ? -2.538 -31.459 1.064 1.00 69.44 812 GLU A C 1
ATOM 6422 O O . GLU A 1 812 ? -1.727 -30.602 0.723 1.00 69.44 812 GLU A O 1
ATOM 6427 N N . ASN A 1 813 ? -3.262 -31.348 2.188 1.00 61.56 813 ASN A N 1
ATOM 6428 C CA . ASN A 1 813 ? -3.105 -30.277 3.183 1.00 61.56 813 ASN A CA 1
ATOM 6429 C C . ASN A 1 813 ? -1.778 -30.368 3.945 1.00 61.56 813 ASN A C 1
ATOM 6431 O O . ASN A 1 813 ? -1.754 -30.649 5.145 1.00 61.56 813 ASN A O 1
ATOM 6435 N N . SER A 1 814 ? -0.675 -30.197 3.233 1.00 69.06 814 SER A N 1
ATOM 6436 C CA . SER A 1 814 ? 0.667 -30.434 3.734 1.00 69.06 814 SER A CA 1
ATOM 6437 C C . SER A 1 814 ? 1.668 -29.430 3.155 1.00 69.06 814 SER A C 1
ATOM 6439 O O . SER A 1 814 ? 1.373 -28.676 2.227 1.00 69.06 814 SER A O 1
ATOM 6441 N N . ASP A 1 815 ? 2.878 -29.432 3.707 1.00 84.12 815 ASP A N 1
ATOM 6442 C CA . ASP A 1 815 ? 4.054 -28.779 3.131 1.00 84.12 815 ASP A CA 1
ATOM 6443 C C . ASP A 1 815 ? 4.891 -29.803 2.327 1.00 84.12 815 ASP A C 1
ATOM 6445 O O . ASP A 1 815 ? 4.633 -31.015 2.366 1.00 84.12 815 ASP A O 1
ATOM 6449 N N . PHE A 1 816 ? 5.895 -29.337 1.573 1.00 86.69 816 PHE A N 1
ATOM 6450 C CA . PHE A 1 816 ? 6.776 -30.236 0.807 1.00 86.69 816 PHE A CA 1
ATOM 6451 C C . PHE A 1 816 ? 7.656 -31.126 1.696 1.00 86.69 816 PHE A C 1
ATOM 6453 O O . PHE A 1 816 ? 8.095 -32.179 1.245 1.00 86.69 816 PHE A O 1
ATOM 6460 N N . ASN A 1 817 ? 7.923 -30.748 2.947 1.00 88.00 817 ASN A N 1
ATOM 6461 C CA . ASN A 1 817 ? 8.732 -31.574 3.838 1.00 88.00 817 ASN A CA 1
ATOM 6462 C C . ASN A 1 817 ? 7.938 -32.774 4.384 1.00 88.00 817 ASN A C 1
ATOM 6464 O O . ASN A 1 817 ? 8.477 -33.870 4.508 1.00 88.00 817 ASN A O 1
ATOM 6468 N N . ASN A 1 818 ? 6.646 -32.605 4.646 1.00 86.19 818 ASN A N 1
ATOM 6469 C CA . ASN A 1 818 ? 5.736 -33.693 4.988 1.00 86.19 818 ASN A CA 1
ATOM 6470 C C . ASN A 1 818 ? 5.511 -34.606 3.771 1.00 86.19 818 ASN A C 1
ATOM 6472 O O . ASN A 1 818 ? 5.429 -35.824 3.926 1.00 86.19 818 ASN A O 1
ATOM 6476 N N . LEU A 1 819 ? 5.473 -34.040 2.556 1.00 86.56 819 LEU A N 1
ATOM 6477 C CA . LEU A 1 819 ? 5.430 -34.824 1.317 1.00 86.56 819 LEU A CA 1
ATOM 6478 C C . LEU A 1 819 ? 6.702 -35.678 1.149 1.00 86.56 819 LEU A C 1
ATOM 6480 O O . LEU A 1 819 ? 6.594 -36.870 0.874 1.00 86.56 819 LEU A O 1
ATOM 6484 N N . LEU A 1 820 ? 7.886 -35.111 1.416 1.00 87.00 820 LEU A N 1
ATOM 6485 C CA . LEU A 1 820 ? 9.151 -35.858 1.428 1.00 87.00 820 LEU A CA 1
ATOM 6486 C C . LEU A 1 820 ? 9.114 -37.025 2.427 1.00 87.00 820 LEU A C 1
ATOM 6488 O O . LEU A 1 820 ? 9.499 -38.138 2.083 1.00 87.00 820 LEU A O 1
ATOM 6492 N N . GLN A 1 821 ? 8.639 -36.780 3.652 1.00 84.75 821 GLN A N 1
ATOM 6493 C CA . GLN A 1 821 ? 8.588 -37.795 4.710 1.00 84.75 821 GLN A CA 1
ATOM 6494 C C . GLN A 1 821 ? 7.596 -38.930 4.416 1.00 84.75 821 GLN A C 1
ATOM 6496 O O . GLN A 1 821 ? 7.860 -40.075 4.771 1.00 84.75 821 GLN A O 1
ATOM 6501 N N . SER A 1 822 ? 6.455 -38.621 3.797 1.00 84.62 822 SER A N 1
ATOM 6502 C CA . SER A 1 822 ? 5.381 -39.596 3.554 1.00 84.62 822 SER A CA 1
ATOM 6503 C C . SER A 1 822 ? 5.535 -40.359 2.239 1.00 84.62 822 SER A C 1
ATOM 6505 O O . SER A 1 822 ? 5.268 -41.558 2.197 1.00 84.62 822 SER A O 1
ATOM 6507 N N . CYS A 1 823 ? 5.956 -39.676 1.171 1.00 82.56 823 CYS A N 1
ATOM 6508 C CA . CYS A 1 823 ? 5.918 -40.190 -0.201 1.00 82.56 823 CYS A CA 1
ATOM 6509 C C . CYS A 1 823 ? 7.300 -40.244 -0.878 1.00 82.56 823 CYS A C 1
ATOM 6511 O O . CYS A 1 823 ? 7.402 -40.679 -2.025 1.00 82.56 823 CYS A O 1
ATOM 6513 N N . GLY A 1 824 ? 8.364 -39.814 -0.191 1.00 85.06 824 GLY A N 1
ATOM 6514 C CA . GLY A 1 824 ? 9.729 -39.825 -0.713 1.00 85.06 824 GLY A CA 1
ATOM 6515 C C . GLY A 1 824 ? 10.026 -38.714 -1.725 1.00 85.06 824 GLY A C 1
ATOM 6516 O O . GLY A 1 824 ? 9.173 -37.915 -2.108 1.00 85.06 824 GLY A O 1
ATOM 6517 N N . ASP A 1 825 ? 11.275 -38.671 -2.174 1.00 84.94 825 ASP A N 1
ATOM 6518 C CA . ASP A 1 825 ? 11.847 -37.659 -3.067 1.00 84.94 825 ASP A CA 1
ATOM 6519 C C . ASP A 1 825 ? 11.202 -37.622 -4.463 1.00 84.94 825 ASP A C 1
ATOM 6521 O O . ASP A 1 825 ? 11.037 -36.547 -5.048 1.00 84.94 825 ASP A O 1
ATOM 6525 N N . GLN A 1 826 ? 10.788 -38.780 -4.991 1.00 86.06 826 GLN A N 1
ATOM 6526 C CA . GLN A 1 826 ? 10.157 -38.868 -6.312 1.00 86.06 826 GLN A CA 1
ATOM 6527 C C . GLN A 1 826 ? 8.855 -38.059 -6.394 1.00 86.06 826 GLN A C 1
ATOM 6529 O O . GLN A 1 826 ? 8.614 -37.390 -7.395 1.00 86.06 826 GLN A O 1
ATOM 6534 N N . SER A 1 827 ? 8.065 -38.033 -5.319 1.00 86.88 827 SER A N 1
ATOM 6535 C CA . SER A 1 827 ? 6.796 -37.297 -5.280 1.00 86.88 827 SER A CA 1
ATOM 6536 C C . SER A 1 827 ? 6.967 -35.779 -5.452 1.00 86.88 827 SER A C 1
ATOM 6538 O O . SER A 1 827 ? 6.117 -35.114 -6.041 1.00 86.88 827 SER A O 1
ATOM 6540 N N . ILE A 1 828 ? 8.094 -35.221 -4.995 1.00 89.12 828 ILE A N 1
ATOM 6541 C CA . ILE A 1 828 ? 8.438 -33.806 -5.183 1.00 89.12 828 ILE A CA 1
ATOM 6542 C C . ILE A 1 828 ? 8.873 -33.551 -6.630 1.00 89.12 828 ILE A C 1
ATOM 6544 O O . ILE A 1 828 ? 8.469 -32.547 -7.228 1.00 89.12 828 ILE A O 1
ATOM 6548 N N . ARG A 1 829 ? 9.667 -34.463 -7.210 1.00 89.19 829 ARG A N 1
ATOM 6549 C CA . ARG A 1 829 ? 10.092 -34.388 -8.618 1.00 89.19 829 ARG A CA 1
ATOM 6550 C C . ARG A 1 829 ? 8.905 -34.404 -9.570 1.00 89.19 829 ARG A C 1
ATOM 6552 O O . ARG A 1 829 ? 8.823 -33.531 -10.430 1.00 89.19 829 ARG A O 1
ATOM 6559 N N . ASP A 1 830 ? 7.949 -35.300 -9.345 1.00 88.00 830 ASP A N 1
ATOM 6560 C CA . ASP A 1 830 ? 6.752 -35.445 -10.180 1.00 88.00 830 ASP A CA 1
ATOM 6561 C C . ASP A 1 830 ? 5.898 -34.167 -10.231 1.00 88.00 830 ASP A C 1
ATOM 6563 O O . ASP A 1 830 ? 5.192 -33.925 -11.208 1.00 88.00 830 ASP A O 1
ATOM 6567 N N . ILE A 1 831 ? 5.983 -33.318 -9.204 1.00 89.19 831 ILE A N 1
ATOM 6568 C CA . ILE A 1 831 ? 5.263 -32.044 -9.134 1.00 89.19 831 ILE A CA 1
ATOM 6569 C C . ILE A 1 831 ? 6.063 -30.909 -9.795 1.00 89.19 831 ILE A C 1
ATOM 6571 O O . ILE A 1 831 ? 5.496 -30.086 -10.515 1.00 89.19 831 ILE A O 1
ATOM 6575 N N . ILE A 1 832 ? 7.373 -30.826 -9.546 1.00 89.69 832 ILE A N 1
ATOM 6576 C CA . ILE A 1 832 ? 8.184 -29.654 -9.919 1.00 89.69 832 ILE A CA 1
ATOM 6577 C C . ILE A 1 832 ? 8.851 -29.803 -11.289 1.00 89.69 832 ILE A C 1
ATOM 6579 O O . ILE A 1 832 ? 8.905 -28.834 -12.050 1.00 89.69 832 ILE A O 1
ATOM 6583 N N . GLU A 1 833 ? 9.352 -30.987 -11.642 1.00 89.81 833 GLU A N 1
ATOM 6584 C CA . GLU A 1 833 ? 10.054 -31.207 -12.912 1.00 89.81 833 GLU A CA 1
ATOM 6585 C C . GLU A 1 833 ? 9.184 -30.946 -14.153 1.00 89.81 833 GLU A C 1
ATOM 6587 O O . GLU A 1 833 ? 9.700 -30.364 -15.118 1.00 89.81 833 GLU A O 1
ATOM 6592 N N . PRO A 1 834 ? 7.873 -31.272 -14.170 1.00 88.44 834 PRO A N 1
ATOM 6593 C CA . PRO A 1 834 ? 7.005 -30.892 -15.280 1.00 88.44 834 PRO A CA 1
ATOM 6594 C C . PRO A 1 834 ? 6.887 -29.377 -15.443 1.00 88.44 834 PRO A C 1
ATOM 6596 O O . PRO A 1 834 ? 6.888 -28.892 -16.573 1.00 88.44 834 PRO A O 1
ATOM 6599 N N . GLU A 1 835 ? 6.836 -28.616 -14.348 1.00 88.06 835 GLU A N 1
ATOM 6600 C CA . GLU A 1 835 ? 6.757 -27.150 -14.386 1.00 88.06 835 GLU A CA 1
ATOM 6601 C C . GLU A 1 835 ? 8.084 -26.519 -14.819 1.00 88.06 835 GLU A C 1
ATOM 6603 O O . GLU A 1 835 ? 8.098 -25.634 -15.676 1.00 88.06 835 GLU A O 1
ATOM 6608 N N . ILE A 1 836 ? 9.217 -27.045 -14.339 1.00 86.12 836 ILE A N 1
ATOM 6609 C CA . ILE A 1 836 ? 10.556 -26.717 -14.860 1.00 86.12 836 ILE A CA 1
ATOM 6610 C C . ILE A 1 836 ? 10.595 -26.970 -16.368 1.00 86.12 836 ILE A C 1
ATOM 6612 O O . ILE A 1 836 ? 11.031 -26.112 -17.139 1.00 86.12 836 ILE A O 1
ATOM 6616 N N . THR A 1 837 ? 10.100 -28.125 -16.813 1.00 85.12 837 THR A N 1
ATOM 6617 C CA . THR A 1 837 ? 10.081 -28.509 -18.224 1.00 85.12 837 THR A CA 1
ATOM 6618 C C . THR A 1 837 ? 9.165 -27.602 -19.036 1.00 85.12 837 THR A C 1
ATOM 6620 O O . THR A 1 837 ? 9.566 -27.182 -20.113 1.00 85.12 837 THR A O 1
ATOM 6623 N N . LYS A 1 838 ? 7.981 -27.225 -18.537 1.00 83.75 838 LYS A N 1
ATOM 6624 C CA . LYS A 1 838 ? 7.083 -26.256 -19.191 1.00 83.75 838 LYS A CA 1
ATOM 6625 C C . LYS A 1 838 ? 7.747 -24.891 -19.325 1.00 83.75 838 LYS A C 1
ATOM 6627 O O . LYS A 1 838 ? 7.806 -24.355 -20.428 1.00 83.75 838 LYS A O 1
ATOM 6632 N N . LEU A 1 839 ? 8.327 -24.367 -18.246 1.00 81.00 839 LEU A N 1
ATOM 6633 C CA . LEU A 1 839 ? 9.041 -23.087 -18.244 1.00 81.00 839 LEU A CA 1
ATOM 6634 C C . LEU A 1 839 ? 10.296 -23.116 -19.133 1.00 81.00 839 LEU A C 1
ATOM 6636 O O . LEU A 1 839 ? 10.739 -22.076 -19.627 1.00 81.00 839 LEU A O 1
ATOM 6640 N N . THR A 1 840 ? 10.874 -24.294 -19.379 1.00 72.50 840 THR A N 1
ATOM 6641 C CA . THR A 1 840 ? 12.060 -24.473 -20.232 1.00 72.50 840 THR A CA 1
ATOM 6642 C C . THR A 1 840 ? 11.696 -24.753 -21.702 1.00 72.50 840 THR A C 1
ATOM 6644 O O . THR A 1 840 ? 12.298 -24.148 -22.585 1.00 72.50 840 THR A O 1
ATOM 6647 N N . LYS A 1 841 ? 10.650 -25.544 -21.993 1.00 62.72 841 LYS A N 1
ATOM 6648 C CA . LYS A 1 841 ? 10.131 -25.870 -23.344 1.00 62.72 841 LYS A CA 1
ATOM 6649 C C . LYS A 1 841 ? 9.244 -24.790 -23.952 1.00 62.72 841 LYS A C 1
ATOM 6651 O O . LYS A 1 841 ? 9.241 -24.628 -25.173 1.00 62.72 841 LYS A O 1
ATOM 6656 N N . ALA A 1 842 ? 8.569 -23.981 -23.134 1.00 50.53 842 ALA A N 1
ATOM 6657 C CA . ALA A 1 842 ? 7.954 -22.739 -23.598 1.00 50.53 842 ALA A CA 1
ATOM 6658 C C . ALA A 1 842 ? 8.992 -21.822 -24.270 1.00 50.53 842 ALA A C 1
ATOM 6660 O O . ALA A 1 842 ? 8.611 -20.938 -25.017 1.00 50.53 842 ALA A O 1
ATOM 6661 N N . VAL A 1 843 ? 10.300 -22.067 -24.098 1.00 44.38 843 VAL A N 1
ATOM 6662 C CA . VAL A 1 843 ? 11.382 -21.382 -24.819 1.00 44.38 843 VAL A CA 1
ATOM 6663 C C . VAL A 1 843 ? 11.870 -22.152 -26.062 1.00 44.38 843 VAL A C 1
ATOM 6665 O O . VAL A 1 843 ? 12.323 -21.519 -27.007 1.00 44.38 843 VAL A O 1
ATOM 6668 N N . GLU A 1 844 ? 11.726 -23.479 -26.147 1.00 40.16 844 GLU A N 1
ATOM 6669 C CA . GLU A 1 844 ? 12.098 -24.262 -27.348 1.00 40.16 844 GLU A CA 1
ATOM 6670 C C . GLU A 1 844 ? 11.047 -24.192 -28.459 1.00 40.16 844 GLU A C 1
ATOM 6672 O O . GLU A 1 844 ? 11.390 -24.023 -29.627 1.00 40.16 844 GLU A O 1
ATOM 6677 N N . THR A 1 845 ? 9.763 -24.193 -28.104 1.00 33.81 845 THR A N 1
ATOM 6678 C CA . THR A 1 845 ? 8.688 -23.869 -29.060 1.00 33.81 845 THR A CA 1
ATOM 6679 C C . THR A 1 845 ? 8.808 -22.414 -29.530 1.00 33.81 845 THR A C 1
ATOM 6681 O O . THR A 1 845 ? 8.568 -22.113 -30.695 1.00 33.81 845 THR A O 1
ATOM 6684 N N . THR A 1 846 ? 9.327 -21.540 -28.657 1.00 37.50 846 THR A N 1
ATOM 6685 C CA . THR A 1 846 ? 9.676 -20.156 -28.994 1.00 37.50 846 THR A CA 1
ATOM 6686 C C . THR A 1 846 ? 10.935 -20.061 -29.867 1.00 37.50 846 THR A C 1
ATOM 6688 O O . THR A 1 846 ? 11.040 -19.101 -30.620 1.00 37.50 846 THR A O 1
ATOM 6691 N N . LYS A 1 847 ? 11.834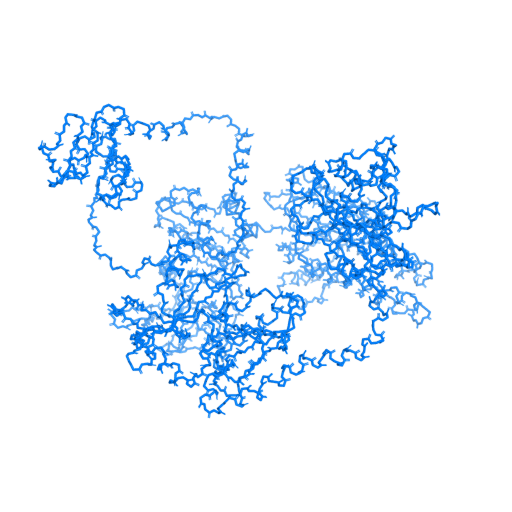 -21.063 -29.877 1.00 34.84 847 LYS A N 1
ATOM 6692 C CA . LYS A 1 847 ? 12.992 -21.139 -30.796 1.00 34.84 847 LYS A CA 1
ATOM 6693 C C . LYS A 1 847 ? 12.599 -21.474 -32.242 1.00 34.84 847 LYS A C 1
ATOM 6695 O O . LYS A 1 847 ? 13.213 -20.938 -33.159 1.00 34.84 847 LYS A O 1
ATOM 6700 N N . LEU A 1 848 ? 11.566 -22.294 -32.460 1.00 31.06 848 LEU A N 1
ATOM 6701 C CA . LEU A 1 848 ? 11.056 -22.602 -33.809 1.00 31.06 848 LEU A CA 1
ATOM 6702 C C . LEU A 1 848 ? 10.226 -21.447 -34.390 1.00 31.06 848 LEU A C 1
ATOM 6704 O O . LEU A 1 848 ? 10.386 -21.106 -35.556 1.00 31.06 848 LEU A O 1
ATOM 6708 N N . THR A 1 849 ? 9.448 -20.741 -33.567 1.00 32.56 849 THR A N 1
ATOM 6709 C CA . THR A 1 849 ? 8.807 -19.479 -33.986 1.00 32.56 849 THR A CA 1
ATOM 6710 C C . THR A 1 849 ? 9.768 -18.282 -34.002 1.00 32.56 849 THR A C 1
ATOM 6712 O O . THR A 1 849 ? 9.431 -17.229 -34.539 1.00 32.56 849 THR A O 1
ATOM 6715 N N . GLN A 1 850 ? 10.981 -18.410 -33.449 1.00 35.06 850 GLN A N 1
ATOM 6716 C CA . GLN A 1 850 ? 12.032 -17.385 -33.520 1.00 35.06 850 GLN A CA 1
ATOM 6717 C C . GLN A 1 850 ? 12.746 -17.354 -34.869 1.00 35.06 850 GLN A C 1
ATOM 6719 O O . GLN A 1 850 ? 13.380 -16.348 -35.158 1.00 35.06 850 GLN A O 1
ATOM 6724 N N . THR A 1 851 ? 12.649 -18.367 -35.733 1.00 34.38 851 THR A N 1
ATOM 6725 C CA . THR A 1 851 ? 13.212 -18.229 -37.089 1.00 34.38 851 THR A CA 1
ATOM 6726 C C . THR A 1 851 ? 12.374 -17.270 -37.942 1.00 34.38 851 THR A C 1
ATOM 6728 O O . THR A 1 851 ? 12.932 -16.507 -38.725 1.00 34.38 851 THR A O 1
ATOM 6731 N N . GLU A 1 852 ? 11.061 -17.201 -37.701 1.00 32.81 852 GLU A N 1
ATOM 6732 C CA . GLU A 1 852 ? 10.164 -16.256 -38.379 1.00 32.81 852 GLU A CA 1
ATOM 6733 C C . GLU A 1 852 ? 10.063 -14.916 -37.624 1.00 32.81 852 GLU A C 1
ATOM 6735 O O . GLU A 1 852 ? 10.199 -13.856 -38.236 1.00 32.81 852 GLU A O 1
ATOM 6740 N N . ASN A 1 853 ? 9.981 -14.918 -36.286 1.00 33.91 853 ASN A N 1
ATOM 6741 C CA . ASN A 1 853 ? 9.863 -13.682 -35.495 1.00 33.91 853 ASN A CA 1
ATOM 6742 C C . ASN A 1 853 ? 11.189 -12.928 -35.248 1.00 33.91 853 ASN A C 1
ATOM 6744 O O . ASN A 1 853 ? 11.145 -11.733 -34.944 1.00 33.91 853 ASN A O 1
ATOM 6748 N N . ASN A 1 854 ? 12.369 -13.545 -35.433 1.00 34.81 854 ASN A N 1
ATOM 6749 C CA . ASN A 1 854 ? 13.649 -12.812 -35.385 1.00 34.81 854 ASN A CA 1
ATOM 6750 C C . ASN A 1 854 ? 13.846 -11.866 -36.573 1.00 34.81 854 ASN A C 1
ATOM 6752 O O . ASN A 1 854 ? 14.698 -10.983 -36.494 1.00 34.81 854 ASN A O 1
ATOM 6756 N N . SER A 1 855 ? 13.073 -12.011 -37.650 1.00 39.09 855 SER A N 1
ATOM 6757 C CA . SER A 1 855 ? 13.068 -11.025 -38.733 1.00 39.09 855 SER A CA 1
ATOM 6758 C C . SER A 1 855 ? 12.321 -9.748 -38.324 1.00 39.09 855 SER A C 1
ATOM 6760 O O . SER A 1 855 ? 12.773 -8.653 -38.633 1.00 39.09 855 SER A O 1
ATOM 6762 N N . ILE A 1 856 ? 11.249 -9.868 -37.533 1.00 38.72 856 ILE A N 1
ATOM 6763 C CA . ILE A 1 856 ? 10.361 -8.755 -37.160 1.00 38.72 856 ILE A CA 1
ATOM 6764 C C . ILE A 1 856 ? 10.859 -8.023 -35.896 1.00 38.72 856 ILE A C 1
ATOM 6766 O O . ILE A 1 856 ? 10.835 -6.794 -35.847 1.00 38.72 856 ILE A O 1
ATOM 6770 N N . ALA A 1 857 ? 11.388 -8.738 -34.894 1.00 35.81 857 ALA A N 1
ATOM 6771 C CA . ALA A 1 857 ? 11.931 -8.121 -33.674 1.00 35.81 857 ALA A CA 1
ATOM 6772 C C . ALA A 1 857 ? 13.285 -7.417 -33.902 1.00 35.81 857 ALA A C 1
ATOM 6774 O O . ALA A 1 857 ? 13.482 -6.311 -33.398 1.00 35.81 857 ALA A O 1
ATOM 6775 N N . LYS A 1 858 ? 14.179 -7.977 -34.741 1.00 38.56 858 LYS A N 1
ATOM 6776 C CA . LYS A 1 858 ? 15.381 -7.248 -35.196 1.00 38.56 858 LYS A CA 1
ATOM 6777 C C . LYS A 1 858 ? 15.004 -6.003 -35.993 1.00 38.56 858 LYS A C 1
ATOM 6779 O O . LYS A 1 858 ? 15.653 -4.978 -35.823 1.00 38.56 858 LYS A O 1
ATOM 6784 N N . GLN A 1 859 ? 13.944 -6.055 -36.805 1.00 42.25 859 GLN A N 1
ATOM 6785 C CA . GLN A 1 859 ? 13.463 -4.878 -37.526 1.00 42.25 859 GLN A CA 1
ATOM 6786 C C . GLN A 1 859 ? 12.986 -3.788 -36.557 1.00 42.25 859 GLN A C 1
ATOM 6788 O O . GLN A 1 859 ? 13.325 -2.629 -36.766 1.00 42.25 859 GLN A O 1
ATOM 6793 N N . ASN A 1 860 ? 12.274 -4.135 -35.481 1.00 44.06 860 ASN A N 1
ATOM 6794 C CA . ASN A 1 860 ? 11.754 -3.166 -34.508 1.00 44.06 860 ASN A CA 1
ATOM 6795 C C . ASN A 1 860 ? 12.844 -2.543 -33.617 1.00 44.06 860 ASN A C 1
ATOM 6797 O O . ASN A 1 860 ? 12.838 -1.327 -33.441 1.00 44.06 860 ASN A O 1
ATOM 6801 N N . ASP A 1 861 ? 13.828 -3.310 -33.132 1.00 45.34 861 ASP A N 1
ATOM 6802 C CA . ASP A 1 861 ? 14.960 -2.746 -32.373 1.00 45.34 861 ASP A CA 1
ATOM 6803 C C . ASP A 1 861 ? 15.893 -1.907 -33.260 1.00 45.34 861 ASP A C 1
ATOM 6805 O O . ASP A 1 861 ? 16.332 -0.828 -32.858 1.00 45.34 861 ASP A O 1
ATOM 6809 N N . ILE A 1 862 ? 16.135 -2.330 -34.507 1.00 51.66 862 ILE A N 1
ATOM 6810 C CA . ILE A 1 862 ? 16.870 -1.523 -35.493 1.00 51.66 862 ILE A CA 1
ATOM 6811 C C . ILE A 1 862 ? 16.076 -0.259 -35.855 1.00 51.66 862 ILE A C 1
ATOM 6813 O O . ILE A 1 862 ? 16.674 0.801 -36.031 1.00 51.66 862 ILE A O 1
ATOM 6817 N N . THR A 1 863 ? 14.743 -0.328 -35.936 1.00 53.78 863 THR A N 1
ATOM 6818 C CA . THR A 1 863 ? 13.887 0.840 -36.207 1.00 53.78 863 THR A CA 1
ATOM 6819 C C . THR A 1 863 ? 13.914 1.824 -35.037 1.00 53.78 863 THR A C 1
ATOM 6821 O O . THR A 1 863 ? 14.105 3.011 -35.277 1.00 53.78 863 THR A O 1
ATOM 6824 N N . ASN A 1 864 ? 13.873 1.351 -33.786 1.00 64.81 864 ASN A N 1
ATOM 6825 C CA . ASN A 1 864 ? 13.990 2.189 -32.587 1.00 64.81 864 ASN A CA 1
ATOM 6826 C C . ASN A 1 864 ? 15.369 2.866 -32.470 1.00 64.81 864 ASN A C 1
ATOM 6828 O O . ASN A 1 864 ? 15.457 4.046 -32.129 1.00 64.81 864 ASN A O 1
ATOM 6832 N N . VAL A 1 865 ? 16.461 2.161 -32.796 1.00 76.62 865 VAL A N 1
ATOM 6833 C CA . VAL A 1 865 ? 17.818 2.744 -32.798 1.00 76.62 865 VAL A CA 1
ATOM 6834 C C . VAL A 1 865 ? 18.001 3.731 -33.956 1.00 76.62 865 VAL A C 1
ATOM 6836 O O . VAL A 1 865 ? 18.598 4.792 -33.767 1.00 76.62 865 VAL A O 1
ATOM 6839 N N . LYS A 1 866 ? 17.464 3.431 -35.147 1.00 77.50 866 LYS A N 1
ATOM 6840 C CA . LYS A 1 866 ? 17.458 4.360 -36.291 1.00 77.50 866 LYS A CA 1
ATOM 6841 C C . LYS A 1 866 ? 16.613 5.600 -36.000 1.00 77.50 866 LYS A C 1
ATOM 6843 O O . LYS A 1 866 ? 17.006 6.703 -36.363 1.00 77.50 866 LYS A O 1
ATOM 6848 N N . GLU A 1 867 ? 15.492 5.453 -35.305 1.00 77.50 867 GLU A N 1
ATOM 6849 C CA . GLU A 1 867 ? 14.661 6.576 -34.877 1.00 77.50 867 GLU A CA 1
ATOM 6850 C C . GLU A 1 867 ? 15.369 7.430 -33.815 1.00 77.50 867 GLU A C 1
ATOM 6852 O O . GLU A 1 867 ? 15.383 8.656 -33.930 1.00 77.50 867 GLU A O 1
ATOM 6857 N N . LEU A 1 868 ? 16.039 6.801 -32.841 1.00 81.62 868 LEU A N 1
ATOM 6858 C CA . LEU A 1 868 ? 16.902 7.490 -31.877 1.00 81.62 868 LEU A CA 1
ATOM 6859 C C . LEU A 1 868 ? 18.031 8.253 -32.583 1.00 81.62 868 LEU A C 1
ATOM 6861 O O . LEU A 1 868 ? 18.331 9.385 -32.214 1.00 81.62 868 LEU A O 1
ATOM 6865 N N . TYR A 1 869 ? 18.632 7.667 -33.621 1.00 83.12 869 TYR A N 1
ATOM 6866 C CA . TYR A 1 869 ? 19.637 8.330 -34.449 1.00 83.12 869 TYR A CA 1
ATOM 6867 C C . TYR A 1 869 ? 19.069 9.543 -35.193 1.00 83.12 869 TYR A C 1
ATOM 6869 O O . TYR A 1 869 ? 19.669 10.615 -35.174 1.00 83.12 869 TYR A O 1
ATOM 6877 N N . ASN A 1 870 ? 17.888 9.408 -35.797 1.00 80.56 870 ASN A N 1
ATOM 6878 C CA . ASN A 1 870 ? 17.244 10.477 -36.564 1.00 80.56 870 ASN A CA 1
ATOM 6879 C C . ASN A 1 870 ? 16.750 11.635 -35.684 1.00 80.56 870 ASN A C 1
ATOM 6881 O O . ASN A 1 870 ? 16.730 12.779 -36.132 1.00 80.56 870 ASN A O 1
ATOM 6885 N N . LYS A 1 871 ? 16.364 11.354 -34.433 1.00 80.81 871 LYS A N 1
ATOM 6886 C CA . LYS A 1 871 ? 15.985 12.374 -33.440 1.00 80.81 871 LYS A CA 1
ATOM 6887 C C . LYS A 1 871 ? 17.196 13.056 -32.793 1.00 80.81 871 LYS A C 1
ATOM 6889 O O . LYS A 1 871 ? 17.028 14.097 -32.155 1.00 80.81 871 LYS A O 1
ATOM 6894 N N . SER A 1 872 ? 18.391 12.492 -32.969 1.00 83.44 872 SER A N 1
ATOM 6895 C CA . SER A 1 872 ? 19.617 12.983 -32.348 1.00 83.44 872 SER A CA 1
ATOM 6896 C C . SER A 1 872 ? 20.237 14.174 -33.066 1.00 83.44 872 SER A C 1
ATOM 6898 O O . SER A 1 872 ? 20.155 14.328 -34.284 1.00 83.44 872 SER A O 1
ATOM 6900 N N . SER A 1 873 ? 20.897 15.024 -32.290 1.00 83.69 873 SER A N 1
ATOM 6901 C CA . SER A 1 873 ? 21.556 16.227 -32.786 1.00 83.69 873 SER A CA 1
ATOM 6902 C C . SER A 1 873 ? 23.032 15.948 -33.085 1.00 83.69 873 SER A C 1
ATOM 6904 O O . SER A 1 873 ? 23.712 15.248 -32.330 1.00 83.69 873 SER A O 1
ATOM 6906 N N . SER A 1 874 ? 23.549 16.491 -34.194 1.00 81.25 874 SER A N 1
ATOM 6907 C CA . SER A 1 874 ? 24.996 16.521 -34.461 1.00 81.25 874 SER A CA 1
ATOM 6908 C C . SER A 1 874 ? 25.727 17.269 -33.347 1.00 81.25 874 SER A C 1
ATOM 6910 O O . SER A 1 874 ? 25.234 18.284 -32.856 1.00 81.25 874 SER A O 1
ATOM 6912 N N . LEU A 1 875 ? 26.926 16.808 -33.003 1.00 78.12 875 LEU A N 1
ATOM 6913 C CA . LEU A 1 875 ? 27.861 17.599 -32.211 1.00 78.12 875 LEU A CA 1
ATOM 6914 C C . LEU A 1 875 ? 28.520 18.652 -33.120 1.00 78.12 875 LEU A C 1
ATOM 6916 O O . LEU A 1 875 ? 28.792 18.395 -34.294 1.00 78.12 875 LEU A O 1
ATOM 6920 N N . TYR A 1 876 ? 28.741 19.854 -32.595 1.00 68.00 876 TYR A N 1
ATOM 6921 C CA . TYR A 1 876 ? 29.262 21.011 -33.341 1.00 68.00 876 TYR A CA 1
ATOM 6922 C C . TYR A 1 876 ? 30.182 21.866 -32.470 1.00 68.00 876 TYR A C 1
ATOM 6924 O O . TYR A 1 876 ? 30.219 21.727 -31.253 1.00 68.00 876 TYR A O 1
ATOM 6932 N N . TYR A 1 877 ? 30.933 22.771 -33.092 1.00 60.16 877 TYR A N 1
ATOM 6933 C CA . TYR A 1 877 ? 31.881 23.629 -32.388 1.00 60.16 877 TYR A CA 1
ATOM 6934 C C . TYR A 1 877 ? 31.238 24.955 -31.947 1.00 60.16 877 TYR A C 1
ATOM 6936 O O . TYR A 1 877 ? 30.608 25.633 -32.752 1.00 60.16 877 TYR A O 1
ATOM 6944 N N . SER A 1 878 ? 31.452 25.352 -30.686 1.00 51.66 878 SER A N 1
ATOM 6945 C CA . SER A 1 878 ? 30.795 26.479 -29.986 1.00 51.66 878 SER A CA 1
ATOM 6946 C C . SER A 1 878 ? 31.067 27.893 -30.550 1.00 51.66 878 SER A C 1
ATOM 6948 O O . SER A 1 878 ? 30.676 28.875 -29.922 1.00 51.66 878 SER A O 1
ATOM 6950 N N . LYS A 1 879 ? 31.745 28.036 -31.699 1.00 49.81 879 LYS A N 1
ATOM 6951 C CA . LYS A 1 879 ? 32.028 29.339 -32.344 1.00 49.81 879 LYS A CA 1
ATOM 6952 C C . LYS A 1 879 ? 31.184 29.629 -33.600 1.00 49.81 879 LYS A C 1
ATOM 6954 O O . LYS A 1 879 ? 31.516 30.559 -34.325 1.00 49.81 879 LYS A O 1
ATOM 6959 N N . GLN A 1 880 ? 30.130 28.858 -33.877 1.00 49.69 880 GLN A N 1
ATOM 6960 C CA . GLN A 1 880 ? 29.137 29.159 -34.925 1.00 49.69 880 GLN A CA 1
ATOM 6961 C C . GLN A 1 880 ? 27.731 29.292 -34.304 1.00 49.69 880 GLN A C 1
ATOM 6963 O O . GLN A 1 880 ? 27.409 28.574 -33.362 1.00 49.69 880 GLN A O 1
ATOM 6968 N N . GLU A 1 881 ? 26.963 30.266 -34.794 1.00 45.84 881 GLU A N 1
ATOM 6969 C CA . GLU A 1 881 ? 25.843 30.974 -34.142 1.00 45.84 881 GLU A CA 1
ATOM 6970 C C . GLU A 1 881 ? 24.477 30.252 -33.974 1.00 45.84 881 GLU A C 1
ATOM 6972 O O . GLU A 1 881 ? 24.118 29.321 -34.692 1.00 45.84 881 GLU A O 1
ATOM 6977 N N . GLU A 1 882 ? 23.738 30.809 -33.000 1.00 47.84 882 GLU A N 1
ATOM 6978 C CA . GLU A 1 882 ? 22.293 31.106 -32.828 1.00 47.84 882 GLU A CA 1
ATOM 6979 C C . GLU A 1 882 ? 21.176 30.088 -32.506 1.00 47.84 882 GLU A C 1
ATOM 6981 O O . GLU A 1 882 ? 20.262 30.496 -31.797 1.00 47.84 882 GLU A O 1
ATOM 6986 N N . GLU A 1 883 ? 21.213 28.789 -32.815 1.00 53.69 883 GLU A N 1
ATOM 6987 C CA . GLU A 1 883 ? 20.101 27.878 -32.404 1.00 53.69 883 GLU A CA 1
ATOM 6988 C C . GLU A 1 883 ? 20.575 26.494 -31.936 1.00 53.69 883 GLU A C 1
ATOM 6990 O O . GLU A 1 883 ? 20.159 25.422 -32.380 1.00 53.69 883 GLU A O 1
ATOM 6995 N N . ALA A 1 884 ? 21.497 26.518 -30.988 1.00 59.81 884 ALA A N 1
ATOM 6996 C CA . ALA A 1 884 ? 22.082 25.346 -30.367 1.00 59.81 884 ALA A CA 1
ATOM 6997 C C . ALA A 1 884 ? 21.116 24.655 -29.376 1.00 59.81 884 ALA A C 1
ATOM 6999 O O . ALA A 1 884 ? 20.830 25.188 -28.303 1.00 59.81 884 ALA A O 1
ATOM 7000 N N . LYS A 1 885 ? 20.650 23.431 -29.680 1.00 74.44 885 LYS A N 1
ATOM 7001 C CA . LYS A 1 885 ? 19.873 22.625 -28.714 1.00 74.44 885 LYS A CA 1
ATOM 7002 C C . LYS A 1 885 ? 20.702 22.293 -27.464 1.00 74.44 885 LYS A C 1
ATOM 7004 O O . LYS A 1 885 ? 21.885 21.952 -27.568 1.00 74.44 885 LYS A O 1
ATOM 7009 N N . VAL A 1 886 ? 20.064 22.351 -26.294 1.00 79.75 886 VAL A N 1
ATOM 7010 C CA . VAL A 1 886 ? 20.700 22.241 -24.966 1.00 79.75 886 VAL A CA 1
ATOM 7011 C C . VAL A 1 886 ? 21.514 20.953 -24.810 1.00 79.75 886 VAL A C 1
ATOM 7013 O O . VAL A 1 886 ? 22.632 20.991 -24.300 1.00 79.75 886 VAL A O 1
ATOM 7016 N N . GLU A 1 887 ? 21.009 19.820 -25.295 1.00 83.31 887 GLU A N 1
ATOM 7017 C CA . GLU A 1 887 ? 21.705 18.534 -25.232 1.00 83.31 887 GLU A CA 1
ATOM 7018 C C . GLU A 1 887 ? 23.046 18.536 -25.967 1.00 83.31 887 GLU A C 1
ATOM 7020 O O . GLU A 1 887 ? 24.012 17.944 -25.486 1.00 83.31 887 GLU A O 1
ATOM 7025 N N . ALA A 1 888 ? 23.132 19.234 -27.100 1.00 83.56 888 ALA A N 1
ATOM 7026 C CA . ALA A 1 888 ? 24.355 19.315 -27.881 1.00 83.56 888 ALA A CA 1
ATOM 7027 C C . ALA A 1 888 ? 25.382 20.236 -27.214 1.00 83.56 888 ALA A C 1
ATOM 7029 O O . ALA A 1 888 ? 26.560 19.890 -27.171 1.00 83.56 888 ALA A O 1
ATOM 7030 N N . ILE A 1 889 ? 24.942 21.348 -26.609 1.00 81.75 889 ILE A N 1
ATOM 7031 C CA . ILE A 1 889 ? 25.813 22.237 -25.822 1.00 81.75 889 ILE A CA 1
ATOM 7032 C C . ILE A 1 889 ? 26.462 21.456 -24.675 1.00 81.75 889 ILE A C 1
ATOM 7034 O O . ILE A 1 889 ? 27.682 21.485 -24.507 1.00 81.75 889 ILE A O 1
ATOM 7038 N N . VAL A 1 890 ? 25.653 20.719 -23.911 1.00 84.38 890 VAL A N 1
ATOM 7039 C CA . VAL A 1 890 ? 26.125 19.968 -22.741 1.00 84.38 890 VAL A CA 1
ATOM 7040 C C . VAL A 1 890 ? 27.045 18.815 -23.154 1.00 84.38 890 VAL A C 1
ATOM 7042 O O . VAL A 1 890 ? 28.098 18.632 -22.545 1.00 84.38 890 VAL A O 1
ATOM 7045 N N . ALA A 1 891 ? 26.704 18.068 -24.210 1.00 85.62 891 ALA A N 1
ATOM 7046 C CA . ALA A 1 891 ? 27.538 16.974 -24.713 1.00 85.62 891 ALA A CA 1
ATOM 7047 C C . ALA A 1 891 ? 28.884 17.459 -25.274 1.00 85.62 891 ALA A C 1
ATOM 7049 O O . ALA A 1 891 ? 29.921 16.859 -24.986 1.00 85.62 891 ALA A O 1
ATOM 7050 N N . ASN A 1 892 ? 28.891 18.574 -26.009 1.00 81.75 892 ASN A N 1
ATOM 7051 C CA . ASN A 1 892 ? 30.122 19.215 -26.464 1.00 81.75 892 ASN A CA 1
ATOM 7052 C C . ASN A 1 892 ? 30.989 19.643 -25.277 1.00 81.75 892 ASN A C 1
ATOM 7054 O O . ASN A 1 892 ? 32.183 19.351 -25.249 1.00 81.75 892 ASN A O 1
ATOM 7058 N N . LYS A 1 893 ? 30.385 20.276 -24.263 1.00 82.88 893 LYS A N 1
ATOM 7059 C CA . LYS A 1 893 ? 31.127 20.751 -23.094 1.00 82.88 893 LYS A CA 1
ATOM 7060 C C . LYS A 1 893 ? 31.695 19.614 -22.250 1.00 82.88 893 LYS A C 1
ATOM 7062 O O . LYS A 1 893 ? 32.818 19.720 -21.763 1.00 82.88 893 LYS A O 1
ATOM 7067 N N . PHE A 1 894 ? 30.964 18.507 -22.131 1.00 86.38 894 PHE A N 1
ATOM 7068 C CA . PHE A 1 894 ? 31.466 17.282 -21.512 1.00 86.38 894 PHE A CA 1
ATOM 7069 C C . PHE A 1 894 ? 32.724 16.775 -22.217 1.00 86.38 894 PHE A C 1
ATOM 7071 O O . PHE A 1 894 ? 33.738 16.527 -21.561 1.00 86.38 894 PHE A O 1
ATOM 7078 N N . LEU A 1 895 ? 32.681 16.665 -23.547 1.00 80.12 895 LEU A N 1
ATOM 7079 C CA . LEU A 1 895 ? 33.828 16.202 -24.318 1.00 80.12 895 LEU A CA 1
ATOM 7080 C C . LEU A 1 895 ? 35.012 17.169 -24.208 1.00 80.12 895 LEU A C 1
ATOM 7082 O O . LEU A 1 895 ? 36.126 16.705 -23.977 1.00 80.12 895 LEU A O 1
ATOM 7086 N N . GLU A 1 896 ? 34.793 18.485 -24.285 1.00 78.75 896 GLU A N 1
ATOM 7087 C CA . GLU A 1 896 ? 35.839 19.497 -24.055 1.00 78.75 896 GLU A CA 1
ATOM 7088 C C . GLU A 1 896 ? 36.512 19.314 -22.686 1.00 78.75 896 GLU A C 1
ATOM 7090 O O . GLU A 1 896 ? 37.739 19.269 -22.604 1.00 78.75 896 GLU A O 1
ATOM 7095 N N . ASN A 1 897 ? 35.721 19.146 -21.622 1.00 78.25 897 ASN A N 1
ATOM 7096 C CA . ASN A 1 897 ? 36.226 19.016 -20.254 1.00 78.25 897 ASN A CA 1
ATOM 7097 C C . ASN A 1 897 ? 37.068 17.743 -20.042 1.00 78.25 897 ASN A C 1
ATOM 7099 O O . ASN A 1 897 ? 38.038 17.776 -19.288 1.00 78.25 897 ASN A O 1
ATOM 7103 N N . HIS A 1 898 ? 36.705 16.627 -20.686 1.00 74.38 898 HIS A N 1
ATOM 7104 C CA . HIS A 1 898 ? 37.325 15.316 -20.431 1.00 74.38 898 HIS A CA 1
ATOM 7105 C C . HIS A 1 898 ? 38.431 14.952 -21.421 1.00 74.38 898 HIS A C 1
ATOM 7107 O O . HIS A 1 898 ? 39.288 14.128 -21.106 1.00 74.38 898 HIS A O 1
ATOM 7113 N N . THR A 1 899 ? 38.430 15.564 -22.605 1.00 70.81 899 THR A N 1
ATOM 7114 C CA . THR A 1 899 ? 39.431 15.293 -23.647 1.00 70.81 899 THR A CA 1
ATOM 7115 C C . THR A 1 899 ? 40.364 16.475 -23.906 1.00 70.81 899 THR A C 1
ATOM 7117 O O . THR A 1 899 ? 41.445 16.281 -24.450 1.00 70.81 899 THR A O 1
ATOM 7120 N N . GLY A 1 900 ? 39.978 17.702 -23.534 1.00 64.44 900 GLY A N 1
ATOM 7121 C CA . GLY A 1 900 ? 40.713 18.918 -23.898 1.00 64.44 900 GLY A CA 1
ATOM 7122 C C . GLY A 1 900 ? 40.650 19.256 -25.397 1.00 64.44 900 GLY A C 1
ATOM 7123 O O . GLY A 1 900 ? 41.451 20.059 -25.882 1.00 64.44 900 GLY A O 1
ATOM 7124 N N . ILE A 1 901 ? 39.734 18.633 -26.150 1.00 64.31 901 ILE A N 1
ATOM 7125 C CA . ILE A 1 901 ? 39.594 18.793 -27.603 1.00 64.31 901 ILE A CA 1
ATOM 7126 C C . ILE A 1 901 ? 38.721 20.011 -27.928 1.00 64.31 901 ILE A C 1
ATOM 7128 O O . ILE A 1 901 ? 37.592 20.103 -27.465 1.00 64.31 901 ILE A O 1
ATOM 7132 N N . TYR A 1 902 ? 39.195 20.887 -28.822 1.00 63.03 902 TYR A N 1
ATOM 7133 C CA . TYR A 1 902 ? 38.451 22.058 -29.325 1.00 63.03 902 TYR A CA 1
ATOM 7134 C C . TYR A 1 902 ? 38.347 22.082 -30.867 1.00 63.03 902 TYR A C 1
ATOM 7136 O O . TYR A 1 902 ? 38.312 23.147 -31.477 1.00 63.03 902 TYR A O 1
ATOM 7144 N N . SER A 1 903 ? 38.357 20.917 -31.531 1.00 61.91 903 SER A N 1
ATOM 7145 C CA . SER A 1 903 ? 38.410 20.820 -33.002 1.00 61.91 903 SER A CA 1
ATOM 7146 C C . SER A 1 903 ? 37.078 20.400 -33.628 1.00 61.91 903 SER A C 1
ATOM 7148 O O . SER A 1 903 ? 36.594 19.290 -33.400 1.00 61.91 903 SER A O 1
ATOM 7150 N N . ALA A 1 904 ? 36.535 21.241 -34.516 1.00 58.34 904 ALA A N 1
ATOM 7151 C CA . ALA A 1 904 ? 35.283 20.985 -35.239 1.00 58.34 904 ALA A CA 1
ATOM 7152 C C . ALA A 1 904 ? 35.300 19.690 -36.081 1.00 58.34 904 ALA A C 1
ATOM 7154 O O . ALA A 1 904 ? 34.272 19.035 -36.237 1.00 58.34 904 ALA A O 1
ATOM 7155 N N . LYS A 1 905 ? 36.472 19.276 -36.590 1.00 61.19 905 LYS A N 1
ATOM 7156 C CA . LYS A 1 905 ? 36.621 18.053 -37.406 1.00 61.19 905 LYS A CA 1
ATOM 7157 C C . LYS A 1 905 ? 36.466 16.758 -36.602 1.00 61.19 905 LYS A C 1
ATOM 7159 O O . LYS A 1 905 ? 36.180 15.716 -37.185 1.00 61.19 905 LYS A O 1
ATOM 7164 N N . ILE A 1 906 ? 36.700 16.811 -35.290 1.00 62.62 906 ILE A N 1
ATOM 7165 C CA . ILE A 1 906 ? 36.643 15.637 -34.409 1.00 62.62 906 ILE A CA 1
ATOM 7166 C C . ILE A 1 906 ? 35.217 15.429 -33.895 1.00 62.62 906 ILE A C 1
ATOM 7168 O O . ILE A 1 906 ? 34.744 14.295 -33.861 1.00 62.62 906 ILE A O 1
ATOM 7172 N N . PHE A 1 907 ? 34.518 16.519 -33.570 1.00 66.00 907 PHE A N 1
ATOM 7173 C CA . PHE A 1 907 ? 33.141 16.474 -33.076 1.00 66.00 907 PHE A CA 1
ATOM 7174 C C . PHE A 1 907 ? 32.105 16.215 -34.171 1.00 66.00 907 PHE A C 1
ATOM 7176 O O . PHE A 1 907 ? 31.066 15.632 -33.887 1.00 66.00 907 PHE A O 1
ATOM 7183 N N . ASN A 1 908 ? 32.404 16.518 -35.436 1.00 70.94 908 ASN A N 1
ATOM 7184 C CA . ASN A 1 908 ? 31.551 16.119 -36.554 1.00 70.94 908 ASN A CA 1
ATOM 7185 C C . ASN A 1 908 ? 31.763 14.636 -36.932 1.00 70.94 908 ASN A C 1
ATOM 7187 O O . ASN A 1 908 ? 32.286 14.316 -38.002 1.00 70.94 908 ASN A O 1
ATOM 7191 N N . ASN A 1 909 ? 31.412 13.720 -36.025 1.00 79.56 909 ASN A N 1
ATOM 7192 C CA . ASN A 1 909 ? 31.438 12.279 -36.262 1.00 79.56 909 ASN A CA 1
ATOM 7193 C C . ASN A 1 909 ? 30.009 11.724 -36.276 1.00 79.56 909 ASN A C 1
ATOM 7195 O O . ASN A 1 909 ? 29.258 11.887 -35.320 1.00 79.56 909 ASN A O 1
ATOM 7199 N N . SER A 1 910 ? 29.653 11.000 -37.340 1.00 81.62 910 SER A N 1
ATOM 7200 C CA . SER A 1 910 ? 28.316 10.425 -37.500 1.00 81.62 910 SER A CA 1
ATOM 7201 C C . SER A 1 910 ? 27.921 9.435 -36.399 1.00 81.62 910 SER A C 1
ATOM 7203 O O . SER A 1 910 ? 26.732 9.230 -36.201 1.00 81.62 910 SER A O 1
ATOM 7205 N N . ASN A 1 911 ? 28.875 8.835 -35.688 1.00 86.88 911 ASN A N 1
ATOM 7206 C CA . ASN A 1 911 ? 28.653 7.881 -34.606 1.00 86.88 911 ASN A CA 1
ATOM 7207 C C . ASN A 1 911 ? 28.522 8.557 -33.227 1.00 86.88 911 ASN A C 1
ATOM 7209 O O . ASN A 1 911 ? 28.181 7.879 -32.263 1.00 86.88 911 ASN A O 1
ATOM 7213 N N . LEU A 1 912 ? 28.762 9.870 -33.118 1.00 87.81 912 LEU A N 1
ATOM 7214 C CA . LEU A 1 912 ? 28.653 10.633 -31.872 1.00 87.81 912 LEU A CA 1
ATOM 7215 C C . LEU A 1 912 ? 27.577 11.707 -32.000 1.00 87.81 912 LEU A C 1
ATOM 7217 O O . LEU A 1 912 ? 27.653 12.592 -32.851 1.00 87.81 912 LEU A O 1
ATOM 7221 N N . ARG A 1 913 ? 26.554 11.621 -31.154 1.00 89.00 913 ARG A N 1
ATOM 7222 C CA . ARG A 1 913 ? 25.374 12.486 -31.221 1.00 89.00 913 ARG A CA 1
ATOM 7223 C C . ARG A 1 913 ? 24.923 12.911 -29.831 1.00 89.00 913 ARG A C 1
ATOM 7225 O O . ARG A 1 913 ? 25.258 12.263 -28.841 1.00 89.00 913 ARG A O 1
ATOM 7232 N N . ALA A 1 914 ? 24.125 13.968 -29.762 1.00 87.44 914 ALA A N 1
ATOM 7233 C CA . ALA A 1 914 ? 23.497 14.425 -28.529 1.00 87.44 914 ALA A CA 1
ATOM 7234 C C . ALA A 1 914 ? 21.989 14.153 -28.532 1.00 87.44 914 ALA A C 1
ATOM 7236 O O . ALA A 1 914 ? 21.319 14.404 -29.533 1.00 87.44 914 ALA A O 1
ATOM 7237 N N . ASN A 1 915 ? 21.471 13.670 -27.402 1.00 88.19 915 ASN A N 1
ATOM 7238 C CA . ASN A 1 915 ? 20.058 13.351 -27.196 1.00 88.19 915 ASN A CA 1
ATOM 7239 C C . ASN A 1 915 ? 19.546 13.915 -25.870 1.00 88.19 915 ASN A C 1
ATOM 7241 O O . ASN A 1 915 ? 20.306 14.023 -24.911 1.00 88.19 915 ASN A O 1
ATOM 7245 N N . MET A 1 916 ? 18.244 14.192 -25.792 1.00 84.62 916 MET A N 1
ATOM 7246 C CA . MET A 1 916 ? 17.540 14.302 -24.513 1.00 84.62 916 MET A CA 1
ATOM 7247 C C . MET A 1 916 ? 16.937 12.942 -24.173 1.00 84.62 916 MET A C 1
ATOM 7249 O O . MET A 1 916 ? 16.152 12.398 -24.948 1.00 84.62 916 MET A O 1
ATOM 7253 N N . VAL A 1 917 ? 17.316 12.388 -23.027 1.00 79.50 917 VAL A N 1
ATOM 7254 C CA . VAL A 1 917 ? 16.917 11.047 -22.598 1.00 79.50 917 VAL A CA 1
ATOM 7255 C C . VAL A 1 917 ? 16.030 11.169 -21.378 1.00 79.50 917 VAL A C 1
ATOM 7257 O O . VAL A 1 917 ? 16.441 11.724 -20.362 1.00 79.50 917 VAL A O 1
ATOM 7260 N N . PHE A 1 918 ? 14.801 10.681 -21.500 1.00 73.06 918 PHE A N 1
ATOM 7261 C CA . PHE A 1 918 ? 13.859 10.649 -20.396 1.00 73.06 918 PHE A CA 1
ATOM 7262 C C . PHE A 1 918 ? 14.192 9.480 -19.472 1.00 73.06 918 PHE A C 1
ATOM 7264 O O . PHE A 1 918 ? 14.260 8.331 -19.910 1.00 73.06 918 PHE A O 1
ATOM 7271 N N . ASP A 1 919 ? 14.428 9.794 -18.207 1.00 66.19 919 ASP A N 1
ATOM 7272 C CA . ASP A 1 919 ? 14.577 8.817 -17.144 1.00 66.19 919 ASP A CA 1
ATOM 7273 C C . ASP A 1 919 ? 13.218 8.615 -16.469 1.00 66.19 919 ASP A C 1
ATOM 7275 O O . ASP A 1 919 ? 12.654 9.540 -15.881 1.00 66.19 919 ASP A O 1
ATOM 7279 N N . GLU A 1 920 ? 12.684 7.402 -16.586 1.00 54.22 920 GLU A N 1
ATOM 7280 C CA . GLU A 1 920 ? 11.383 7.023 -16.039 1.00 54.22 920 GLU A CA 1
ATOM 7281 C C . GLU A 1 920 ? 11.399 6.916 -14.508 1.00 54.22 920 GLU A C 1
ATOM 7283 O O . GLU A 1 920 ? 10.363 7.138 -13.881 1.00 54.22 920 GLU A O 1
ATOM 7288 N N . GLU A 1 921 ? 12.550 6.638 -13.887 1.00 52.91 921 GLU A N 1
ATOM 7289 C CA . GLU A 1 921 ? 12.659 6.556 -12.426 1.00 52.91 921 GLU A CA 1
ATOM 7290 C C . GLU A 1 921 ? 12.661 7.950 -11.797 1.00 52.91 921 GLU A C 1
ATOM 7292 O O . GLU A 1 921 ? 11.970 8.193 -10.807 1.00 52.91 921 GLU A O 1
ATOM 7297 N N . THR A 1 922 ? 13.399 8.892 -12.394 1.00 57.72 922 THR A N 1
ATOM 7298 C CA . THR A 1 922 ? 13.473 10.272 -11.887 1.00 57.72 922 THR A CA 1
ATOM 7299 C C . THR A 1 922 ? 12.449 11.221 -12.514 1.00 57.72 922 THR A C 1
ATOM 7301 O O . THR A 1 922 ? 12.338 12.365 -12.066 1.00 57.72 922 THR A O 1
ATOM 7304 N N . GLN A 1 923 ? 11.696 10.763 -13.525 1.00 65.38 923 GLN A N 1
ATOM 7305 C CA . GLN A 1 923 ? 10.752 11.548 -14.337 1.00 65.38 923 GLN A CA 1
ATOM 7306 C C . GLN A 1 923 ? 11.382 12.837 -14.900 1.00 65.38 923 GLN A C 1
ATOM 7308 O O . GLN A 1 923 ? 10.729 13.876 -15.027 1.00 65.38 923 GLN A O 1
ATOM 7313 N N . LYS A 1 924 ? 12.683 12.794 -15.210 1.00 68.69 924 LYS A N 1
ATOM 7314 C CA . LYS A 1 924 ? 13.470 13.938 -15.690 1.00 68.69 924 LYS A CA 1
ATOM 7315 C C . LYS A 1 924 ? 14.144 13.608 -17.012 1.00 68.69 924 LYS A C 1
ATOM 7317 O O . LYS A 1 924 ? 14.630 12.501 -17.222 1.00 68.69 924 LYS A O 1
ATOM 7322 N N . SER A 1 925 ? 14.218 14.604 -17.890 1.00 78.81 925 SER A N 1
ATOM 7323 C CA . SER A 1 925 ? 14.987 14.501 -19.129 1.00 78.81 925 SER A CA 1
ATOM 7324 C C . SER A 1 925 ? 16.417 14.973 -18.903 1.00 78.81 925 SER A C 1
ATOM 7326 O O . SER A 1 925 ? 16.648 16.109 -18.484 1.00 78.81 925 SER A O 1
ATOM 7328 N N . TRP A 1 926 ? 17.372 14.115 -19.230 1.00 81.81 926 TRP A N 1
ATOM 7329 C CA . TRP A 1 926 ? 18.796 14.380 -19.108 1.00 81.81 926 TRP A CA 1
ATOM 7330 C C . TRP A 1 926 ? 19.412 14.597 -20.491 1.00 81.81 926 TRP A C 1
ATOM 7332 O O . TRP A 1 926 ? 19.142 13.809 -21.402 1.00 81.81 926 TRP A O 1
ATOM 7342 N N . PRO A 1 927 ? 20.251 15.628 -20.685 1.00 89.38 927 PRO A N 1
ATOM 7343 C CA . PRO A 1 927 ? 21.088 15.688 -21.873 1.00 89.38 927 PRO A CA 1
ATOM 7344 C C . PRO A 1 927 ? 22.053 14.499 -21.852 1.00 89.38 927 PRO A C 1
ATOM 7346 O O . PRO A 1 927 ? 22.564 14.131 -20.799 1.00 89.38 927 PRO A O 1
ATOM 7349 N N . ALA A 1 928 ? 22.303 13.877 -22.996 1.00 89.88 928 ALA A N 1
ATOM 7350 C CA . ALA A 1 928 ? 23.126 12.681 -23.082 1.00 89.88 928 ALA A CA 1
ATOM 7351 C C . ALA A 1 928 ? 24.017 12.694 -24.323 1.00 89.88 928 ALA A C 1
ATOM 7353 O O . ALA A 1 928 ? 23.579 13.048 -25.421 1.00 89.88 928 ALA A O 1
ATOM 7354 N N . LEU A 1 929 ? 25.253 12.226 -24.152 1.00 90.12 929 LEU A N 1
ATOM 7355 C CA . LEU A 1 929 ? 26.121 11.839 -25.255 1.00 90.12 929 LEU A CA 1
ATOM 7356 C C . LEU A 1 929 ? 25.757 10.410 -25.671 1.00 90.12 929 LEU A C 1
ATOM 7358 O O . LEU A 1 929 ? 25.872 9.475 -24.883 1.00 90.12 929 LEU A O 1
ATOM 7362 N N . THR A 1 930 ? 25.306 10.236 -26.909 1.00 90.31 930 THR A N 1
ATOM 7363 C CA . THR A 1 930 ? 24.941 8.930 -27.468 1.00 90.31 930 THR A CA 1
ATOM 7364 C C . THR A 1 930 ? 25.989 8.481 -28.481 1.00 90.31 930 THR A C 1
ATOM 7366 O O . THR A 1 930 ? 26.310 9.204 -29.426 1.00 90.31 930 THR A O 1
ATOM 7369 N N . ILE A 1 931 ? 26.521 7.279 -28.273 1.00 89.44 931 ILE A N 1
ATOM 7370 C CA . ILE A 1 931 ? 27.584 6.662 -29.065 1.00 89.44 931 ILE A CA 1
ATOM 7371 C C . ILE A 1 931 ? 26.966 5.512 -29.853 1.00 89.44 931 ILE A C 1
ATOM 7373 O O . ILE A 1 931 ? 26.650 4.467 -29.289 1.00 89.44 931 ILE A O 1
ATOM 7377 N N . PHE A 1 932 ? 26.788 5.700 -31.153 1.00 89.06 932 PHE A N 1
ATOM 7378 C CA . PHE A 1 932 ? 26.213 4.701 -32.045 1.00 89.06 932 PHE A CA 1
ATOM 7379 C C . PHE A 1 932 ? 27.283 3.744 -32.575 1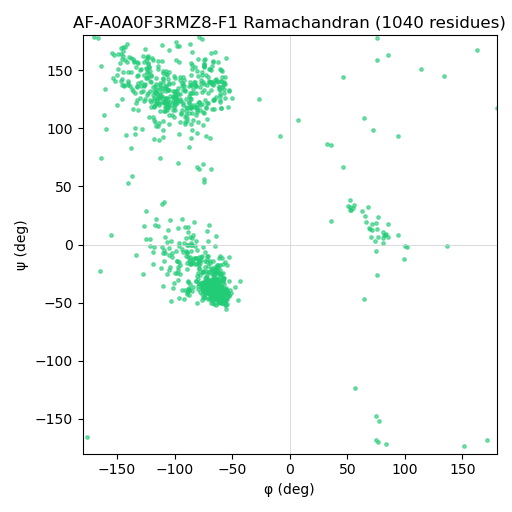.00 89.06 932 PHE A C 1
ATOM 7381 O O . PHE A 1 932 ? 28.381 4.160 -32.960 1.00 89.06 932 PHE A O 1
ATOM 7388 N N . VAL A 1 933 ? 26.937 2.462 -32.653 1.00 86.00 933 VAL A N 1
ATOM 7389 C CA . VAL A 1 933 ? 27.767 1.423 -33.269 1.00 86.00 933 VAL A CA 1
ATOM 7390 C C . VAL A 1 933 ? 27.176 0.986 -34.592 1.00 86.00 933 VAL A C 1
ATOM 7392 O O . VAL A 1 933 ? 25.959 1.029 -34.794 1.00 86.00 933 VAL A O 1
ATOM 7395 N N . LYS A 1 934 ? 28.065 0.592 -35.500 1.00 82.00 934 LYS A N 1
ATOM 7396 C CA . LYS A 1 934 ? 27.692 0.091 -36.815 1.00 82.00 934 LYS A CA 1
ATOM 7397 C C . LYS A 1 934 ? 28.278 -1.297 -37.037 1.00 82.00 934 LYS A C 1
ATOM 7399 O O . LYS A 1 934 ? 29.331 -1.617 -36.481 1.00 82.00 934 LYS A O 1
ATOM 7404 N N . ASN A 1 935 ? 27.594 -2.096 -37.848 1.00 74.12 935 ASN A N 1
ATOM 7405 C CA . ASN A 1 935 ? 28.145 -3.340 -38.379 1.00 74.12 935 ASN A CA 1
ATOM 7406 C C . ASN A 1 935 ? 29.142 -3.060 -39.522 1.00 74.12 935 ASN A C 1
ATOM 7408 O O . ASN A 1 935 ? 29.333 -1.917 -39.940 1.00 74.12 935 ASN A O 1
ATOM 7412 N N . GLU A 1 936 ? 29.759 -4.115 -40.055 1.00 66.62 936 GLU A N 1
ATOM 7413 C CA . GLU A 1 936 ? 30.713 -4.028 -41.172 1.00 66.62 936 GLU A CA 1
ATOM 7414 C C . GLU A 1 936 ? 30.095 -3.475 -42.470 1.00 66.62 936 GLU A C 1
ATOM 7416 O O . GLU A 1 936 ? 30.807 -2.904 -43.292 1.00 66.62 936 GLU A O 1
ATOM 7421 N N . ALA A 1 937 ? 28.770 -3.574 -42.630 1.00 68.94 937 ALA A N 1
ATOM 7422 C CA . ALA A 1 937 ? 28.026 -2.981 -43.743 1.00 68.94 937 ALA A CA 1
ATOM 7423 C C . ALA A 1 937 ? 27.705 -1.482 -43.538 1.00 68.94 937 ALA A C 1
ATOM 7425 O O . ALA A 1 937 ? 27.112 -0.850 -44.411 1.00 68.94 937 ALA A O 1
ATOM 7426 N N . GLY A 1 938 ? 28.092 -0.892 -42.399 1.00 68.81 938 GLY A N 1
ATOM 7427 C CA . GLY A 1 938 ? 27.863 0.518 -42.074 1.00 68.81 938 GLY A CA 1
ATOM 7428 C C . GLY A 1 938 ? 26.471 0.833 -41.515 1.00 68.81 938 GLY A C 1
ATOM 7429 O O . GLY A 1 938 ? 26.139 2.005 -41.317 1.00 68.81 938 GLY A O 1
ATOM 7430 N N . GLU A 1 939 ? 25.657 -0.180 -41.223 1.00 79.06 939 GLU A N 1
ATOM 7431 C CA . GLU A 1 939 ? 24.322 -0.010 -40.656 1.00 79.06 939 GLU A CA 1
ATOM 7432 C C . GLU A 1 939 ? 24.382 0.160 -39.142 1.00 79.06 939 GLU A C 1
ATOM 7434 O O . GLU A 1 939 ? 25.127 -0.537 -38.458 1.00 79.06 939 GLU A O 1
ATOM 7439 N N . ILE A 1 940 ? 23.562 1.066 -38.607 1.00 82.19 940 ILE A N 1
ATOM 7440 C CA . ILE A 1 940 ? 23.477 1.307 -37.166 1.00 82.19 940 ILE A CA 1
ATOM 7441 C C . ILE A 1 940 ? 22.750 0.138 -36.502 1.00 82.19 940 ILE A C 1
ATOM 7443 O O . ILE A 1 940 ? 21.573 -0.100 -36.778 1.00 82.19 940 ILE A O 1
ATOM 7447 N N . THR A 1 941 ? 23.453 -0.559 -35.614 1.00 81.50 941 THR A N 1
ATOM 7448 C CA . THR A 1 941 ? 22.969 -1.766 -34.928 1.00 81.50 941 THR A CA 1
ATOM 7449 C C . THR A 1 941 ? 22.620 -1.522 -33.464 1.00 81.50 941 THR A C 1
ATOM 7451 O O . THR A 1 941 ? 21.757 -2.212 -32.922 1.00 81.50 941 THR A O 1
ATOM 7454 N N . GLY A 1 942 ? 23.223 -0.510 -32.834 1.00 86.12 942 GLY A N 1
ATOM 7455 C CA . GLY A 1 942 ? 22.988 -0.173 -31.432 1.00 86.12 942 GLY A CA 1
ATOM 7456 C C . GLY A 1 942 ? 23.603 1.163 -31.018 1.00 86.12 942 GLY A C 1
ATOM 7457 O O . GLY A 1 942 ? 24.247 1.849 -31.817 1.00 86.12 942 GLY A O 1
ATOM 7458 N N . ALA A 1 943 ? 23.402 1.542 -29.759 1.00 87.19 943 ALA A N 1
ATOM 7459 C CA . ALA A 1 943 ? 23.918 2.771 -29.178 1.00 87.19 943 ALA A CA 1
ATOM 7460 C C . ALA A 1 943 ? 24.143 2.657 -27.665 1.00 87.19 943 ALA A C 1
ATOM 7462 O O . ALA A 1 943 ? 23.297 2.119 -26.952 1.00 87.19 943 ALA A O 1
ATOM 7463 N N . LYS A 1 944 ? 25.235 3.247 -27.163 1.00 87.38 944 LYS A N 1
ATOM 7464 C CA . LYS A 1 944 ? 25.427 3.516 -25.731 1.00 87.38 944 LYS A CA 1
ATOM 7465 C C . LYS A 1 944 ? 25.052 4.954 -25.412 1.00 87.38 944 LYS A C 1
ATOM 7467 O O . LYS A 1 944 ? 25.501 5.878 -26.085 1.00 87.38 944 LYS A O 1
ATOM 7472 N N . ILE A 1 945 ? 24.262 5.141 -24.369 1.00 88.00 945 ILE A N 1
ATOM 7473 C CA . ILE A 1 945 ? 23.760 6.426 -23.905 1.00 88.00 945 ILE A CA 1
ATOM 7474 C C . ILE A 1 945 ? 24.454 6.781 -22.595 1.00 88.00 945 ILE A C 1
ATOM 7476 O O . ILE A 1 945 ? 24.358 6.059 -21.601 1.00 88.00 945 ILE A O 1
ATOM 7480 N N . LEU A 1 946 ? 25.124 7.928 -22.600 1.00 87.69 946 LEU A N 1
ATOM 7481 C CA . LEU A 1 946 ? 25.849 8.471 -21.467 1.00 87.69 946 LEU A CA 1
ATOM 7482 C C . LEU A 1 946 ? 25.178 9.769 -21.018 1.00 87.69 946 LEU A C 1
ATOM 7484 O O . LEU A 1 946 ? 25.319 10.812 -21.656 1.00 87.69 946 LEU A O 1
ATOM 7488 N N . THR A 1 947 ? 24.402 9.690 -19.942 1.00 89.31 947 THR A N 1
ATOM 7489 C CA . THR A 1 947 ? 23.648 10.813 -19.375 1.00 89.31 947 THR A CA 1
ATOM 7490 C C . THR A 1 947 ? 24.565 11.823 -18.693 1.00 89.31 947 THR A C 1
ATOM 7492 O O . THR A 1 947 ? 25.489 11.468 -17.959 1.00 89.31 947 THR A O 1
ATOM 7495 N N . LEU A 1 948 ? 24.290 13.102 -18.925 1.00 87.19 948 LEU A N 1
ATOM 7496 C CA . LEU A 1 948 ? 25.103 14.231 -18.502 1.00 87.19 948 LEU A CA 1
ATOM 7497 C C . LEU A 1 948 ? 24.304 15.159 -17.593 1.00 87.19 948 LEU A C 1
ATOM 7499 O O . LEU A 1 948 ? 23.111 15.396 -17.775 1.00 87.19 948 LEU A O 1
ATOM 7503 N N . ASN A 1 949 ? 24.988 15.734 -16.615 1.00 86.88 949 ASN A N 1
ATOM 7504 C CA . ASN A 1 949 ? 24.431 16.777 -15.777 1.00 86.88 949 ASN A CA 1
ATOM 7505 C C . ASN A 1 949 ? 24.464 18.109 -16.540 1.00 86.88 949 ASN A C 1
ATOM 7507 O O . ASN A 1 949 ? 25.527 18.580 -16.941 1.00 86.88 949 ASN A O 1
ATOM 7511 N N . SER A 1 950 ? 23.304 18.742 -16.708 1.00 82.12 950 SER A N 1
ATOM 7512 C CA . SER A 1 950 ? 23.166 19.986 -17.476 1.00 82.12 950 SER A CA 1
ATOM 7513 C C . SER A 1 950 ? 23.912 21.187 -16.883 1.00 82.12 950 SER A C 1
ATOM 7515 O O . SER A 1 950 ? 24.209 22.126 -17.613 1.00 82.12 950 SER A O 1
ATOM 7517 N N . LYS A 1 951 ? 24.227 21.174 -15.579 1.00 81.62 951 LYS A N 1
ATOM 7518 C CA . LYS A 1 951 ? 24.948 22.262 -14.898 1.00 81.62 951 LYS A CA 1
ATOM 7519 C C . LYS A 1 951 ? 26.454 22.043 -14.893 1.00 81.62 951 LYS A C 1
ATOM 7521 O O . LYS A 1 951 ? 27.206 22.970 -15.168 1.00 81.62 951 LYS A O 1
ATOM 7526 N N . THR A 1 952 ? 26.900 20.834 -14.551 1.00 84.06 952 THR A N 1
ATOM 7527 C CA . THR A 1 952 ? 28.338 20.537 -14.431 1.00 84.06 952 THR A CA 1
ATOM 7528 C C . THR A 1 952 ? 28.959 20.073 -15.744 1.00 84.06 952 THR A C 1
ATOM 7530 O O . THR A 1 952 ? 30.179 20.078 -15.865 1.00 84.06 952 THR A O 1
ATOM 7533 N N . CYS A 1 953 ? 28.136 19.682 -16.724 1.00 82.19 953 CYS A N 1
ATOM 7534 C CA . CYS A 1 953 ? 28.563 19.049 -17.972 1.00 82.19 953 CYS A CA 1
ATOM 7535 C C . CYS A 1 953 ? 29.459 17.820 -17.737 1.00 82.19 953 CYS A C 1
ATOM 7537 O O . CYS A 1 953 ? 30.321 17.522 -18.554 1.00 82.19 953 CYS A O 1
ATOM 7539 N N . ASN A 1 954 ? 29.267 17.117 -16.615 1.00 84.88 954 ASN A N 1
ATOM 7540 C CA . ASN A 1 954 ? 29.930 15.855 -16.275 1.00 84.88 954 ASN A CA 1
ATOM 7541 C C . ASN A 1 954 ? 28.914 14.703 -16.314 1.00 84.88 954 ASN A C 1
ATOM 7543 O O . ASN A 1 954 ? 27.711 14.952 -16.436 1.00 84.88 954 ASN A O 1
ATOM 7547 N N . LYS A 1 955 ? 29.378 13.449 -16.197 1.00 83.94 955 LYS A N 1
ATOM 7548 C CA . LYS A 1 955 ? 28.483 12.285 -16.077 1.00 83.94 955 LYS A CA 1
ATOM 7549 C C . LYS A 1 955 ? 27.475 12.509 -14.944 1.00 83.94 955 LYS A C 1
ATOM 7551 O O . LYS A 1 955 ? 27.856 12.952 -13.861 1.00 83.94 955 LYS A O 1
ATOM 7556 N N . ALA A 1 956 ? 26.199 12.255 -15.216 1.00 79.44 956 ALA A N 1
ATOM 7557 C CA . ALA A 1 956 ? 25.168 12.246 -14.183 1.00 79.44 956 ALA A CA 1
ATOM 7558 C C . ALA A 1 956 ? 25.288 10.970 -13.331 1.00 79.44 956 ALA A C 1
ATOM 7560 O O . ALA A 1 956 ? 25.740 9.945 -13.842 1.00 79.44 956 ALA A O 1
ATOM 7561 N N . ASP A 1 957 ? 24.840 11.013 -12.072 1.00 75.62 957 ASP A N 1
ATOM 7562 C CA . ASP A 1 957 ? 24.726 9.837 -11.188 1.00 75.62 957 ASP A CA 1
ATOM 7563 C C . ASP A 1 957 ? 23.528 8.954 -11.596 1.00 75.62 957 ASP A C 1
ATOM 7565 O O . ASP A 1 957 ? 22.628 8.672 -10.809 1.00 75.62 957 ASP A O 1
ATOM 7569 N N . VAL A 1 958 ? 23.492 8.563 -12.871 1.00 72.44 958 VAL A N 1
ATOM 7570 C CA . VAL A 1 958 ? 22.476 7.705 -13.490 1.00 72.44 958 VAL A CA 1
ATOM 7571 C C . VAL A 1 958 ? 23.212 6.577 -14.229 1.00 72.44 958 VAL A C 1
ATOM 7573 O O . VAL A 1 958 ? 24.222 6.854 -14.886 1.00 72.44 958 VAL A O 1
ATOM 7576 N N . PRO A 1 959 ? 22.763 5.310 -14.132 1.00 64.19 959 PRO A N 1
ATOM 7577 C CA . PRO A 1 959 ? 23.407 4.192 -14.820 1.00 64.19 959 PRO A CA 1
ATOM 7578 C C . PRO A 1 959 ? 23.471 4.390 -16.344 1.00 64.19 959 PRO A C 1
ATOM 7580 O O . PRO A 1 959 ? 22.494 4.807 -16.966 1.00 64.19 959 PRO A O 1
ATOM 7583 N N . GLU A 1 960 ? 24.612 4.058 -16.963 1.00 72.12 960 GLU A N 1
ATOM 7584 C CA . GLU A 1 960 ? 24.756 4.076 -18.428 1.00 72.12 960 GLU A CA 1
ATOM 7585 C C . GLU A 1 960 ? 23.768 3.081 -19.068 1.00 72.12 960 GLU A C 1
ATOM 7587 O O . GLU A 1 960 ? 23.633 1.945 -18.608 1.00 72.12 960 GLU A O 1
ATOM 7592 N N . LYS A 1 961 ? 23.084 3.497 -20.142 1.00 78.50 961 LYS A N 1
ATOM 7593 C CA . LYS A 1 961 ? 22.053 2.690 -20.815 1.00 78.50 961 LYS A CA 1
ATOM 7594 C C . LYS A 1 961 ? 22.512 2.285 -22.213 1.00 78.50 961 LYS A C 1
ATOM 7596 O O . LYS A 1 961 ? 23.037 3.107 -22.957 1.00 78.50 961 LYS A O 1
ATOM 7601 N N . SER A 1 962 ? 22.266 1.037 -22.589 1.00 80.81 962 SER A N 1
ATOM 7602 C CA . SER A 1 962 ? 22.538 0.496 -23.927 1.00 80.81 962 SER A CA 1
ATOM 7603 C C . SER A 1 962 ? 21.220 0.218 -24.656 1.00 80.81 962 SER A C 1
ATOM 7605 O O . SER A 1 962 ? 20.261 -0.238 -24.036 1.00 80.81 962 SER A O 1
ATOM 7607 N N . VAL A 1 963 ? 21.149 0.510 -25.956 1.00 79.94 963 VAL A N 1
ATOM 7608 C CA . VAL A 1 963 ? 19.959 0.287 -26.800 1.00 79.94 963 VAL A CA 1
ATOM 7609 C C . VAL A 1 963 ? 20.377 -0.400 -28.099 1.00 79.94 963 VAL A C 1
ATOM 7611 O O . VAL A 1 963 ? 21.370 -0.010 -28.709 1.00 79.94 963 VAL A O 1
ATOM 7614 N N . GLY A 1 964 ? 19.621 -1.402 -28.548 1.00 77.56 964 GLY A N 1
ATOM 7615 C CA . GLY A 1 964 ? 19.958 -2.198 -29.732 1.00 77.56 964 GLY A CA 1
ATOM 7616 C C . GLY A 1 964 ? 21.086 -3.207 -29.502 1.00 77.56 964 GLY A C 1
ATOM 7617 O O . GLY A 1 964 ? 21.487 -3.482 -28.374 1.00 77.56 964 GLY A O 1
ATOM 7618 N N . THR A 1 965 ? 21.602 -3.784 -30.588 1.00 77.19 965 THR A N 1
ATOM 7619 C CA . THR A 1 965 ? 22.662 -4.800 -30.538 1.00 77.19 965 THR A CA 1
ATOM 7620 C C . THR A 1 965 ? 24.038 -4.137 -30.572 1.00 77.19 965 THR A C 1
ATOM 7622 O O . THR A 1 965 ? 24.473 -3.646 -31.612 1.00 77.19 965 THR A O 1
ATOM 7625 N N . ILE A 1 966 ? 24.725 -4.127 -29.427 1.00 71.88 966 ILE A N 1
ATOM 7626 C CA . ILE A 1 966 ? 26.081 -3.565 -29.287 1.00 71.88 966 ILE A CA 1
ATOM 7627 C C . ILE A 1 966 ? 27.162 -4.653 -29.372 1.00 71.88 966 ILE A C 1
ATOM 7629 O O . ILE A 1 966 ? 28.288 -4.366 -29.790 1.00 71.88 966 ILE A O 1
ATOM 7633 N N . SER A 1 967 ? 26.809 -5.901 -29.045 1.00 63.62 967 SER A N 1
ATOM 7634 C CA . SER A 1 967 ? 27.723 -7.044 -29.092 1.00 63.62 967 SER A CA 1
ATOM 7635 C C . SER A 1 967 ? 28.244 -7.271 -30.518 1.00 63.62 967 SER A C 1
ATOM 7637 O O . SER A 1 967 ? 27.468 -7.360 -31.473 1.00 63.62 967 SER A O 1
ATOM 7639 N N . GLY A 1 968 ? 29.570 -7.288 -30.679 1.00 64.31 968 GLY A N 1
ATOM 7640 C CA . GLY A 1 968 ? 30.251 -7.452 -31.972 1.00 64.31 968 GLY A CA 1
ATOM 7641 C C . GLY A 1 968 ? 30.274 -6.212 -32.882 1.00 64.31 968 GLY A C 1
ATOM 7642 O O . GLY A 1 968 ? 30.729 -6.308 -34.017 1.00 64.31 968 GLY A O 1
ATOM 7643 N N . SER A 1 969 ? 29.804 -5.048 -32.418 1.00 72.38 969 SER A N 1
ATOM 7644 C CA . SER A 1 969 ? 29.817 -3.792 -33.189 1.00 72.38 969 SER A CA 1
ATOM 7645 C C . SER A 1 969 ? 30.744 -2.742 -32.557 1.00 72.38 969 SER A C 1
ATOM 7647 O O . SER A 1 969 ? 30.938 -2.705 -31.340 1.00 72.38 969 SER A O 1
ATOM 7649 N N . PHE A 1 970 ? 31.317 -1.855 -33.377 1.00 78.62 970 PHE A N 1
ATOM 7650 C CA . PHE A 1 970 ? 32.280 -0.841 -32.927 1.00 78.62 970 PHE A CA 1
ATOM 7651 C C . PHE A 1 970 ? 31.819 0.567 -33.299 1.00 78.62 970 PHE A C 1
ATOM 7653 O O . PHE A 1 970 ? 31.157 0.780 -34.319 1.00 78.62 970 PHE A O 1
ATOM 7660 N N . ALA A 1 971 ? 32.179 1.548 -32.471 1.00 83.31 971 ALA A N 1
ATOM 7661 C CA . ALA A 1 971 ? 32.032 2.950 -32.839 1.00 83.31 971 ALA A CA 1
ATOM 7662 C C . ALA A 1 971 ? 33.298 3.394 -33.577 1.00 83.31 971 ALA A C 1
ATOM 7664 O O . ALA A 1 971 ? 34.386 3.432 -32.997 1.00 83.31 971 ALA A O 1
ATOM 7665 N N . GLU A 1 972 ? 33.157 3.701 -34.865 1.00 86.06 972 GLU A N 1
ATOM 7666 C CA . GLU A 1 972 ? 34.268 4.148 -35.698 1.00 86.06 972 GLU A CA 1
ATOM 7667 C C . GLU A 1 972 ? 34.546 5.634 -35.469 1.00 86.06 972 GLU A C 1
ATOM 7669 O O . GLU A 1 972 ? 33.715 6.511 -35.723 1.00 86.06 972 GLU A O 1
ATOM 7674 N N . ILE A 1 973 ? 35.743 5.918 -34.966 1.00 84.00 973 ILE A N 1
ATOM 7675 C CA . ILE A 1 973 ? 36.171 7.266 -34.609 1.00 84.00 973 ILE A CA 1
ATOM 7676 C C . ILE A 1 973 ? 37.053 7.867 -35.692 1.00 84.00 973 ILE A C 1
ATOM 7678 O O . ILE A 1 973 ? 36.952 9.068 -35.921 1.00 84.00 973 ILE A O 1
ATOM 7682 N N . ALA A 1 974 ? 37.857 7.070 -36.392 1.00 79.19 974 ALA A N 1
ATOM 7683 C CA . ALA A 1 974 ? 38.617 7.510 -37.559 1.00 79.19 974 ALA A CA 1
ATOM 7684 C C . ALA A 1 974 ? 38.728 6.387 -38.595 1.00 79.19 974 ALA A C 1
ATOM 7686 O O . ALA A 1 974 ? 38.904 5.225 -38.229 1.00 79.19 974 ALA A O 1
ATOM 7687 N N . GLN A 1 975 ? 38.654 6.752 -39.876 1.00 73.62 975 GLN A N 1
ATOM 7688 C CA . GLN A 1 975 ? 38.812 5.827 -40.996 1.00 73.62 975 GLN A CA 1
ATOM 7689 C C . GLN A 1 975 ? 40.277 5.625 -41.369 1.00 73.62 975 GLN A C 1
ATOM 7691 O O . GLN A 1 975 ? 41.106 6.524 -41.224 1.00 73.62 975 GLN A O 1
ATOM 7696 N N . GLN A 1 976 ? 40.570 4.441 -41.903 1.00 69.69 976 GLN A N 1
ATOM 7697 C CA . GLN A 1 976 ? 41.868 4.110 -42.476 1.00 69.69 976 GLN A CA 1
ATOM 7698 C C . GLN A 1 976 ? 42.190 5.051 -43.644 1.00 69.69 976 GLN A C 1
ATOM 7700 O O . GLN A 1 976 ? 41.418 5.163 -44.596 1.00 69.69 976 GLN A O 1
ATOM 7705 N N . ASN A 1 977 ? 43.363 5.680 -43.617 1.00 63.66 977 ASN A N 1
ATOM 7706 C CA . ASN A 1 977 ? 43.888 6.367 -44.789 1.00 63.66 977 ASN A CA 1
ATOM 7707 C C . ASN A 1 977 ? 44.476 5.322 -45.757 1.00 63.66 977 ASN A C 1
ATOM 7709 O O . ASN A 1 977 ? 45.406 4.603 -45.395 1.00 63.66 977 ASN A O 1
ATOM 7713 N N . LEU A 1 978 ? 43.947 5.251 -46.985 1.00 58.00 978 LEU A N 1
ATOM 7714 C CA . LEU A 1 978 ? 44.294 4.249 -48.013 1.00 58.00 978 LEU A CA 1
ATOM 7715 C C . LEU A 1 978 ? 45.784 4.232 -48.415 1.00 58.00 978 LEU A C 1
ATOM 7717 O O . LEU A 1 978 ? 46.221 3.322 -49.112 1.00 58.00 978 LEU A O 1
ATOM 7721 N N . LYS A 1 979 ? 46.566 5.237 -48.001 1.00 55.19 979 LYS A N 1
ATOM 7722 C CA . LYS A 1 979 ? 47.994 5.379 -48.325 1.00 55.19 979 LYS A CA 1
ATOM 7723 C C . LYS A 1 979 ? 48.949 4.588 -47.416 1.00 55.19 979 LYS A C 1
ATOM 7725 O O . LYS A 1 979 ? 50.122 4.480 -47.762 1.00 55.19 979 LYS A O 1
ATOM 7730 N N . TYR A 1 980 ? 48.491 4.044 -46.286 1.00 57.78 980 TYR A N 1
ATOM 7731 C CA . TYR A 1 980 ? 49.357 3.426 -45.269 1.00 57.78 980 TYR A CA 1
ATOM 7732 C C . TYR A 1 980 ? 48.965 1.972 -44.967 1.00 57.78 980 TYR A C 1
ATOM 7734 O O . TYR A 1 980 ? 47.855 1.539 -45.269 1.00 57.78 980 TYR A O 1
ATOM 7742 N N . SER A 1 981 ? 49.887 1.198 -44.373 1.00 58.56 981 SER A N 1
ATOM 7743 C CA . SER A 1 981 ? 49.615 -0.188 -43.946 1.00 58.56 981 SER A CA 1
ATOM 7744 C C . SER A 1 981 ? 48.408 -0.251 -42.993 1.00 58.56 981 SER A C 1
ATOM 7746 O O . SER A 1 981 ? 48.260 0.662 -42.177 1.00 58.56 981 SER A O 1
ATOM 7748 N N . PRO A 1 982 ? 47.571 -1.308 -43.050 1.00 69.62 982 PRO A N 1
ATOM 7749 C CA . PRO A 1 982 ? 46.333 -1.382 -42.283 1.00 69.62 982 PRO A CA 1
ATOM 7750 C C . PRO A 1 982 ? 46.616 -1.535 -40.783 1.00 69.62 982 PRO A C 1
ATOM 7752 O O . PRO A 1 982 ? 46.819 -2.638 -40.285 1.00 69.62 982 PRO A O 1
ATOM 7755 N N . VAL A 1 983 ? 46.699 -0.412 -40.069 1.00 79.12 983 VAL A N 1
ATOM 7756 C CA . VAL A 1 983 ? 46.776 -0.361 -38.604 1.00 79.12 983 VAL A CA 1
ATOM 7757 C C . VAL A 1 983 ? 45.405 0.007 -38.048 1.00 79.12 983 VAL A C 1
ATOM 7759 O O . VAL A 1 983 ? 44.846 1.039 -38.438 1.00 79.12 983 VAL A O 1
ATOM 7762 N N . THR A 1 984 ? 44.908 -0.808 -37.118 1.00 84.06 984 THR A N 1
ATOM 7763 C CA . THR A 1 984 ? 43.663 -0.570 -36.384 1.00 84.06 984 THR A CA 1
ATOM 7764 C C . THR A 1 984 ? 43.941 -0.440 -34.899 1.00 84.06 984 THR A C 1
ATOM 7766 O O . THR A 1 984 ? 44.555 -1.305 -34.279 1.00 84.06 984 THR A O 1
ATOM 7769 N N . ILE A 1 985 ? 43.478 0.658 -34.317 1.00 84.88 985 ILE A N 1
ATOM 7770 C CA . ILE A 1 985 ? 43.608 0.971 -32.901 1.00 84.88 985 ILE A CA 1
ATOM 7771 C C . ILE A 1 985 ? 42.248 0.757 -32.252 1.00 84.88 985 ILE A C 1
ATOM 7773 O O . ILE A 1 985 ? 41.286 1.430 -32.618 1.00 84.88 985 ILE A O 1
ATOM 7777 N N . ILE A 1 986 ? 42.170 -0.151 -31.283 1.00 85.31 986 ILE A N 1
ATOM 7778 C CA . ILE A 1 986 ? 40.935 -0.432 -30.548 1.00 85.31 986 ILE A CA 1
ATOM 7779 C C . ILE A 1 986 ? 41.079 0.071 -29.110 1.00 85.31 986 ILE A C 1
ATOM 7781 O O . ILE A 1 986 ? 42.033 -0.276 -28.408 1.00 85.31 986 ILE A O 1
ATOM 7785 N N . THR A 1 987 ? 40.134 0.900 -28.667 1.00 83.31 987 THR A N 1
ATOM 7786 C CA . THR A 1 987 ? 40.080 1.459 -27.307 1.00 83.31 987 THR A CA 1
ATOM 7787 C C . THR A 1 987 ? 38.905 0.882 -26.521 1.00 83.31 987 THR A C 1
ATOM 7789 O O . THR A 1 987 ? 37.931 0.413 -27.104 1.00 83.31 987 THR A O 1
ATOM 7792 N N . LYS A 1 988 ? 38.979 0.933 -25.185 1.00 76.81 988 LYS A N 1
ATOM 7793 C CA . LYS A 1 988 ? 37.884 0.508 -24.285 1.00 76.81 988 LYS A CA 1
ATOM 7794 C C . LYS A 1 988 ? 36.866 1.607 -23.978 1.00 76.81 988 LYS A C 1
ATOM 7796 O O . LYS A 1 988 ? 35.818 1.334 -23.403 1.00 76.81 988 LYS A O 1
ATOM 7801 N N . ASP A 1 989 ? 37.202 2.851 -24.290 1.00 79.19 989 ASP A N 1
ATOM 7802 C CA . ASP A 1 989 ? 36.377 4.011 -23.988 1.00 79.19 989 ASP A CA 1
ATOM 7803 C C . ASP A 1 989 ? 36.535 5.099 -25.056 1.00 79.19 989 ASP A C 1
ATOM 7805 O O . ASP A 1 989 ? 37.542 5.171 -25.778 1.00 79.19 989 ASP A O 1
ATOM 7809 N N . ILE A 1 990 ? 35.504 5.939 -25.153 1.00 81.62 990 ILE A N 1
ATOM 7810 C CA . ILE A 1 990 ? 35.382 6.952 -26.200 1.00 81.62 990 ILE A CA 1
ATOM 7811 C C . ILE A 1 990 ? 36.341 8.133 -26.000 1.00 81.62 990 ILE A C 1
ATOM 7813 O O . ILE A 1 990 ? 36.822 8.705 -26.978 1.00 81.62 990 ILE A O 1
ATOM 7817 N N . GLU A 1 991 ? 36.662 8.477 -24.750 1.00 80.19 991 GLU A N 1
ATOM 7818 C CA . GLU A 1 991 ? 37.565 9.584 -24.406 1.00 80.19 991 GLU A CA 1
ATOM 7819 C C . GLU A 1 991 ? 38.980 9.283 -24.914 1.00 80.19 991 GLU A C 1
ATOM 7821 O O . GLU A 1 991 ? 39.620 10.117 -25.561 1.00 80.19 991 GLU A O 1
ATOM 7826 N N . THR A 1 992 ? 39.439 8.051 -24.694 1.00 80.38 992 THR A N 1
ATOM 7827 C CA . THR A 1 992 ? 40.714 7.539 -25.195 1.00 80.38 992 THR A CA 1
ATOM 7828 C C . THR A 1 992 ? 40.755 7.550 -26.728 1.00 80.38 992 THR A C 1
ATOM 7830 O O . THR A 1 992 ? 41.729 8.039 -27.302 1.00 80.38 992 THR A O 1
ATOM 7833 N N . ALA A 1 993 ? 39.698 7.095 -27.414 1.00 81.56 993 ALA A N 1
ATOM 7834 C CA . ALA A 1 993 ? 39.657 7.087 -28.884 1.00 81.56 993 ALA A CA 1
ATOM 7835 C C . ALA A 1 993 ? 39.749 8.495 -29.490 1.00 81.56 993 ALA A C 1
ATOM 7837 O O . ALA A 1 993 ? 40.483 8.722 -30.455 1.00 81.56 993 ALA A O 1
ATOM 7838 N N . LEU A 1 994 ? 39.019 9.452 -28.915 1.00 79.25 994 LEU A N 1
ATOM 7839 C CA . LEU A 1 994 ? 39.019 10.840 -29.372 1.00 79.25 994 LEU A CA 1
ATOM 7840 C C . LEU A 1 994 ? 40.365 11.528 -29.116 1.00 79.25 994 LEU A C 1
ATOM 7842 O O . LEU A 1 994 ? 40.839 12.273 -29.974 1.00 79.25 994 LEU A O 1
ATOM 7846 N N . THR A 1 995 ? 41.013 11.224 -27.989 1.00 78.94 995 THR A N 1
ATOM 7847 C CA . THR A 1 995 ? 42.348 11.744 -27.654 1.00 78.94 995 THR A CA 1
ATOM 7848 C C . THR A 1 995 ? 43.409 11.244 -28.644 1.00 78.94 995 THR A C 1
ATOM 7850 O O . THR A 1 995 ? 44.217 12.029 -29.139 1.00 78.94 995 THR A O 1
ATOM 7853 N N . ILE A 1 996 ? 43.371 9.955 -29.007 1.00 78.50 996 ILE A N 1
ATOM 7854 C CA . ILE A 1 996 ? 44.274 9.364 -30.015 1.00 78.50 996 ILE A CA 1
ATOM 7855 C C . ILE A 1 996 ? 44.046 10.001 -31.392 1.00 78.50 996 ILE A C 1
ATOM 7857 O O . ILE A 1 996 ? 45.009 10.348 -32.078 1.00 78.50 996 ILE A O 1
ATOM 7861 N N . ARG A 1 997 ? 42.783 10.228 -31.781 1.00 78.00 997 ARG A N 1
ATOM 7862 C CA . ARG A 1 997 ? 42.451 10.928 -33.031 1.00 78.00 997 ARG A CA 1
ATOM 7863 C C . ARG A 1 997 ? 42.969 12.368 -33.040 1.00 78.00 997 ARG A C 1
ATOM 7865 O O . ARG A 1 997 ? 43.461 12.826 -34.068 1.00 78.00 997 ARG A O 1
ATOM 7872 N N . GLN A 1 998 ? 42.867 13.090 -31.922 1.00 73.88 998 GLN A N 1
ATOM 7873 C CA . GLN A 1 998 ? 43.382 14.458 -31.811 1.00 73.88 998 GLN A CA 1
ATOM 7874 C C . GLN A 1 998 ? 44.905 14.514 -31.927 1.00 73.88 998 GLN A C 1
ATOM 7876 O O . GLN A 1 998 ? 45.427 15.433 -32.555 1.00 73.88 998 GLN A O 1
ATOM 7881 N N . ALA A 1 999 ? 45.607 13.527 -31.369 1.00 73.75 999 ALA A N 1
ATOM 7882 C CA . ALA A 1 999 ? 47.062 13.426 -31.448 1.00 73.75 999 ALA A CA 1
ATOM 7883 C C . ALA A 1 999 ? 47.588 13.195 -32.881 1.00 73.75 999 ALA A C 1
ATOM 7885 O O . ALA A 1 999 ? 48.797 13.125 -33.082 1.00 73.75 999 ALA A O 1
ATOM 7886 N N . GLY A 1 1000 ? 46.700 13.091 -33.879 1.00 70.31 1000 GLY A N 1
ATOM 7887 C CA . GLY A 1 1000 ? 47.067 12.931 -35.284 1.00 70.31 1000 GLY A CA 1
ATOM 7888 C C . GLY A 1 1000 ? 47.557 11.526 -35.616 1.00 70.31 1000 GLY A C 1
ATOM 7889 O O . GLY A 1 1000 ? 48.220 11.344 -36.632 1.00 70.31 1000 GLY A O 1
ATOM 7890 N N . VAL A 1 1001 ? 47.254 10.537 -34.768 1.00 74.62 1001 VAL A N 1
ATOM 7891 C CA . VAL A 1 1001 ? 47.646 9.148 -35.008 1.00 74.62 1001 VAL A CA 1
ATOM 7892 C C . VAL A 1 1001 ? 46.882 8.619 -36.218 1.00 74.62 1001 VAL A C 1
ATOM 7894 O O . VAL A 1 1001 ? 45.653 8.532 -36.209 1.00 74.62 1001 VAL A O 1
ATOM 7897 N N . GLU A 1 1002 ? 47.622 8.277 -37.268 1.00 70.50 1002 GLU A N 1
ATOM 7898 C CA . GLU A 1 1002 ? 47.062 7.763 -38.512 1.00 70.50 1002 GLU A CA 1
ATOM 7899 C C . GLU A 1 1002 ? 46.744 6.266 -38.383 1.00 70.50 1002 GLU A C 1
ATOM 7901 O O . GLU A 1 1002 ? 47.619 5.444 -38.112 1.00 70.50 1002 GLU A O 1
ATOM 7906 N N . GLY A 1 1003 ? 45.474 5.903 -38.572 1.00 74.12 1003 GLY A N 1
ATOM 7907 C CA . GLY A 1 1003 ? 44.993 4.525 -38.475 1.00 74.12 1003 GLY A CA 1
ATOM 7908 C C . GLY A 1 1003 ? 43.475 4.462 -38.327 1.00 74.12 1003 GLY A C 1
ATOM 7909 O O . GLY A 1 1003 ? 42.823 5.476 -38.065 1.00 74.12 1003 GLY A O 1
ATOM 7910 N N . LYS A 1 1004 ? 42.899 3.269 -38.496 1.00 84.38 1004 LYS A N 1
ATOM 7911 C CA . LYS A 1 1004 ? 41.483 3.037 -38.194 1.00 84.38 1004 LYS A CA 1
ATOM 7912 C C . LYS A 1 1004 ? 41.319 3.031 -36.674 1.00 84.38 1004 LYS A C 1
ATOM 7914 O O . LYS A 1 1004 ? 41.926 2.202 -36.008 1.00 84.38 1004 LYS A O 1
ATOM 7919 N N . ILE A 1 1005 ? 40.545 3.953 -36.105 1.00 85.75 1005 ILE A N 1
ATOM 7920 C CA . ILE A 1 1005 ? 40.348 4.040 -34.646 1.00 85.75 1005 ILE A CA 1
ATOM 7921 C C . ILE A 1 1005 ? 38.938 3.569 -34.315 1.00 85.75 1005 ILE A C 1
ATOM 7923 O O . ILE A 1 1005 ? 37.961 4.190 -34.740 1.00 85.75 1005 ILE A O 1
ATOM 7927 N N . LEU A 1 1006 ? 38.841 2.499 -33.532 1.00 85.06 1006 LEU A N 1
ATOM 7928 C CA . LEU A 1 1006 ? 37.596 1.880 -33.099 1.00 85.06 1006 LEU A CA 1
ATOM 7929 C C . LEU A 1 1006 ? 37.461 1.958 -31.578 1.00 85.06 1006 LEU A C 1
ATOM 7931 O O . LEU A 1 1006 ? 38.399 1.670 -30.841 1.00 85.06 1006 LEU A O 1
ATOM 7935 N N . CYS A 1 1007 ? 36.271 2.301 -31.099 1.00 84.06 1007 CYS A N 1
ATOM 7936 C CA . CYS A 1 1007 ? 35.925 2.199 -29.686 1.00 84.06 1007 CYS A CA 1
ATOM 7937 C C . CYS A 1 1007 ? 35.087 0.935 -29.459 1.00 84.06 1007 CYS A C 1
ATOM 7939 O O . CYS A 1 1007 ? 33.979 0.810 -29.994 1.00 84.06 1007 CYS A O 1
ATOM 7941 N N . ALA A 1 1008 ? 35.609 0.014 -28.649 1.00 74.56 1008 ALA A N 1
ATOM 7942 C CA . ALA A 1 1008 ? 34.873 -1.123 -28.115 1.00 74.56 1008 ALA A CA 1
ATOM 7943 C C . ALA A 1 1008 ? 34.027 -0.630 -26.935 1.00 74.56 1008 ALA A C 1
ATOM 7945 O O . ALA A 1 1008 ? 34.548 -0.311 -25.870 1.00 74.56 1008 ALA A O 1
ATOM 7946 N N . ILE A 1 1009 ? 32.720 -0.501 -27.161 1.00 72.00 1009 ILE A N 1
ATOM 7947 C CA . ILE A 1 1009 ? 31.769 0.024 -26.171 1.00 72.00 1009 ILE A CA 1
ATOM 7948 C C . ILE A 1 1009 ? 31.627 -0.913 -24.959 1.00 72.00 1009 ILE A C 1
ATOM 7950 O O . ILE A 1 1009 ? 31.391 -0.442 -23.841 1.00 72.00 1009 ILE A O 1
ATOM 7954 N N . GLU A 1 1010 ? 31.809 -2.217 -25.179 1.00 71.19 1010 GLU A N 1
ATOM 7955 C CA . GLU A 1 1010 ? 31.795 -3.263 -24.158 1.00 71.19 1010 GLU A CA 1
ATOM 7956 C C . GLU A 1 1010 ? 33.040 -4.150 -24.262 1.00 71.19 1010 GLU A C 1
ATOM 7958 O O . GLU A 1 1010 ? 33.619 -4.327 -25.337 1.00 71.19 1010 GLU A O 1
ATOM 7963 N N . ALA A 1 1011 ? 33.466 -4.712 -23.127 1.00 63.16 1011 ALA A N 1
ATOM 7964 C CA . ALA A 1 1011 ? 34.699 -5.493 -23.042 1.00 63.16 1011 ALA A CA 1
ATOM 7965 C C . ALA A 1 1011 ? 34.657 -6.781 -23.884 1.00 63.16 1011 ALA A C 1
ATOM 7967 O O . ALA A 1 1011 ? 35.697 -7.212 -24.379 1.00 63.16 1011 ALA A O 1
ATOM 7968 N N . GLU A 1 1012 ? 33.471 -7.363 -24.077 1.00 67.00 1012 GLU A N 1
ATOM 7969 C CA . GLU A 1 1012 ? 33.252 -8.553 -24.907 1.00 67.00 1012 GLU A CA 1
ATOM 7970 C C . GLU A 1 1012 ? 33.473 -8.300 -26.406 1.00 67.00 1012 GLU A C 1
ATOM 7972 O O . GLU A 1 1012 ? 33.897 -9.204 -27.121 1.00 67.00 1012 GLU A O 1
ATOM 7977 N N . ASN A 1 1013 ? 33.314 -7.059 -26.887 1.00 70.06 1013 ASN A N 1
ATOM 7978 C CA . ASN A 1 1013 ? 33.504 -6.742 -28.308 1.00 70.06 1013 ASN A CA 1
ATOM 7979 C C . ASN A 1 1013 ? 34.949 -6.964 -28.760 1.00 70.06 1013 ASN A C 1
ATOM 7981 O O . ASN A 1 1013 ? 35.180 -7.345 -29.902 1.00 70.06 1013 ASN A O 1
ATOM 7985 N N . LEU A 1 1014 ? 35.921 -6.801 -27.858 1.00 67.00 1014 LEU A N 1
ATOM 7986 C CA . LEU A 1 1014 ? 37.331 -7.091 -28.137 1.00 67.00 1014 LEU A CA 1
ATOM 7987 C C . LEU A 1 1014 ? 37.574 -8.566 -28.493 1.00 67.00 1014 LEU A C 1
ATOM 7989 O O . LEU A 1 1014 ? 38.498 -8.846 -29.247 1.00 67.00 1014 LEU A O 1
ATOM 7993 N N . GLN A 1 1015 ? 36.763 -9.494 -27.973 1.00 65.69 1015 GLN A N 1
ATOM 7994 C CA . GLN A 1 1015 ? 36.896 -10.930 -28.252 1.00 65.69 1015 GLN A CA 1
ATOM 7995 C C . GLN A 1 1015 ? 36.308 -11.319 -29.615 1.00 65.69 1015 GLN A C 1
ATOM 7997 O O . GLN A 1 1015 ? 36.693 -12.340 -30.177 1.00 65.69 1015 GLN A O 1
ATOM 8002 N N . ASN A 1 1016 ? 35.414 -10.486 -30.154 1.00 65.31 1016 ASN A N 1
ATOM 8003 C CA . ASN A 1 1016 ? 34.669 -10.743 -31.384 1.00 65.31 1016 ASN A CA 1
ATOM 8004 C C . ASN A 1 1016 ? 35.218 -9.969 -32.600 1.00 65.31 1016 ASN A C 1
ATOM 8006 O O . ASN A 1 1016 ? 34.625 -10.037 -33.675 1.00 65.31 1016 ASN A O 1
ATOM 8010 N N . TYR A 1 1017 ? 36.320 -9.218 -32.459 1.00 73.94 1017 TYR A N 1
ATOM 8011 C CA . TYR A 1 1017 ? 36.940 -8.520 -33.589 1.00 73.94 1017 TYR A CA 1
ATOM 8012 C C . TYR A 1 1017 ? 37.675 -9.505 -34.498 1.00 73.94 1017 TYR A C 1
ATOM 8014 O O . TYR A 1 1017 ? 38.580 -10.203 -34.039 1.00 73.94 1017 TYR A O 1
ATOM 8022 N N . ASN A 1 1018 ? 37.330 -9.524 -35.786 1.00 71.25 1018 ASN A N 1
ATOM 8023 C CA . ASN A 1 1018 ? 37.983 -10.385 -36.765 1.00 71.25 1018 ASN A CA 1
ATOM 8024 C C . ASN A 1 1018 ? 38.931 -9.556 -37.654 1.00 71.25 1018 ASN A C 1
ATOM 8026 O O . ASN A 1 1018 ? 38.451 -8.820 -38.518 1.00 71.25 1018 ASN A O 1
ATOM 8030 N N . PRO A 1 1019 ? 40.260 -9.615 -37.443 1.00 71.69 1019 PRO A N 1
ATOM 8031 C CA . PRO A 1 1019 ? 41.197 -8.821 -38.225 1.00 71.69 1019 PRO A CA 1
ATOM 8032 C C . PRO A 1 1019 ? 41.296 -9.300 -39.673 1.00 71.69 1019 PRO A C 1
ATOM 8034 O O . PRO A 1 1019 ? 41.353 -10.496 -39.963 1.00 71.69 1019 PRO A O 1
ATOM 8037 N N . GLY A 1 1020 ? 41.387 -8.344 -40.592 1.00 69.06 1020 GLY A N 1
ATOM 8038 C CA . GLY A 1 1020 ? 41.650 -8.600 -41.997 1.00 69.06 1020 GLY A CA 1
ATOM 8039 C C . GLY A 1 1020 ? 43.075 -9.114 -42.256 1.00 69.06 1020 GLY A C 1
ATOM 8040 O O . GLY A 1 1020 ? 43.979 -8.979 -41.422 1.00 69.06 1020 GLY A O 1
ATOM 8041 N N . PRO A 1 1021 ? 43.336 -9.678 -43.450 1.00 62.22 1021 PRO A N 1
ATOM 8042 C CA . PRO A 1 1021 ? 44.656 -10.190 -43.798 1.00 62.22 1021 PRO A CA 1
ATOM 8043 C C . PRO A 1 1021 ? 45.711 -9.072 -43.746 1.00 62.22 1021 PRO A C 1
ATOM 8045 O O . PRO A 1 1021 ? 45.607 -8.088 -44.476 1.00 62.22 1021 PRO A O 1
ATOM 8048 N N . LYS A 1 1022 ? 46.763 -9.259 -42.933 1.00 68.00 1022 LYS A N 1
ATOM 8049 C CA . LYS A 1 1022 ? 47.878 -8.306 -42.701 1.00 68.00 1022 LYS A CA 1
ATOM 8050 C C . LYS A 1 1022 ? 47.519 -7.049 -41.890 1.00 68.00 1022 LYS A C 1
ATOM 8052 O O . LYS A 1 1022 ? 48.331 -6.121 -41.842 1.00 68.00 1022 LYS A O 1
ATOM 8057 N N . GLU A 1 1023 ? 46.354 -7.017 -41.249 1.00 78.12 1023 GLU A N 1
ATOM 8058 C CA . GLU A 1 1023 ? 45.964 -5.942 -40.338 1.00 78.12 1023 GLU A CA 1
ATOM 8059 C C . GLU A 1 1023 ? 46.768 -6.003 -39.030 1.00 78.12 1023 GLU A C 1
ATOM 8061 O O . GLU A 1 1023 ? 46.874 -7.053 -38.402 1.00 78.12 1023 GLU A O 1
ATOM 8066 N N . LYS A 1 1024 ? 47.350 -4.874 -38.613 1.00 79.50 1024 LYS A N 1
ATOM 8067 C CA . LYS A 1 1024 ? 48.048 -4.746 -37.327 1.00 79.50 1024 LYS A CA 1
ATOM 8068 C C . LYS A 1 1024 ? 47.114 -4.116 -36.305 1.00 79.50 1024 LYS A C 1
ATOM 8070 O O . LYS A 1 1024 ? 46.669 -2.987 -36.506 1.00 79.50 1024 LYS A O 1
ATOM 8075 N N . ILE A 1 1025 ? 46.872 -4.810 -35.196 1.00 80.75 1025 ILE A N 1
ATOM 8076 C CA . ILE A 1 1025 ? 45.971 -4.337 -34.143 1.00 80.75 1025 ILE A CA 1
ATOM 8077 C C . ILE A 1 1025 ? 46.775 -3.754 -32.981 1.00 80.75 1025 ILE A C 1
ATOM 8079 O O . ILE A 1 1025 ? 47.710 -4.368 -32.468 1.00 80.75 1025 ILE A O 1
ATOM 8083 N N . ILE A 1 1026 ? 46.381 -2.566 -32.535 1.00 80.94 1026 ILE A N 1
ATOM 8084 C CA . ILE A 1 1026 ? 46.927 -1.904 -31.354 1.00 80.94 1026 ILE A CA 1
ATOM 8085 C C . ILE A 1 1026 ? 45.799 -1.741 -30.342 1.00 80.94 1026 ILE A C 1
ATOM 8087 O O . ILE A 1 1026 ? 44.818 -1.044 -30.600 1.00 80.94 1026 ILE A O 1
ATOM 8091 N N . LEU A 1 1027 ? 45.944 -2.352 -29.168 1.00 78.62 1027 LEU A N 1
ATOM 8092 C CA . LEU A 1 1027 ? 45.019 -2.123 -28.062 1.00 78.62 1027 LEU A CA 1
ATOM 8093 C C . LEU A 1 1027 ? 45.536 -0.964 -27.212 1.00 78.62 1027 LEU A C 1
ATOM 8095 O O . LEU A 1 1027 ? 46.599 -1.062 -26.594 1.00 78.62 1027 LEU A O 1
ATOM 8099 N N . ALA A 1 1028 ? 44.784 0.134 -27.180 1.00 72.75 1028 ALA A N 1
ATOM 8100 C CA . ALA A 1 1028 ? 45.125 1.299 -26.373 1.00 72.75 1028 ALA A CA 1
ATOM 8101 C C . ALA A 1 1028 ? 44.318 1.294 -25.069 1.00 72.75 1028 ALA A C 1
ATOM 8103 O O . ALA A 1 1028 ? 43.083 1.282 -25.077 1.00 72.75 1028 ALA A O 1
ATOM 8104 N N . VAL A 1 1029 ? 45.027 1.300 -23.937 1.00 64.06 1029 VAL A N 1
ATOM 8105 C CA . VAL A 1 1029 ? 44.434 1.227 -22.595 1.00 64.06 1029 VAL A CA 1
ATOM 8106 C C . VAL A 1 1029 ? 44.948 2.384 -21.739 1.00 64.06 1029 VAL A C 1
ATOM 8108 O O . VAL A 1 1029 ? 46.139 2.695 -21.734 1.00 64.06 1029 VAL A O 1
ATOM 8111 N N . LYS A 1 1030 ? 44.042 3.023 -20.997 1.00 56.47 1030 LYS A N 1
ATOM 8112 C CA . LYS A 1 1030 ? 44.355 4.105 -20.056 1.00 56.47 1030 LYS A CA 1
ATOM 8113 C C . LYS A 1 1030 ? 44.998 3.514 -18.793 1.00 56.47 1030 LYS A C 1
ATOM 8115 O O . LYS A 1 1030 ? 44.345 2.767 -18.067 1.00 56.47 1030 LYS A O 1
ATOM 8120 N N . ASN A 1 1031 ? 46.270 3.824 -18.534 1.00 53.75 1031 ASN A N 1
ATOM 8121 C CA . ASN A 1 1031 ? 46.971 3.406 -17.314 1.00 53.75 1031 ASN A CA 1
ATOM 8122 C C . ASN A 1 1031 ? 46.702 4.407 -16.176 1.00 53.75 1031 ASN A C 1
ATOM 8124 O O . ASN A 1 1031 ? 46.552 5.603 -16.433 1.00 53.75 1031 ASN A O 1
ATOM 8128 N N . LYS A 1 1032 ? 46.624 3.937 -14.920 1.00 44.38 1032 LYS A N 1
ATOM 8129 C CA . LYS A 1 1032 ? 46.247 4.779 -13.760 1.00 44.38 1032 LYS A CA 1
ATOM 8130 C C . LYS A 1 1032 ? 47.220 5.943 -13.489 1.00 44.38 1032 LYS A C 1
ATOM 8132 O O . LYS A 1 1032 ? 46.796 6.942 -12.917 1.00 44.38 1032 LYS A O 1
ATOM 8137 N N . ASP A 1 1033 ? 48.447 5.872 -14.005 1.00 38.44 1033 ASP A N 1
ATOM 8138 C CA . ASP A 1 1033 ? 49.488 6.892 -13.847 1.00 38.44 1033 ASP A CA 1
ATOM 8139 C C . ASP A 1 1033 ? 49.813 7.594 -15.176 1.00 38.44 1033 ASP A C 1
ATOM 8141 O O . ASP A 1 1033 ? 50.832 7.298 -15.785 1.00 38.44 1033 ASP A O 1
ATOM 8145 N N . LYS A 1 1034 ? 48.926 8.484 -15.656 1.00 40.19 1034 LYS A N 1
ATOM 8146 C CA . LYS A 1 1034 ? 49.121 9.531 -16.704 1.00 40.19 1034 LYS A CA 1
ATOM 8147 C C . LYS A 1 1034 ? 50.046 9.252 -17.925 1.00 40.19 1034 LYS A C 1
ATOM 8149 O O . LYS A 1 1034 ? 50.422 10.194 -18.620 1.00 40.19 1034 LYS A O 1
ATOM 8154 N N . HIS A 1 1035 ? 50.348 8.003 -18.268 1.00 40.41 1035 HIS A N 1
ATOM 8155 C CA . HIS A 1 1035 ? 51.134 7.601 -19.435 1.00 40.41 1035 HIS A CA 1
ATOM 8156 C C . HIS A 1 1035 ? 50.371 6.549 -20.251 1.00 40.41 1035 HIS A C 1
ATOM 8158 O O . HIS A 1 1035 ? 49.841 5.578 -19.705 1.00 40.41 1035 HIS A O 1
ATOM 8164 N N . PHE A 1 1036 ? 50.301 6.756 -21.571 1.00 41.00 1036 PHE A N 1
ATOM 8165 C CA . PHE A 1 1036 ? 49.701 5.816 -22.521 1.00 41.00 1036 PHE A CA 1
ATOM 8166 C C . PHE A 1 1036 ? 50.598 4.581 -22.674 1.00 41.00 1036 PHE A C 1
ATOM 8168 O O . PHE A 1 1036 ? 51.762 4.705 -23.049 1.00 41.00 1036 PHE A O 1
ATOM 8175 N N . GLY A 1 1037 ? 50.060 3.392 -22.393 1.00 40.56 1037 GLY A N 1
ATOM 8176 C CA . GLY A 1 1037 ? 50.713 2.119 -22.696 1.00 40.56 1037 GLY A CA 1
ATOM 8177 C C . GLY A 1 1037 ? 50.130 1.514 -23.971 1.00 40.56 1037 GLY A C 1
ATOM 8178 O O . GLY A 1 1037 ? 48.911 1.381 -24.081 1.00 40.56 1037 GLY A O 1
ATOM 8179 N N . PHE A 1 1038 ? 50.985 1.139 -24.922 1.00 43.22 1038 PHE A N 1
ATOM 8180 C CA . PHE A 1 1038 ? 50.590 0.392 -26.118 1.00 43.22 1038 PHE A CA 1
ATOM 8181 C C . PHE A 1 1038 ? 50.922 -1.089 -25.919 1.00 43.22 1038 PHE A C 1
ATOM 8183 O O . PHE A 1 1038 ? 52.078 -1.432 -25.676 1.00 43.22 1038 PHE A O 1
ATOM 8190 N N . ALA A 1 1039 ? 49.922 -1.965 -26.031 1.00 42.06 1039 ALA A N 1
ATOM 8191 C CA . ALA A 1 1039 ? 50.142 -3.403 -26.137 1.00 42.06 1039 ALA A CA 1
ATOM 8192 C C . ALA A 1 1039 ? 49.973 -3.811 -27.606 1.00 42.06 1039 ALA A C 1
ATOM 8194 O O . ALA A 1 1039 ? 48.872 -3.739 -28.156 1.00 42.06 1039 ALA A O 1
ATOM 8195 N N . THR A 1 1040 ? 51.070 -4.205 -28.251 1.00 37.16 1040 THR A N 1
ATOM 8196 C CA . THR A 1 1040 ? 51.047 -4.733 -29.620 1.00 37.16 1040 THR A CA 1
ATOM 8197 C C . THR A 1 1040 ? 50.731 -6.222 -29.552 1.00 37.16 1040 THR A C 1
ATOM 8199 O O . THR A 1 1040 ? 51.541 -6.995 -29.042 1.00 37.16 1040 THR A O 1
ATOM 8202 N N . ILE A 1 1041 ? 49.569 -6.629 -30.058 1.00 39.22 1041 ILE A N 1
ATOM 8203 C CA . ILE A 1 1041 ? 49.261 -8.044 -30.288 1.00 39.22 1041 ILE A CA 1
ATOM 8204 C C . ILE A 1 1041 ? 49.589 -8.307 -31.756 1.00 39.22 1041 ILE A C 1
ATOM 8206 O O . ILE A 1 1041 ? 49.157 -7.553 -32.628 1.00 39.22 1041 ILE A O 1
ATOM 8210 N N . ARG A 1 1042 ? 50.463 -9.284 -32.002 1.00 31.88 1042 ARG A N 1
ATOM 8211 C CA . ARG A 1 1042 ? 50.971 -9.597 -33.340 1.00 31.88 1042 ARG A CA 1
ATOM 8212 C C . ARG A 1 1042 ? 49.967 -10.394 -34.150 1.00 31.88 1042 ARG A C 1
ATOM 8214 O O . ARG A 1 1042 ? 49.382 -11.325 -33.556 1.00 31.88 1042 ARG A O 1
#

Foldseek 3Di:
DVQLQQLVLLLVLLLVVCVPVPDDLVSLVSNLVSLVSNVVSCVVVPPDDPVLVVLNVVLVVVSVVVVPDRPVNNVSSVVSVLVVLVVVLPDAWDWDKAFPVCLLVVLQVSLCVSLVAPLEEEAEDPDDDRIDTTRSPLVSLLSNLLSVVLCVPDDRHWHWYWYWDDDQPKTKIKIFTPDDADDPVLQVVQQVVLPDPDLPDDPSPDPSRNSSSSSCVSQVWRWHFDGHRTMIITIHALLLVLLVCLVVLVLVVSVVSCVSVVQEAEAADLVVLLVVLVVVVVVDPDDLQQEAEAEPPVSQVVSLVVNVVVCVVVVQFDDDKDWDFPDDDPDGDIDIDGQQFKKAWCDQDVVQRHDHQWIWGWHDDDPFWTWTQTPVGDIGIDGPVPTDMDGGRYDHAHACVRRAHAAYEYEDFAQAEQDSRNSSNSNRHVYHHYYYHCNGQVDPVSVSVSNSVNVCVVDDDDDDDPVPVVVVVVVVVVPDDDDDDDDPVVPVVVVVVLVVLCLQCVPVLCCVQQNDWPPVPADVQWTFGDPVRQKIAGNDDPRRQKIAGNVPRDIDGSLVSCCVRVVDDSVRSSQVSCVVSVNDPDDDDDDDDDDDDPPPPPDPDDLVVQQVVQVVQLVVFAFLADDDPDDDDDLLSVLQVLLCVVLVQDDDSVFWDSQWTWGWDADPVVRDIFIWTKFFWAAPVRRTFKIKIAGTDSNSHGDPDPDRIDMTGDLARTKGWTGAADPPFQQAEEEEQDPLLQSLCVVLVHGYGGIYSVHLQNLLSDQDDAAHEYEYQYEQAPPDPPSVVSNVVSQVSVVVNRYHYDYFYQPDNGHSSVVCVPPNSVSSCVGVVVVSVCSVVVVVVVVVVCVVCVVVVQVVLLVVQVVQLVQWAQAAAPPDDDDDDLLNVLLNVLLCVLQVDRDRVQSRASQWTWDFDQDPVVRDTFIWIKGFWADPVRRTFWIKTFGADSPVSHTDPDDIDIGGDLALTWRWRDDADPPDFAEEEEEQDDSQQSNCVVVVPHHTYTYNPDPNNVVNDDDDVRHWYWYWYDDPPPDIDIDTDD

Sequence (1042 aa):
MPIEDEGQNKINKLTEKLSTEGINSTTIKLIDTELQKLYCQLEKSGQVSIKLIDWIQYFRRIVNDYNKKKINIIASLNGIIFLFRQYIASTNIRIETFNIEPLINNTVIRMRKNFENENINLNVQNDIKPILIGDSFRIKAVISQLIGSAIINSSKNSKITINLNQYSEILQFTVQNIGLSTSKEKLERINAELENTNLVMYQELGEGLAFIKHLTHQMKWNLRVKEHNNYVTLANSYNHNVAVKLINGDIADGIVLLSDNNSLRADNTLKESINQLINDWKNSKFELQDRLIIAGHKEAENINQHIRNYMKENGALKGPEYSILISGAESKKYANYMAGDRIVFQTNDKDLQIQNSEFATLVSIDESKFVAKTDTGNEVSFDLNKISFKHGYATTVCNPQTAIKKDVYVLHNDGVGIESSNISMIGNAEQVRLYYNVQATKNVANLIEQLSTAKADSINSKDENNNVQANEVRQYQSSQNYKQNDHNSNSKAELRELKNQIASRTETIAWDLLGDPNKRLSRYGKIRWGDTGKIQVTTEGKYAGKWYDFSTGQKGDLLSLVQIKRGYSFFEAKEYLKTMVGMSNISQQYQRPPKTDDSQQYTQQSESVKIAKVQNLYELSSKIHGYEIDTSPSAEVEIVKKYLENRGITFDKSTASSDLKASILFDTQTRENYSAFTAFARNSKGEITGVQAVYLNSAGDKANISINRRSFGKIRGSFITIAKRNANDPNITIIAEGAETALSLQQSGIKGNIIASAGISNLTNYSPFPGEKIIIAADNDSKNSITNNTVIKSAKMLEMKGAITCIVKPPENSDFNNLLQSCGDQSIRDIIEPEITKLTKAVETTKLTQTENNSIAKQNDITNVKELYNKSSSLYYSKQEEEAKVEAIVANKFLENHTGIYSAKIFNNSNLRANMVFDEETQKSWPALTIFVKNEAGEITGAKILTLNSKTCNKADVPEKSVGTISGSFAEIAQQNLKYSPVTIITKDIETALTIRQAGVEGKILCAIEAENLQNYNPGPKEKIILAVKNKDKHFGFATIR

pLDDT: mean 71.3, std 17.98, range [25.48, 95.88]

Organism: NCBI:txid1441384

InterPro domains:
  IPR006171 TOPRIM domain [PF13362] (734-825)
  IPR034154 Archaeal primase DnaG/twinkle-like, TOPRIM domain [cd01029] (734-781)
  IPR036890 Histidine kinase/HSP90-like ATPase superfamily [G3DSA:3.30.565.10] (85-235)
  IPR036890 Histidine kinase/HSP90-like ATPase superfamily [SSF55874] (93-230)
  IPR055570 Domain of unknown function DUF7146 [PF23639] (634-721)